Protein AF-A0A9N7NX49-F1 (afdb_monomer_lite)

InterPro domains:
  IPR007010 Poly(A) polymerase, RNA-binding domain [PF04926] (507-565)
  IPR007012 Poly(A) polymerase, central domain [PF04928] (115-245)
  IPR007012 Poly(A) polymerase, central domain [PF04928] (359-503)
  IPR011068 Nucleotidyltransferase, class I-like, C-terminal [SSF55003] (506-632)
  IPR043519 Nucleotidyltransferase superfamily [SSF81301] (2-109)
  IPR043519 Nucleotidyltransferase superfamily [SSF81301] (246-353)
  IPR048840 Poly(A) polymerase, nucleotidyltransferase domain [PF20750] (2-110)

Secondary structure (DSSP, 8-state):
----TT--EEEEEEEETT--IIIIIIIIIHHHHHT-TTEEEEEEETTSSS-EEEEEETTEEEEEEEEEES-SS--TT--TTSGGGGTT--HHHHHHHHHHHHHHHHHHH-S-HHHHHHHHHHHHHHHHHTT-B-TTTTSB-HHHHHHHHHHHHHHSTT--HHHHHHHHHHHHHS--TTSPB-SSPPP--TT------TTT-SGGGG-SS-BB-SSSSP-BTTTT--HHHHHHHHHHHHHHHHHHTTS-TT--EEEEEEE-TTS-IIIIIIIIIHHHHHT-TTEEEEEEETTSSS-EEEEEETTEEEEEEEEE-S-SS--TT--TTSGGGGTT--HHHHHHHHHHHHHHHHHHH-S-HHHHHHHHHHHHHHHHHTT-B-TTTTSB-HHHHHHHHHHHHHHSTT--HHHHHHHHHHHHHS--TTSPB-SSPPP--TT------TTT-HHHHT-SS-BB-SSSSP-BTTTT--HHHHHHHHHHHHHHHHHHHHHHTTSS-HHHHTPPP-HHHH-SEEEEEEEE-SSHHHHHHHHHHHHHHHHHHHHHHHHHTTT-EEEEE-SS-EE-TTSTTEEEEEEEEEEPTTS---TT-----HHHHHHHHHHHH--TT--TT-EEEEEEEEGGG--GGGSGGGPPPPPPP------S--SS--SS----------------------------------------------------------------------------------------------------------------------------PPP----PPPP------PPP--------------PPPPPPP-----TT---------

Radius of gyration: 39.64 Å; chains: 1; bounding box: 126×81×117 Å

Organism: Striga hermonthica (NCBI:txid68872)

Sequence (837 aa):
MVHGPGADIDTLCVGPKHASRNEDFFGELYRMLSEMPEVQELHPVPEAHVPVMKFKFNGVSIDLLYANVSLWVIPEDLDISQESILQNVDDQTVRSLNGCRVTDQILRLVPNIETFKTTLRCMRLWAKRRGVYSNVTGFLGGINWALLVARICQLYPNALPGMLVSRFFRVYNLWRWPNPVMLCPIQEGSLGLSFWDPRRNYKDRLHLMPIITPAYPCMNSSYNVSTSTLRVMMEEFQRGNEMCEVHGPGADIDTLCVGPKHASRNEDFFGELYRMLSEMPEVQELHPVPEAHVPVMKFKFNGVSIDLLYANVSLWVIPEDLDISQESILQNVDDQTVRSLNGCRVTDQILRLVPNIETFKTTLRCMRLWAKRRGVYSNVTGFLGGINWALLVARICQLYPNALPGMLVSRFFRVYNLWRWPNPVMLCPIQEGSLGLSFWDPRRNYKDRLHLMPIITPAYPCMNSSYNVSTSTLRVMMEEFQRGNEMCEAIEANKSSWSALFEPFAFFEAYKNYLQIDIATENDEDMMNWKGWVESRIRLLTLKIERDTSGVLQCHPHPGEFSDKAKPFHHSYFMGLRRKQGANPQEGEQFDIRMTVEDFKRDVYAYSFWKPSMWIHVCHVKRKDIPGFVFPGGVRPSPPARTSAEGRSVLTRKKRKQQEDNMSRGISPSESLSGAFVNSDATSVDVTREKSRRMEPEFSGTMENLSGSLALDKSVTQQQYSAQTVVNQQGSSEVVDGVMDDDLQSKTEIPKNDETGGSGLSPPLTSEQAGGGVAGAAGDWPMCSRVEPKNDDLEELEPLELSVTSATASVPANVPAQKPRIRFSFTSLPKATGNSA

Foldseek 3Di:
DDDDPADEAEEEDEAEQPDDCVPVVVNVVLVVLVPDPQWAPWDWDCVDPQTWTWIGGNNHIYTYGYAHFHHRDDDPPDDLLDPNRVAPGDPNNVVRSQVVNLVVVLCVLALDNVQLVLLLVVVQVLCVVLVQADLVQLHDHSSLSSLLLSLLRNVPVPDHSLVSLLSSLVDVLPPDPPPERESDDQDDDPRPDDAQDVVPDVVSVVAGHFYWRHGPSIYRPSNSHDPVSVVSVSVSSNVSNVVSVLADVQREAEAEDEAEQPQDCVCRVVNVVLVVLVPDPQWAPFDWDCVDPQTWTWIGGSNHIYTYGYAHFHHRDDDPPDDLLDPNRVPPGDPNNVVSSLVVNLVVVLCVLALDNVQLSLLLVLVVLLCVQAQQEDLLQLHDHSSLSSLLLSLLCNVVVPDGSLVSLLSSLVDVLPPDPPPERDSDDQDDDPRNDDAQDVVPDVLSVPAGHFYWRHGPSIYGRRSLHDPQSVVSVSVLSVVSNVQSVCVVVVNHDPVVSSHGHPQLVPAQKKKKKKKFFDDDVCLVVLVVLVSSLNSVLQVLCCVLVVNQKHKDWRNDKFDDPVDPRMIMTMIGIDGDPPDDDPPPDDDDCVVSVVVSQVVSCPDPPDDPRIDMDMDMDGSVRPFQRVDVVSDDDDPDPPPPPPDDDDPDDPDDDDDDDDDDDDDDDDDDDDDDDDDDDDDDDDDDDDDDDDDDDDDDDDDDDDDDDDDDDDDDDDDDDDDDDDDDDDDDDDDDDDDDDDDDDDDDDDDDDDDDDDDDDDDDDDDDDDDDDDDDDDDDDDDDDDDDDDDDDDDDDDDDDDDDDDDDDDDDDDDDDDDDDDDDDPVDDPPPPDDDD

Structure (mmCIF, N/CA/C/O backbone):
data_AF-A0A9N7NX49-F1
#
_entry.id   AF-A0A9N7NX49-F1
#
loop_
_atom_site.group_PDB
_atom_site.id
_atom_site.type_symbol
_atom_site.label_atom_id
_atom_site.label_alt_id
_atom_site.label_comp_id
_atom_site.label_asym_id
_atom_site.label_entity_id
_atom_site.label_seq_id
_atom_site.pdbx_PDB_ins_code
_atom_site.Cartn_x
_atom_site.Cartn_y
_atom_site.Cartn_z
_atom_site.occupancy
_atom_site.B_iso_or_equiv
_atom_site.auth_seq_id
_atom_site.auth_comp_id
_atom_site.auth_asym_id
_atom_site.auth_atom_id
_atom_site.pdbx_PDB_model_num
ATOM 1 N N . MET A 1 1 ? 22.239 19.501 -22.491 1.00 23.84 1 MET A N 1
ATOM 2 C CA . MET A 1 1 ? 22.533 18.049 -22.421 1.00 23.84 1 MET A CA 1
ATOM 3 C C . MET A 1 1 ? 22.392 17.611 -20.967 1.00 23.84 1 MET A C 1
ATOM 5 O O . MET A 1 1 ? 22.790 18.382 -20.107 1.00 23.84 1 MET A O 1
ATOM 9 N N . VAL A 1 2 ? 21.796 16.448 -20.669 1.00 27.36 2 VAL A N 1
ATOM 10 C CA . VAL A 1 2 ? 21.651 15.942 -19.283 1.00 27.36 2 VAL A CA 1
ATOM 11 C C . VAL A 1 2 ? 22.046 14.468 -19.256 1.00 27.36 2 VAL A C 1
ATOM 13 O O . VAL A 1 2 ? 21.209 13.585 -19.436 1.00 27.36 2 VAL A O 1
ATOM 16 N N . HIS A 1 3 ? 23.337 14.225 -19.054 1.00 33.12 3 HIS A N 1
ATOM 17 C CA . HIS A 1 3 ? 23.932 12.897 -18.953 1.00 33.12 3 HIS A CA 1
ATOM 18 C C . HIS A 1 3 ? 24.550 12.754 -17.561 1.00 33.12 3 HIS A C 1
ATOM 20 O O . HIS A 1 3 ? 25.227 13.663 -17.086 1.00 33.12 3 HIS A O 1
ATOM 26 N N . GLY A 1 4 ? 24.250 11.645 -16.882 1.00 30.62 4 GLY A N 1
ATOM 27 C CA . GLY A 1 4 ? 24.910 11.304 -15.621 1.00 30.62 4 GLY A CA 1
ATOM 28 C C . GLY A 1 4 ? 26.340 10.809 -15.866 1.00 30.62 4 GLY A C 1
ATOM 29 O O . GLY A 1 4 ? 26.678 10.489 -17.010 1.00 30.62 4 GLY A O 1
ATOM 30 N N . PRO A 1 5 ? 27.175 10.711 -14.818 1.00 27.30 5 PRO A N 1
ATOM 31 C CA . PRO A 1 5 ? 28.530 10.187 -14.950 1.00 27.30 5 PRO A CA 1
ATOM 32 C C . PRO A 1 5 ? 28.505 8.763 -15.530 1.00 27.30 5 PRO A C 1
ATOM 34 O O . PRO A 1 5 ? 27.826 7.884 -14.997 1.00 27.30 5 PRO A O 1
ATOM 37 N N . GLY A 1 6 ? 29.231 8.550 -16.633 1.00 41.00 6 GLY A N 1
ATOM 38 C CA . GLY A 1 6 ? 29.327 7.256 -17.322 1.00 41.00 6 GLY A CA 1
ATOM 39 C C . GLY A 1 6 ? 28.234 6.955 -18.358 1.00 41.00 6 GLY A C 1
ATOM 40 O O . GLY A 1 6 ? 27.974 5.784 -18.622 1.00 41.00 6 GLY A O 1
ATOM 41 N N . ALA A 1 7 ? 27.565 7.964 -18.926 1.00 50.12 7 ALA A N 1
ATOM 42 C CA . ALA A 1 7 ? 26.661 7.771 -20.063 1.00 50.12 7 ALA A CA 1
ATOM 43 C C . ALA A 1 7 ? 27.357 8.065 -21.402 1.00 50.12 7 ALA A C 1
ATOM 45 O O . ALA A 1 7 ? 27.929 9.141 -21.569 1.00 50.12 7 ALA A O 1
ATOM 46 N N . ASP A 1 8 ? 27.230 7.140 -22.354 1.00 64.06 8 ASP A N 1
ATOM 47 C CA . ASP A 1 8 ? 27.670 7.328 -23.738 1.00 64.06 8 ASP A CA 1
ATOM 48 C C . ASP A 1 8 ? 26.871 8.469 -24.411 1.00 64.06 8 ASP A C 1
ATOM 50 O O . ASP A 1 8 ? 25.675 8.650 -24.135 1.00 64.06 8 ASP A O 1
ATOM 54 N N . ILE A 1 9 ? 27.526 9.253 -25.273 1.00 76.25 9 ILE A N 1
ATOM 55 C CA . ILE A 1 9 ? 26.914 10.357 -26.028 1.00 76.25 9 ILE A CA 1
ATOM 56 C C . ILE A 1 9 ? 26.753 9.958 -27.500 1.00 76.25 9 ILE A C 1
ATOM 58 O O . ILE A 1 9 ? 27.708 10.000 -28.276 1.00 76.25 9 ILE A O 1
ATOM 62 N N . ASP A 1 10 ? 25.519 9.654 -27.901 1.00 77.31 10 ASP A N 1
ATOM 63 C CA . ASP A 1 10 ? 25.133 9.547 -29.311 1.00 77.31 10 ASP A CA 1
ATOM 64 C C . ASP A 1 10 ? 25.160 10.949 -29.957 1.00 77.31 10 ASP A C 1
ATOM 66 O O . ASP A 1 10 ? 24.381 11.830 -29.580 1.00 77.31 10 ASP A O 1
ATOM 70 N N . THR A 1 11 ? 26.049 11.174 -30.927 1.00 84.75 11 THR A N 1
ATOM 71 C CA . THR A 1 11 ? 26.241 12.471 -31.605 1.00 84.75 11 THR A CA 1
ATOM 72 C C . THR A 1 11 ? 26.074 12.320 -33.115 1.00 84.75 11 THR A C 1
ATOM 74 O O . THR A 1 11 ? 26.495 11.322 -33.689 1.00 84.75 11 THR A O 1
ATOM 77 N N . LEU A 1 12 ? 25.500 13.321 -33.787 1.00 87.81 12 LEU A N 1
ATOM 78 C CA . LEU A 1 12 ? 25.374 13.350 -35.247 1.00 87.81 12 LEU A CA 1
ATOM 79 C C . LEU A 1 12 ? 26.179 14.512 -35.838 1.00 87.81 12 LEU A C 1
ATOM 81 O O . LEU A 1 12 ? 25.902 15.673 -35.551 1.00 87.81 12 LEU A O 1
ATOM 85 N N . CYS A 1 13 ? 27.131 14.191 -36.710 1.00 89.69 13 CYS A N 1
ATOM 86 C CA . CYS A 1 13 ? 27.774 15.139 -37.609 1.00 89.69 13 CYS A CA 1
ATOM 87 C C . CYS A 1 13 ? 26.963 15.238 -38.913 1.00 89.69 13 CYS A C 1
ATOM 89 O O . CYS A 1 13 ? 26.639 14.219 -39.532 1.00 89.69 13 CYS A O 1
ATOM 91 N N . VAL A 1 14 ? 26.631 16.462 -39.330 1.00 89.88 14 VAL A N 1
ATOM 92 C CA . VAL A 1 14 ? 25.922 16.742 -40.587 1.00 89.88 14 VAL A CA 1
ATOM 93 C C . VAL A 1 14 ? 26.878 17.453 -41.540 1.00 89.88 14 VAL A C 1
ATOM 95 O O . VAL A 1 14 ? 27.318 18.566 -41.262 1.00 89.88 14 VAL A O 1
ATOM 98 N N . GLY A 1 15 ? 27.213 16.798 -42.650 1.00 89.81 15 GLY A N 1
ATOM 99 C CA . GLY A 1 15 ? 28.079 17.334 -43.696 1.00 89.81 15 GLY A CA 1
ATOM 100 C C . GLY A 1 15 ? 27.290 17.897 -44.885 1.00 89.81 15 GLY A C 1
ATOM 101 O O . GLY A 1 15 ? 26.203 17.393 -45.184 1.00 89.81 15 GLY A O 1
ATOM 102 N N . PRO A 1 16 ? 27.817 18.923 -45.577 1.00 91.69 16 PRO A N 1
ATOM 103 C CA . PRO A 1 16 ? 27.239 19.426 -46.819 1.00 91.69 16 PRO A CA 1
ATOM 104 C C . PRO A 1 16 ? 27.461 18.446 -47.977 1.00 91.69 16 PRO A C 1
ATOM 106 O O . PRO A 1 16 ? 28.383 17.636 -47.950 1.00 91.69 16 PRO A O 1
ATOM 109 N N . LYS A 1 17 ? 26.689 18.619 -49.052 1.00 88.88 17 LYS A N 1
ATOM 110 C CA . LYS A 1 17 ? 26.642 17.767 -50.253 1.00 88.88 17 LYS A CA 1
ATOM 111 C C . LYS A 1 17 ? 28.005 17.369 -50.834 1.00 88.88 17 LYS A C 1
ATOM 113 O O . LYS A 1 17 ? 28.128 16.301 -51.430 1.00 88.88 17 LYS A O 1
ATOM 118 N N . HIS A 1 18 ? 28.996 18.252 -50.727 1.00 89.12 18 HIS A N 1
ATOM 119 C CA . HIS A 1 18 ? 30.336 18.064 -51.284 1.00 89.12 18 HIS A CA 1
ATOM 120 C C . HIS A 1 18 ? 31.302 17.306 -50.358 1.00 89.12 18 HIS A C 1
ATOM 122 O O . HIS A 1 18 ? 32.378 16.947 -50.819 1.00 89.12 18 HIS A O 1
ATOM 128 N N . ALA A 1 19 ? 30.933 17.054 -49.098 1.00 90.25 19 ALA A N 1
ATOM 129 C CA . ALA A 1 19 ? 31.738 16.298 -48.144 1.00 90.25 19 ALA A CA 1
ATOM 130 C C . ALA A 1 19 ? 31.418 14.792 -48.220 1.00 90.25 19 ALA A C 1
ATOM 132 O O . ALA A 1 19 ? 30.271 14.354 -48.121 1.00 90.25 19 ALA A O 1
ATOM 133 N N . SER A 1 20 ? 32.444 13.975 -48.406 1.00 89.25 20 SER A N 1
ATOM 134 C CA . SER A 1 20 ? 32.384 12.525 -48.534 1.00 89.25 20 SER A CA 1
ATOM 135 C C . SER A 1 20 ? 32.416 11.829 -47.172 1.00 89.25 20 SER A C 1
ATOM 137 O O . SER A 1 20 ? 33.244 12.123 -46.309 1.00 89.25 20 SER A O 1
ATOM 139 N N . ARG A 1 21 ? 31.571 10.804 -46.995 1.00 88.88 21 ARG A N 1
ATOM 140 C CA . ARG A 1 21 ? 31.623 9.926 -45.811 1.00 88.88 21 ARG A CA 1
ATOM 141 C C . ARG A 1 21 ? 32.974 9.208 -45.688 1.00 88.88 21 ARG A C 1
ATOM 143 O O . ARG A 1 21 ? 33.438 8.984 -44.575 1.00 88.88 21 ARG A O 1
ATOM 150 N N . ASN A 1 22 ? 33.599 8.853 -46.809 1.00 88.94 22 ASN A N 1
ATOM 151 C CA . ASN A 1 22 ? 34.828 8.058 -46.806 1.00 88.94 22 ASN A CA 1
ATOM 152 C C . ASN A 1 22 ? 36.084 8.929 -46.707 1.00 88.94 22 ASN A C 1
ATOM 154 O O . ASN A 1 22 ? 37.004 8.568 -45.983 1.00 88.94 22 ASN A O 1
ATOM 158 N N . GLU A 1 23 ? 36.120 10.059 -47.418 1.00 90.25 23 GLU A N 1
ATOM 159 C CA . GLU A 1 23 ? 37.316 10.910 -47.503 1.00 90.25 23 GLU A CA 1
ATOM 160 C C . GLU A 1 23 ? 37.338 11.963 -46.386 1.00 90.25 23 GLU A C 1
ATOM 162 O O . GLU A 1 23 ? 38.334 12.071 -45.676 1.00 90.25 23 GLU A O 1
ATOM 167 N N . ASP A 1 24 ? 36.231 12.673 -46.146 1.00 92.69 24 ASP A N 1
ATOM 168 C CA . ASP A 1 24 ? 36.186 13.735 -45.134 1.00 92.69 24 ASP A CA 1
ATOM 169 C C . ASP A 1 24 ? 35.863 13.197 -43.735 1.00 92.69 24 ASP A C 1
ATOM 171 O O . ASP A 1 24 ? 36.545 13.541 -42.774 1.00 92.69 24 ASP A O 1
ATOM 175 N N . PHE A 1 25 ? 34.847 12.334 -43.589 1.00 92.88 25 PHE A N 1
ATOM 176 C CA . PHE A 1 25 ? 34.451 11.835 -42.262 1.00 92.88 25 PHE A CA 1
ATOM 177 C C . PHE A 1 25 ? 35.369 10.710 -41.751 1.00 92.88 25 PHE A C 1
ATOM 179 O O . PHE A 1 25 ? 35.989 10.858 -40.701 1.00 92.88 25 PHE A O 1
ATOM 186 N N . PHE A 1 26 ? 35.498 9.596 -42.482 1.00 93.81 26 PHE A N 1
ATOM 187 C CA . PHE A 1 26 ? 36.381 8.488 -42.076 1.00 93.81 26 PHE A CA 1
ATOM 188 C C . PHE A 1 26 ? 37.863 8.676 -42.446 1.00 93.81 26 PHE A C 1
ATOM 190 O O . PHE A 1 26 ? 38.691 7.892 -41.985 1.00 93.81 26 PHE A O 1
ATOM 197 N N . GLY A 1 27 ? 38.207 9.694 -43.241 1.00 92.69 27 GLY A N 1
ATOM 198 C CA . GLY A 1 27 ? 39.587 10.055 -43.567 1.00 92.69 27 GLY A CA 1
ATOM 199 C C . GLY A 1 27 ? 40.077 11.241 -42.740 1.00 92.69 27 GLY A C 1
ATOM 200 O O . GLY A 1 27 ? 40.745 11.058 -41.723 1.00 92.69 27 GLY A O 1
ATOM 201 N N . GLU A 1 28 ? 39.752 12.460 -43.166 1.00 92.69 28 GLU A N 1
ATOM 202 C CA . GLU A 1 28 ? 40.350 13.680 -42.609 1.00 92.69 28 GLU A CA 1
ATOM 203 C C . GLU A 1 28 ? 39.898 13.986 -41.171 1.00 92.69 28 GLU A C 1
ATOM 205 O O . GLU A 1 28 ? 40.737 14.257 -40.312 1.00 92.69 28 GLU A O 1
ATOM 210 N N . LEU A 1 29 ? 38.606 13.861 -40.847 1.00 92.50 29 LEU A N 1
ATOM 211 C CA . LEU A 1 29 ? 38.126 14.039 -39.471 1.00 92.50 29 LEU A CA 1
ATOM 212 C C . LEU A 1 29 ? 38.652 12.934 -38.542 1.00 92.50 29 LEU A C 1
ATOM 214 O O . LEU A 1 29 ? 39.010 13.225 -37.402 1.00 92.50 29 LEU A O 1
ATOM 218 N N . TYR A 1 30 ? 38.753 11.688 -39.017 1.00 93.81 30 TYR A N 1
ATOM 219 C CA . TYR A 1 30 ? 39.425 10.617 -38.273 1.00 93.81 30 TYR A CA 1
ATOM 220 C C . TYR A 1 30 ? 40.890 10.979 -37.982 1.00 93.81 30 TYR A C 1
ATOM 222 O O . TYR A 1 30 ? 41.328 10.854 -36.838 1.00 93.81 30 TYR A O 1
ATOM 230 N N . ARG A 1 31 ? 41.632 11.483 -38.981 1.00 94.06 31 ARG A N 1
ATOM 231 C CA . ARG A 1 31 ? 43.022 11.935 -38.820 1.00 94.06 31 ARG A CA 1
ATOM 232 C C . ARG A 1 31 ? 43.117 13.036 -37.762 1.00 94.06 31 ARG A C 1
ATOM 234 O O . ARG A 1 31 ? 43.884 12.884 -36.814 1.00 94.06 31 ARG A O 1
ATOM 241 N N . MET A 1 32 ? 42.285 14.075 -37.864 1.00 94.31 32 MET A N 1
ATOM 242 C CA . MET A 1 32 ? 42.214 15.154 -36.873 1.00 94.31 32 MET A CA 1
ATOM 243 C C . MET A 1 32 ? 41.935 14.624 -35.460 1.00 94.31 32 MET A C 1
ATOM 245 O O . MET A 1 32 ? 42.669 14.954 -34.536 1.00 94.31 32 MET A O 1
ATOM 249 N N . LEU A 1 33 ? 40.921 13.768 -35.287 1.00 93.00 33 LEU A N 1
ATOM 250 C CA . LEU A 1 33 ? 40.586 13.175 -33.986 1.00 93.00 33 LEU A CA 1
ATOM 251 C C . LEU A 1 33 ? 41.714 12.283 -33.444 1.00 93.00 33 LEU A C 1
ATOM 253 O O . LEU A 1 33 ? 41.924 12.252 -32.237 1.00 93.00 33 LEU A O 1
ATOM 257 N N . SER A 1 34 ? 42.460 11.588 -34.307 1.00 92.06 34 SER A N 1
ATOM 258 C CA . SER A 1 34 ? 43.597 10.748 -33.900 1.00 92.06 34 SER A CA 1
ATOM 259 C C . SER A 1 34 ? 44.827 11.542 -33.436 1.00 92.06 34 SER A C 1
ATOM 261 O O . SER A 1 34 ? 45.675 10.999 -32.730 1.00 92.06 34 SER A O 1
ATOM 263 N N . GLU A 1 35 ? 44.916 12.823 -33.805 1.00 94.38 35 GLU A N 1
ATOM 264 C CA . GLU A 1 35 ? 45.982 13.750 -33.401 1.00 94.38 35 GLU A CA 1
ATOM 265 C C . GLU A 1 35 ? 45.647 14.508 -32.096 1.00 94.38 35 GLU A C 1
ATOM 267 O O . GLU A 1 35 ? 46.518 15.170 -31.529 1.00 94.38 35 GLU A O 1
ATOM 272 N N . MET A 1 36 ? 44.410 14.404 -31.589 1.00 94.12 36 MET A N 1
ATOM 273 C CA . MET A 1 36 ? 43.959 15.081 -30.365 1.00 94.12 36 MET A CA 1
ATOM 274 C C . MET A 1 36 ? 44.271 14.258 -29.098 1.00 94.12 36 MET A C 1
ATOM 276 O O . MET A 1 36 ? 43.760 13.146 -28.959 1.00 94.12 36 MET A O 1
ATOM 280 N N . PRO A 1 37 ? 45.037 14.785 -28.120 1.00 89.19 37 PRO A N 1
ATOM 281 C CA . PRO A 1 37 ? 45.409 14.042 -26.909 1.00 89.19 37 PRO A CA 1
ATOM 282 C C . PRO A 1 37 ? 44.230 13.746 -25.962 1.00 89.19 37 PRO A C 1
ATOM 284 O O . PRO A 1 37 ? 44.328 12.860 -25.111 1.00 89.19 37 PRO A O 1
ATOM 287 N N . GLU A 1 38 ? 43.115 14.469 -26.086 1.00 92.62 38 GLU A N 1
ATOM 288 C CA . GLU A 1 38 ? 41.881 14.238 -25.328 1.00 92.62 38 GLU A CA 1
ATOM 289 C C . GLU A 1 38 ? 41.063 13.043 -25.849 1.00 92.62 38 GLU A C 1
ATOM 291 O O . GLU A 1 38 ? 40.156 12.576 -25.149 1.00 92.62 38 GLU A O 1
ATOM 296 N N . VAL A 1 39 ? 41.358 12.569 -27.067 1.00 91.62 39 VAL A N 1
ATOM 297 C CA . VAL A 1 39 ? 40.678 11.455 -27.739 1.00 91.62 39 VAL A CA 1
ATOM 298 C C . VAL A 1 39 ? 41.413 10.145 -27.455 1.00 91.62 39 VAL A C 1
ATOM 300 O O . VAL A 1 39 ? 42.616 10.009 -27.656 1.00 91.62 39 VAL A O 1
ATOM 303 N N . GLN A 1 40 ? 40.671 9.146 -26.989 1.00 91.06 40 GLN A N 1
ATOM 304 C CA . GLN A 1 40 ? 41.162 7.811 -26.645 1.00 91.06 40 GLN A CA 1
ATOM 305 C C . GLN A 1 40 ? 40.244 6.754 -27.271 1.00 91.06 40 GLN A C 1
ATOM 307 O O . GLN A 1 40 ? 39.074 7.027 -27.522 1.00 91.06 40 GLN A O 1
ATOM 312 N N . GLU A 1 41 ? 40.747 5.537 -27.508 1.00 92.44 41 GLU A N 1
ATOM 313 C CA . GLU A 1 41 ? 39.941 4.408 -28.024 1.00 92.44 41 GLU A CA 1
ATOM 314 C C . GLU A 1 41 ? 39.171 4.734 -29.329 1.00 92.44 41 GLU A C 1
ATOM 316 O O . GLU A 1 41 ? 38.016 4.342 -29.496 1.00 92.44 41 GLU A O 1
ATOM 321 N N . LEU A 1 42 ? 39.792 5.482 -30.254 1.00 93.94 42 LEU A N 1
ATOM 322 C CA . LEU A 1 42 ? 39.175 5.859 -31.531 1.00 93.94 42 LEU A CA 1
ATOM 323 C C . LEU A 1 42 ? 39.075 4.657 -32.486 1.00 93.94 42 LEU A C 1
ATOM 325 O O . LEU A 1 42 ? 40.075 4.117 -32.963 1.00 93.94 42 LEU A O 1
ATOM 329 N N . HIS A 1 43 ? 37.841 4.263 -32.785 1.00 93.50 43 HIS A N 1
ATOM 330 C CA . HIS A 1 43 ? 37.484 3.083 -33.563 1.00 93.50 43 HIS A CA 1
ATOM 331 C C . HIS A 1 43 ? 36.425 3.429 -34.630 1.00 93.50 43 HIS A C 1
ATOM 333 O O . HIS A 1 43 ? 35.235 3.550 -34.311 1.00 93.50 43 HIS A O 1
ATOM 339 N N . PRO A 1 44 ? 36.822 3.592 -35.908 1.00 92.56 44 PRO A N 1
ATOM 340 C CA . PRO A 1 44 ? 35.894 3.796 -37.013 1.00 92.56 44 PRO A CA 1
ATOM 341 C C . PRO A 1 44 ? 35.249 2.469 -37.432 1.00 92.56 44 PRO A C 1
ATOM 343 O O . PRO A 1 44 ? 35.924 1.451 -37.582 1.00 92.56 44 PRO A O 1
ATOM 346 N N . VAL A 1 45 ? 33.934 2.481 -37.655 1.00 90.56 45 VAL A N 1
ATOM 347 C CA . VAL A 1 45 ? 33.152 1.315 -38.090 1.00 90.56 45 VAL A CA 1
ATOM 348 C C . VAL A 1 45 ? 32.331 1.684 -39.340 1.00 90.56 45 VAL A C 1
ATOM 350 O O . VAL A 1 45 ? 31.117 1.895 -39.246 1.00 90.56 45 VAL A O 1
ATOM 353 N N . PRO A 1 46 ? 32.973 1.802 -40.522 1.00 87.06 46 PRO A N 1
ATOM 354 C CA . PRO A 1 46 ? 32.306 2.227 -41.757 1.00 87.06 46 PRO A CA 1
ATOM 355 C C . PRO A 1 46 ? 31.281 1.206 -42.270 1.00 87.06 46 PRO A C 1
ATOM 357 O O . PRO A 1 46 ? 30.219 1.594 -42.746 1.00 87.06 46 PRO A O 1
ATOM 360 N N . GLU A 1 47 ? 31.547 -0.092 -42.090 1.00 85.38 47 GLU A N 1
ATOM 361 C CA . GLU A 1 47 ? 30.686 -1.197 -42.551 1.00 85.38 47 GLU A CA 1
ATOM 362 C C . GLU A 1 47 ? 29.493 -1.497 -41.617 1.00 85.38 47 GLU A C 1
ATOM 364 O O . GLU A 1 47 ? 28.773 -2.483 -41.795 1.00 85.38 47 GLU A O 1
ATOM 369 N N . ALA A 1 48 ? 29.266 -0.676 -40.586 1.00 82.56 48 ALA A N 1
ATOM 370 C CA . ALA A 1 48 ? 28.101 -0.821 -39.720 1.00 82.56 48 ALA A CA 1
ATOM 371 C C . ALA A 1 48 ? 26.796 -0.472 -40.463 1.00 82.56 48 ALA A C 1
ATOM 373 O O . ALA A 1 48 ? 26.762 0.371 -41.358 1.00 82.56 48 ALA A O 1
ATOM 374 N N . HIS A 1 49 ? 25.674 -1.066 -40.035 1.00 81.00 49 HIS A N 1
ATOM 375 C CA . HIS A 1 49 ? 24.349 -0.773 -40.609 1.00 81.00 49 HIS A CA 1
ATOM 376 C C . HIS A 1 49 ? 23.994 0.728 -40.573 1.00 81.00 49 HIS A C 1
ATOM 378 O O . HIS A 1 49 ? 23.297 1.217 -41.470 1.00 81.00 49 HIS A O 1
ATOM 384 N N . VAL A 1 50 ? 24.498 1.425 -39.548 1.00 84.25 50 VAL A N 1
ATOM 385 C CA . VAL A 1 50 ? 24.640 2.882 -39.476 1.00 84.25 50 VAL A CA 1
ATOM 386 C C . VAL A 1 50 ? 26.131 3.165 -39.229 1.00 84.25 50 VAL A C 1
ATOM 388 O O . VAL A 1 50 ? 26.617 2.784 -38.162 1.00 84.25 50 VAL A O 1
ATOM 391 N N . PRO A 1 51 ? 26.871 3.755 -40.186 1.00 87.25 51 PRO A N 1
ATOM 392 C CA . PRO A 1 51 ? 28.302 4.019 -40.029 1.00 87.25 51 PRO A CA 1
ATOM 393 C C . PRO A 1 51 ? 28.592 4.978 -38.865 1.00 87.25 51 PRO A C 1
ATOM 395 O O . PRO A 1 51 ? 27.925 6.005 -38.724 1.00 87.25 51 PRO A O 1
ATOM 398 N N . VAL A 1 52 ? 29.591 4.646 -38.040 1.00 90.88 52 VAL A N 1
ATOM 399 C CA . VAL A 1 52 ? 29.890 5.349 -36.777 1.00 90.88 52 VAL A CA 1
ATOM 400 C C . VAL A 1 52 ? 31.396 5.410 -36.502 1.00 90.88 52 VAL A C 1
ATOM 402 O O . VAL A 1 52 ? 32.122 4.466 -36.811 1.00 90.88 52 VAL A O 1
ATOM 405 N N . MET A 1 53 ? 31.870 6.495 -35.888 1.00 93.62 53 MET A N 1
ATOM 406 C CA . MET A 1 53 ? 33.160 6.549 -35.193 1.00 93.62 53 MET A CA 1
ATOM 407 C C . MET A 1 53 ? 32.924 6.521 -33.685 1.00 93.62 53 MET A C 1
ATOM 409 O O . MET A 1 53 ? 32.211 7.369 -33.156 1.00 93.62 53 MET A O 1
ATOM 413 N N . LYS A 1 54 ? 33.515 5.545 -32.997 1.00 92.75 54 LYS A N 1
ATOM 414 C CA . LYS A 1 54 ? 33.423 5.389 -31.540 1.00 92.75 54 LYS A CA 1
ATOM 415 C C . LYS A 1 54 ? 34.719 5.866 -30.904 1.00 92.75 54 LYS A C 1
ATOM 417 O O . LYS A 1 54 ? 35.776 5.502 -31.403 1.00 92.75 54 LYS A O 1
ATOM 422 N N . PHE A 1 55 ? 34.660 6.665 -29.846 1.00 93.12 55 PHE A N 1
ATOM 423 C CA . PHE A 1 55 ? 35.845 7.101 -29.096 1.00 93.12 55 PHE A CA 1
ATOM 424 C C . PHE A 1 55 ? 35.485 7.547 -27.681 1.00 93.12 55 PHE A C 1
ATOM 426 O O . PHE A 1 55 ? 34.316 7.724 -27.358 1.00 93.12 55 PHE A O 1
ATOM 433 N N . LYS A 1 56 ? 36.485 7.759 -26.829 1.00 90.25 56 LYS A N 1
ATOM 434 C CA . LYS A 1 56 ? 36.349 8.474 -25.559 1.00 90.25 56 LYS A CA 1
ATOM 435 C C . LYS A 1 56 ? 36.967 9.856 -25.689 1.00 90.25 56 LYS A C 1
ATOM 437 O O . LYS A 1 56 ? 38.115 9.968 -26.099 1.00 90.25 56 LYS A O 1
ATOM 442 N N . PHE A 1 57 ? 36.237 10.893 -25.298 1.00 88.88 57 PHE A N 1
ATOM 443 C CA . PHE A 1 57 ? 36.745 12.259 -25.191 1.00 88.88 57 PHE A CA 1
ATOM 444 C C . PHE A 1 57 ? 36.751 12.670 -23.721 1.00 88.88 57 PHE A C 1
ATOM 446 O O . PHE A 1 57 ? 35.697 12.680 -23.083 1.00 88.88 57 PHE A O 1
ATOM 453 N N . ASN A 1 58 ? 37.928 12.956 -23.154 1.00 87.94 58 ASN A N 1
ATOM 454 C CA . ASN A 1 58 ? 38.085 13.270 -21.724 1.00 87.94 58 ASN A CA 1
ATOM 455 C C . ASN A 1 58 ? 37.380 12.256 -20.785 1.00 87.94 58 ASN A C 1
ATOM 457 O O . ASN A 1 58 ? 36.766 12.620 -19.782 1.00 87.94 58 ASN A O 1
ATOM 461 N N . GLY A 1 59 ? 37.441 10.964 -21.132 1.00 81.50 59 GLY A N 1
ATOM 462 C CA . GLY A 1 59 ? 36.830 9.865 -20.371 1.00 81.50 59 GLY A CA 1
ATOM 463 C C . GLY A 1 59 ? 35.336 9.611 -20.629 1.00 81.50 59 GLY A C 1
ATOM 464 O O . GLY A 1 59 ? 34.790 8.664 -20.067 1.00 81.50 59 GLY A O 1
ATOM 465 N N . VAL A 1 60 ? 34.675 10.399 -21.483 1.00 82.88 60 VAL A N 1
ATOM 466 C CA . VAL A 1 60 ? 33.269 10.202 -21.881 1.00 82.88 60 VAL A CA 1
ATOM 467 C C . VAL A 1 60 ? 33.204 9.476 -23.223 1.00 82.88 60 VAL A C 1
ATOM 469 O O . VAL A 1 60 ? 33.779 9.963 -24.193 1.00 82.88 60 VAL A O 1
ATOM 472 N N . SER A 1 61 ? 32.506 8.338 -23.308 1.00 87.56 61 SER A N 1
ATOM 473 C CA . SER A 1 61 ? 32.287 7.642 -24.585 1.00 87.56 61 SER A CA 1
ATOM 474 C C . SER A 1 61 ? 31.397 8.466 -25.522 1.00 87.56 61 SER A C 1
ATOM 476 O O . SER A 1 61 ? 30.371 9.002 -25.100 1.00 87.56 61 SER A O 1
ATOM 478 N N . ILE A 1 62 ? 31.748 8.511 -26.802 1.00 88.25 62 ILE A N 1
ATOM 479 C CA . ILE A 1 62 ? 31.023 9.190 -27.875 1.00 88.25 62 ILE A CA 1
ATOM 480 C C . ILE A 1 62 ? 30.851 8.216 -29.045 1.00 88.25 62 ILE A C 1
ATOM 482 O O . ILE A 1 62 ? 31.827 7.658 -29.550 1.00 88.25 62 ILE A O 1
ATOM 486 N N . ASP A 1 63 ? 29.606 8.064 -29.492 1.00 89.44 63 ASP A N 1
ATOM 487 C CA . ASP A 1 63 ? 29.229 7.402 -30.741 1.00 89.44 63 ASP A CA 1
ATOM 488 C C . ASP A 1 63 ? 28.894 8.498 -31.766 1.00 89.44 63 ASP A C 1
ATOM 490 O O . ASP A 1 63 ? 27.813 9.087 -31.731 1.00 89.44 63 ASP A O 1
ATOM 494 N N . LEU A 1 64 ? 29.830 8.811 -32.666 1.00 91.62 64 LEU A N 1
ATOM 495 C CA . LEU A 1 64 ? 29.685 9.870 -33.667 1.00 91.62 64 LEU A CA 1
ATOM 496 C C . LEU A 1 64 ? 29.201 9.302 -35.010 1.00 91.62 64 LEU A C 1
ATOM 498 O O . LEU A 1 64 ? 29.927 8.586 -35.700 1.00 91.62 64 LEU A O 1
ATOM 502 N N . LEU A 1 65 ? 27.971 9.639 -35.387 1.00 90.56 65 LEU A N 1
ATOM 503 C CA . LEU A 1 65 ? 27.325 9.293 -36.657 1.00 90.56 65 LEU A CA 1
ATOM 504 C C . LEU A 1 65 ? 27.569 10.371 -37.723 1.00 90.56 65 LEU A C 1
ATOM 506 O O . LEU A 1 65 ? 27.811 11.530 -37.386 1.00 90.56 65 LEU A O 1
ATOM 510 N N . TYR A 1 66 ? 27.419 10.017 -39.005 1.00 91.25 66 TYR A N 1
ATOM 511 C CA . TYR A 1 66 ? 27.555 10.966 -40.121 1.00 91.25 66 TYR A CA 1
ATOM 512 C C . TYR A 1 66 ? 26.419 10.909 -41.149 1.00 91.25 66 TYR A C 1
ATOM 514 O O . TYR A 1 66 ? 26.089 9.845 -41.694 1.00 91.25 66 TYR A O 1
ATOM 522 N N . ALA A 1 67 ? 25.876 12.083 -41.468 1.00 90.56 67 ALA A N 1
ATOM 523 C CA . ALA A 1 67 ? 24.862 12.316 -42.490 1.00 90.56 67 ALA A CA 1
ATOM 524 C C . ALA A 1 67 ? 25.353 13.359 -43.510 1.00 90.56 67 ALA A C 1
ATOM 526 O O . ALA A 1 67 ? 25.613 14.497 -43.129 1.00 90.56 67 ALA A O 1
ATOM 527 N N . ASN A 1 68 ? 25.442 12.997 -44.795 1.00 91.44 68 ASN A N 1
ATOM 528 C CA . ASN A 1 68 ? 25.724 13.948 -45.876 1.00 91.44 68 ASN A CA 1
ATOM 529 C C . ASN A 1 68 ? 24.394 14.412 -46.488 1.00 91.44 68 ASN A C 1
ATOM 531 O O . ASN A 1 68 ? 23.720 13.645 -47.176 1.00 91.44 68 ASN A O 1
ATOM 535 N N . VAL A 1 69 ? 24.005 15.659 -46.226 1.00 91.00 69 VAL A N 1
ATOM 536 C CA . VAL A 1 69 ? 22.733 16.217 -46.703 1.00 91.00 69 VAL A CA 1
ATOM 537 C C . VAL A 1 69 ? 22.907 16.982 -48.012 1.00 91.00 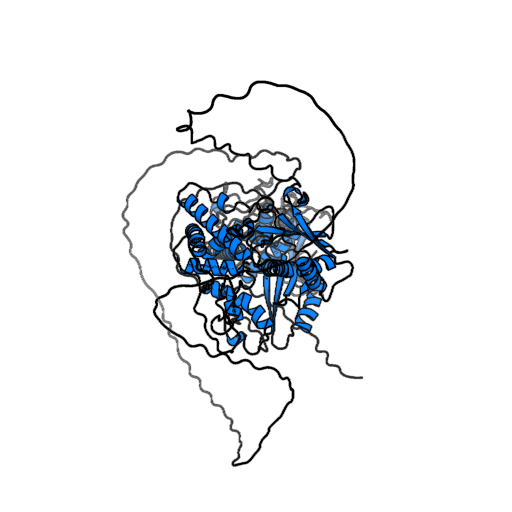69 VAL A C 1
ATOM 539 O O . VAL A 1 69 ? 23.926 17.619 -48.257 1.00 91.00 69 VAL A O 1
ATOM 542 N N . SER A 1 70 ? 21.858 17.015 -48.836 1.00 89.94 70 SER A N 1
ATOM 543 C CA . SER A 1 70 ? 21.846 17.652 -50.168 1.00 89.94 70 SER A CA 1
ATOM 544 C C . SER A 1 70 ? 22.067 19.180 -50.198 1.00 89.94 70 SER A C 1
ATOM 546 O O . SER A 1 70 ? 21.941 19.793 -51.261 1.00 89.94 70 SER A O 1
ATOM 548 N N . LEU A 1 71 ? 22.389 19.806 -49.063 1.00 89.12 71 LEU A N 1
ATOM 549 C CA . LEU A 1 71 ? 22.650 21.237 -48.916 1.00 89.12 71 LEU A CA 1
ATOM 550 C C . LEU A 1 71 ? 24.117 21.563 -49.229 1.00 89.12 71 LEU A C 1
ATOM 552 O O . LEU A 1 71 ? 25.024 20.864 -48.792 1.00 89.12 71 LEU A O 1
ATOM 556 N N . TRP A 1 72 ? 24.372 22.656 -49.951 1.00 89.12 72 TRP A N 1
ATOM 557 C CA . TRP A 1 72 ? 25.743 23.105 -50.243 1.00 89.12 72 TRP A CA 1
ATOM 558 C C . TRP A 1 72 ? 26.452 23.744 -49.044 1.00 89.12 72 TRP A C 1
ATOM 560 O O . TRP A 1 72 ? 27.676 23.690 -48.967 1.00 89.12 72 TRP A O 1
ATOM 570 N N . VAL A 1 73 ? 25.685 24.332 -48.125 1.00 89.25 73 VAL A N 1
ATOM 571 C CA . VAL A 1 73 ? 26.135 24.948 -46.871 1.00 89.25 73 VAL A CA 1
ATOM 572 C C . VAL A 1 73 ? 25.159 24.503 -45.784 1.00 89.25 73 VAL A C 1
ATOM 574 O O . VAL A 1 73 ? 23.957 24.437 -46.044 1.00 89.25 73 VAL A O 1
ATOM 577 N N . ILE A 1 74 ? 25.667 24.180 -44.595 1.00 89.62 74 ILE A N 1
ATOM 578 C CA . ILE A 1 74 ? 24.860 23.773 -43.438 1.00 89.62 74 ILE A CA 1
ATOM 579 C C . ILE A 1 74 ? 24.502 25.023 -42.615 1.00 89.62 74 ILE A C 1
ATOM 581 O O . ILE A 1 74 ? 25.423 25.687 -42.139 1.00 89.62 74 ILE A O 1
ATOM 585 N N . PRO A 1 75 ? 23.211 25.375 -42.454 1.00 87.81 75 PRO A N 1
ATOM 586 C CA . PRO A 1 75 ? 22.790 26.447 -41.550 1.00 87.81 75 PRO A CA 1
ATOM 587 C C . PRO A 1 75 ? 23.028 26.077 -40.079 1.00 87.81 75 PRO A C 1
ATOM 589 O O . PRO A 1 75 ? 22.888 24.912 -39.707 1.00 87.81 75 PRO A O 1
ATOM 592 N N . GLU A 1 76 ? 23.320 27.066 -39.230 1.00 83.00 76 GLU A N 1
ATOM 593 C CA . GLU A 1 76 ? 23.457 26.861 -37.775 1.00 83.00 76 GLU A CA 1
ATOM 594 C C . GLU A 1 76 ? 22.130 26.444 -37.110 1.00 83.00 76 GLU A C 1
ATOM 5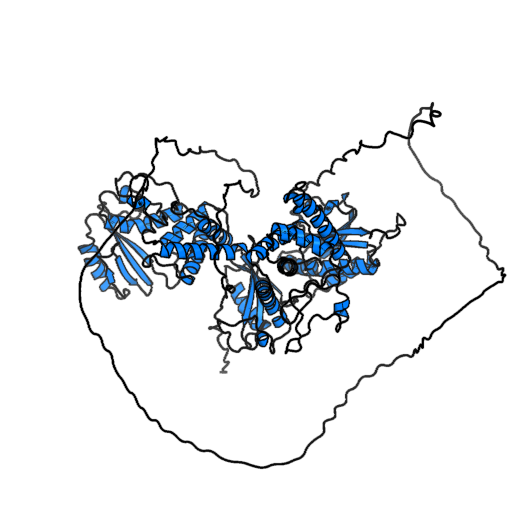96 O O . GLU A 1 76 ? 22.129 25.756 -36.091 1.00 83.00 76 GLU A O 1
ATOM 601 N N . ASP A 1 77 ? 20.997 26.823 -37.707 1.00 85.00 77 ASP A N 1
ATOM 602 C CA . ASP A 1 77 ? 19.627 26.574 -37.249 1.00 85.00 77 ASP A CA 1
ATOM 603 C C . ASP A 1 77 ? 18.934 25.402 -37.976 1.00 85.00 77 ASP A C 1
ATOM 605 O O . ASP A 1 77 ? 17.706 25.305 -37.983 1.00 85.00 77 ASP A O 1
ATOM 609 N N . LEU A 1 78 ? 19.704 24.494 -38.594 1.00 85.69 78 LEU A N 1
ATOM 610 C CA . LEU A 1 78 ? 19.176 23.387 -39.398 1.00 85.69 78 LEU A CA 1
ATOM 611 C C . LEU A 1 78 ? 18.247 22.448 -38.599 1.00 85.69 78 LEU A C 1
ATOM 613 O O . LEU A 1 78 ? 18.693 21.557 -37.873 1.00 85.69 78 LEU A O 1
ATOM 617 N N . ASP A 1 79 ? 16.935 22.579 -38.816 1.00 85.12 79 ASP A N 1
ATOM 618 C CA . ASP A 1 79 ? 15.930 21.666 -38.265 1.00 85.12 79 ASP A CA 1
ATOM 619 C C . ASP A 1 79 ? 15.952 20.307 -38.983 1.00 85.12 79 ASP A C 1
ATOM 621 O O . ASP A 1 79 ? 15.270 20.076 -39.987 1.00 85.12 79 ASP A O 1
ATOM 625 N N . ILE A 1 80 ? 16.709 19.368 -38.415 1.00 85.94 80 ILE A N 1
ATOM 626 C CA . ILE A 1 80 ? 16.802 17.989 -38.907 1.00 85.94 80 ILE A CA 1
ATOM 627 C C . ILE A 1 80 ? 15.472 17.216 -38.855 1.00 85.94 80 ILE A C 1
ATOM 629 O O . ILE A 1 80 ? 15.385 16.149 -39.460 1.00 85.94 80 ILE A O 1
ATOM 633 N N . SER A 1 81 ? 14.433 17.699 -38.158 1.00 82.06 81 SER A N 1
ATOM 634 C CA . SER A 1 81 ? 13.140 16.998 -38.085 1.00 82.06 81 SER A CA 1
ATOM 635 C C . SER A 1 81 ? 12.371 17.022 -39.415 1.00 82.06 81 SER A C 1
ATOM 637 O O . SER A 1 81 ? 11.658 16.061 -39.725 1.00 82.06 81 SER A O 1
ATOM 639 N N . GLN A 1 82 ? 12.580 18.055 -40.239 1.00 84.06 82 GLN A N 1
ATOM 640 C CA . GLN A 1 82 ? 11.898 18.257 -41.522 1.00 84.06 82 GLN A CA 1
ATOM 641 C C . GLN A 1 82 ? 12.103 17.083 -42.494 1.00 84.06 82 GLN A C 1
ATOM 643 O O . GLN A 1 82 ? 13.164 16.467 -42.527 1.00 84.06 82 GLN A O 1
ATOM 648 N N . GLU A 1 83 ? 11.103 16.761 -43.323 1.00 84.56 83 GLU A N 1
ATOM 649 C CA . GLU A 1 83 ? 11.247 15.698 -44.338 1.00 84.56 83 GLU A CA 1
ATOM 650 C C . GLU A 1 83 ? 12.198 16.088 -45.477 1.00 84.56 83 GLU A C 1
ATOM 652 O O . GLU A 1 83 ? 12.877 15.225 -46.028 1.00 84.56 83 GLU A O 1
ATOM 657 N N . SER A 1 84 ? 12.292 17.381 -45.806 1.00 85.44 84 SER A N 1
ATOM 658 C CA . SER A 1 84 ? 13.119 17.904 -46.904 1.00 85.44 84 SER A CA 1
ATOM 659 C C . SER A 1 84 ? 14.605 17.552 -46.781 1.00 85.44 84 SER A C 1
ATOM 661 O O . SER A 1 84 ? 15.284 17.420 -47.798 1.00 85.44 84 SER A O 1
ATOM 663 N N . ILE A 1 85 ? 15.109 17.326 -45.563 1.00 87.50 85 ILE A N 1
ATOM 664 C CA . ILE A 1 85 ? 16.499 16.914 -45.320 1.00 87.50 85 ILE A CA 1
ATOM 665 C C . ILE A 1 85 ? 16.816 15.507 -45.862 1.00 87.50 85 ILE A C 1
ATOM 667 O O . ILE A 1 85 ? 17.977 15.190 -46.104 1.00 87.50 85 ILE A O 1
ATOM 671 N N . LEU A 1 86 ? 15.791 14.674 -46.093 1.00 89.12 86 LEU A N 1
ATOM 672 C CA . LEU A 1 86 ? 15.921 13.356 -46.722 1.00 89.12 86 LEU A CA 1
ATOM 673 C C . LEU A 1 86 ? 15.886 13.413 -48.260 1.00 89.12 86 LEU A C 1
ATOM 675 O O . LEU A 1 86 ? 15.956 12.374 -48.917 1.00 89.12 86 LEU A O 1
ATOM 679 N N . GLN A 1 87 ? 15.731 14.591 -48.871 1.00 87.75 87 GLN A N 1
ATOM 680 C CA . GLN A 1 87 ? 15.608 14.689 -50.321 1.00 87.75 87 GLN A CA 1
ATOM 681 C C . GLN A 1 87 ? 16.968 14.475 -51.005 1.00 87.75 87 GLN A C 1
ATOM 683 O O . GLN A 1 87 ? 17.928 15.201 -50.748 1.00 87.75 87 GLN A O 1
ATOM 688 N N . ASN A 1 88 ? 17.031 13.519 -51.938 1.00 87.19 88 ASN A N 1
ATOM 689 C CA . ASN A 1 88 ? 18.218 13.172 -52.737 1.00 87.19 88 ASN A CA 1
ATOM 690 C C . ASN A 1 88 ? 19.457 12.704 -51.935 1.00 87.19 88 ASN A C 1
ATOM 692 O O . ASN A 1 88 ? 20.569 12.793 -52.454 1.00 87.19 88 ASN A O 1
ATOM 696 N N . VAL A 1 89 ? 19.282 12.210 -50.703 1.00 88.62 89 VAL A N 1
ATOM 697 C CA . VAL A 1 89 ? 20.372 11.636 -49.886 1.00 88.62 89 VAL A CA 1
ATOM 698 C C . VAL A 1 89 ? 20.424 10.107 -49.996 1.00 88.62 89 VAL A C 1
ATOM 700 O O . VAL A 1 89 ? 19.446 9.472 -50.387 1.00 88.62 89 VAL A O 1
ATOM 703 N N . ASP A 1 90 ? 21.561 9.507 -49.643 1.00 87.88 90 ASP A N 1
ATOM 704 C CA . ASP A 1 90 ? 21.760 8.054 -49.666 1.00 87.88 90 ASP A CA 1
ATOM 705 C C . ASP A 1 90 ? 21.124 7.316 -48.469 1.00 87.88 90 ASP A C 1
ATOM 707 O O . ASP A 1 90 ? 20.914 7.878 -47.392 1.00 87.88 90 ASP A O 1
ATOM 711 N N . ASP A 1 91 ? 20.889 6.011 -48.632 1.00 86.12 91 ASP A N 1
ATOM 712 C CA . ASP A 1 91 ? 20.306 5.122 -47.615 1.00 86.12 91 ASP A CA 1
ATOM 713 C C . ASP A 1 91 ? 21.031 5.146 -46.257 1.00 86.12 91 ASP A C 1
ATOM 715 O O . ASP A 1 91 ? 20.381 5.036 -45.215 1.00 86.12 91 ASP A O 1
ATOM 719 N N . GLN A 1 92 ? 22.366 5.256 -46.232 1.00 87.38 92 GLN A N 1
ATOM 720 C CA . GLN A 1 92 ? 23.108 5.315 -44.967 1.00 87.38 92 GLN A CA 1
ATOM 721 C C . GLN A 1 92 ? 22.876 6.671 -44.286 1.00 87.38 92 GLN A C 1
ATOM 723 O O . GLN A 1 92 ? 22.655 6.709 -43.078 1.00 87.38 92 GLN A O 1
ATOM 728 N N . THR A 1 93 ? 22.836 7.769 -45.049 1.00 89.06 93 THR A N 1
ATOM 729 C CA . THR A 1 93 ? 22.460 9.098 -44.544 1.00 89.06 93 THR A CA 1
ATOM 730 C C . THR A 1 93 ? 21.047 9.105 -43.954 1.00 89.06 93 THR A C 1
ATOM 732 O O . THR A 1 93 ? 20.866 9.611 -42.844 1.00 89.06 93 THR A O 1
ATOM 735 N N . VAL A 1 94 ? 20.057 8.492 -44.623 1.00 88.25 94 VAL A N 1
ATOM 736 C CA . VAL A 1 94 ? 18.692 8.350 -44.072 1.00 88.25 94 VAL A CA 1
ATOM 737 C C . VAL A 1 94 ? 18.726 7.635 -42.714 1.00 88.25 94 VAL A C 1
ATOM 739 O O . VAL A 1 94 ? 18.090 8.084 -41.758 1.00 88.25 94 VAL A O 1
ATOM 742 N N . ARG A 1 95 ? 19.502 6.548 -42.588 1.00 86.56 95 ARG A N 1
ATOM 743 C CA . ARG A 1 95 ? 19.640 5.803 -41.324 1.00 86.56 95 ARG A CA 1
ATOM 744 C C . ARG A 1 95 ? 20.311 6.629 -40.222 1.00 86.56 95 ARG A C 1
ATOM 746 O O . ARG A 1 95 ? 19.799 6.626 -39.104 1.00 86.56 95 ARG A O 1
ATOM 753 N N . SER A 1 96 ? 21.388 7.358 -40.531 1.00 87.94 96 SER A N 1
ATOM 754 C CA . SER A 1 96 ? 22.074 8.251 -39.582 1.00 87.94 96 SER A CA 1
ATOM 755 C C . SER A 1 96 ? 21.147 9.347 -39.046 1.00 87.94 96 SER A C 1
ATOM 757 O O . SER A 1 96 ? 21.108 9.591 -37.842 1.00 87.94 96 SER A O 1
ATOM 759 N N . LEU A 1 97 ? 20.351 9.977 -39.918 1.00 88.31 97 LEU A N 1
ATOM 760 C CA . LEU A 1 97 ? 19.403 11.032 -39.536 1.00 88.31 97 LEU A CA 1
ATOM 761 C C . LEU A 1 97 ? 18.242 10.500 -38.682 1.00 88.31 97 LEU A C 1
ATOM 763 O O . LEU A 1 97 ? 17.791 11.166 -37.746 1.00 88.31 97 LEU A O 1
ATOM 767 N N . ASN A 1 98 ? 17.741 9.299 -38.987 1.00 86.44 98 ASN A N 1
ATOM 768 C CA . ASN A 1 98 ? 16.523 8.778 -38.369 1.00 86.44 98 ASN A CA 1
ATOM 769 C C . ASN A 1 98 ? 16.629 8.573 -36.848 1.00 86.44 98 ASN A C 1
ATOM 771 O O . ASN A 1 98 ? 15.632 8.780 -36.159 1.00 86.44 98 ASN A O 1
ATOM 775 N N . GLY A 1 99 ? 17.801 8.238 -36.295 1.00 82.38 99 GLY A N 1
ATOM 776 C CA . GLY A 1 99 ? 17.971 8.085 -34.841 1.00 82.38 99 GLY A CA 1
ATOM 777 C C . GLY A 1 99 ? 17.628 9.363 -34.060 1.00 82.38 99 GLY A C 1
ATOM 778 O O . GLY A 1 99 ? 16.834 9.339 -33.112 1.00 82.38 99 GLY A O 1
ATOM 779 N N . CYS A 1 100 ? 18.158 10.501 -34.513 1.00 83.69 100 CYS A N 1
ATOM 780 C CA . CYS A 1 100 ? 17.887 11.812 -33.925 1.00 83.69 100 CYS A CA 1
ATOM 781 C C . CYS A 1 100 ? 16.437 12.256 -34.175 1.00 83.69 100 CYS A C 1
ATOM 783 O O . CYS A 1 100 ? 15.750 12.657 -33.236 1.00 83.69 100 CYS A O 1
ATOM 785 N N . ARG A 1 101 ? 15.943 12.108 -35.414 1.00 89.31 101 ARG A N 1
ATOM 786 C CA . ARG A 1 101 ? 14.586 12.526 -35.823 1.00 89.31 101 ARG A CA 1
ATOM 787 C C . ARG A 1 101 ? 13.488 11.788 -35.058 1.00 89.31 101 ARG A C 1
ATOM 789 O O . ARG A 1 101 ? 12.538 12.405 -34.584 1.00 89.31 101 ARG A O 1
ATOM 796 N N . VAL A 1 102 ? 13.650 10.479 -34.857 1.00 89.62 102 VAL A N 1
ATOM 797 C CA . VAL A 1 102 ? 12.740 9.677 -34.026 1.00 89.62 102 VAL A CA 1
ATOM 798 C C . VAL A 1 102 ? 12.771 10.134 -32.567 1.00 89.62 102 VAL A C 1
ATOM 800 O O . VAL A 1 102 ? 11.718 10.223 -31.939 1.00 89.62 102 VAL A O 1
ATOM 803 N N . THR A 1 103 ? 13.952 10.432 -32.022 1.00 88.75 103 THR A N 1
ATOM 804 C CA . THR A 1 103 ? 14.102 10.851 -30.620 1.00 88.75 103 THR A CA 1
ATOM 805 C C . THR A 1 103 ? 13.422 12.194 -30.356 1.00 88.75 103 THR A C 1
ATOM 807 O O . THR A 1 103 ? 12.654 12.309 -29.401 1.00 88.75 103 THR A O 1
ATOM 810 N N . ASP A 1 104 ? 13.642 13.181 -31.223 1.00 87.94 104 ASP A N 1
ATOM 811 C CA . ASP A 1 104 ? 12.980 14.486 -31.157 1.00 87.94 104 ASP A CA 1
ATOM 812 C C . ASP A 1 104 ? 11.452 14.353 -31.281 1.00 87.94 104 ASP A C 1
ATOM 814 O O . ASP A 1 104 ? 10.707 14.848 -30.435 1.00 87.94 104 ASP A O 1
ATOM 818 N N . GLN A 1 105 ? 10.956 13.576 -32.246 1.00 90.31 105 GLN A N 1
ATOM 819 C CA . GLN A 1 105 ? 9.514 13.398 -32.406 1.00 90.31 105 GLN A CA 1
ATOM 820 C C . GLN A 1 105 ? 8.857 12.626 -31.249 1.00 90.31 105 GLN A C 1
ATOM 822 O O . GLN A 1 105 ? 7.715 12.923 -30.906 1.00 90.31 105 GLN A O 1
ATOM 827 N N . ILE A 1 106 ? 9.556 11.691 -30.589 1.00 93.06 106 ILE A N 1
ATOM 828 C CA . ILE A 1 106 ? 9.073 11.102 -29.325 1.00 93.06 106 ILE A CA 1
ATOM 829 C C . ILE A 1 106 ? 8.897 12.200 -28.268 1.00 93.06 106 ILE A C 1
ATOM 831 O O . ILE A 1 106 ? 7.856 12.241 -27.616 1.00 93.06 106 ILE A O 1
ATOM 835 N N . LEU A 1 107 ? 9.871 13.105 -28.119 1.00 92.00 107 LEU A N 1
ATOM 836 C CA . LEU A 1 107 ? 9.806 14.203 -27.147 1.00 92.00 107 LEU A CA 1
ATOM 837 C C . LEU A 1 107 ? 8.693 15.215 -27.466 1.00 92.00 107 LEU A C 1
ATOM 839 O O . LEU A 1 107 ? 8.053 15.700 -26.537 1.00 92.00 107 LEU A O 1
ATOM 843 N N . ARG A 1 108 ? 8.405 15.474 -28.750 1.00 91.50 108 ARG A N 1
ATOM 844 C CA . ARG A 1 108 ? 7.258 16.296 -29.192 1.00 91.50 108 ARG A CA 1
ATOM 845 C C . ARG A 1 108 ? 5.894 15.619 -28.965 1.00 91.50 108 ARG A C 1
ATOM 847 O O . ARG A 1 108 ? 4.888 16.314 -28.866 1.00 91.50 108 ARG A O 1
ATOM 854 N N . LEU A 1 109 ? 5.839 14.283 -28.909 1.00 94.25 109 LEU A N 1
ATOM 855 C CA . LEU A 1 109 ? 4.597 13.495 -28.803 1.00 94.25 109 LEU A CA 1
ATOM 856 C C . LEU A 1 109 ? 4.239 13.038 -27.375 1.00 94.25 109 LEU A C 1
ATOM 858 O O . LEU A 1 109 ? 3.165 12.453 -27.192 1.00 94.25 109 LEU A O 1
ATOM 862 N N . VAL A 1 110 ? 5.103 13.261 -26.375 1.00 95.31 110 VAL A N 1
ATOM 863 C CA . VAL A 1 110 ? 4.816 12.931 -24.966 1.00 95.31 110 VAL A CA 1
ATOM 864 C C . VAL A 1 110 ? 4.210 14.126 -24.213 1.00 95.31 110 VAL A C 1
ATOM 866 O O . VAL A 1 110 ? 4.771 15.216 -24.275 1.00 95.31 110 VAL A O 1
ATOM 869 N N . PRO A 1 111 ? 3.116 13.948 -23.441 1.00 92.94 111 PRO A N 1
ATOM 870 C CA . PRO A 1 111 ? 2.468 15.054 -22.721 1.00 92.94 111 PRO A CA 1
ATOM 871 C C . PRO A 1 111 ? 3.340 15.722 -21.648 1.00 92.94 111 PRO A C 1
ATOM 873 O O . PRO A 1 111 ? 3.243 16.926 -21.433 1.00 92.94 111 PRO A O 1
ATOM 876 N N . ASN A 1 112 ? 4.199 14.950 -20.973 1.00 91.94 112 ASN A N 1
ATOM 877 C CA . ASN A 1 112 ? 5.141 15.456 -19.978 1.00 91.94 112 ASN A CA 1
ATOM 878 C C . ASN A 1 112 ? 6.506 14.765 -20.141 1.00 91.94 112 ASN A C 1
ATOM 880 O O . ASN A 1 112 ? 6.636 13.547 -19.978 1.00 91.94 112 ASN A O 1
ATOM 884 N N . ILE A 1 113 ? 7.530 15.561 -20.459 1.00 91.12 113 ILE A N 1
ATOM 885 C CA . ILE A 1 113 ? 8.890 15.091 -20.754 1.00 91.12 113 ILE A CA 1
ATOM 886 C C . ILE A 1 113 ? 9.597 14.541 -19.503 1.00 91.12 113 ILE A C 1
ATOM 888 O O . ILE A 1 113 ? 10.359 13.578 -19.610 1.00 91.12 113 ILE A O 1
ATOM 892 N N . GLU A 1 114 ? 9.371 15.118 -18.323 1.00 86.19 114 GLU A N 1
ATOM 893 C CA . GLU A 1 114 ? 10.004 14.672 -17.074 1.00 86.19 114 GLU A CA 1
ATOM 894 C C . GLU A 1 114 ? 9.412 13.345 -16.611 1.00 86.19 114 GLU A C 1
ATOM 896 O O . GLU A 1 114 ? 10.140 12.376 -16.385 1.00 86.19 114 GLU A O 1
ATOM 901 N N . THR A 1 115 ? 8.082 13.260 -16.581 1.00 85.31 115 THR A N 1
ATOM 902 C CA . THR A 1 115 ? 7.345 12.034 -16.276 1.00 85.31 115 THR A CA 1
ATOM 903 C C . THR A 1 115 ? 7.736 10.899 -17.231 1.00 85.31 115 THR A C 1
ATOM 905 O O . THR A 1 115 ? 7.999 9.777 -16.784 1.00 85.31 115 THR A O 1
ATOM 908 N N . PHE A 1 116 ? 7.855 11.190 -18.533 1.00 93.94 116 PHE A N 1
ATOM 909 C CA . PHE A 1 116 ? 8.361 10.252 -19.536 1.00 93.94 116 PHE A CA 1
ATOM 910 C C . PHE A 1 116 ? 9.795 9.790 -19.231 1.00 93.94 116 PHE A C 1
ATOM 912 O O . PHE A 1 116 ? 10.047 8.585 -19.170 1.00 93.94 116 PHE A O 1
ATOM 919 N N . LYS A 1 117 ? 10.733 10.720 -18.988 1.00 88.75 117 LYS A N 1
ATOM 920 C CA . LYS A 1 117 ? 12.141 10.405 -18.677 1.00 88.75 117 LYS A CA 1
ATOM 921 C C . LYS A 1 117 ? 12.272 9.533 -17.427 1.00 88.75 117 LYS A C 1
ATOM 923 O O . LYS A 1 117 ? 13.006 8.544 -17.460 1.00 88.75 117 LYS A O 1
ATOM 928 N N . THR A 1 118 ? 11.556 9.857 -16.353 1.00 83.44 118 THR A N 1
ATOM 929 C CA . THR A 1 118 ? 11.568 9.085 -15.100 1.00 83.44 118 THR A CA 1
ATOM 930 C C . THR A 1 118 ? 11.005 7.682 -15.313 1.00 83.44 118 THR A C 1
ATOM 932 O O . THR A 1 118 ? 11.672 6.699 -14.991 1.00 83.44 118 THR A O 1
ATOM 935 N N . THR A 1 119 ? 9.845 7.562 -15.967 1.00 88.00 119 THR A N 1
ATOM 936 C CA . THR A 1 119 ? 9.235 6.257 -16.282 1.00 88.00 119 THR A CA 1
ATOM 937 C C . THR A 1 119 ? 10.152 5.409 -17.171 1.00 88.00 119 THR A C 1
ATOM 939 O O . THR A 1 119 ? 10.364 4.226 -16.903 1.00 88.00 119 THR A O 1
ATOM 942 N N . LEU A 1 120 ? 10.775 6.009 -18.192 1.00 93.38 120 LEU A N 1
ATOM 943 C CA . LEU A 1 120 ? 11.702 5.317 -19.088 1.00 93.38 120 LEU A CA 1
ATOM 944 C C . LEU A 1 120 ? 12.967 4.834 -18.362 1.00 93.38 120 LEU A C 1
ATOM 946 O O . LEU A 1 120 ? 13.429 3.726 -18.633 1.00 93.38 120 LEU A O 1
ATOM 950 N N . ARG A 1 121 ? 13.514 5.612 -17.416 1.00 85.50 121 ARG A N 1
ATOM 951 C CA . ARG A 1 121 ? 14.632 5.171 -16.558 1.00 85.50 121 ARG A CA 1
ATOM 952 C C . ARG A 1 121 ? 14.245 3.938 -15.736 1.00 85.50 121 ARG A C 1
ATOM 954 O O . ARG A 1 121 ? 14.983 2.952 -15.761 1.00 85.50 121 ARG A O 1
ATOM 961 N N . CYS A 1 122 ? 13.077 3.952 -15.087 1.00 85.19 122 CYS A N 1
ATOM 962 C CA . CYS A 1 122 ? 12.559 2.807 -14.332 1.00 85.19 122 CYS A CA 1
ATOM 963 C C . CYS A 1 122 ? 12.401 1.559 -15.217 1.00 85.19 122 CYS A C 1
ATOM 965 O O . CYS A 1 122 ? 12.924 0.496 -14.879 1.00 85.19 122 CYS A O 1
ATOM 967 N N . MET A 1 123 ? 11.755 1.693 -16.381 1.00 93.12 123 MET A N 1
ATOM 968 C CA . MET A 1 123 ? 11.532 0.569 -17.298 1.00 93.12 123 MET A CA 1
ATOM 969 C C . MET A 1 123 ? 12.834 0.020 -17.895 1.00 93.12 123 MET A C 1
ATOM 971 O O . MET A 1 123 ? 12.986 -1.195 -17.998 1.00 93.12 123 MET A O 1
ATOM 975 N N . ARG A 1 124 ? 13.813 0.878 -18.223 1.00 89.81 124 ARG A N 1
ATOM 976 C CA . ARG A 1 124 ? 15.146 0.444 -18.682 1.00 89.81 124 ARG A CA 1
ATOM 977 C C . ARG A 1 124 ? 15.910 -0.315 -17.595 1.00 89.81 124 ARG A C 1
ATOM 979 O O . ARG A 1 124 ? 16.520 -1.339 -17.896 1.00 89.81 124 ARG A O 1
ATOM 986 N N . LEU A 1 125 ? 15.874 0.149 -16.343 1.00 82.75 125 LEU A N 1
ATOM 987 C CA . LEU A 1 125 ? 16.514 -0.543 -15.217 1.00 82.75 125 LEU A CA 1
ATOM 988 C C . LEU A 1 125 ? 15.870 -1.914 -14.960 1.00 82.75 125 LEU A C 1
ATOM 990 O O . LEU A 1 125 ? 16.584 -2.902 -14.788 1.00 82.75 125 LEU A O 1
ATOM 994 N N . TRP A 1 126 ? 14.536 -1.980 -14.980 1.00 90.25 126 TRP A N 1
ATOM 995 C CA . TRP A 1 126 ? 13.788 -3.232 -14.869 1.00 90.25 126 TRP A CA 1
ATOM 996 C C . TRP A 1 126 ? 14.145 -4.206 -16.004 1.00 90.25 126 TRP A C 1
ATOM 998 O O . TRP A 1 126 ? 14.544 -5.337 -15.731 1.00 90.25 126 TRP A O 1
ATOM 1008 N N . ALA A 1 127 ? 14.107 -3.750 -17.261 1.00 90.19 127 ALA A N 1
ATOM 1009 C CA . ALA A 1 127 ? 14.403 -4.577 -18.431 1.00 90.19 127 ALA A CA 1
ATOM 1010 C C . ALA A 1 127 ? 15.835 -5.139 -18.403 1.00 90.19 127 ALA A C 1
ATOM 1012 O O . ALA A 1 127 ? 16.040 -6.318 -18.693 1.00 90.19 127 ALA A O 1
ATOM 1013 N N . LYS A 1 128 ? 16.822 -4.328 -17.987 1.00 87.94 128 LYS A N 1
ATOM 1014 C CA . LYS A 1 128 ? 18.208 -4.780 -17.779 1.00 87.94 128 LYS A CA 1
ATOM 1015 C C . LYS A 1 128 ? 18.297 -5.861 -16.695 1.00 87.94 128 LYS A C 1
ATOM 1017 O O . LYS A 1 128 ? 18.893 -6.903 -16.940 1.00 87.94 128 LYS A O 1
ATOM 1022 N N . ARG A 1 129 ? 17.661 -5.661 -15.532 1.00 84.56 129 ARG A N 1
ATOM 1023 C CA . ARG A 1 129 ? 17.641 -6.649 -14.429 1.00 84.56 129 ARG A CA 1
ATOM 1024 C C . ARG A 1 129 ? 16.910 -7.953 -14.771 1.00 84.56 129 ARG A C 1
ATOM 1026 O O . ARG A 1 129 ? 17.153 -8.961 -14.119 1.00 84.56 129 ARG A O 1
ATOM 1033 N N . ARG A 1 130 ? 16.023 -7.939 -15.769 1.00 86.69 130 ARG A N 1
ATOM 1034 C CA . ARG A 1 130 ? 15.326 -9.123 -16.297 1.00 86.69 130 ARG A CA 1
ATOM 1035 C C . ARG A 1 130 ? 16.011 -9.779 -17.500 1.00 86.69 130 ARG A C 1
ATOM 1037 O O . ARG A 1 130 ? 15.516 -10.785 -17.987 1.00 86.69 130 ARG A O 1
ATOM 1044 N N . GLY A 1 131 ? 17.119 -9.226 -18.000 1.00 88.12 131 GLY A N 1
ATOM 1045 C CA . GLY A 1 131 ? 17.805 -9.751 -19.188 1.00 88.12 131 GLY A CA 1
ATOM 1046 C C . GLY A 1 131 ? 17.081 -9.497 -20.519 1.00 88.12 131 GLY A C 1
ATOM 1047 O O . GLY A 1 131 ? 17.504 -10.018 -21.545 1.00 88.12 131 GLY A O 1
ATOM 1048 N N . VAL A 1 132 ? 16.030 -8.667 -20.536 1.00 93.19 132 VAL A N 1
ATOM 1049 C CA . VAL A 1 132 ? 15.202 -8.376 -21.729 1.00 93.19 132 VAL A CA 1
ATOM 1050 C C . VAL A 1 132 ? 15.559 -7.045 -22.417 1.00 93.19 132 VAL A C 1
ATOM 1052 O O . VAL A 1 132 ? 14.784 -6.506 -23.208 1.00 93.19 132 VAL A O 1
ATOM 1055 N N . TYR A 1 133 ? 16.741 -6.494 -22.124 1.00 92.62 133 TYR A N 1
ATOM 1056 C CA . TYR A 1 133 ? 17.266 -5.257 -22.717 1.00 92.62 133 TYR A CA 1
ATOM 1057 C C . TYR A 1 133 ? 18.429 -5.555 -23.679 1.00 92.62 133 TYR A C 1
ATOM 1059 O O . TYR A 1 133 ? 19.592 -5.451 -23.297 1.00 92.62 133 TYR A O 1
ATOM 1067 N N . SER A 1 134 ? 18.131 -5.960 -24.919 1.00 88.00 134 SER A N 1
ATOM 1068 C CA . SER A 1 134 ? 19.144 -6.197 -25.967 1.00 88.00 134 SER A CA 1
ATOM 1069 C C . SER A 1 134 ? 18.505 -6.435 -27.341 1.00 88.00 134 SER A C 1
ATOM 1071 O O . SER A 1 134 ? 17.894 -7.475 -27.571 1.00 88.00 134 SER A O 1
ATOM 1073 N N . ASN A 1 135 ? 18.694 -5.510 -28.291 1.00 84.25 135 ASN A N 1
ATOM 1074 C CA . ASN A 1 135 ? 18.194 -5.686 -29.665 1.00 84.25 135 ASN A CA 1
ATOM 1075 C C . ASN A 1 135 ? 18.975 -6.745 -30.469 1.00 84.25 135 ASN A C 1
ATOM 1077 O O . ASN A 1 135 ? 18.443 -7.328 -31.411 1.00 84.25 135 ASN A O 1
ATOM 1081 N N . VAL A 1 136 ? 20.238 -6.999 -30.105 1.00 81.88 136 VAL A N 1
ATOM 1082 C CA . VAL A 1 136 ? 21.117 -7.955 -30.806 1.00 81.88 136 VAL A CA 1
ATOM 1083 C C . VAL A 1 136 ? 20.703 -9.400 -30.519 1.00 81.88 136 VAL A C 1
ATOM 1085 O O . VAL A 1 136 ? 20.773 -10.248 -31.399 1.00 81.88 136 VAL A O 1
ATOM 1088 N N . THR A 1 137 ? 20.201 -9.680 -29.313 1.00 86.50 137 THR A N 1
ATOM 1089 C CA . THR A 1 137 ? 19.717 -11.015 -28.916 1.00 86.50 137 THR A CA 1
ATOM 1090 C C . THR A 1 137 ? 18.212 -11.204 -29.150 1.00 86.50 137 THR A C 1
ATOM 1092 O O . THR A 1 137 ? 17.609 -12.111 -28.583 1.00 86.50 137 THR A O 1
ATOM 1095 N N . GLY A 1 138 ? 17.586 -10.352 -29.973 1.00 88.44 138 GLY A N 1
ATOM 1096 C CA . GLY A 1 138 ? 16.164 -10.444 -30.329 1.00 88.44 138 GLY A CA 1
ATOM 1097 C C . GLY A 1 138 ? 15.181 -9.969 -29.252 1.00 88.44 138 GLY A C 1
ATOM 1098 O O . GLY A 1 138 ? 13.980 -10.217 -29.375 1.00 88.44 138 GLY A O 1
ATOM 1099 N N . PHE A 1 139 ? 15.665 -9.303 -28.202 1.00 94.00 139 PHE A N 1
ATOM 1100 C CA . PHE A 1 139 ? 14.848 -8.593 -27.215 1.00 94.00 139 PHE A CA 1
ATOM 1101 C C . PHE A 1 139 ? 14.726 -7.103 -27.577 1.00 94.00 139 PHE A C 1
ATOM 1103 O O . PHE A 1 139 ? 15.110 -6.671 -28.661 1.00 94.00 139 PHE A O 1
ATOM 1110 N N . LEU A 1 140 ? 14.154 -6.290 -26.688 1.00 93.88 140 LEU A N 1
ATOM 1111 C CA . LEU A 1 140 ? 13.908 -4.876 -26.961 1.00 93.88 140 LEU A CA 1
ATOM 1112 C C . LEU A 1 140 ? 15.120 -4.000 -26.608 1.00 93.88 140 LEU A C 1
ATOM 1114 O O . LEU A 1 140 ? 15.648 -4.051 -25.496 1.00 93.88 140 LEU A O 1
ATOM 1118 N N . GLY A 1 141 ? 15.537 -3.159 -27.554 1.00 89.38 141 GLY A N 1
ATOM 1119 C CA . GLY A 1 141 ? 16.569 -2.138 -27.387 1.00 89.38 141 GLY A CA 1
ATOM 1120 C C . GLY A 1 141 ? 16.040 -0.799 -26.863 1.00 89.38 141 GLY A C 1
ATOM 1121 O O . GLY A 1 141 ? 14.841 -0.590 -26.666 1.00 89.38 141 GLY A O 1
ATOM 1122 N N . GLY A 1 142 ? 16.958 0.146 -26.639 1.00 88.25 142 GLY A N 1
ATOM 1123 C CA . GLY A 1 142 ? 16.676 1.417 -25.959 1.00 88.25 142 GLY A CA 1
ATOM 1124 C C . GLY A 1 142 ? 15.585 2.282 -26.597 1.00 88.25 142 GLY A C 1
ATOM 1125 O O . GLY A 1 142 ? 14.880 2.983 -25.863 1.00 88.25 142 GLY A O 1
ATOM 1126 N N . ILE A 1 143 ? 15.422 2.206 -27.924 1.00 89.81 143 ILE A N 1
ATOM 1127 C CA . ILE A 1 143 ? 14.386 2.932 -28.670 1.00 89.81 143 ILE A CA 1
ATOM 1128 C C . ILE A 1 143 ? 13.011 2.264 -28.564 1.00 89.81 143 ILE A C 1
ATOM 1130 O O . ILE A 1 143 ? 12.006 2.953 -28.416 1.00 89.81 143 ILE A O 1
ATOM 1134 N N . ASN A 1 144 ? 12.956 0.929 -28.531 1.00 95.00 144 ASN A N 1
ATOM 1135 C CA . ASN A 1 144 ? 11.703 0.191 -28.379 1.00 95.00 144 ASN A CA 1
ATOM 1136 C C . ASN A 1 144 ? 11.068 0.505 -27.018 1.00 95.00 144 ASN A C 1
ATOM 1138 O O . ASN A 1 144 ? 9.891 0.845 -26.950 1.00 95.00 144 ASN A O 1
ATOM 1142 N N . TRP A 1 145 ? 11.862 0.486 -25.939 1.00 95.75 145 TRP A N 1
ATOM 1143 C CA . TRP A 1 145 ? 11.397 0.883 -24.603 1.00 95.75 145 TRP A CA 1
ATOM 1144 C C . TRP A 1 145 ? 10.931 2.344 -24.554 1.00 95.75 145 TRP A C 1
ATOM 1146 O O . TRP A 1 145 ? 9.944 2.636 -23.883 1.00 95.75 145 TRP A O 1
ATOM 1156 N N . ALA A 1 146 ? 11.592 3.252 -25.282 1.00 95.75 146 ALA A N 1
ATOM 1157 C CA . ALA A 1 146 ? 11.165 4.648 -25.378 1.00 95.75 146 ALA A CA 1
ATOM 1158 C C . ALA A 1 146 ? 9.795 4.777 -26.065 1.00 95.75 146 ALA A C 1
ATOM 1160 O O . ALA A 1 146 ? 8.912 5.432 -25.520 1.00 95.75 146 ALA A O 1
ATOM 1161 N N . LEU A 1 147 ? 9.583 4.094 -27.194 1.00 97.06 147 LEU A N 1
ATOM 1162 C CA . LEU A 1 147 ? 8.301 4.072 -27.910 1.00 97.06 147 LEU A CA 1
ATOM 1163 C C . LEU A 1 147 ? 7.180 3.439 -27.068 1.00 97.06 147 LEU A C 1
ATOM 1165 O O . LEU A 1 147 ? 6.093 4.010 -26.964 1.00 97.06 147 LEU A O 1
ATOM 1169 N N . LEU A 1 148 ? 7.452 2.307 -26.407 1.00 97.94 148 LEU A N 1
ATOM 1170 C CA . LEU A 1 148 ? 6.478 1.649 -25.533 1.00 97.94 148 LEU A CA 1
ATOM 1171 C C . LEU A 1 148 ? 6.067 2.553 -24.359 1.00 97.94 148 LEU A C 1
ATOM 1173 O O . LEU A 1 148 ? 4.875 2.679 -24.087 1.00 97.94 148 LEU A O 1
ATOM 1177 N N . VAL A 1 149 ? 7.020 3.205 -23.679 1.00 97.56 149 VAL A N 1
ATOM 1178 C CA . VAL A 1 149 ? 6.728 4.115 -22.554 1.00 97.56 149 VAL A CA 1
ATOM 1179 C C . VAL A 1 149 ? 6.025 5.386 -23.030 1.00 97.56 149 VAL A C 1
ATOM 1181 O O . VAL A 1 149 ? 5.030 5.780 -22.426 1.00 97.56 149 VAL A O 1
ATOM 1184 N N . ALA A 1 150 ? 6.466 5.990 -24.139 1.00 97.69 150 ALA A N 1
ATOM 1185 C CA . ALA A 1 150 ? 5.832 7.178 -24.710 1.00 97.69 150 ALA A CA 1
ATOM 1186 C C . ALA A 1 150 ? 4.351 6.932 -25.037 1.00 97.69 150 ALA A C 1
ATOM 1188 O O . ALA A 1 150 ? 3.509 7.787 -24.764 1.00 97.69 150 ALA A O 1
ATOM 1189 N N . ARG A 1 151 ? 4.004 5.734 -25.530 1.00 97.69 151 ARG A N 1
ATOM 1190 C CA . ARG A 1 151 ? 2.607 5.366 -25.786 1.00 97.69 151 ARG A CA 1
ATOM 1191 C C . ARG A 1 151 ? 1.778 5.281 -24.503 1.00 97.69 151 ARG A C 1
ATOM 1193 O O . ARG A 1 151 ? 0.621 5.689 -24.510 1.00 97.69 151 ARG A O 1
ATOM 1200 N N . ILE A 1 152 ? 2.350 4.798 -23.401 1.00 97.50 152 ILE A N 1
ATOM 1201 C CA . ILE A 1 152 ? 1.665 4.782 -22.098 1.00 97.50 152 ILE A CA 1
ATOM 1202 C C . ILE A 1 152 ? 1.479 6.212 -21.571 1.00 97.50 152 ILE A C 1
ATOM 1204 O O . ILE A 1 152 ? 0.398 6.528 -21.086 1.00 97.50 152 ILE A O 1
ATOM 1208 N N . CYS A 1 153 ? 2.461 7.102 -21.753 1.00 96.25 153 CYS A N 1
ATOM 1209 C CA . CYS A 1 153 ? 2.304 8.527 -21.442 1.00 96.25 153 CYS A CA 1
ATOM 1210 C C . CYS A 1 153 ? 1.191 9.193 -22.275 1.00 96.25 153 CYS A C 1
ATOM 1212 O O . CYS A 1 153 ? 0.442 9.994 -21.732 1.00 96.25 153 CYS A O 1
ATOM 1214 N N . GLN A 1 154 ? 1.026 8.842 -23.557 1.00 96.44 154 GLN A N 1
ATOM 1215 C CA . GLN A 1 154 ? -0.102 9.328 -24.372 1.00 96.44 154 GLN A CA 1
ATOM 1216 C C . GLN A 1 154 ? -1.467 8.819 -23.884 1.00 96.44 154 GLN A C 1
ATOM 1218 O O . GLN A 1 154 ? -2.446 9.555 -23.940 1.00 96.44 154 GLN A O 1
ATOM 1223 N N . LEU A 1 155 ? -1.547 7.562 -23.431 1.00 94.19 155 LEU A N 1
ATOM 1224 C CA . LEU A 1 155 ? -2.789 6.969 -22.918 1.00 94.19 155 LEU A CA 1
ATOM 1225 C C . LEU A 1 155 ? -3.176 7.502 -21.528 1.00 94.19 155 LEU A C 1
ATOM 1227 O O . LEU A 1 155 ? -4.349 7.464 -21.171 1.00 94.19 155 LEU A O 1
ATOM 1231 N N . TYR A 1 156 ? -2.204 7.988 -20.751 1.00 93.00 156 TYR A N 1
ATOM 1232 C CA . TYR A 1 156 ? -2.394 8.471 -19.381 1.00 93.00 156 TYR A CA 1
ATOM 1233 C C . TYR A 1 156 ? -1.612 9.784 -19.149 1.00 93.00 156 TYR A C 1
ATOM 1235 O O . TYR A 1 156 ? -0.643 9.788 -18.385 1.00 93.00 156 TYR A O 1
ATOM 1243 N N . PRO A 1 157 ? -2.011 10.905 -19.789 1.00 90.75 157 PRO A N 1
ATOM 1244 C CA . PRO A 1 157 ? -1.223 12.146 -19.849 1.00 90.75 157 PRO A CA 1
ATOM 1245 C C . PRO A 1 157 ? -0.912 12.766 -18.482 1.00 90.75 157 PRO A C 1
ATOM 1247 O O . PRO A 1 157 ? 0.150 13.359 -18.308 1.00 90.75 157 PRO A O 1
ATOM 1250 N N . ASN A 1 158 ? -1.813 12.589 -17.512 1.00 85.12 158 ASN A N 1
ATOM 1251 C CA . ASN A 1 158 ? -1.733 13.200 -16.182 1.00 85.12 158 ASN A CA 1
ATOM 1252 C C . ASN A 1 158 ? -1.238 12.224 -15.093 1.00 85.12 158 ASN A C 1
ATOM 1254 O O . ASN A 1 158 ? -1.286 12.548 -13.909 1.00 85.12 158 ASN A O 1
ATOM 1258 N N . ALA A 1 159 ? -0.818 11.006 -15.454 1.00 78.06 159 ALA A N 1
ATOM 1259 C CA . ALA A 1 159 ? -0.452 9.981 -14.477 1.00 78.06 159 ALA A CA 1
ATOM 1260 C C . ALA A 1 159 ? 1.004 10.110 -13.999 1.00 78.06 159 ALA A C 1
ATOM 1262 O O . ALA A 1 159 ? 1.929 10.281 -14.791 1.00 78.06 159 ALA A O 1
ATOM 1263 N N . LEU A 1 160 ? 1.217 9.947 -12.690 1.00 80.69 160 LEU A N 1
ATOM 1264 C CA . LEU A 1 160 ? 2.549 9.959 -12.074 1.00 80.69 160 LEU A CA 1
ATOM 1265 C C . LEU A 1 160 ? 3.404 8.751 -12.522 1.00 80.69 160 LEU A C 1
ATOM 1267 O O . LEU A 1 160 ? 2.843 7.700 -12.850 1.00 80.69 160 LEU A O 1
ATOM 1271 N N . PRO A 1 161 ? 4.753 8.821 -12.467 1.00 79.25 161 PRO A N 1
ATOM 1272 C CA . PRO A 1 161 ? 5.631 7.750 -12.957 1.00 79.25 161 PRO A CA 1
ATOM 1273 C C . PRO A 1 161 ? 5.328 6.358 -12.380 1.00 79.25 161 PRO A C 1
ATOM 1275 O O . PRO A 1 161 ? 5.289 5.378 -13.121 1.00 79.25 161 PRO A O 1
ATOM 1278 N N . GLY A 1 162 ? 5.032 6.259 -11.077 1.00 72.38 162 GLY A N 1
ATOM 1279 C CA . GLY A 1 162 ? 4.653 4.988 -10.442 1.00 72.38 162 GLY A CA 1
ATOM 1280 C C . GLY A 1 162 ? 3.344 4.396 -10.987 1.00 72.38 162 GLY A C 1
ATOM 1281 O O . GLY A 1 162 ? 3.238 3.183 -11.177 1.00 72.38 162 GLY A O 1
ATOM 1282 N N . MET A 1 163 ? 2.367 5.247 -11.325 1.00 78.69 163 MET A N 1
ATOM 1283 C CA . MET A 1 163 ? 1.137 4.812 -11.994 1.00 78.69 163 MET A CA 1
ATOM 1284 C C . MET A 1 163 ? 1.423 4.363 -13.428 1.00 78.69 163 MET A C 1
ATOM 1286 O O . MET A 1 163 ? 0.903 3.333 -13.847 1.00 78.69 163 MET A O 1
ATOM 1290 N N . LEU A 1 164 ? 2.272 5.085 -14.167 1.00 86.50 164 LEU A N 1
ATOM 1291 C CA . LEU A 1 164 ? 2.636 4.733 -15.542 1.00 86.50 164 LEU A CA 1
ATOM 1292 C C . LEU A 1 164 ? 3.373 3.392 -15.633 1.00 86.50 164 LEU A C 1
ATOM 1294 O O . LEU A 1 164 ? 3.107 2.645 -16.567 1.00 86.50 164 LEU A O 1
ATOM 1298 N N . VAL A 1 165 ? 4.223 3.036 -14.663 1.00 86.75 165 VAL A N 1
ATOM 1299 C CA . VAL A 1 165 ? 4.839 1.693 -14.592 1.00 86.75 165 VAL A CA 1
ATOM 1300 C C . VAL A 1 165 ? 3.771 0.602 -14.423 1.00 86.75 165 VAL A C 1
ATOM 1302 O O . VAL A 1 165 ? 3.782 -0.389 -15.149 1.00 86.75 165 VAL A O 1
ATOM 1305 N N . SER A 1 166 ? 2.794 0.802 -13.532 1.00 82.06 166 SER A N 1
ATOM 1306 C CA . SER A 1 166 ? 1.673 -0.137 -13.357 1.00 82.06 166 SER A CA 1
ATOM 1307 C C . SER A 1 166 ? 0.803 -0.245 -14.622 1.00 82.06 166 SER A C 1
ATOM 1309 O O . SER A 1 166 ? 0.511 -1.343 -15.103 1.00 82.06 166 SER A O 1
ATOM 1311 N N . ARG A 1 167 ? 0.456 0.896 -15.238 1.00 88.94 167 ARG A N 1
ATOM 1312 C CA . ARG A 1 167 ? -0.298 0.938 -16.501 1.00 88.94 167 ARG A CA 1
ATOM 1313 C C . ARG A 1 167 ? 0.488 0.329 -17.668 1.00 88.94 167 ARG A C 1
ATOM 1315 O O . ARG A 1 167 ? -0.136 -0.316 -18.503 1.00 88.94 167 ARG A O 1
ATOM 1322 N N . PHE A 1 168 ? 1.816 0.469 -17.717 1.00 95.62 168 PHE A N 1
ATOM 1323 C CA . PHE A 1 168 ? 2.676 -0.151 -18.734 1.00 95.62 168 PHE A CA 1
ATOM 1324 C C . PHE A 1 168 ? 2.492 -1.665 -18.748 1.00 95.62 168 PHE A C 1
ATOM 1326 O O . PHE A 1 168 ? 2.167 -2.233 -19.791 1.00 95.62 168 PHE A O 1
ATOM 1333 N N . PHE A 1 169 ? 2.646 -2.314 -17.590 1.00 94.12 169 PHE A N 1
ATOM 1334 C CA . PHE A 1 169 ? 2.498 -3.763 -17.509 1.00 94.12 169 PHE A CA 1
ATOM 1335 C C . PHE A 1 169 ? 1.065 -4.202 -17.803 1.00 94.12 169 PHE A C 1
ATOM 1337 O O . PHE A 1 169 ? 0.878 -5.102 -18.616 1.00 94.12 169 PHE A O 1
ATOM 1344 N N . ARG A 1 170 ? 0.051 -3.523 -17.246 1.00 88.69 170 ARG A N 1
ATOM 1345 C CA . ARG A 1 170 ? -1.360 -3.844 -17.521 1.00 88.69 170 ARG A CA 1
ATOM 1346 C C . ARG A 1 170 ? -1.709 -3.737 -19.008 1.00 88.69 170 ARG A C 1
ATOM 1348 O O . ARG A 1 170 ? -2.391 -4.612 -19.532 1.00 88.69 170 ARG A O 1
ATOM 1355 N N . VAL A 1 171 ? -1.241 -2.691 -19.693 1.00 94.81 171 VAL A N 1
ATOM 1356 C CA . VAL A 1 171 ? -1.502 -2.485 -21.127 1.00 94.81 171 VAL A CA 1
ATOM 1357 C C . VAL A 1 171 ? -0.768 -3.519 -21.976 1.00 94.81 171 VAL A C 1
ATOM 1359 O O . VAL A 1 171 ? -1.408 -4.147 -22.813 1.00 94.81 171 VAL A O 1
ATOM 1362 N N . TYR A 1 172 ? 0.537 -3.733 -21.770 1.00 96.25 172 TYR A N 1
ATOM 1363 C CA . TYR A 1 172 ? 1.312 -4.622 -22.645 1.00 96.25 172 TYR A CA 1
ATOM 1364 C C . TYR A 1 172 ? 1.160 -6.117 -22.348 1.00 96.25 172 TYR A C 1
ATOM 1366 O O . TYR A 1 172 ? 1.353 -6.917 -23.260 1.00 96.25 172 TYR A O 1
ATOM 1374 N N . ASN A 1 173 ? 0.721 -6.493 -21.143 1.00 93.38 173 ASN A N 1
ATOM 1375 C CA . ASN A 1 173 ? 0.239 -7.844 -20.833 1.00 93.38 173 ASN A CA 1
ATOM 1376 C C . ASN A 1 173 ? -1.067 -8.179 -21.581 1.00 93.38 173 ASN A C 1
ATOM 1378 O O . ASN A 1 173 ? -1.269 -9.307 -22.015 1.00 93.38 173 ASN A O 1
ATOM 1382 N N . LEU A 1 174 ? -1.956 -7.194 -21.756 1.00 92.31 174 LEU A N 1
ATOM 1383 C CA . LEU A 1 174 ? -3.242 -7.358 -22.450 1.00 92.31 174 LEU A CA 1
ATOM 1384 C C . LEU A 1 174 ? -3.186 -6.967 -23.939 1.00 92.31 174 LEU A C 1
ATOM 1386 O O . LEU A 1 174 ? -4.212 -6.974 -24.627 1.00 92.31 174 LEU A O 1
ATOM 1390 N N . TRP A 1 175 ? -2.008 -6.603 -24.454 1.00 95.19 175 TRP A N 1
ATOM 1391 C CA . TRP A 1 175 ? -1.860 -6.112 -25.819 1.00 95.19 175 TRP A CA 1
ATOM 1392 C C . TRP A 1 175 ? -1.965 -7.253 -26.831 1.00 95.19 175 TRP A C 1
ATOM 1394 O O . TRP A 1 175 ? -1.218 -8.230 -26.791 1.00 95.19 175 TRP A O 1
ATOM 1404 N N . ARG A 1 176 ? -2.894 -7.116 -27.781 1.00 92.94 176 ARG A N 1
ATOM 1405 C CA . ARG A 1 176 ? -3.165 -8.126 -28.813 1.00 92.94 176 ARG A CA 1
ATOM 1406 C C . ARG A 1 176 ? -2.125 -8.057 -29.934 1.00 92.94 176 ARG A C 1
ATOM 1408 O O . ARG A 1 176 ? -2.398 -7.525 -31.007 1.00 92.94 176 ARG A O 1
ATOM 1415 N N . TRP A 1 177 ? -0.925 -8.571 -29.686 1.00 93.06 177 TRP A N 1
ATOM 1416 C CA . TRP A 1 177 ? 0.090 -8.770 -30.726 1.00 93.06 177 TRP A CA 1
ATOM 1417 C C . TRP A 1 177 ? -0.463 -9.659 -31.863 1.00 93.06 177 TRP A C 1
ATOM 1419 O O . TRP A 1 177 ? -1.206 -10.599 -31.572 1.00 93.06 177 TRP A O 1
ATOM 1429 N N . PRO A 1 178 ? -0.153 -9.380 -33.145 1.00 93.50 178 PRO A N 1
ATOM 1430 C CA . PRO A 1 178 ? 0.842 -8.430 -33.648 1.00 93.50 178 PRO A CA 1
ATOM 1431 C C . PRO A 1 178 ? 0.291 -7.019 -33.959 1.00 93.50 178 PRO A C 1
ATOM 1433 O O . PRO A 1 178 ? 0.809 -6.351 -34.851 1.00 93.50 178 PRO A O 1
ATOM 1436 N N . ASN A 1 179 ? -0.745 -6.520 -33.270 1.00 93.94 179 ASN A N 1
ATOM 1437 C CA . ASN A 1 179 ? -1.192 -5.135 -33.486 1.00 93.94 179 ASN A CA 1
ATOM 1438 C C . ASN A 1 179 ? -0.055 -4.133 -33.181 1.00 93.94 179 ASN A C 1
ATOM 1440 O O . ASN A 1 179 ? 0.578 -4.247 -32.127 1.00 93.94 179 ASN A O 1
ATOM 1444 N N . PRO A 1 180 ? 0.210 -3.146 -34.058 1.00 94.88 180 PRO A N 1
ATOM 1445 C CA . PRO A 1 180 ? 1.372 -2.275 -33.931 1.00 94.88 180 PRO A CA 1
ATOM 1446 C C . PRO A 1 180 ? 1.228 -1.234 -32.824 1.00 94.88 180 PRO A C 1
ATOM 1448 O O . PRO A 1 180 ? 0.195 -0.573 -32.694 1.00 94.88 180 PRO A O 1
ATOM 1451 N N . VAL A 1 181 ? 2.310 -1.022 -32.074 1.00 96.50 181 VAL A N 1
ATOM 1452 C CA . VAL A 1 181 ? 2.437 0.134 -31.180 1.00 96.50 181 VAL A CA 1
ATOM 1453 C C . VAL A 1 181 ? 2.908 1.333 -31.997 1.00 96.50 181 VAL A C 1
ATOM 1455 O O . VAL A 1 181 ? 3.969 1.289 -32.617 1.00 96.50 181 VAL A O 1
ATOM 1458 N N . MET A 1 182 ? 2.110 2.402 -31.993 1.00 94.31 182 MET A N 1
ATOM 1459 C CA . MET A 1 182 ? 2.334 3.623 -32.772 1.00 94.31 182 MET A CA 1
ATOM 1460 C C . MET A 1 182 ? 2.028 4.855 -31.908 1.00 94.31 182 MET A C 1
ATOM 1462 O O . MET A 1 182 ? 1.036 4.857 -31.175 1.00 94.31 182 MET A O 1
ATOM 1466 N N . LEU A 1 183 ? 2.855 5.903 -32.003 1.00 94.31 183 LEU A N 1
ATOM 1467 C CA . LEU A 1 183 ? 2.623 7.191 -31.320 1.00 94.31 183 LEU A CA 1
ATOM 1468 C C . LEU A 1 183 ? 1.799 8.179 -32.159 1.00 94.31 183 LEU A C 1
ATOM 1470 O O . LEU A 1 183 ? 1.178 9.090 -31.617 1.00 94.31 183 LEU A O 1
ATOM 1474 N N . CYS A 1 184 ? 1.789 7.993 -33.476 1.00 90.06 184 CYS A N 1
ATOM 1475 C CA . CYS A 1 184 ? 1.026 8.760 -34.454 1.00 90.06 184 CYS A CA 1
ATOM 1476 C C . CYS A 1 184 ? 0.576 7.824 -35.595 1.00 90.06 184 CYS A C 1
ATOM 1478 O O . CYS A 1 184 ? 1.149 6.742 -35.747 1.00 90.06 184 CYS A O 1
ATOM 1480 N N . PRO A 1 185 ? -0.445 8.192 -36.391 1.00 87.00 185 PRO A N 1
ATOM 1481 C CA . PRO A 1 185 ? -0.816 7.437 -37.587 1.00 87.00 185 PRO A CA 1
ATOM 1482 C C . PRO A 1 185 ? 0.338 7.359 -38.596 1.00 87.00 185 PRO A C 1
ATOM 1484 O O . PRO A 1 185 ? 1.149 8.281 -38.680 1.00 87.00 185 PRO A O 1
ATOM 1487 N N . ILE A 1 186 ? 0.381 6.288 -39.394 1.00 81.69 186 ILE A N 1
ATOM 1488 C CA . ILE A 1 186 ? 1.313 6.176 -40.526 1.00 81.69 186 ILE A CA 1
ATOM 1489 C C . ILE A 1 186 ? 0.932 7.239 -41.561 1.00 81.69 186 ILE A C 1
ATOM 1491 O O . ILE A 1 186 ? -0.181 7.210 -42.091 1.00 81.69 186 ILE A O 1
ATOM 1495 N N . GLN A 1 187 ? 1.849 8.162 -41.838 1.00 72.31 187 GLN A N 1
ATOM 1496 C CA . GLN A 1 187 ? 1.704 9.175 -42.879 1.00 72.31 187 GLN A CA 1
ATOM 1497 C C . GLN A 1 187 ? 2.403 8.701 -44.157 1.00 72.31 187 GLN A C 1
ATOM 1499 O O . GLN A 1 187 ? 3.509 8.161 -44.108 1.00 72.31 187 GLN A O 1
ATOM 1504 N N . GLU A 1 188 ? 1.752 8.888 -45.304 1.00 70.06 188 GLU A N 1
ATOM 1505 C CA . GLU A 1 188 ? 2.374 8.647 -46.606 1.00 70.06 188 GLU A CA 1
ATOM 1506 C C . GLU A 1 188 ? 3.248 9.853 -46.959 1.00 70.06 188 GLU A C 1
ATOM 1508 O O . GLU A 1 188 ? 2.737 10.901 -47.351 1.00 70.06 188 GLU A O 1
ATOM 1513 N N . GLY A 1 189 ? 4.561 9.721 -46.762 1.00 68.19 189 GLY A N 1
ATOM 1514 C CA . GLY A 1 189 ? 5.504 10.802 -47.035 1.00 68.19 189 GLY A CA 1
ATOM 1515 C C . GLY A 1 189 ? 5.719 11.048 -48.529 1.00 68.19 189 GLY A C 1
ATOM 1516 O O . GLY A 1 189 ? 5.602 10.156 -49.372 1.00 68.19 189 GLY A O 1
ATOM 1517 N N . SER A 1 190 ? 6.077 12.288 -48.850 1.00 71.56 190 SER A N 1
ATOM 1518 C CA . SER A 1 190 ? 6.148 12.806 -50.226 1.00 71.56 190 SER A CA 1
ATOM 1519 C C . SER A 1 190 ? 7.326 12.281 -51.065 1.00 71.56 190 SER A C 1
ATOM 1521 O O . SER A 1 190 ? 7.342 12.451 -52.282 1.00 71.56 190 SER A O 1
ATOM 1523 N N . LEU A 1 191 ? 8.310 11.638 -50.427 1.00 80.62 191 LEU A N 1
ATOM 1524 C CA . LEU A 1 191 ? 9.606 11.292 -51.030 1.00 80.62 191 LEU A CA 1
ATOM 1525 C C . LEU A 1 191 ? 9.704 9.858 -51.585 1.00 80.62 191 LEU A C 1
ATOM 1527 O O . LEU A 1 191 ? 10.765 9.471 -52.062 1.00 80.62 191 LEU A O 1
ATOM 1531 N N . GLY A 1 192 ? 8.640 9.051 -51.504 1.00 79.38 192 GLY A N 1
ATOM 1532 C CA . GLY A 1 192 ? 8.613 7.698 -52.085 1.00 79.38 192 GLY A CA 1
ATOM 1533 C C . GLY A 1 192 ? 9.594 6.687 -51.467 1.00 79.38 192 GLY A C 1
ATOM 1534 O O . GLY A 1 192 ? 9.886 5.666 -52.088 1.00 79.38 192 GLY A O 1
ATOM 1535 N N . LEU A 1 193 ? 10.105 6.953 -50.260 1.00 84.12 193 LEU A N 1
ATOM 1536 C CA . LEU A 1 193 ? 10.993 6.043 -49.533 1.00 84.12 193 LEU A CA 1
ATOM 1537 C C . LEU A 1 193 ? 10.214 4.816 -49.043 1.00 84.12 193 LEU A C 1
ATOM 1539 O O . LEU A 1 193 ? 9.017 4.893 -48.765 1.00 84.12 193 LEU A O 1
ATOM 1543 N N . SER A 1 194 ? 10.899 3.684 -48.877 1.00 83.44 194 SER A N 1
ATOM 1544 C CA . SER A 1 194 ? 10.295 2.501 -48.258 1.00 83.44 194 SER A CA 1
ATOM 1545 C C . SER A 1 194 ? 9.972 2.774 -46.786 1.00 83.44 194 SER A C 1
ATOM 1547 O O . SER A 1 194 ? 10.861 3.122 -46.013 1.00 83.44 194 SER A O 1
ATOM 1549 N N . PHE A 1 195 ? 8.719 2.551 -46.390 1.00 87.50 195 PHE A N 1
ATOM 1550 C CA . PHE A 1 195 ? 8.247 2.620 -45.005 1.00 87.50 195 PHE A CA 1
ATOM 1551 C C . PHE A 1 195 ? 7.434 1.367 -44.651 1.00 87.50 195 PHE A C 1
ATOM 1553 O O . PHE A 1 195 ? 6.958 0.650 -45.532 1.00 87.50 195 PHE A O 1
ATOM 1560 N N . TRP A 1 196 ? 7.289 1.101 -43.355 1.00 90.31 196 TRP A N 1
ATOM 1561 C CA . TRP A 1 196 ? 6.509 -0.010 -42.822 1.00 90.31 196 TRP A CA 1
ATOM 1562 C C . TRP A 1 196 ? 5.014 0.219 -43.059 1.00 90.31 196 TRP A C 1
ATOM 1564 O O . TRP A 1 196 ? 4.421 1.132 -42.481 1.00 90.31 196 TRP A O 1
ATOM 1574 N N . ASP A 1 197 ? 4.392 -0.635 -43.871 1.00 88.62 197 ASP A N 1
ATOM 1575 C CA . ASP A 1 197 ? 2.938 -0.664 -44.031 1.00 88.62 197 ASP A CA 1
ATOM 1576 C C . ASP A 1 197 ? 2.451 -2.097 -44.317 1.00 88.62 197 ASP A C 1
ATOM 1578 O O . ASP A 1 197 ? 2.551 -2.576 -45.455 1.00 88.62 197 ASP A O 1
ATOM 1582 N N . PRO A 1 198 ? 1.841 -2.785 -43.332 1.00 88.19 198 PRO A N 1
ATOM 1583 C CA . PRO A 1 198 ? 1.355 -4.152 -43.500 1.00 88.19 198 PRO A CA 1
ATOM 1584 C C . PRO A 1 198 ? 0.195 -4.247 -44.499 1.00 88.19 198 PRO A C 1
ATOM 1586 O O . PRO A 1 198 ? -0.135 -5.343 -44.949 1.00 88.19 198 PRO A O 1
ATOM 1589 N N . ARG A 1 199 ? -0.437 -3.134 -44.893 1.00 87.56 199 ARG A N 1
ATOM 1590 C CA . ARG A 1 199 ? -1.452 -3.128 -45.957 1.00 87.56 199 ARG A CA 1
ATOM 1591 C C . ARG A 1 199 ? -0.786 -3.331 -47.319 1.00 87.56 199 ARG A C 1
ATOM 1593 O O . ARG A 1 199 ? -1.288 -4.130 -48.109 1.00 87.56 199 ARG A O 1
ATOM 1600 N N . ARG A 1 200 ? 0.361 -2.677 -47.548 1.00 85.81 200 ARG A N 1
ATOM 1601 C CA . ARG A 1 200 ? 1.099 -2.637 -48.826 1.00 85.81 200 ARG A CA 1
ATOM 1602 C C . ARG A 1 200 ? 2.130 -3.761 -48.973 1.00 85.81 200 ARG A C 1
ATOM 1604 O O . ARG A 1 200 ? 2.259 -4.325 -50.054 1.00 85.81 200 ARG A O 1
ATOM 1611 N N . ASN A 1 201 ? 2.842 -4.109 -47.903 1.00 86.12 201 ASN A N 1
ATOM 1612 C CA . ASN A 1 201 ? 3.955 -5.059 -47.927 1.00 86.12 201 ASN A CA 1
ATOM 1613 C C . ASN A 1 201 ? 3.613 -6.342 -47.151 1.00 86.12 201 ASN A C 1
ATOM 1615 O O . ASN A 1 201 ? 3.210 -6.299 -45.990 1.00 86.12 201 ASN A O 1
ATOM 1619 N N . TYR A 1 202 ? 3.798 -7.510 -47.775 1.00 86.81 202 TYR A N 1
ATOM 1620 C CA . TYR A 1 202 ? 3.501 -8.792 -47.126 1.00 86.81 202 TYR A CA 1
ATOM 1621 C C . TYR A 1 202 ? 4.489 -9.129 -45.997 1.00 86.81 202 TYR A C 1
ATOM 1623 O O . TYR A 1 202 ? 4.088 -9.762 -45.023 1.00 86.81 202 TYR A O 1
ATOM 1631 N N . LYS A 1 203 ? 5.759 -8.701 -46.100 1.00 88.06 203 LYS A N 1
ATOM 1632 C CA . LYS A 1 203 ? 6.788 -8.980 -45.081 1.00 88.06 203 LYS A CA 1
ATOM 1633 C C . LYS A 1 203 ? 6.443 -8.313 -43.753 1.00 88.06 203 LYS A C 1
ATOM 1635 O O . LYS A 1 203 ? 6.599 -8.917 -42.698 1.00 88.06 203 LYS A O 1
ATOM 1640 N N . ASP A 1 204 ? 5.867 -7.118 -43.824 1.00 88.81 204 ASP A N 1
ATOM 1641 C CA . ASP A 1 204 ? 5.455 -6.328 -42.665 1.00 88.81 204 ASP A CA 1
ATOM 1642 C C . ASP A 1 204 ? 4.335 -6.986 -41.846 1.00 88.81 204 ASP A C 1
ATOM 1644 O O . ASP A 1 204 ? 4.217 -6.705 -40.653 1.00 88.81 204 ASP A O 1
ATOM 1648 N N . ARG A 1 205 ? 3.564 -7.903 -42.453 1.00 88.56 205 ARG A N 1
ATOM 1649 C CA . ARG A 1 205 ? 2.535 -8.725 -41.785 1.00 88.56 205 ARG A CA 1
ATOM 1650 C C . ARG A 1 205 ? 3.115 -9.875 -40.955 1.00 88.56 205 ARG A C 1
ATOM 1652 O O . ARG A 1 205 ? 2.382 -10.470 -40.173 1.00 88.56 205 ARG A O 1
ATOM 1659 N N . LEU A 1 206 ? 4.393 -10.216 -41.145 1.00 89.81 206 LEU A N 1
ATOM 1660 C CA . LEU A 1 206 ? 5.069 -11.318 -40.448 1.00 89.81 206 LEU A CA 1
ATOM 1661 C C . LEU A 1 206 ? 5.759 -10.869 -39.148 1.00 89.81 206 LEU A C 1
ATOM 1663 O O . LEU A 1 206 ? 6.244 -11.708 -38.392 1.00 89.81 206 LEU A O 1
ATOM 1667 N N . HIS A 1 207 ? 5.817 -9.562 -38.870 1.00 92.25 207 HIS A N 1
ATOM 1668 C CA . HIS A 1 207 ? 6.402 -9.045 -37.634 1.00 92.25 207 HIS A CA 1
ATOM 1669 C C . HIS A 1 207 ? 5.552 -9.422 -36.415 1.00 92.25 207 HIS A C 1
ATOM 1671 O O . HIS A 1 207 ? 4.363 -9.124 -36.353 1.00 92.25 207 HIS A O 1
ATOM 1677 N N . LEU A 1 208 ? 6.186 -10.039 -35.416 1.00 94.00 208 LEU A N 1
ATOM 1678 C CA . LEU A 1 208 ? 5.500 -10.595 -34.246 1.00 94.00 208 LEU A CA 1
ATOM 1679 C C . LEU A 1 208 ? 5.132 -9.538 -33.193 1.00 94.00 208 LEU A C 1
ATOM 1681 O O . LEU A 1 208 ? 4.087 -9.631 -32.555 1.00 94.00 208 LEU A O 1
ATOM 1685 N N . MET A 1 209 ? 5.991 -8.532 -33.015 1.00 95.12 209 MET A N 1
ATOM 1686 C CA . MET A 1 209 ? 5.836 -7.473 -32.012 1.00 95.12 209 MET A CA 1
ATOM 1687 C C . MET A 1 209 ? 6.138 -6.097 -32.630 1.00 95.12 209 MET A C 1
ATOM 1689 O O . MET A 1 209 ? 7.154 -5.499 -32.280 1.00 95.12 209 MET A O 1
ATOM 1693 N N . PRO A 1 210 ? 5.351 -5.601 -33.606 1.00 95.75 210 PRO A N 1
ATOM 1694 C CA . PRO A 1 210 ? 5.692 -4.377 -34.329 1.00 95.75 210 PRO A CA 1
ATOM 1695 C C . PRO A 1 210 ? 5.598 -3.121 -33.447 1.00 95.75 210 PRO A C 1
ATOM 1697 O O . PRO A 1 210 ? 4.536 -2.781 -32.922 1.00 95.75 210 PRO A O 1
ATOM 1700 N N . ILE A 1 211 ? 6.721 -2.414 -33.301 1.00 96.25 211 ILE A N 1
ATOM 1701 C CA . ILE A 1 211 ? 6.840 -1.157 -32.547 1.00 96.25 211 ILE A CA 1
ATOM 1702 C C . ILE A 1 211 ? 7.377 -0.108 -33.520 1.00 96.25 211 ILE A C 1
ATOM 1704 O O . ILE A 1 211 ? 8.545 -0.153 -33.913 1.00 96.25 211 ILE A O 1
ATOM 1708 N N . ILE A 1 212 ? 6.516 0.808 -33.954 1.00 95.12 212 ILE A N 1
ATOM 1709 C CA . ILE A 1 212 ? 6.759 1.636 -35.138 1.00 95.12 212 ILE A CA 1
ATOM 1710 C C . ILE A 1 212 ? 7.331 2.999 -34.747 1.00 95.12 212 ILE A C 1
ATOM 1712 O O . ILE A 1 212 ? 6.837 3.655 -33.826 1.00 95.12 212 ILE A O 1
ATOM 1716 N N . THR A 1 213 ? 8.373 3.436 -35.453 1.00 93.19 213 THR A N 1
ATOM 1717 C CA . THR A 1 213 ? 8.949 4.771 -35.269 1.00 93.19 213 THR A CA 1
ATOM 1718 C C . THR A 1 213 ? 8.004 5.857 -35.809 1.00 93.19 213 THR A C 1
ATOM 1720 O O . THR A 1 213 ? 7.466 5.688 -36.901 1.00 93.19 213 THR A O 1
ATOM 1723 N N . PRO A 1 214 ? 7.802 6.981 -35.094 1.00 91.88 214 PRO A N 1
ATOM 1724 C CA . PRO A 1 214 ? 6.894 8.050 -35.516 1.00 91.88 214 PRO A CA 1
ATOM 1725 C C . PRO A 1 214 ? 7.410 8.900 -36.692 1.00 91.88 214 PRO A C 1
ATOM 1727 O O . PRO A 1 214 ? 6.605 9.560 -37.345 1.00 91.88 214 PRO A O 1
ATOM 1730 N N . ALA A 1 215 ? 8.722 8.900 -36.954 1.00 88.88 215 ALA A N 1
ATOM 1731 C CA . ALA A 1 215 ? 9.333 9.709 -38.010 1.00 88.88 215 ALA A CA 1
ATOM 1732 C C . ALA A 1 215 ? 9.291 9.008 -39.362 1.00 88.88 215 ALA A C 1
ATOM 1734 O O . ALA A 1 215 ? 9.599 7.819 -39.440 1.00 88.88 215 ALA A O 1
ATOM 1735 N N . TYR A 1 216 ? 8.975 9.764 -40.417 1.00 85.94 216 TYR A N 1
ATOM 1736 C CA . TYR A 1 216 ? 9.030 9.288 -41.796 1.00 85.94 216 TYR A CA 1
ATOM 1737 C C . TYR A 1 216 ? 10.491 9.114 -42.274 1.00 85.94 216 TYR A C 1
ATOM 1739 O O . TYR A 1 216 ? 11.287 10.041 -42.085 1.00 85.94 216 TYR A O 1
ATOM 1747 N N . PRO A 1 217 ? 10.853 7.993 -42.933 1.00 87.31 217 PRO A N 1
ATOM 1748 C CA . PRO A 1 217 ? 10.020 6.812 -43.169 1.00 87.31 217 PRO A CA 1
ATOM 1749 C C . PRO A 1 217 ? 9.775 6.021 -41.877 1.00 87.31 217 PRO A C 1
ATOM 1751 O O . PRO A 1 217 ? 10.717 5.647 -41.179 1.00 87.31 217 PRO A O 1
ATOM 1754 N N . CYS A 1 218 ? 8.504 5.744 -41.568 1.00 88.81 218 CYS A N 1
ATOM 1755 C CA . CYS A 1 218 ? 8.130 4.989 -40.373 1.00 88.81 218 CYS A CA 1
ATOM 1756 C C . CYS A 1 218 ? 8.619 3.544 -40.508 1.00 88.81 218 CYS A C 1
ATOM 1758 O O . CYS A 1 218 ? 8.291 2.881 -41.487 1.00 88.81 218 CYS A O 1
ATOM 1760 N N . MET A 1 219 ? 9.367 3.028 -39.534 1.00 89.62 219 MET A N 1
ATOM 1761 C CA . MET A 1 219 ? 9.972 1.694 -39.583 1.00 89.62 219 MET A CA 1
ATOM 1762 C C . MET A 1 219 ? 9.586 0.868 -38.358 1.00 89.62 219 MET A C 1
ATOM 1764 O O . MET A 1 219 ? 9.429 1.400 -37.257 1.00 89.62 219 MET A O 1
ATOM 1768 N N . ASN A 1 220 ? 9.484 -0.454 -38.519 1.00 91.88 220 ASN A N 1
ATOM 1769 C CA . ASN A 1 220 ? 9.403 -1.349 -37.368 1.00 91.88 220 ASN A CA 1
ATOM 1770 C C . ASN A 1 220 ? 10.765 -1.400 -36.658 1.00 91.88 220 ASN A C 1
ATOM 1772 O O . ASN A 1 220 ? 11.736 -1.905 -37.213 1.00 91.88 220 ASN A O 1
ATOM 1776 N N . SER A 1 221 ? 10.827 -0.909 -35.422 1.00 91.62 221 SER A N 1
ATOM 1777 C CA . SER A 1 221 ? 12.049 -0.873 -34.609 1.00 91.62 221 SER A CA 1
ATOM 1778 C C . SER A 1 221 ? 12.392 -2.208 -33.933 1.00 91.62 221 SER A C 1
ATOM 1780 O O . SER A 1 221 ? 13.500 -2.367 -33.427 1.00 91.62 221 SER A O 1
ATOM 1782 N N . SER A 1 222 ? 11.458 -3.162 -33.889 1.00 92.50 222 SER A N 1
ATOM 1783 C CA . SER A 1 222 ? 11.557 -4.464 -33.200 1.00 92.50 222 SER A CA 1
ATOM 1784 C C . SER A 1 222 ? 11.567 -5.639 -34.189 1.00 92.50 222 SER A C 1
ATOM 1786 O O . SER A 1 222 ? 11.016 -6.709 -33.931 1.00 92.50 222 SER A O 1
ATOM 1788 N N . TYR A 1 223 ? 12.201 -5.446 -35.348 1.00 88.44 223 TYR A N 1
ATOM 1789 C CA . TYR A 1 223 ? 12.295 -6.439 -36.424 1.00 88.44 223 TYR A CA 1
ATOM 1790 C C . TYR A 1 223 ? 13.035 -7.735 -36.031 1.00 88.44 223 TYR A C 1
ATOM 1792 O O . TYR A 1 223 ? 12.774 -8.776 -36.624 1.00 88.44 223 TYR A O 1
ATOM 1800 N N . ASN A 1 224 ? 13.899 -7.698 -35.008 1.00 90.56 224 ASN A N 1
ATOM 1801 C CA . ASN A 1 224 ? 14.625 -8.870 -34.497 1.00 90.56 224 ASN A CA 1
ATOM 1802 C C . ASN A 1 224 ? 13.815 -9.748 -33.518 1.00 90.56 224 ASN A C 1
ATOM 1804 O O . ASN A 1 224 ? 14.333 -10.762 -33.046 1.00 90.56 224 ASN A O 1
ATOM 1808 N N . VAL A 1 225 ? 12.578 -9.378 -33.157 1.00 94.06 225 VAL A N 1
ATOM 1809 C CA . VAL A 1 225 ? 11.789 -10.156 -32.187 1.00 94.06 225 VAL A CA 1
ATOM 1810 C C . VAL A 1 225 ? 11.355 -11.492 -32.794 1.00 94.06 225 VAL A C 1
ATOM 1812 O O . VAL A 1 225 ? 10.612 -11.543 -33.772 1.00 94.06 225 VAL A O 1
ATOM 1815 N N . SER A 1 226 ? 11.800 -12.577 -32.163 1.00 94.81 226 SER A N 1
ATOM 1816 C CA . SER A 1 226 ? 11.480 -13.964 -32.509 1.00 94.81 226 SER A CA 1
ATOM 1817 C C . SER A 1 226 ? 10.303 -14.494 -31.684 1.00 94.81 226 SER A C 1
ATOM 1819 O O . SER A 1 226 ? 9.955 -13.929 -30.647 1.00 94.81 226 SER A O 1
ATOM 1821 N N . THR A 1 227 ? 9.730 -15.638 -32.069 1.00 94.75 227 THR A N 1
ATOM 1822 C CA . THR A 1 227 ? 8.677 -16.309 -31.282 1.00 94.75 227 THR A CA 1
ATOM 1823 C C . THR A 1 227 ? 9.143 -16.648 -29.860 1.00 94.75 227 THR A C 1
ATOM 1825 O O . THR A 1 227 ? 8.369 -16.543 -28.910 1.00 94.75 227 THR A O 1
ATOM 1828 N N . SER A 1 228 ? 10.416 -17.021 -29.700 1.00 94.69 228 SER A N 1
ATOM 1829 C CA . SER A 1 228 ? 11.011 -17.359 -28.403 1.00 94.69 228 SER A CA 1
ATOM 1830 C C . SER A 1 228 ? 11.191 -16.127 -27.517 1.00 94.69 228 SER A C 1
ATOM 1832 O O . SER A 1 228 ? 10.805 -16.151 -26.350 1.00 94.69 228 SER A O 1
ATOM 1834 N N . THR A 1 229 ? 11.728 -15.032 -28.065 1.00 95.38 229 THR A N 1
ATOM 1835 C CA . THR A 1 229 ? 11.931 -13.794 -27.297 1.00 95.38 229 THR A CA 1
ATOM 1836 C C . THR A 1 229 ? 10.611 -13.080 -27.010 1.00 95.38 229 THR A C 1
ATOM 1838 O O . THR A 1 229 ? 10.445 -12.561 -25.909 1.00 95.38 229 THR A O 1
ATOM 1841 N N . LEU A 1 230 ? 9.623 -13.150 -27.914 1.00 94.81 230 LEU A N 1
ATOM 1842 C CA . LEU A 1 230 ? 8.254 -12.700 -27.643 1.00 94.81 230 LEU A CA 1
ATOM 1843 C C . LEU A 1 230 ? 7.633 -13.446 -26.453 1.00 94.81 230 LEU A C 1
ATOM 1845 O O . LEU A 1 230 ? 7.048 -12.803 -25.587 1.00 94.81 230 LEU A O 1
ATOM 1849 N N . ARG A 1 231 ? 7.775 -14.778 -26.370 1.00 94.56 231 ARG A N 1
ATOM 1850 C CA . ARG A 1 231 ? 7.237 -15.555 -25.239 1.00 94.56 231 ARG A CA 1
ATOM 1851 C C . ARG A 1 231 ? 7.791 -15.054 -23.901 1.00 94.56 231 ARG A C 1
ATOM 1853 O O . ARG A 1 231 ? 7.012 -14.715 -23.018 1.00 94.56 231 ARG A O 1
ATOM 1860 N N . VAL A 1 232 ? 9.115 -14.928 -23.793 1.00 94.69 232 VAL A N 1
ATOM 1861 C CA . VAL A 1 232 ? 9.787 -14.425 -22.579 1.00 94.69 232 VAL A CA 1
ATOM 1862 C C . VAL A 1 232 ? 9.353 -12.989 -22.249 1.00 94.69 232 VAL A C 1
ATOM 1864 O O . VAL A 1 232 ? 9.104 -12.668 -21.089 1.00 94.69 232 VAL A O 1
ATOM 1867 N N . MET A 1 233 ? 9.193 -12.127 -23.260 1.00 94.62 233 MET A N 1
ATOM 1868 C CA . MET A 1 233 ? 8.667 -10.769 -23.079 1.00 94.62 233 MET A CA 1
ATOM 1869 C C . MET A 1 233 ? 7.240 -10.758 -22.506 1.00 94.62 233 MET A C 1
ATOM 1871 O O . MET A 1 233 ? 6.948 -9.941 -21.635 1.00 94.62 233 MET A O 1
ATOM 1875 N N . MET A 1 234 ? 6.359 -11.656 -22.962 1.00 95.38 234 MET A N 1
ATOM 1876 C CA . MET A 1 234 ? 4.991 -11.768 -22.437 1.00 95.38 234 MET A CA 1
ATOM 1877 C C . MET A 1 234 ? 4.976 -12.305 -21.000 1.00 95.38 234 MET A C 1
ATOM 1879 O O . MET A 1 234 ? 4.283 -11.742 -20.159 1.00 95.38 234 MET A O 1
ATOM 1883 N N . GLU A 1 235 ? 5.789 -13.318 -20.688 1.00 91.69 235 GLU A N 1
ATOM 1884 C CA . GLU A 1 235 ? 5.944 -13.842 -19.321 1.00 91.69 235 GLU A CA 1
ATOM 1885 C C . GLU A 1 235 ? 6.443 -12.762 -18.342 1.00 91.69 235 GLU A C 1
ATOM 1887 O O . GLU A 1 235 ? 5.945 -12.651 -17.219 1.00 91.69 235 GLU A O 1
ATOM 1892 N N . GLU A 1 236 ? 7.390 -11.916 -18.762 1.00 92.25 236 GLU A N 1
ATOM 1893 C CA . GLU A 1 236 ? 7.868 -10.797 -17.944 1.00 92.25 236 GLU A CA 1
ATOM 1894 C C . GLU A 1 236 ? 6.852 -9.652 -17.817 1.00 92.25 236 GLU A C 1
ATOM 1896 O O . GLU A 1 236 ? 6.752 -9.043 -16.748 1.00 92.25 236 GLU A O 1
ATOM 1901 N N . PHE A 1 237 ? 6.056 -9.371 -18.854 1.00 93.62 237 PHE A N 1
ATOM 1902 C CA . PHE A 1 237 ? 4.956 -8.405 -18.756 1.00 93.62 237 PHE A CA 1
ATOM 1903 C C . PHE A 1 237 ? 3.837 -8.893 -17.833 1.00 93.62 237 PHE A C 1
ATOM 1905 O O . PHE A 1 237 ? 3.354 -8.109 -17.012 1.00 93.62 237 PHE A O 1
ATOM 1912 N N . GLN A 1 238 ? 3.480 -10.178 -17.897 1.00 87.94 238 GLN A N 1
ATOM 1913 C CA . GLN A 1 238 ? 2.533 -10.802 -16.976 1.00 87.94 238 GLN A CA 1
ATOM 1914 C C . GLN A 1 238 ? 3.038 -10.705 -15.531 1.00 87.94 238 GLN A C 1
ATOM 1916 O O . GLN A 1 238 ? 2.341 -10.174 -14.665 1.00 87.94 238 GLN A O 1
ATOM 1921 N N . ARG A 1 239 ? 4.281 -11.131 -15.273 1.00 78.88 239 ARG A N 1
ATOM 1922 C CA . ARG A 1 239 ? 4.899 -11.080 -13.938 1.00 78.88 239 ARG A CA 1
ATOM 1923 C C . ARG A 1 239 ? 5.014 -9.649 -13.400 1.00 78.88 239 ARG A C 1
ATOM 1925 O O . ARG A 1 239 ? 4.828 -9.423 -12.205 1.00 78.88 239 ARG A O 1
ATOM 1932 N N . GLY A 1 240 ? 5.305 -8.677 -14.267 1.00 79.81 240 GLY A N 1
ATOM 1933 C CA . GLY A 1 240 ? 5.281 -7.253 -13.927 1.00 79.81 240 GLY A CA 1
ATOM 1934 C C . GLY A 1 240 ? 3.881 -6.770 -13.535 1.00 79.81 240 GLY A C 1
ATOM 1935 O O . GLY A 1 240 ? 3.727 -6.107 -12.510 1.00 79.81 240 GLY A O 1
ATOM 1936 N N . ASN A 1 241 ? 2.848 -7.170 -14.284 1.00 84.31 241 ASN A N 1
ATOM 1937 C CA . ASN A 1 241 ? 1.457 -6.826 -13.986 1.00 84.31 241 ASN A CA 1
ATOM 1938 C C . ASN A 1 241 ? 1.009 -7.426 -12.642 1.00 84.31 241 ASN A C 1
ATOM 1940 O O . ASN A 1 241 ? 0.541 -6.701 -11.766 1.00 84.31 241 ASN A O 1
ATOM 1944 N N . GLU A 1 242 ? 1.232 -8.725 -12.432 1.00 72.69 242 GLU A N 1
ATOM 1945 C CA . GLU A 1 242 ? 0.904 -9.431 -11.185 1.00 72.69 242 GLU A CA 1
ATOM 1946 C C . GLU A 1 242 ? 1.557 -8.818 -9.941 1.00 72.69 242 GLU A C 1
ATOM 1948 O O . GLU A 1 242 ? 0.979 -8.885 -8.851 1.00 72.69 242 GLU A O 1
ATOM 1953 N N . MET A 1 243 ? 2.759 -8.251 -10.090 1.00 64.06 243 MET A N 1
ATOM 1954 C CA . MET A 1 243 ? 3.469 -7.536 -9.033 1.00 64.06 243 MET A CA 1
ATOM 1955 C C . MET A 1 243 ? 2.845 -6.157 -8.778 1.00 64.06 243 MET A C 1
ATOM 1957 O O . MET A 1 243 ? 2.572 -5.815 -7.626 1.00 64.06 243 MET A O 1
ATOM 1961 N N . CYS A 1 244 ? 2.569 -5.386 -9.835 1.00 63.56 244 CYS A N 1
ATOM 1962 C CA . CYS A 1 244 ? 1.954 -4.065 -9.724 1.00 63.56 244 CYS A CA 1
ATOM 1963 C C . CYS A 1 244 ? 0.533 -4.111 -9.144 1.00 63.56 244 CYS A C 1
ATOM 1965 O O . CYS A 1 244 ? 0.196 -3.272 -8.316 1.00 63.56 244 CYS A O 1
ATOM 1967 N N . GLU A 1 245 ? -0.293 -5.097 -9.501 1.00 59.69 245 GLU A N 1
ATOM 1968 C CA . GLU A 1 245 ? -1.679 -5.159 -9.020 1.00 59.69 245 GLU A CA 1
ATOM 1969 C C . GLU A 1 245 ? -1.831 -5.523 -7.522 1.00 59.69 245 GLU A C 1
ATOM 1971 O O . GLU A 1 245 ? -2.946 -5.512 -6.990 1.00 59.69 245 GLU A O 1
ATOM 1976 N N . VAL A 1 246 ? -0.776 -5.938 -6.808 1.00 48.72 246 VAL A N 1
ATOM 1977 C CA . VAL A 1 246 ? -0.888 -6.211 -5.353 1.00 48.72 246 VAL A CA 1
ATOM 1978 C C . VAL A 1 246 ? -1.109 -4.912 -4.565 1.00 48.72 246 VAL A C 1
ATOM 1980 O O . VAL A 1 246 ? -1.741 -4.930 -3.505 1.00 48.72 246 VAL A O 1
ATOM 1983 N N . HIS A 1 247 ? -0.659 -3.785 -5.119 1.00 54.22 247 HIS A N 1
ATOM 1984 C CA . HIS A 1 247 ? -0.740 -2.458 -4.525 1.00 54.22 247 HIS A CA 1
ATOM 1985 C C . HIS A 1 247 ? -1.717 -1.593 -5.336 1.00 54.22 247 HIS A C 1
ATOM 1987 O O . HIS A 1 247 ? -1.680 -1.566 -6.564 1.00 54.22 247 HIS A O 1
ATOM 1993 N N . GLY A 1 248 ? -2.638 -0.907 -4.654 1.00 52.38 248 GLY A N 1
ATOM 1994 C CA . GLY A 1 248 ? -3.532 0.044 -5.322 1.00 52.38 248 GLY A CA 1
ATOM 1995 C C . GLY A 1 248 ? -2.775 1.305 -5.762 1.00 52.38 248 GLY A C 1
ATOM 1996 O O . GLY A 1 248 ? -1.729 1.605 -5.181 1.00 52.38 248 GLY A O 1
ATOM 1997 N N . PRO A 1 249 ? -3.286 2.079 -6.737 1.00 52.16 249 PRO A N 1
ATOM 1998 C CA . PRO A 1 249 ? -2.754 3.410 -7.025 1.00 52.16 249 PRO A CA 1
ATOM 1999 C C . PRO A 1 249 ? -2.719 4.259 -5.746 1.00 52.16 249 PRO A C 1
ATOM 2001 O O . PRO A 1 249 ? -3.707 4.303 -5.014 1.00 52.16 249 PRO A O 1
ATOM 2004 N N . GLY A 1 250 ? -1.575 4.883 -5.457 1.00 60.72 250 GLY A N 1
ATOM 2005 C CA . GLY A 1 250 ? -1.380 5.679 -4.238 1.00 60.72 250 GLY A CA 1
ATOM 2006 C C . GLY A 1 250 ? -1.316 4.879 -2.928 1.00 60.72 250 GLY A C 1
ATOM 2007 O O . GLY A 1 250 ? -1.482 5.469 -1.868 1.00 60.72 250 GLY A O 1
ATOM 2008 N N . ALA A 1 251 ? -1.116 3.556 -2.966 1.00 63.78 251 ALA A N 1
ATOM 2009 C CA . ALA A 1 251 ? -0.838 2.778 -1.760 1.00 63.78 251 ALA A CA 1
ATOM 2010 C C . ALA A 1 251 ? 0.626 2.933 -1.320 1.00 63.78 251 ALA A C 1
ATOM 2012 O O . ALA A 1 251 ? 1.531 2.834 -2.150 1.00 63.78 251 ALA A O 1
ATOM 2013 N N . ASP A 1 252 ? 0.835 3.105 -0.015 1.00 73.00 252 ASP A N 1
ATOM 2014 C CA . ASP A 1 252 ? 2.161 3.200 0.598 1.00 73.00 252 ASP A CA 1
ATOM 2015 C C . ASP A 1 252 ? 2.986 1.915 0.381 1.00 73.00 252 ASP A C 1
ATOM 2017 O O . ASP A 1 252 ? 2.442 0.803 0.304 1.00 73.00 252 ASP A O 1
ATOM 2021 N N . ILE A 1 253 ? 4.311 2.061 0.284 1.00 80.38 253 ILE A N 1
ATOM 2022 C CA . ILE A 1 253 ? 5.251 0.941 0.166 1.00 80.38 253 ILE A CA 1
ATOM 2023 C C . ILE A 1 253 ? 5.860 0.628 1.538 1.00 80.38 253 ILE A C 1
ATOM 2025 O O . ILE A 1 253 ? 6.851 1.238 1.945 1.00 80.38 253 ILE A O 1
ATOM 2029 N N . ASP A 1 254 ? 5.304 -0.379 2.216 1.00 81.75 254 ASP A N 1
ATOM 2030 C CA . ASP A 1 254 ? 5.903 -0.991 3.408 1.00 81.75 254 ASP A CA 1
ATOM 2031 C C . ASP A 1 254 ? 7.276 -1.604 3.061 1.00 81.75 254 ASP A C 1
ATOM 2033 O O . ASP A 1 254 ? 7.364 -2.626 2.368 1.00 81.75 254 ASP A O 1
ATOM 2037 N N . THR A 1 255 ? 8.360 -1.004 3.553 1.00 88.38 255 THR A N 1
ATOM 2038 C CA . THR A 1 255 ? 9.743 -1.412 3.265 1.00 88.38 255 THR A CA 1
ATOM 2039 C C . THR A 1 255 ? 10.475 -1.773 4.553 1.00 88.38 255 THR A C 1
ATOM 2041 O O . THR A 1 255 ? 10.404 -1.045 5.536 1.00 88.38 255 THR A O 1
ATOM 2044 N N . LEU A 1 256 ? 11.226 -2.878 4.561 1.00 90.81 256 LEU A N 1
ATOM 2045 C CA . LEU A 1 256 ? 12.078 -3.260 5.691 1.00 90.81 256 LEU A CA 1
ATOM 2046 C C . LEU A 1 256 ? 13.556 -3.123 5.315 1.00 90.81 256 LEU A C 1
ATOM 2048 O O . LEU A 1 256 ? 14.060 -3.869 4.474 1.00 90.81 256 LEU A O 1
ATOM 2052 N N . CYS A 1 257 ? 14.258 -2.208 5.978 1.00 93.50 257 CYS A N 1
ATOM 2053 C CA . CYS A 1 257 ? 15.712 -2.152 5.976 1.00 93.50 257 CYS A CA 1
ATOM 2054 C C . CYS A 1 257 ? 16.259 -3.166 6.998 1.00 93.50 257 CYS A C 1
ATOM 2056 O O . CYS A 1 257 ? 15.868 -3.159 8.167 1.00 93.50 257 CYS A O 1
ATOM 2058 N N . VAL A 1 258 ? 17.148 -4.055 6.546 1.00 93.06 258 VAL A N 1
ATOM 2059 C CA . VAL A 1 258 ? 17.834 -5.045 7.390 1.00 93.06 258 VAL A CA 1
ATOM 2060 C C . VAL A 1 258 ? 19.308 -4.670 7.453 1.00 93.06 258 VAL A C 1
ATOM 2062 O O . VAL A 1 258 ? 19.998 -4.729 6.435 1.00 93.06 258 VAL A O 1
ATOM 2065 N N . GLY A 1 259 ? 19.776 -4.269 8.633 1.00 92.50 259 GLY A N 1
ATOM 2066 C CA . GLY A 1 259 ? 21.158 -3.864 8.873 1.00 92.50 259 GLY A CA 1
ATOM 2067 C C . GLY A 1 259 ? 21.936 -4.875 9.723 1.00 92.50 259 GLY A C 1
ATOM 2068 O O . GLY A 1 259 ? 21.331 -5.648 10.473 1.00 92.50 259 GLY A O 1
ATOM 2069 N N . PRO A 1 260 ? 23.275 -4.903 9.599 1.00 94.25 260 PRO A N 1
ATOM 2070 C CA . PRO A 1 260 ? 24.136 -5.771 10.395 1.00 94.25 260 PRO A CA 1
ATOM 2071 C C . PRO A 1 260 ? 24.190 -5.323 11.860 1.00 94.25 260 PRO A C 1
ATOM 2073 O O . PRO A 1 260 ? 23.867 -4.183 12.191 1.00 94.25 260 PRO A O 1
ATOM 2076 N N . LYS A 1 261 ? 24.704 -6.199 12.728 1.00 93.62 261 LYS A N 1
ATOM 2077 C CA . LYS A 1 261 ? 24.774 -6.012 14.186 1.00 93.62 261 LYS A CA 1
ATOM 2078 C C . LYS A 1 261 ? 25.363 -4.663 14.621 1.00 93.62 261 LYS A C 1
ATOM 2080 O O . LYS A 1 261 ? 24.941 -4.111 15.632 1.00 93.62 261 LYS A O 1
ATOM 2085 N N . HIS A 1 262 ? 26.336 -4.145 13.873 1.00 92.25 262 HIS A N 1
ATOM 2086 C CA . HIS A 1 262 ? 27.039 -2.898 14.182 1.00 92.25 262 HIS A CA 1
ATOM 2087 C C . HIS A 1 262 ? 26.334 -1.621 13.689 1.00 92.25 262 HIS A C 1
ATOM 2089 O O . HIS A 1 262 ? 26.792 -0.543 14.038 1.00 92.25 262 HIS A O 1
ATOM 2095 N N . ALA A 1 263 ? 25.253 -1.721 12.906 1.00 94.56 263 ALA A N 1
ATOM 2096 C CA . ALA A 1 263 ? 24.473 -0.573 12.443 1.00 94.56 263 ALA A CA 1
ATOM 2097 C C . ALA A 1 263 ? 23.275 -0.351 13.383 1.00 94.56 263 ALA A C 1
ATOM 2099 O O . ALA A 1 263 ? 22.267 -1.065 13.336 1.00 94.56 263 ALA A O 1
ATOM 2100 N N . SER A 1 264 ? 23.395 0.602 14.296 1.00 93.88 264 SER A N 1
ATOM 2101 C CA . SER A 1 264 ? 22.404 0.907 15.325 1.00 93.88 264 SER A CA 1
ATOM 2102 C C . SER A 1 264 ? 21.101 1.492 14.753 1.00 93.88 264 SER A C 1
ATOM 2104 O O . SER A 1 264 ? 21.041 2.034 13.650 1.00 93.88 264 SER A O 1
ATOM 2106 N N . ARG A 1 265 ? 20.012 1.410 15.528 1.00 94.06 265 ARG A N 1
ATOM 2107 C CA . ARG A 1 265 ? 18.741 2.055 15.158 1.00 94.06 265 ARG A CA 1
ATOM 2108 C C . ARG A 1 265 ? 18.794 3.580 15.311 1.00 94.06 265 ARG A C 1
ATOM 2110 O O . ARG A 1 265 ? 18.166 4.284 14.529 1.00 94.06 265 ARG A O 1
ATOM 2117 N N . ASN A 1 266 ? 19.520 4.080 16.308 1.00 92.56 266 ASN A N 1
ATOM 2118 C CA . ASN A 1 266 ? 19.473 5.494 16.679 1.00 92.56 266 ASN A CA 1
ATOM 2119 C C . ASN A 1 266 ? 20.503 6.328 15.911 1.00 92.56 266 ASN A C 1
ATOM 2121 O O . ASN A 1 266 ? 20.144 7.371 15.382 1.00 92.56 266 ASN A O 1
ATOM 2125 N N . GLU A 1 267 ? 21.754 5.867 15.826 1.00 93.25 267 GLU A N 1
ATOM 2126 C CA . GLU A 1 267 ? 22.844 6.626 15.199 1.00 93.25 267 GLU A CA 1
ATOM 2127 C C . GLU A 1 267 ? 22.835 6.425 13.676 1.00 93.25 267 GLU A C 1
ATOM 2129 O O . GLU A 1 267 ? 22.884 7.395 12.923 1.00 93.25 267 GLU A O 1
ATOM 2134 N N . ASP A 1 268 ? 22.678 5.185 13.202 1.00 94.88 268 ASP A N 1
ATOM 2135 C CA . ASP A 1 268 ? 22.786 4.869 11.773 1.00 94.88 268 ASP A CA 1
ATOM 2136 C C . ASP A 1 268 ? 21.446 4.997 11.035 1.00 94.88 268 ASP A C 1
ATOM 2138 O O . ASP A 1 268 ? 21.383 5.627 9.981 1.00 94.88 268 ASP A O 1
ATOM 2142 N N . PHE A 1 269 ? 20.357 4.421 11.564 1.00 95.69 269 PHE A N 1
ATOM 2143 C CA . PHE A 1 269 ? 19.056 4.453 10.879 1.00 95.69 269 PHE A CA 1
ATOM 2144 C C . PHE A 1 269 ? 18.315 5.790 11.055 1.00 95.69 269 PHE A C 1
ATOM 2146 O O . PHE A 1 269 ? 17.959 6.415 10.059 1.00 95.69 269 PHE A O 1
ATOM 2153 N N . PHE A 1 270 ? 18.098 6.257 12.289 1.00 95.62 270 PHE A N 1
ATOM 2154 C CA . PHE A 1 270 ? 17.434 7.548 12.543 1.00 95.62 270 PHE A CA 1
ATOM 2155 C C . PHE A 1 270 ? 18.371 8.768 12.520 1.00 95.62 270 PHE A C 1
ATOM 2157 O O . PHE A 1 270 ? 17.874 9.891 12.499 1.00 95.62 270 PHE A O 1
ATOM 2164 N N . GLY A 1 271 ? 19.693 8.572 12.505 1.00 93.94 271 GLY A N 1
ATOM 2165 C CA . GLY A 1 271 ? 20.679 9.644 12.355 1.00 93.94 271 GLY A CA 1
ATOM 2166 C C . GLY A 1 271 ? 21.190 9.752 10.920 1.00 93.94 271 GLY A C 1
ATOM 2167 O O . GLY A 1 271 ? 20.722 10.580 10.143 1.00 93.94 271 GLY A O 1
ATOM 2168 N N . GLU A 1 272 ? 22.153 8.911 10.553 1.00 93.88 272 GLU A N 1
ATOM 2169 C CA . GLU A 1 272 ? 22.902 9.057 9.298 1.00 93.88 272 GLU A CA 1
ATOM 2170 C C . GLU A 1 272 ? 22.071 8.750 8.037 1.00 93.88 272 GLU A C 1
ATOM 2172 O O . GLU A 1 272 ? 22.125 9.501 7.062 1.00 93.88 272 GLU A O 1
ATOM 2177 N N . LEU A 1 273 ? 21.236 7.703 8.041 1.00 94.06 273 LEU A N 1
ATOM 2178 C CA . LEU A 1 273 ? 20.323 7.432 6.923 1.00 94.06 273 LEU A CA 1
ATOM 2179 C C . LEU A 1 273 ? 19.226 8.500 6.811 1.00 94.06 273 LEU A C 1
ATOM 2181 O O . LEU A 1 273 ? 18.875 8.877 5.695 1.00 94.06 273 LEU A O 1
ATOM 2185 N N . TYR A 1 274 ? 18.723 9.026 7.932 1.00 94.38 274 TYR A N 1
ATOM 2186 C CA . TYR A 1 274 ? 17.825 10.185 7.925 1.00 94.38 274 TYR A CA 1
ATOM 2187 C C . TYR A 1 274 ? 18.501 11.405 7.279 1.00 94.38 274 TYR A C 1
ATOM 2189 O O . TYR A 1 274 ? 17.917 12.011 6.382 1.00 94.38 274 TYR A O 1
ATOM 2197 N N . ARG A 1 275 ? 19.751 11.717 7.660 1.00 95.19 275 ARG A N 1
ATOM 2198 C CA . ARG A 1 275 ? 20.540 12.809 7.067 1.00 95.19 275 ARG A CA 1
ATOM 2199 C C . ARG A 1 275 ? 20.670 12.631 5.554 1.00 95.19 275 ARG A C 1
ATOM 2201 O O . ARG A 1 275 ? 20.291 13.531 4.809 1.00 95.19 275 ARG A O 1
ATOM 2208 N N . MET A 1 276 ? 21.103 11.454 5.098 1.00 94.00 276 MET A N 1
ATOM 2209 C CA . MET A 1 276 ? 21.206 11.150 3.666 1.00 94.00 276 MET A CA 1
ATOM 2210 C C . MET A 1 276 ? 19.866 11.295 2.935 1.00 94.00 276 MET A C 1
ATOM 2212 O O . MET A 1 276 ? 19.832 11.903 1.872 1.00 94.00 276 MET A O 1
ATOM 2216 N N . LEU A 1 277 ? 18.760 10.791 3.496 1.00 93.19 277 LEU A N 1
ATOM 2217 C CA . LEU A 1 277 ? 17.428 10.953 2.900 1.00 93.19 277 LEU A CA 1
ATOM 2218 C C . LEU A 1 277 ? 16.997 12.427 2.849 1.00 93.19 277 LEU A C 1
ATOM 2220 O O . LEU A 1 277 ? 16.394 12.833 1.863 1.00 93.19 277 LEU A O 1
ATOM 2224 N N . SER A 1 278 ? 17.328 13.235 3.860 1.00 91.94 278 SER A N 1
ATOM 2225 C CA . SER A 1 278 ? 16.998 14.669 3.890 1.00 91.94 278 SER A CA 1
ATOM 2226 C C . SER A 1 278 ? 17.773 15.509 2.864 1.00 91.94 278 SER A C 1
ATOM 2228 O O . SER A 1 278 ? 17.316 16.581 2.476 1.00 91.94 278 SER A O 1
ATOM 2230 N N . GLU A 1 279 ? 18.921 15.014 2.393 1.00 93.50 279 GLU A N 1
ATOM 2231 C CA . GLU A 1 279 ? 19.756 15.654 1.366 1.00 93.50 279 GLU A CA 1
ATOM 2232 C C . GLU A 1 279 ? 19.341 15.270 -0.071 1.00 93.50 279 GLU A C 1
ATOM 2234 O O . GLU A 1 279 ? 19.829 15.866 -1.033 1.00 93.50 279 GLU A O 1
ATOM 2239 N N . MET A 1 280 ? 18.435 14.296 -0.245 1.00 88.25 280 MET A N 1
ATOM 2240 C CA . MET A 1 280 ? 17.965 13.850 -1.561 1.00 88.25 280 MET A CA 1
ATOM 2241 C C . MET A 1 280 ? 16.781 14.699 -2.061 1.00 88.25 280 MET A C 1
ATOM 2243 O O . MET A 1 280 ? 15.721 14.678 -1.435 1.00 88.25 280 MET A O 1
ATOM 2247 N N . PRO A 1 281 ? 16.874 15.372 -3.227 1.00 84.38 281 PRO A N 1
ATOM 2248 C CA . PRO A 1 281 ? 15.778 16.188 -3.764 1.00 84.38 281 PRO A CA 1
ATOM 2249 C C . PRO A 1 281 ? 14.539 15.368 -4.168 1.00 84.38 281 PRO A C 1
ATOM 2251 O O . PRO A 1 281 ? 13.450 15.920 -4.319 1.00 84.38 281 PRO A O 1
ATOM 2254 N N . GLU A 1 282 ? 14.679 14.052 -4.351 1.00 86.25 282 GLU A N 1
ATOM 2255 C CA . GLU A 1 282 ? 13.566 13.133 -4.592 1.00 86.25 282 GLU A CA 1
ATOM 2256 C C . GLU A 1 282 ? 12.727 12.828 -3.338 1.00 86.25 282 GLU A C 1
ATOM 2258 O O . GLU A 1 282 ? 11.627 12.282 -3.473 1.00 86.25 282 GLU A O 1
ATOM 2263 N N . VAL A 1 283 ? 13.234 13.132 -2.137 1.00 87.88 283 VAL A N 1
ATOM 2264 C CA . VAL A 1 283 ? 12.578 12.865 -0.851 1.00 87.88 283 VAL A CA 1
ATOM 2265 C C . VAL A 1 283 ? 11.789 14.093 -0.395 1.00 87.88 283 VAL A C 1
ATOM 2267 O O . VAL A 1 283 ? 12.289 15.211 -0.349 1.00 87.88 283 VAL A O 1
ATOM 2270 N N . GLN A 1 284 ? 10.531 13.871 -0.030 1.00 87.12 284 GLN A N 1
ATOM 2271 C CA . GLN A 1 284 ? 9.600 14.871 0.489 1.00 87.12 284 GLN A CA 1
ATOM 2272 C C . GLN A 1 284 ? 8.903 14.308 1.734 1.00 87.12 284 GLN A C 1
ATOM 2274 O O . GLN A 1 284 ? 8.797 13.091 1.881 1.00 87.12 284 GLN A O 1
ATOM 2279 N N . GLU A 1 285 ? 8.402 15.175 2.619 1.00 87.81 285 GLU A N 1
ATOM 2280 C CA . GLU A 1 285 ? 7.629 14.773 3.813 1.00 87.81 285 GLU A CA 1
ATOM 2281 C C . GLU A 1 285 ? 8.353 13.737 4.709 1.00 87.81 285 GLU A C 1
ATOM 2283 O O . GLU A 1 285 ? 7.726 12.825 5.247 1.00 87.81 285 GLU A O 1
ATOM 2288 N N . LEU A 1 286 ? 9.682 13.850 4.850 1.00 90.69 286 LEU A N 1
ATOM 2289 C CA . LEU A 1 286 ? 10.483 12.935 5.668 1.00 90.69 286 LEU A CA 1
ATOM 2290 C C . LEU A 1 286 ? 10.181 13.115 7.162 1.00 90.69 286 LEU A C 1
ATOM 2292 O O . LEU A 1 286 ? 10.451 14.161 7.748 1.00 90.69 286 LEU A O 1
ATOM 2296 N N . HIS A 1 287 ? 9.635 12.068 7.776 1.00 88.44 287 HIS A N 1
ATOM 2297 C CA . HIS A 1 287 ? 9.089 12.074 9.128 1.00 88.44 287 HIS A CA 1
ATOM 2298 C C . HIS A 1 287 ? 9.529 10.820 9.912 1.00 88.44 287 HIS A C 1
ATOM 2300 O O . HIS A 1 287 ? 9.035 9.715 9.655 1.00 88.44 287 HIS A O 1
ATOM 2306 N N . PRO A 1 288 ? 10.488 10.943 10.850 1.00 90.62 288 PRO A N 1
ATOM 2307 C CA . PRO A 1 288 ? 10.944 9.836 11.682 1.00 90.62 288 PRO A CA 1
ATOM 2308 C C . PRO A 1 288 ? 10.053 9.663 12.920 1.00 90.62 288 PRO A C 1
ATOM 2310 O O . PRO A 1 288 ? 9.777 10.615 13.647 1.00 90.62 288 PRO A O 1
ATOM 2313 N N . VAL A 1 289 ? 9.647 8.424 13.210 1.00 87.62 289 VAL A N 1
ATOM 2314 C CA . VAL A 1 289 ? 8.817 8.072 14.375 1.00 87.62 289 VAL A CA 1
ATOM 2315 C C . VAL A 1 289 ? 9.504 6.974 15.206 1.00 87.62 289 VAL A C 1
ATOM 2317 O O . VAL A 1 289 ? 9.113 5.803 15.135 1.00 87.62 289 VAL A O 1
ATOM 2320 N N . PRO A 1 290 ? 10.545 7.315 15.995 1.00 88.00 290 PRO A N 1
ATOM 2321 C CA . PRO A 1 290 ? 11.288 6.342 16.803 1.00 88.00 290 PRO A CA 1
ATOM 2322 C C . PRO A 1 290 ? 10.454 5.753 17.952 1.00 88.00 290 PRO A C 1
ATOM 2324 O O . PRO A 1 290 ? 10.555 4.562 18.232 1.00 88.00 290 PRO A O 1
ATOM 2327 N N . GLU A 1 291 ? 9.562 6.550 18.550 1.00 83.75 291 GLU A N 1
ATOM 2328 C CA . GLU A 1 291 ? 8.712 6.160 19.690 1.00 83.75 291 GLU A CA 1
ATOM 2329 C C . GLU A 1 291 ? 7.473 5.327 19.299 1.00 83.75 291 GLU A C 1
ATOM 2331 O O . GLU A 1 291 ? 6.607 5.031 20.128 1.00 83.75 291 GLU A O 1
ATOM 2336 N N . ALA A 1 292 ? 7.341 4.947 18.024 1.00 83.88 292 ALA A N 1
ATOM 2337 C CA . ALA A 1 292 ? 6.270 4.065 17.581 1.00 83.88 292 ALA A CA 1
ATOM 2338 C C . ALA A 1 292 ? 6.461 2.631 18.112 1.00 83.88 292 ALA A C 1
ATOM 2340 O O . ALA A 1 292 ? 7.574 2.140 18.287 1.00 83.88 292 ALA A O 1
ATOM 2341 N N . HIS A 1 293 ? 5.351 1.900 18.283 1.00 82.88 293 HIS A N 1
ATOM 2342 C CA . HIS A 1 293 ? 5.382 0.480 18.672 1.00 82.88 293 HIS A CA 1
ATOM 2343 C C . HIS A 1 293 ? 6.233 -0.387 17.721 1.00 82.88 293 HIS A C 1
ATOM 2345 O O . HIS A 1 293 ? 6.810 -1.391 18.141 1.00 82.88 293 HIS A O 1
ATOM 2351 N N . VAL A 1 294 ? 6.304 0.011 16.448 1.00 88.56 294 VAL A N 1
ATOM 2352 C CA . VAL A 1 294 ? 7.315 -0.434 15.487 1.00 88.56 294 VAL A CA 1
ATOM 2353 C C . VAL A 1 294 ? 7.961 0.839 14.927 1.00 88.56 294 VAL A C 1
ATOM 2355 O O . VAL A 1 294 ? 7.253 1.587 14.250 1.00 88.56 294 VAL A O 1
ATOM 2358 N N . PRO A 1 295 ? 9.237 1.134 15.236 1.00 91.06 295 PRO A N 1
ATOM 2359 C CA . PRO A 1 295 ? 9.897 2.354 14.774 1.00 91.06 295 PRO A CA 1
ATOM 2360 C C . PRO A 1 295 ? 9.962 2.430 13.244 1.00 91.06 295 PRO A C 1
ATOM 2362 O O . PRO A 1 295 ? 10.319 1.449 12.586 1.00 91.06 295 PRO A O 1
ATOM 2365 N N . VAL A 1 296 ? 9.626 3.596 12.686 1.00 93.19 296 VAL A N 1
ATOM 2366 C CA . VAL A 1 296 ? 9.458 3.811 11.237 1.00 93.19 296 VAL A CA 1
ATOM 2367 C C . VAL A 1 296 ? 9.974 5.189 10.813 1.00 93.19 296 VAL A C 1
ATOM 2369 O O . VAL A 1 296 ? 9.837 6.154 11.560 1.00 93.19 296 VAL A O 1
ATOM 2372 N N . MET A 1 297 ? 10.533 5.296 9.607 1.00 93.94 297 MET A N 1
ATOM 2373 C CA . MET A 1 297 ? 10.667 6.563 8.878 1.00 93.94 297 MET A CA 1
ATOM 2374 C C . MET A 1 297 ? 9.653 6.592 7.737 1.00 93.94 297 MET A C 1
ATOM 2376 O O . MET A 1 297 ? 9.639 5.690 6.902 1.00 93.94 297 MET A O 1
ATOM 2380 N N . LYS A 1 298 ? 8.808 7.619 7.704 1.00 92.44 298 LYS A N 1
ATOM 2381 C CA . LYS A 1 298 ? 7.805 7.841 6.658 1.00 92.44 298 LYS A CA 1
ATOM 2382 C C . LYS A 1 298 ? 8.294 8.937 5.724 1.00 92.44 298 LYS A C 1
ATOM 2384 O O . LYS A 1 298 ? 8.837 9.922 6.205 1.00 92.44 298 LYS A O 1
ATOM 2389 N N . PHE A 1 299 ? 8.143 8.775 4.415 1.00 91.25 299 PHE A N 1
ATOM 2390 C CA . PHE A 1 299 ? 8.479 9.818 3.438 1.00 91.25 299 PHE A CA 1
ATOM 2391 C C . PHE A 1 299 ? 7.810 9.562 2.091 1.00 91.25 299 PHE A C 1
ATOM 2393 O O . PHE A 1 299 ? 7.397 8.443 1.796 1.00 91.25 299 PHE A O 1
ATOM 2400 N N . LYS A 1 300 ? 7.744 10.581 1.235 1.00 86.25 300 LYS A N 1
ATOM 2401 C CA . LYS A 1 300 ? 7.418 10.435 -0.185 1.00 86.25 300 LYS A CA 1
ATOM 2402 C C . LYS A 1 300 ? 8.697 10.457 -1.008 1.00 86.25 300 LYS A C 1
ATOM 2404 O O . LYS A 1 300 ? 9.433 11.434 -0.975 1.00 86.25 300 LYS A O 1
ATOM 2409 N N . PHE A 1 301 ? 8.941 9.409 -1.787 1.00 83.50 301 PHE A N 1
ATOM 2410 C CA . PHE A 1 301 ? 10.025 9.356 -2.767 1.00 83.50 301 PHE A CA 1
ATOM 2411 C C . PHE A 1 301 ? 9.445 9.528 -4.173 1.00 83.50 301 PHE A C 1
ATOM 2413 O O . PHE A 1 301 ? 8.679 8.678 -4.632 1.00 83.50 301 PHE A O 1
ATOM 2420 N N . ASN A 1 302 ? 9.764 10.629 -4.859 1.00 81.00 302 ASN A N 1
ATOM 2421 C CA . ASN A 1 302 ? 9.172 10.996 -6.156 1.00 81.00 302 ASN A CA 1
ATOM 2422 C C . ASN A 1 302 ? 7.625 10.908 -6.169 1.00 81.00 302 ASN A C 1
ATOM 2424 O O . ASN A 1 302 ? 7.017 10.392 -7.111 1.00 81.00 302 ASN A O 1
ATOM 2428 N N . GLY A 1 303 ? 6.985 11.374 -5.090 1.00 76.00 303 GLY A N 1
ATOM 2429 C CA . GLY A 1 303 ? 5.527 11.357 -4.916 1.00 76.00 303 GLY A CA 1
ATOM 2430 C C . GLY A 1 303 ? 4.917 10.012 -4.491 1.00 76.00 303 GLY A C 1
ATOM 2431 O O . GLY A 1 303 ? 3.697 9.923 -4.377 1.00 76.00 303 GLY A O 1
ATOM 2432 N N . VAL A 1 304 ? 5.722 8.973 -4.241 1.00 75.62 304 VAL A N 1
ATOM 2433 C CA . VAL A 1 304 ? 5.259 7.673 -3.721 1.00 75.62 304 VAL A CA 1
ATOM 2434 C C . VAL A 1 304 ? 5.569 7.568 -2.231 1.00 75.62 304 VAL A C 1
ATOM 2436 O O . VAL A 1 304 ? 6.735 7.634 -1.850 1.00 75.62 304 VAL A O 1
ATOM 2439 N N . SER A 1 305 ? 4.548 7.379 -1.395 1.00 84.19 305 SER A N 1
ATOM 2440 C CA . SER A 1 305 ? 4.708 7.155 0.047 1.00 84.19 305 SER A CA 1
ATOM 2441 C C . SER A 1 305 ? 5.465 5.855 0.351 1.00 84.19 305 SER A C 1
ATOM 2443 O O . SER A 1 305 ? 5.158 4.798 -0.207 1.00 84.19 305 SER A O 1
ATOM 2445 N N . ILE A 1 306 ? 6.418 5.918 1.276 1.00 88.19 306 ILE A N 1
ATOM 2446 C CA . ILE A 1 306 ? 7.230 4.804 1.766 1.00 88.19 306 ILE A CA 1
ATOM 2447 C C . ILE A 1 306 ? 7.198 4.814 3.297 1.00 88.19 306 ILE A C 1
ATOM 2449 O O . ILE A 1 306 ? 7.539 5.817 3.923 1.00 88.19 306 ILE A O 1
ATOM 2453 N N . ASP A 1 307 ? 6.846 3.668 3.880 1.00 90.50 307 ASP A N 1
ATOM 2454 C CA . ASP A 1 307 ? 6.971 3.385 5.311 1.00 90.50 307 ASP A CA 1
ATOM 2455 C C . ASP A 1 307 ? 8.202 2.484 5.499 1.00 90.50 307 ASP A C 1
ATOM 2457 O O . ASP A 1 307 ? 8.157 1.283 5.222 1.00 90.50 307 ASP A O 1
ATOM 2461 N N . LEU A 1 308 ? 9.328 3.061 5.925 1.00 94.44 308 LEU A N 1
ATOM 2462 C CA . LEU A 1 308 ? 10.605 2.365 6.075 1.00 94.44 308 LEU A CA 1
ATOM 2463 C C . LEU A 1 308 ? 10.828 1.924 7.530 1.00 94.44 308 LEU A C 1
ATOM 2465 O O . LEU A 1 308 ? 11.033 2.745 8.421 1.00 94.44 308 LEU A O 1
ATOM 2469 N N . LEU A 1 309 ? 10.814 0.614 7.764 1.00 94.50 309 LEU A N 1
ATOM 2470 C CA . LEU A 1 309 ? 11.105 -0.035 9.047 1.00 94.50 309 LEU A CA 1
ATOM 2471 C C . LEU A 1 309 ? 12.580 -0.444 9.147 1.00 94.50 309 LEU A C 1
ATOM 2473 O O . LEU A 1 309 ? 13.232 -0.665 8.124 1.00 94.50 309 LEU A O 1
ATOM 2477 N N . TYR A 1 310 ? 13.076 -0.652 10.374 1.00 95.75 310 TYR A N 1
ATOM 2478 C CA . TYR A 1 310 ? 14.448 -1.118 10.616 1.00 95.75 310 TYR A CA 1
ATOM 2479 C C . TYR A 1 310 ? 14.563 -2.349 11.522 1.00 95.75 310 TYR A C 1
ATOM 2481 O O . TYR A 1 310 ? 14.013 -2.388 12.632 1.00 95.75 310 TYR A O 1
ATOM 2489 N N . ALA A 1 311 ? 15.359 -3.318 11.069 1.00 95.31 311 ALA A N 1
ATOM 2490 C CA . ALA A 1 311 ? 15.770 -4.509 11.803 1.00 95.31 311 ALA A CA 1
ATOM 2491 C C . ALA A 1 311 ? 17.307 -4.611 11.844 1.00 95.31 311 ALA A C 1
ATOM 2493 O O . ALA A 1 311 ? 17.934 -4.855 10.813 1.00 95.31 311 ALA A O 1
ATOM 2494 N N . ASN A 1 312 ? 17.901 -4.466 13.033 1.00 95.19 312 ASN A N 1
ATOM 2495 C CA . ASN A 1 312 ? 19.312 -4.785 13.277 1.00 95.19 312 ASN A CA 1
ATOM 2496 C C . ASN A 1 312 ? 19.393 -6.280 13.605 1.00 95.19 312 ASN A C 1
ATOM 2498 O O . ASN A 1 312 ? 18.898 -6.711 14.644 1.00 95.19 312 ASN A O 1
ATOM 2502 N N . VAL A 1 313 ? 19.959 -7.082 12.706 1.00 94.56 313 VAL A N 1
ATOM 2503 C CA . VAL A 1 313 ? 20.088 -8.530 12.917 1.00 94.56 313 VAL A CA 1
ATOM 2504 C C . VAL A 1 313 ? 21.476 -8.884 13.440 1.00 94.56 313 VAL A C 1
ATOM 2506 O O . VAL A 1 313 ? 22.464 -8.237 13.100 1.00 94.56 313 VAL A O 1
ATOM 2509 N N . SER A 1 314 ? 21.572 -9.973 14.207 1.00 93.38 314 SER A N 1
ATOM 2510 C CA . SER A 1 314 ? 22.801 -10.477 14.852 1.00 93.38 314 SER A CA 1
ATOM 2511 C C . SER A 1 314 ? 23.888 -11.010 13.896 1.00 93.38 314 SER A C 1
ATOM 2513 O O . SER A 1 314 ? 24.674 -11.879 14.268 1.00 93.38 314 SER A O 1
ATOM 2515 N N . LEU A 1 315 ? 23.952 -10.500 12.666 1.00 91.81 315 LEU A N 1
ATOM 2516 C CA . LEU A 1 315 ? 24.906 -10.863 11.623 1.00 91.81 315 LEU A CA 1
ATOM 2517 C C . LEU A 1 315 ? 25.919 -9.729 11.420 1.00 91.81 315 LEU A C 1
ATOM 2519 O O . LEU A 1 315 ? 25.551 -8.557 11.391 1.00 91.81 315 LEU A O 1
ATOM 2523 N N . TRP A 1 316 ? 27.198 -10.060 11.236 1.00 92.06 316 TRP A N 1
ATOM 2524 C CA . TRP A 1 316 ? 28.236 -9.062 10.928 1.00 92.06 316 TRP A CA 1
ATOM 2525 C C . TRP A 1 316 ? 28.154 -8.523 9.496 1.00 92.06 316 TRP A C 1
ATOM 2527 O O . TRP A 1 316 ? 28.511 -7.374 9.252 1.00 92.06 316 TRP A O 1
ATOM 2537 N N . VAL A 1 317 ? 27.667 -9.345 8.568 1.00 91.12 317 VAL A N 1
ATOM 2538 C CA . VAL A 1 317 ? 27.449 -9.032 7.151 1.00 91.12 317 VAL A CA 1
ATOM 2539 C C . VAL A 1 317 ? 26.075 -9.583 6.777 1.00 91.12 317 VAL A C 1
ATOM 2541 O O . VAL A 1 317 ? 25.698 -10.643 7.270 1.00 91.12 317 VAL A O 1
ATOM 2544 N N . ILE A 1 318 ? 25.327 -8.875 5.929 1.00 90.25 318 ILE A N 1
ATOM 2545 C CA . ILE A 1 318 ? 24.006 -9.304 5.446 1.00 90.25 318 ILE A CA 1
ATOM 2546 C C . ILE A 1 318 ? 24.170 -10.047 4.107 1.00 90.25 318 ILE A C 1
ATOM 2548 O O . ILE A 1 318 ? 24.558 -9.404 3.128 1.00 90.25 318 ILE A O 1
ATOM 2552 N N . PRO A 1 319 ? 23.889 -11.365 4.031 1.00 84.94 319 PRO A N 1
ATOM 2553 C CA . PRO A 1 319 ? 23.905 -12.111 2.771 1.00 84.94 319 PRO A CA 1
ATOM 2554 C C . PRO A 1 319 ? 22.791 -11.657 1.817 1.00 84.94 319 PRO A C 1
ATOM 2556 O O . PRO A 1 319 ? 21.698 -11.288 2.255 1.00 84.94 319 PRO A O 1
ATOM 2559 N N . GLU A 1 320 ? 23.031 -11.715 0.504 1.00 78.88 320 GLU A N 1
ATOM 2560 C CA . GLU A 1 320 ? 22.028 -11.318 -0.503 1.00 78.88 320 GLU A CA 1
ATOM 2561 C C . GLU A 1 320 ? 20.837 -12.291 -0.578 1.00 78.88 320 GLU A C 1
ATOM 2563 O O . GLU A 1 320 ? 19.716 -11.894 -0.911 1.00 78.88 320 GLU A O 1
ATOM 2568 N N . ASP A 1 321 ? 21.064 -13.546 -0.199 1.00 81.38 321 ASP A N 1
ATOM 2569 C CA . ASP A 1 321 ? 20.127 -14.671 -0.161 1.00 81.38 321 ASP A CA 1
ATOM 2570 C C . ASP A 1 321 ? 19.467 -14.885 1.217 1.00 81.38 321 ASP A C 1
ATOM 2572 O O . ASP A 1 321 ? 18.625 -15.766 1.363 1.00 81.38 321 ASP A O 1
ATOM 2576 N N . LEU A 1 322 ? 19.773 -14.042 2.216 1.00 84.88 322 LEU A N 1
ATOM 2577 C CA . LEU A 1 322 ? 19.287 -14.153 3.599 1.00 84.88 322 LEU A CA 1
ATOM 2578 C C . LEU A 1 322 ? 17.770 -14.407 3.698 1.00 84.88 322 LEU A C 1
ATOM 2580 O O . LEU A 1 322 ? 16.977 -13.508 3.402 1.00 84.88 322 LEU A O 1
ATOM 2584 N N . ASP A 1 323 ? 17.354 -15.577 4.182 1.00 81.69 323 ASP A N 1
ATOM 2585 C CA . ASP A 1 323 ? 15.940 -15.904 4.394 1.00 81.69 323 ASP A CA 1
ATOM 2586 C C . ASP A 1 323 ? 15.439 -15.392 5.757 1.00 81.69 323 ASP A C 1
ATOM 2588 O O . ASP A 1 323 ? 15.677 -15.987 6.809 1.00 81.69 323 ASP A O 1
ATOM 2592 N N . ILE A 1 324 ? 14.683 -14.292 5.732 1.00 87.75 324 ILE A N 1
ATOM 2593 C CA . ILE A 1 324 ? 14.079 -13.681 6.929 1.00 87.75 324 ILE A CA 1
ATOM 2594 C C . ILE A 1 324 ? 12.950 -14.521 7.554 1.00 87.75 324 ILE A C 1
ATOM 2596 O O . ILE A 1 324 ? 12.496 -14.203 8.657 1.00 87.75 324 ILE A O 1
ATOM 2600 N N . SER A 1 325 ? 12.472 -15.576 6.881 1.00 83.38 325 SER A N 1
ATOM 2601 C CA . SER A 1 325 ? 11.415 -16.454 7.400 1.00 83.38 325 SER A CA 1
ATOM 2602 C C . SER A 1 325 ? 11.912 -17.456 8.452 1.00 83.38 325 SER A C 1
ATOM 2604 O O . SER A 1 325 ? 11.099 -17.970 9.221 1.00 83.38 325 SER A O 1
ATOM 2606 N N . GLN A 1 326 ? 13.228 -17.679 8.543 1.00 84.06 326 GLN A N 1
ATOM 2607 C CA . GLN A 1 326 ? 13.854 -18.601 9.498 1.00 84.06 326 GLN A CA 1
ATOM 2608 C C . GLN A 1 326 ? 13.787 -18.087 10.939 1.00 84.06 326 GLN A C 1
ATOM 2610 O O . GLN A 1 326 ? 13.905 -16.890 11.185 1.00 84.06 326 GLN A O 1
ATOM 2615 N N . GLU A 1 327 ? 13.612 -18.965 11.929 1.00 86.69 327 GLU A N 1
ATOM 2616 C CA . GLU A 1 327 ? 13.564 -18.557 13.345 1.00 86.69 327 GLU A CA 1
ATOM 2617 C C . GLU A 1 327 ? 14.898 -17.979 13.848 1.00 86.69 327 GLU A C 1
ATOM 2619 O O . GLU A 1 327 ? 14.899 -17.040 14.642 1.00 86.69 327 GLU A O 1
ATOM 2624 N N . SER A 1 328 ? 16.024 -18.463 13.318 1.00 89.00 328 SER A N 1
ATOM 2625 C CA . SER A 1 328 ? 17.379 -18.034 13.690 1.00 89.00 328 SER A CA 1
ATOM 2626 C C . SER A 1 328 ? 17.633 -16.530 13.533 1.00 89.00 328 SER A C 1
ATOM 2628 O O . SER A 1 328 ? 18.433 -15.977 14.281 1.00 89.00 328 SER A O 1
ATOM 2630 N N . ILE A 1 329 ? 16.923 -15.836 12.634 1.00 91.12 329 ILE A N 1
ATOM 2631 C CA . ILE A 1 329 ? 17.076 -14.381 12.448 1.00 91.12 329 ILE A CA 1
ATOM 2632 C C . ILE A 1 329 ? 16.606 -13.557 13.659 1.00 91.12 329 ILE A C 1
ATOM 2634 O O . ILE A 1 329 ? 16.942 -12.381 13.771 1.00 91.12 329 ILE A O 1
ATOM 2638 N N . LEU A 1 330 ? 15.836 -14.170 14.567 1.00 92.75 330 LEU A N 1
ATOM 2639 C CA . LEU A 1 330 ? 15.376 -13.567 15.819 1.00 92.75 330 LEU A CA 1
ATOM 2640 C C . LEU A 1 330 ? 16.331 -13.833 17.002 1.00 92.75 330 LEU A C 1
ATOM 2642 O O . LEU A 1 330 ? 16.030 -13.450 18.130 1.00 92.75 330 LEU A O 1
ATOM 2646 N N . GLN A 1 331 ? 17.470 -14.500 16.787 1.00 90.75 331 GLN A N 1
ATOM 2647 C CA . GLN A 1 331 ? 18.432 -14.778 17.856 1.00 90.75 331 GLN A CA 1
ATOM 2648 C C . GLN A 1 331 ? 19.175 -13.511 18.283 1.00 90.75 331 GLN A C 1
ATOM 2650 O O . GLN A 1 331 ? 19.816 -12.854 17.463 1.00 90.75 331 GLN A O 1
ATOM 2655 N N . ASN A 1 332 ? 19.160 -13.217 19.586 1.00 90.19 332 ASN A N 1
ATOM 2656 C CA . ASN A 1 332 ? 19.893 -12.111 20.219 1.00 90.19 332 ASN A CA 1
ATOM 2657 C C . ASN A 1 332 ? 19.551 -10.699 19.689 1.00 90.19 332 ASN A C 1
ATOM 2659 O O . ASN A 1 332 ? 20.374 -9.794 19.813 1.00 90.19 332 ASN A O 1
ATOM 2663 N N . VAL A 1 333 ? 18.358 -10.509 19.113 1.00 91.44 333 VAL A N 1
ATOM 2664 C CA . VAL A 1 333 ? 17.855 -9.195 18.667 1.00 91.44 333 VAL A CA 1
ATOM 2665 C C . VAL A 1 333 ? 16.857 -8.602 19.668 1.00 91.44 333 VAL A C 1
ATOM 2667 O O . VAL A 1 333 ? 16.259 -9.322 20.465 1.00 91.44 333 VAL A O 1
ATOM 2670 N N . ASP A 1 334 ? 16.662 -7.286 19.620 1.00 91.44 334 ASP A N 1
ATOM 2671 C CA . ASP A 1 334 ? 15.740 -6.555 20.495 1.00 91.44 334 ASP A CA 1
ATOM 2672 C C . ASP A 1 334 ? 14.257 -6.671 20.077 1.00 91.44 334 ASP A C 1
ATOM 2674 O O . ASP A 1 334 ? 13.928 -6.914 18.913 1.00 91.44 334 ASP A O 1
ATOM 2678 N N . ASP A 1 335 ? 13.338 -6.403 21.012 1.00 90.50 335 ASP A N 1
ATOM 2679 C CA . ASP A 1 335 ? 11.888 -6.481 20.778 1.00 90.50 335 ASP A CA 1
ATOM 2680 C C . ASP A 1 335 ? 11.382 -5.578 19.638 1.00 90.50 335 ASP A C 1
ATOM 2682 O O . ASP A 1 335 ? 10.352 -5.880 19.028 1.00 90.50 335 ASP A O 1
ATOM 2686 N N . GLN A 1 336 ? 12.020 -4.432 19.357 1.00 92.06 336 GLN A N 1
ATOM 2687 C CA . GLN A 1 336 ? 11.612 -3.594 18.221 1.00 92.06 336 GLN A CA 1
ATOM 2688 C C . GLN A 1 336 ? 12.044 -4.259 16.906 1.00 92.06 336 GLN A C 1
ATOM 2690 O O . GLN A 1 336 ? 11.243 -4.325 15.978 1.00 92.06 336 GLN A O 1
ATOM 2695 N N . THR A 1 337 ? 13.246 -4.844 16.845 1.00 93.38 337 THR A N 1
ATOM 2696 C CA . THR A 1 337 ? 13.697 -5.656 15.703 1.00 93.38 337 THR A CA 1
ATOM 2697 C C . THR A 1 337 ? 12.780 -6.856 15.449 1.00 93.38 337 THR A C 1
ATOM 2699 O O . THR A 1 337 ? 12.374 -7.065 14.302 1.00 93.38 337 THR A O 1
ATOM 2702 N N . VAL A 1 338 ? 12.386 -7.609 16.488 1.00 92.12 338 VAL A N 1
ATOM 2703 C CA . VAL A 1 338 ? 11.415 -8.718 16.351 1.00 92.12 338 VAL A CA 1
ATOM 2704 C C . VAL A 1 338 ? 10.112 -8.217 15.717 1.00 92.12 338 VAL A C 1
ATOM 2706 O O . VAL A 1 338 ? 9.588 -8.830 14.783 1.00 92.12 338 VAL A O 1
ATOM 2709 N N . ARG A 1 339 ? 9.605 -7.065 16.174 1.00 90.56 339 ARG A N 1
ATOM 2710 C CA . ARG A 1 339 ? 8.386 -6.443 15.638 1.00 90.56 339 ARG A CA 1
ATOM 2711 C C . ARG A 1 339 ? 8.540 -5.980 14.183 1.00 90.56 339 ARG A C 1
ATOM 2713 O O . ARG A 1 339 ? 7.646 -6.268 13.387 1.00 90.56 339 ARG A O 1
ATOM 2720 N N . SER A 1 340 ? 9.664 -5.363 13.810 1.00 91.88 340 SER A N 1
ATOM 2721 C CA . SER A 1 340 ? 9.971 -4.966 12.424 1.00 91.88 340 SER A CA 1
ATOM 2722 C C . SER A 1 340 ? 10.039 -6.166 11.469 1.00 91.88 340 SER A C 1
ATOM 2724 O O . SER A 1 340 ? 9.459 -6.136 10.383 1.00 91.88 340 SER A O 1
ATOM 2726 N N . LEU A 1 341 ? 10.701 -7.256 11.877 1.00 91.94 341 LEU A N 1
ATOM 2727 C CA . LEU A 1 341 ? 10.819 -8.483 11.076 1.00 91.94 341 LEU A CA 1
ATOM 2728 C C . LEU A 1 341 ? 9.469 -9.192 10.893 1.00 91.94 341 LEU A C 1
ATOM 2730 O O . LEU A 1 341 ? 9.191 -9.748 9.823 1.00 91.94 341 LEU A O 1
ATOM 2734 N N . ASN A 1 342 ? 8.613 -9.170 11.919 1.00 88.94 342 ASN A N 1
ATOM 2735 C CA . ASN A 1 342 ? 7.356 -9.914 11.924 1.00 88.94 342 ASN A CA 1
ATOM 2736 C C . ASN A 1 342 ? 6.383 -9.502 10.809 1.00 88.94 342 ASN A C 1
ATOM 2738 O O . ASN A 1 342 ? 5.713 -10.377 10.266 1.00 88.94 342 ASN A O 1
ATOM 2742 N N . GLY A 1 343 ? 6.337 -8.232 10.388 1.00 85.75 343 GLY A N 1
ATOM 2743 C CA . GLY A 1 343 ? 5.466 -7.806 9.279 1.00 85.75 343 GLY A CA 1
ATOM 2744 C C . GLY A 1 343 ? 5.744 -8.564 7.970 1.00 85.75 343 GLY A C 1
ATOM 2745 O O . GLY A 1 343 ? 4.826 -9.063 7.308 1.00 85.75 343 GLY A O 1
ATOM 2746 N N . CYS A 1 344 ? 7.025 -8.733 7.632 1.00 86.88 344 CYS A N 1
ATOM 2747 C CA . CYS A 1 344 ? 7.438 -9.485 6.448 1.00 86.88 344 CYS A CA 1
ATOM 2748 C C . CYS A 1 344 ? 7.274 -11.001 6.648 1.00 86.88 344 CYS A C 1
ATOM 2750 O O . CYS A 1 344 ? 6.633 -11.646 5.820 1.00 86.88 344 CYS A O 1
ATOM 2752 N N . ARG A 1 345 ? 7.737 -11.548 7.785 1.00 90.38 345 ARG A N 1
ATOM 2753 C CA . ARG A 1 345 ? 7.601 -12.979 8.137 1.00 90.38 345 ARG A CA 1
ATOM 2754 C C . ARG A 1 345 ? 6.153 -13.465 8.065 1.00 90.38 345 ARG A C 1
ATOM 2756 O O . ARG A 1 345 ? 5.880 -14.525 7.510 1.00 90.38 345 ARG A O 1
ATOM 2763 N N . VAL A 1 346 ? 5.216 -12.685 8.605 1.00 90.62 346 VAL A N 1
ATOM 2764 C CA . VAL A 1 346 ? 3.783 -13.005 8.582 1.00 90.62 346 VAL A CA 1
ATOM 2765 C C . VAL A 1 346 ? 3.226 -12.973 7.160 1.00 90.62 346 VAL A C 1
ATOM 2767 O O . VAL A 1 346 ? 2.453 -13.859 6.804 1.00 90.62 346 VAL A O 1
ATOM 2770 N N . THR A 1 347 ? 3.624 -11.995 6.340 1.00 89.12 347 THR A N 1
ATOM 2771 C CA . THR A 1 347 ? 3.185 -11.912 4.936 1.00 89.12 347 THR A CA 1
ATOM 2772 C C . THR A 1 347 ? 3.593 -13.164 4.159 1.00 89.12 347 THR A C 1
ATOM 2774 O O . THR A 1 347 ? 2.758 -13.775 3.493 1.00 89.12 347 THR A O 1
ATOM 2777 N N . ASP A 1 348 ? 4.850 -13.585 4.293 1.00 86.38 348 ASP A N 1
ATOM 2778 C CA . ASP A 1 348 ? 5.377 -14.748 3.577 1.00 86.38 348 ASP A CA 1
ATOM 2779 C C . ASP A 1 348 ? 4.735 -16.054 4.076 1.00 86.38 348 ASP A C 1
ATOM 2781 O O . ASP A 1 348 ? 4.384 -16.917 3.272 1.00 86.38 348 ASP A O 1
ATOM 2785 N N . GLN A 1 349 ? 4.487 -16.179 5.386 1.00 90.62 349 GLN A N 1
ATOM 2786 C CA . GLN A 1 349 ? 3.744 -17.312 5.952 1.00 90.62 349 GLN A CA 1
ATOM 2787 C C . GLN A 1 349 ? 2.294 -17.373 5.450 1.00 90.62 349 GLN A C 1
ATOM 2789 O O . GLN A 1 349 ? 1.822 -18.454 5.111 1.00 90.62 349 GLN A O 1
ATOM 2794 N N . ILE A 1 350 ? 1.588 -16.241 5.322 1.00 92.50 350 ILE A N 1
ATOM 2795 C CA . ILE A 1 350 ? 0.241 -16.219 4.720 1.00 92.50 350 ILE A CA 1
ATOM 2796 C C . ILE A 1 350 ? 0.288 -16.760 3.286 1.00 92.50 350 ILE A C 1
ATOM 2798 O O . ILE A 1 350 ? -0.524 -17.613 2.938 1.00 92.50 350 ILE A O 1
ATOM 2802 N N . LEU A 1 351 ? 1.252 -16.315 2.471 1.00 89.50 351 LEU A N 1
ATOM 2803 C CA . LEU A 1 351 ? 1.389 -16.762 1.080 1.00 89.50 351 LEU A CA 1
ATOM 2804 C C . LEU A 1 351 ? 1.755 -18.251 0.956 1.00 89.50 351 LEU A C 1
ATOM 2806 O O . LEU A 1 351 ? 1.310 -18.894 0.010 1.00 89.50 351 LEU A O 1
ATOM 2810 N N . ARG A 1 352 ? 2.504 -18.813 1.917 1.00 89.62 352 ARG A N 1
ATOM 2811 C CA . ARG A 1 352 ? 2.793 -20.259 2.008 1.00 89.62 352 ARG A CA 1
ATOM 2812 C C . ARG A 1 352 ? 1.594 -21.092 2.493 1.00 89.62 352 ARG A C 1
ATOM 2814 O O . ARG A 1 352 ? 1.520 -22.275 2.179 1.00 89.62 352 ARG A O 1
ATOM 2821 N N . LEU A 1 353 ? 0.676 -20.503 3.267 1.00 95.25 353 LEU A N 1
ATOM 2822 C CA . LEU A 1 353 ? -0.445 -21.196 3.924 1.00 95.25 353 LEU A CA 1
ATOM 2823 C C . LEU A 1 353 ? -1.783 -21.128 3.163 1.00 95.25 353 LEU A C 1
ATOM 2825 O O . LEU A 1 353 ? -2.758 -21.739 3.616 1.00 95.25 353 LEU A O 1
ATOM 2829 N N . VAL A 1 354 ? -1.860 -20.395 2.045 1.00 96.06 354 VAL A N 1
ATOM 2830 C CA . VAL A 1 354 ? -3.052 -20.343 1.178 1.00 96.06 354 VAL A CA 1
ATOM 2831 C C . VAL A 1 354 ? -2.946 -21.335 0.011 1.00 96.06 354 VAL A C 1
ATOM 2833 O O . VAL A 1 354 ? -1.896 -21.422 -0.618 1.00 96.06 354 VAL A O 1
ATOM 2836 N N . PRO A 1 355 ? -4.030 -22.055 -0.339 1.00 93.94 355 PRO A N 1
ATOM 2837 C CA . PRO A 1 355 ? -3.998 -23.073 -1.395 1.00 93.94 355 PRO A CA 1
ATOM 2838 C C . PRO A 1 355 ? -3.916 -22.490 -2.815 1.00 93.94 355 PRO A C 1
ATOM 2840 O O . PRO A 1 355 ? -3.409 -23.145 -3.719 1.00 93.94 355 PRO A O 1
ATOM 2843 N N . ASN A 1 356 ? -4.402 -21.262 -3.028 1.00 89.50 356 ASN A N 1
ATOM 2844 C CA . ASN A 1 356 ? -4.313 -20.562 -4.308 1.00 89.50 356 ASN A CA 1
ATOM 2845 C C . ASN A 1 356 ? -4.094 -19.056 -4.071 1.00 89.50 356 ASN A C 1
ATOM 2847 O O . ASN A 1 356 ? -4.951 -18.369 -3.508 1.00 89.50 356 ASN A O 1
ATOM 2851 N N . ILE A 1 357 ? -2.933 -18.546 -4.495 1.00 86.00 357 ILE A N 1
ATOM 2852 C CA . ILE A 1 357 ? -2.487 -17.171 -4.216 1.00 86.00 357 ILE A CA 1
ATOM 2853 C C . ILE A 1 357 ? -3.314 -16.127 -4.985 1.00 86.00 357 ILE A C 1
ATOM 2855 O O . ILE A 1 357 ? -3.636 -15.080 -4.427 1.00 86.00 357 ILE A O 1
ATOM 2859 N N . GLU A 1 358 ? -3.688 -16.383 -6.239 1.00 85.69 358 GLU A N 1
ATOM 2860 C CA . GLU A 1 358 ? -4.463 -15.446 -7.074 1.00 85.69 358 GLU A CA 1
ATOM 2861 C C . GLU A 1 358 ? -5.893 -15.268 -6.557 1.00 85.69 358 GLU A C 1
ATOM 2863 O O . GLU A 1 358 ? -6.405 -14.151 -6.427 1.00 85.69 358 GLU A O 1
ATOM 2868 N N . THR A 1 359 ? -6.514 -16.386 -6.189 1.00 86.75 359 THR A N 1
ATOM 2869 C CA . THR A 1 359 ? -7.850 -16.457 -5.601 1.00 86.75 359 THR A CA 1
ATOM 2870 C C . THR A 1 359 ? -7.872 -15.760 -4.240 1.00 86.75 359 THR A C 1
ATOM 2872 O O . THR A 1 359 ? -8.764 -14.947 -3.973 1.00 86.75 359 THR A O 1
ATOM 2875 N N . PHE A 1 360 ? -6.843 -15.984 -3.414 1.00 94.56 360 PHE A N 1
ATOM 2876 C CA . PHE A 1 360 ? -6.619 -15.245 -2.171 1.00 94.56 360 PHE A CA 1
ATOM 2877 C C . PHE A 1 360 ? -6.463 -13.733 -2.416 1.00 94.56 360 PHE A C 1
ATOM 2879 O O . PHE A 1 360 ? -7.195 -12.948 -1.812 1.00 94.56 360 PHE A O 1
ATOM 2886 N N . LYS A 1 361 ? -5.571 -13.312 -3.330 1.00 88.00 361 LYS A N 1
ATOM 2887 C CA . LYS A 1 361 ? -5.346 -11.895 -3.684 1.00 88.00 361 LYS A CA 1
ATOM 2888 C C . LYS A 1 361 ? -6.644 -11.218 -4.130 1.00 88.00 361 LYS A C 1
ATOM 2890 O O . LYS A 1 361 ? -6.979 -10.150 -3.623 1.00 88.00 361 LYS A O 1
ATOM 2895 N N . THR A 1 362 ? -7.396 -11.846 -5.033 1.00 85.25 362 THR A N 1
ATOM 2896 C CA . THR A 1 362 ? -8.657 -11.312 -5.576 1.00 85.25 362 THR A CA 1
ATOM 2897 C C . THR A 1 362 ? -9.719 -11.162 -4.489 1.00 85.25 362 THR A C 1
ATOM 2899 O O . THR A 1 362 ? -10.316 -10.093 -4.342 1.00 85.25 362 THR A O 1
ATOM 2902 N N . THR A 1 363 ? -9.893 -12.192 -3.658 1.00 93.50 363 THR A N 1
ATOM 2903 C CA . THR A 1 363 ? -10.821 -12.153 -2.519 1.00 93.50 363 THR A CA 1
ATOM 2904 C C . THR A 1 363 ? -10.409 -11.071 -1.517 1.00 93.50 363 THR A C 1
ATOM 2906 O O . THR A 1 363 ? -11.247 -10.295 -1.062 1.00 93.50 363 THR A O 1
ATOM 2909 N N . LEU A 1 364 ? -9.113 -10.938 -1.216 1.00 94.94 364 LEU A N 1
ATOM 2910 C CA . LEU A 1 364 ? -8.606 -9.919 -0.299 1.00 94.94 364 LEU A CA 1
ATOM 2911 C C . LEU A 1 364 ? -8.794 -8.494 -0.843 1.00 94.94 364 LEU A C 1
ATOM 2913 O O . LEU A 1 364 ? -9.175 -7.613 -0.074 1.00 94.94 364 LEU A O 1
ATOM 2917 N N . ARG A 1 365 ? -8.591 -8.249 -2.147 1.00 87.25 365 ARG A N 1
ATOM 2918 C CA . ARG A 1 365 ? -8.903 -6.952 -2.784 1.00 87.25 365 ARG A CA 1
ATOM 2919 C C . ARG A 1 365 ? -10.378 -6.588 -2.581 1.00 87.25 365 ARG A C 1
ATOM 2921 O O . ARG A 1 365 ? -10.670 -5.497 -2.094 1.00 87.25 365 ARG A O 1
ATOM 2928 N N . CYS A 1 366 ? -11.284 -7.527 -2.867 1.00 91.94 366 CYS A N 1
ATOM 2929 C CA . CYS A 1 366 ? -12.725 -7.374 -2.649 1.00 91.94 366 CYS A CA 1
ATOM 2930 C C . CYS A 1 366 ? -13.058 -7.048 -1.181 1.00 91.94 366 CYS A C 1
ATOM 2932 O O . CYS A 1 366 ? -13.728 -6.053 -0.899 1.00 91.94 366 CYS A O 1
ATOM 2934 N N . MET A 1 367 ? -12.536 -7.830 -0.231 1.00 96.75 367 MET A N 1
ATOM 2935 C CA . MET A 1 367 ? -12.810 -7.625 1.195 1.00 96.75 367 MET A CA 1
ATOM 2936 C C . MET A 1 367 ? -12.211 -6.322 1.745 1.00 96.75 367 MET A C 1
ATOM 2938 O O . MET A 1 367 ? -12.838 -5.684 2.587 1.00 96.75 367 MET A O 1
ATOM 2942 N N . ARG A 1 368 ? -11.048 -5.869 1.249 1.00 93.25 368 ARG A N 1
ATOM 2943 C CA . ARG A 1 368 ? -10.474 -4.557 1.613 1.00 93.25 368 ARG A CA 1
ATOM 2944 C C . ARG A 1 368 ? -11.319 -3.396 1.083 1.00 93.25 368 ARG A C 1
ATOM 2946 O O . ARG A 1 368 ? -11.511 -2.425 1.812 1.00 93.25 368 ARG A O 1
ATOM 2953 N N . LEU A 1 369 ? -11.839 -3.489 -0.147 1.00 89.44 369 LEU A N 1
ATOM 2954 C CA . LEU A 1 369 ? -12.761 -2.491 -0.704 1.00 89.44 369 LEU A CA 1
ATOM 2955 C C . LEU A 1 369 ? -14.048 -2.413 0.125 1.00 89.44 369 LEU A C 1
ATOM 2957 O O . LEU A 1 369 ? -14.438 -1.324 0.546 1.00 89.44 369 LEU A O 1
ATOM 2961 N N . TRP A 1 370 ? -14.662 -3.565 0.408 1.00 96.31 370 TRP A N 1
ATOM 2962 C CA . TRP A 1 370 ? -15.838 -3.663 1.271 1.00 96.31 370 TRP A CA 1
ATOM 2963 C C . TRP A 1 370 ? -15.577 -3.053 2.655 1.00 96.31 370 TRP A C 1
ATOM 2965 O O . TRP A 1 370 ? -16.287 -2.135 3.055 1.00 96.31 370 TRP A O 1
ATOM 2975 N N . ALA A 1 371 ? -14.515 -3.472 3.348 1.00 96.56 371 ALA A N 1
ATOM 2976 C CA . ALA A 1 371 ? -14.210 -3.002 4.699 1.00 96.56 371 ALA A CA 1
ATOM 2977 C C . ALA A 1 371 ? -13.982 -1.481 4.764 1.00 96.56 371 ALA A C 1
ATOM 2979 O O . ALA A 1 371 ? -14.429 -0.833 5.710 1.00 96.56 371 ALA A O 1
ATOM 2980 N N . LYS A 1 372 ? -13.332 -0.896 3.743 1.00 93.06 372 LYS A N 1
ATOM 2981 C CA . LYS A 1 372 ? -13.193 0.562 3.607 1.00 93.06 372 LYS A CA 1
ATOM 2982 C C . LYS A 1 372 ? -14.550 1.241 3.393 1.00 93.06 372 LYS A C 1
ATOM 2984 O O . LYS A 1 372 ? -14.884 2.157 4.136 1.00 93.06 372 LYS A O 1
ATOM 2989 N N . ARG A 1 373 ? -15.355 0.774 2.428 1.00 92.38 373 ARG A N 1
ATOM 2990 C CA . ARG A 1 373 ? -16.693 1.331 2.135 1.00 92.38 373 ARG A CA 1
ATOM 2991 C C . ARG A 1 373 ? -17.643 1.244 3.332 1.00 92.38 373 ARG A C 1
ATOM 2993 O O . ARG A 1 373 ? -18.422 2.166 3.554 1.00 92.38 373 ARG A O 1
ATOM 3000 N N . ARG A 1 374 ? -17.561 0.173 4.124 1.00 95.69 374 ARG A N 1
ATOM 3001 C CA . ARG A 1 374 ? -18.402 -0.047 5.311 1.00 95.69 374 ARG A CA 1
ATOM 3002 C C . ARG A 1 374 ? -17.858 0.570 6.606 1.00 95.69 374 ARG A C 1
ATOM 3004 O O . ARG A 1 374 ? -18.481 0.408 7.647 1.00 95.69 374 ARG A O 1
ATOM 3011 N N . GLY A 1 375 ? -16.733 1.289 6.562 1.00 94.19 375 GLY A N 1
ATOM 3012 C CA . GLY A 1 375 ? -16.190 1.988 7.733 1.00 94.19 375 GLY A CA 1
ATOM 3013 C C . GLY A 1 375 ? -15.579 1.075 8.804 1.00 94.19 375 GLY A C 1
ATOM 3014 O O . GLY A 1 375 ? -15.475 1.479 9.954 1.00 94.19 375 GLY A O 1
ATOM 3015 N N . VAL A 1 376 ? -15.150 -0.141 8.445 1.00 97.06 376 VAL A N 1
ATOM 3016 C CA . VAL A 1 376 ? -14.567 -1.135 9.375 1.00 97.06 376 VAL A CA 1
ATOM 3017 C C . VAL A 1 376 ? -13.083 -1.431 9.090 1.00 97.06 376 VAL A C 1
ATOM 3019 O O . VAL A 1 376 ? -12.554 -2.468 9.489 1.00 97.06 376 VAL A O 1
ATOM 3022 N N . TYR A 1 377 ? -12.386 -0.520 8.401 1.00 95.50 377 TYR A N 1
ATOM 3023 C CA . TYR A 1 377 ? -10.960 -0.633 8.062 1.00 95.50 377 TYR A CA 1
ATOM 3024 C C . TYR A 1 377 ? -10.122 0.439 8.787 1.00 95.50 377 TYR A C 1
ATOM 3026 O O . TYR A 1 377 ? -9.912 1.521 8.249 1.00 95.50 377 TYR A O 1
ATOM 3034 N N . SER A 1 378 ? -9.649 0.154 10.008 1.00 94.06 378 SER A N 1
ATOM 3035 C CA . SER A 1 378 ? -8.613 0.936 10.723 1.00 94.06 378 SER A CA 1
ATOM 3036 C C . SER A 1 378 ? -8.224 0.250 12.041 1.00 94.06 378 SER A C 1
ATOM 3038 O O . SER A 1 378 ? -9.011 0.207 12.984 1.00 94.06 378 SER A O 1
ATOM 3040 N N . ASN A 1 379 ? -6.992 -0.263 12.147 1.00 92.12 379 ASN A N 1
ATOM 3041 C CA . ASN A 1 379 ? -6.505 -0.861 13.403 1.00 92.12 379 ASN A CA 1
ATOM 3042 C C . ASN A 1 379 ? -6.343 0.177 14.530 1.00 92.12 379 ASN A C 1
ATOM 3044 O O . ASN A 1 379 ? -6.471 -0.158 15.707 1.00 92.12 379 ASN A O 1
ATOM 3048 N N . VAL A 1 380 ? -6.066 1.436 14.177 1.00 90.06 380 VAL A N 1
ATOM 3049 C CA . VAL A 1 380 ? -5.819 2.526 15.133 1.00 90.06 380 VAL A CA 1
ATOM 3050 C C . VAL A 1 380 ? -7.090 2.862 15.917 1.00 90.06 380 VAL A C 1
ATOM 3052 O O . VAL A 1 380 ? -7.056 2.956 17.142 1.00 90.06 380 VAL A O 1
ATOM 3055 N N . THR A 1 381 ? -8.236 2.926 15.234 1.00 91.44 381 THR A N 1
ATOM 3056 C CA . THR A 1 381 ? -9.549 3.216 15.842 1.00 91.44 381 THR A CA 1
ATOM 3057 C C . THR A 1 381 ? -10.225 2.002 16.500 1.00 91.44 381 THR A C 1
ATOM 3059 O O . THR A 1 381 ? -11.303 2.141 17.074 1.00 91.44 381 THR A O 1
ATOM 3062 N N . GLY A 1 382 ? -9.595 0.820 16.482 1.00 93.88 382 GLY A N 1
ATOM 3063 C CA . GLY A 1 382 ? -10.138 -0.408 17.080 1.00 93.88 382 GLY A CA 1
ATOM 3064 C C . GLY A 1 382 ? -10.923 -1.313 16.126 1.00 93.88 382 GLY A C 1
ATOM 3065 O O . GLY A 1 382 ? -11.591 -2.239 16.585 1.00 93.88 382 GLY A O 1
ATOM 3066 N N . PHE A 1 383 ? -10.848 -1.071 14.819 1.00 97.19 383 PHE A N 1
ATOM 3067 C CA . PHE A 1 383 ? -11.314 -1.985 13.777 1.00 97.19 383 PHE A CA 1
ATOM 3068 C C . PHE A 1 383 ? -10.167 -2.866 13.254 1.00 97.19 383 PHE A C 1
ATOM 3070 O O . PHE A 1 383 ? -9.122 -2.995 13.887 1.00 97.19 383 PHE A O 1
ATOM 3077 N N . LEU A 1 384 ? -10.358 -3.510 12.101 1.00 97.06 384 LEU A N 1
ATOM 3078 C CA . LEU A 1 384 ? -9.365 -4.387 11.489 1.00 97.06 384 LEU A CA 1
ATOM 3079 C C . LEU A 1 384 ? -8.512 -3.636 10.459 1.00 97.06 384 LEU A C 1
ATOM 3081 O O . LEU A 1 384 ? -9.030 -2.985 9.551 1.00 97.06 384 LEU A O 1
ATOM 3085 N N . GLY A 1 385 ? -7.191 -3.755 10.580 1.00 92.69 385 GLY A N 1
ATOM 3086 C CA . GLY A 1 385 ? -6.216 -3.308 9.588 1.00 92.69 385 GLY A CA 1
ATOM 3087 C C . GLY A 1 385 ? -5.962 -4.345 8.489 1.00 92.69 385 GLY A C 1
ATOM 3088 O O . GLY A 1 385 ? -6.493 -5.457 8.502 1.00 92.69 385 GLY A O 1
ATOM 3089 N N . GLY A 1 386 ? -5.114 -3.988 7.518 1.00 90.25 386 GLY A N 1
ATOM 3090 C CA . GLY A 1 386 ? -4.867 -4.799 6.318 1.00 90.25 386 GLY A CA 1
ATOM 3091 C C . GLY A 1 386 ? -4.430 -6.240 6.605 1.00 90.25 386 GLY A C 1
ATOM 3092 O O . GLY A 1 386 ? -4.920 -7.163 5.954 1.00 90.25 386 GLY A O 1
ATOM 3093 N N . ILE A 1 387 ? -3.580 -6.445 7.618 1.00 91.81 387 ILE A N 1
ATOM 3094 C CA . ILE A 1 387 ? -3.099 -7.780 7.993 1.00 91.81 387 ILE A CA 1
ATOM 3095 C C . ILE A 1 387 ? -4.194 -8.654 8.614 1.00 91.81 387 ILE A C 1
ATOM 3097 O O . ILE A 1 387 ? -4.246 -9.851 8.347 1.00 91.81 387 ILE A O 1
ATOM 3101 N N . ASN A 1 388 ? -5.121 -8.066 9.374 1.00 96.81 388 ASN A N 1
ATOM 3102 C CA . ASN A 1 388 ? -6.234 -8.807 9.961 1.00 96.81 388 ASN A CA 1
ATOM 3103 C C . ASN A 1 388 ? -7.161 -9.335 8.856 1.00 96.81 388 ASN A C 1
ATOM 3105 O O . ASN A 1 388 ? -7.507 -10.513 8.857 1.00 96.81 388 ASN A O 1
ATOM 3109 N N . TRP A 1 389 ? -7.500 -8.494 7.868 1.00 97.50 389 TRP A N 1
ATOM 3110 C CA . TRP A 1 389 ? -8.279 -8.915 6.697 1.00 97.50 389 TRP A CA 1
ATOM 3111 C C . TRP A 1 389 ? -7.563 -10.007 5.895 1.00 97.50 389 TRP A C 1
ATOM 3113 O O . TRP A 1 389 ? -8.209 -10.966 5.476 1.00 97.50 389 TRP A O 1
ATOM 3123 N N . ALA A 1 390 ? -6.239 -9.913 5.731 1.00 96.62 390 ALA A N 1
ATOM 3124 C CA . ALA A 1 390 ? -5.442 -10.953 5.082 1.00 96.62 390 ALA A CA 1
ATOM 3125 C C . ALA A 1 390 ? -5.521 -12.295 5.831 1.00 96.62 390 ALA A C 1
ATOM 3127 O O . ALA A 1 390 ? -5.800 -13.315 5.208 1.00 96.62 390 ALA A O 1
ATOM 3128 N N . LEU A 1 391 ? -5.361 -12.299 7.159 1.00 98.19 391 LEU A N 1
ATOM 3129 C CA . LEU A 1 391 ? -5.478 -13.505 7.991 1.00 98.19 391 LEU A CA 1
ATOM 3130 C C . LEU A 1 391 ? -6.893 -14.108 7.937 1.00 98.19 391 LEU A C 1
ATOM 3132 O O . LEU A 1 391 ? -7.040 -15.318 7.754 1.00 98.19 391 LEU A O 1
ATOM 3136 N N . LEU A 1 392 ? -7.939 -13.279 8.027 1.00 98.62 392 LEU A N 1
ATOM 3137 C CA . LEU A 1 392 ? -9.325 -13.744 7.939 1.00 98.62 392 LEU A CA 1
ATOM 3138 C C . LEU A 1 392 ? -9.633 -14.364 6.566 1.00 98.62 392 LEU A C 1
ATOM 3140 O O . LEU A 1 392 ? -10.199 -15.456 6.512 1.00 98.62 392 LEU A O 1
ATOM 3144 N N . VAL A 1 393 ? -9.245 -13.711 5.463 1.00 98.50 393 VAL A N 1
ATOM 3145 C CA . VAL A 1 393 ? -9.464 -14.220 4.095 1.00 98.50 393 VAL A CA 1
ATOM 3146 C C . VAL A 1 393 ? -8.632 -15.476 3.828 1.00 98.50 393 VAL A C 1
ATOM 3148 O O . VAL A 1 393 ? -9.158 -16.437 3.265 1.00 98.50 393 VAL A O 1
ATOM 3151 N N . ALA A 1 394 ? -7.376 -15.523 4.282 1.00 98.25 394 ALA A N 1
ATOM 3152 C CA . ALA A 1 394 ? -6.527 -16.707 4.164 1.00 98.25 394 ALA A CA 1
ATOM 3153 C C . ALA A 1 394 ? -7.157 -17.923 4.857 1.00 98.25 394 ALA A C 1
ATOM 3155 O O . ALA A 1 394 ? -7.170 -19.014 4.287 1.00 98.25 394 ALA A O 1
ATOM 3156 N N . ARG A 1 395 ? -7.777 -17.736 6.032 1.00 98.56 395 ARG A N 1
ATOM 3157 C CA . ARG A 1 395 ? -8.480 -18.824 6.724 1.00 98.56 395 ARG A CA 1
ATOM 3158 C C . ARG A 1 395 ? -9.683 -19.339 5.934 1.00 98.56 395 ARG A C 1
ATOM 3160 O O . ARG A 1 395 ? -9.906 -20.545 5.899 1.00 98.56 395 ARG A O 1
ATOM 3167 N N . ILE A 1 396 ? -10.440 -18.462 5.274 1.00 98.56 396 ILE A N 1
ATOM 3168 C CA . ILE A 1 396 ? -11.548 -18.889 4.403 1.00 98.56 396 ILE A CA 1
ATOM 3169 C C . ILE A 1 396 ? -11.016 -19.648 3.180 1.00 98.56 396 ILE A C 1
ATOM 3171 O O . ILE A 1 396 ? -11.584 -20.676 2.824 1.00 98.56 396 ILE A O 1
ATOM 3175 N N . CYS A 1 397 ? -9.884 -19.229 2.605 1.00 98.31 397 CYS A N 1
ATOM 3176 C CA . CYS A 1 397 ? -9.227 -19.971 1.524 1.00 98.31 397 CYS A CA 1
ATOM 3177 C C . CYS A 1 397 ? -8.799 -21.381 1.977 1.00 98.31 397 CYS A C 1
ATOM 3179 O O . CYS A 1 397 ? -9.017 -22.338 1.247 1.00 98.31 397 CYS A O 1
ATOM 3181 N N . GLN A 1 398 ? -8.265 -21.540 3.196 1.00 98.25 398 GLN A N 1
ATOM 3182 C CA . GLN A 1 398 ? -7.944 -22.862 3.762 1.00 98.25 398 GLN A CA 1
ATOM 3183 C C . GLN A 1 398 ? -9.177 -23.762 3.946 1.00 98.25 398 GLN A C 1
ATOM 3185 O O . GLN A 1 398 ? -9.087 -24.971 3.758 1.00 98.25 398 GLN A O 1
ATOM 3190 N N . LEU A 1 399 ? -10.322 -23.189 4.334 1.00 97.88 399 LEU A N 1
ATOM 3191 C CA . LEU A 1 399 ? -11.572 -23.935 4.534 1.00 97.88 399 LEU A CA 1
ATOM 3192 C C . LEU A 1 399 ? -12.259 -24.322 3.212 1.00 97.88 399 LEU A C 1
ATOM 3194 O O . LEU A 1 399 ? -13.020 -25.286 3.184 1.00 97.88 399 LEU A O 1
ATOM 3198 N N . TYR A 1 400 ? -11.998 -23.585 2.128 1.00 97.94 400 TYR A N 1
ATOM 3199 C CA . TYR A 1 400 ? -12.624 -23.776 0.817 1.00 97.94 400 TYR A CA 1
ATOM 3200 C C . TYR A 1 400 ? -11.573 -23.691 -0.313 1.00 97.94 400 TYR A C 1
ATOM 3202 O O . TYR A 1 400 ? -11.624 -22.769 -1.129 1.00 97.94 400 TYR A O 1
ATOM 3210 N N . PRO A 1 401 ? -10.621 -24.644 -0.394 1.00 96.38 401 PRO A N 1
ATOM 3211 C CA . PRO A 1 401 ? -9.408 -24.510 -1.213 1.00 96.38 401 PRO A CA 1
ATOM 3212 C C . PRO A 1 401 ? -9.650 -24.381 -2.721 1.00 96.38 401 PRO A C 1
ATOM 3214 O O . PRO A 1 401 ? -8.845 -23.766 -3.414 1.00 96.38 401 PRO A O 1
ATOM 3217 N N . ASN A 1 402 ? -10.768 -24.921 -3.212 1.00 93.88 402 ASN A N 1
ATOM 3218 C CA . ASN A 1 402 ? -11.128 -24.946 -4.633 1.00 93.88 402 ASN A CA 1
ATOM 3219 C C . ASN A 1 402 ? -12.254 -23.949 -4.985 1.00 93.88 402 ASN A C 1
ATOM 3221 O O . ASN A 1 402 ? -12.834 -24.036 -6.065 1.00 93.88 402 ASN A O 1
ATOM 3225 N N . ALA A 1 403 ? -12.636 -23.054 -4.067 1.00 94.56 403 ALA A N 1
ATOM 3226 C CA . ALA A 1 403 ? -13.740 -22.122 -4.288 1.00 94.56 403 ALA A CA 1
ATOM 3227 C C . ALA A 1 403 ? -13.287 -20.854 -5.027 1.00 94.56 403 ALA A C 1
ATOM 3229 O O . ALA A 1 403 ? -12.245 -20.276 -4.727 1.00 94.56 403 ALA A O 1
ATOM 3230 N N . LEU A 1 404 ? -14.115 -20.386 -5.964 1.00 91.56 404 LEU A N 1
ATOM 3231 C CA . LEU A 1 404 ? -13.880 -19.145 -6.707 1.00 91.56 404 LEU A CA 1
ATOM 3232 C C . LEU A 1 404 ? -14.037 -17.904 -5.799 1.00 91.56 404 LEU A C 1
ATOM 3234 O O . LEU A 1 404 ? -14.801 -17.962 -4.830 1.00 91.56 404 LEU A O 1
ATOM 3238 N N . PRO A 1 405 ? -13.416 -16.749 -6.126 1.00 91.31 405 PRO A N 1
ATOM 3239 C CA . PRO A 1 405 ? -13.444 -15.553 -5.274 1.00 91.31 405 PRO A CA 1
ATOM 3240 C C . PRO A 1 405 ? -14.844 -15.110 -4.821 1.00 91.31 405 PRO A C 1
ATOM 3242 O O . PRO A 1 405 ? -15.041 -14.825 -3.644 1.00 91.31 405 PRO A O 1
ATOM 3245 N N . GLY A 1 406 ? -15.846 -15.125 -5.710 1.00 89.44 406 GLY A N 1
ATOM 3246 C CA . GLY A 1 406 ? -17.228 -14.772 -5.347 1.00 89.44 406 GLY A CA 1
ATOM 3247 C C . GLY A 1 406 ? -17.838 -15.703 -4.288 1.00 89.44 406 GLY A C 1
ATOM 3248 O O . GLY A 1 406 ? -18.496 -15.240 -3.357 1.00 89.44 406 GLY A O 1
ATOM 3249 N N . MET A 1 407 ? -17.547 -17.008 -4.363 1.00 94.00 407 MET A N 1
ATOM 3250 C CA . MET A 1 407 ? -17.961 -17.975 -3.340 1.00 94.00 407 MET A CA 1
ATOM 3251 C C . MET A 1 407 ? -17.209 -17.756 -2.025 1.00 94.00 407 MET A C 1
ATOM 3253 O O . MET A 1 407 ? -17.805 -17.877 -0.958 1.00 94.00 407 MET A O 1
ATOM 3257 N N . LEU A 1 408 ? -15.917 -17.417 -2.078 1.00 97.38 408 LEU A N 1
ATOM 3258 C CA . LEU A 1 408 ? -15.125 -17.127 -0.880 1.00 97.38 408 LEU A CA 1
ATOM 3259 C C . LEU A 1 408 ? -15.628 -15.883 -0.142 1.00 97.38 408 LEU A C 1
ATOM 3261 O O . LEU A 1 408 ? -15.629 -15.892 1.084 1.00 97.38 408 LEU A O 1
ATOM 3265 N N . VAL A 1 409 ? -16.117 -14.856 -0.847 1.00 97.25 409 VAL A N 1
ATOM 3266 C CA . VAL A 1 409 ? -16.758 -13.682 -0.222 1.00 97.25 409 VAL A CA 1
ATOM 3267 C C . VAL A 1 409 ? -18.050 -14.077 0.506 1.00 97.25 409 VAL A C 1
ATOM 3269 O O . VAL A 1 409 ? -18.210 -13.753 1.681 1.00 97.25 409 VAL A O 1
ATOM 3272 N N . SER A 1 410 ? -18.928 -14.862 -0.128 1.00 96.25 410 SER A N 1
ATOM 3273 C CA . SER A 1 410 ? -20.125 -15.422 0.529 1.00 96.25 410 SER A CA 1
ATOM 3274 C C . SER A 1 410 ? -19.764 -16.255 1.769 1.00 96.25 410 SER A C 1
ATOM 3276 O O . SER A 1 410 ? -20.287 -16.042 2.868 1.00 96.25 410 SER A O 1
ATOM 3278 N N . ARG A 1 411 ? -18.795 -17.171 1.636 1.00 97.88 411 ARG A N 1
ATOM 3279 C CA . ARG A 1 411 ? -18.326 -18.010 2.747 1.00 97.88 411 ARG A CA 1
ATOM 3280 C C . ARG A 1 411 ? -17.631 -17.214 3.847 1.00 97.88 411 ARG A C 1
ATOM 3282 O O . ARG A 1 411 ? -17.765 -17.602 5.003 1.00 97.88 411 ARG A O 1
ATOM 3289 N N . PHE A 1 412 ? -16.960 -16.108 3.530 1.00 98.62 412 PHE A N 1
ATOM 3290 C CA . PHE A 1 412 ? -16.370 -15.204 4.517 1.00 98.62 412 PHE A CA 1
ATOM 3291 C C . PHE A 1 412 ? -17.438 -14.674 5.471 1.00 98.62 412 PHE A C 1
ATOM 3293 O O . PHE A 1 412 ? -17.323 -14.868 6.682 1.00 98.62 412 PHE A O 1
ATOM 3300 N N . PHE A 1 413 ? -18.496 -14.060 4.935 1.00 98.44 413 PHE A N 1
ATOM 3301 C CA . PHE A 1 413 ? -19.555 -13.498 5.770 1.00 98.44 413 PHE A CA 1
ATOM 3302 C C . PHE A 1 413 ? -20.281 -14.580 6.557 1.00 98.44 413 PHE A C 1
ATOM 3304 O O . PHE A 1 413 ? -20.412 -14.458 7.771 1.00 98.44 413 PHE A O 1
ATOM 3311 N N . ARG A 1 414 ? -20.653 -15.686 5.906 1.00 97.50 414 ARG A N 1
ATOM 3312 C CA . ARG A 1 414 ? -21.334 -16.802 6.569 1.00 97.50 414 ARG A CA 1
ATOM 3313 C C . ARG A 1 414 ? -20.531 -17.399 7.724 1.00 97.50 414 ARG A C 1
ATOM 3315 O O . ARG A 1 414 ? -21.101 -17.701 8.770 1.00 97.50 414 ARG A O 1
ATOM 3322 N N . VAL A 1 415 ? -19.219 -17.577 7.553 1.00 98.44 415 VAL A N 1
ATOM 3323 C CA . VAL A 1 415 ? -18.347 -18.128 8.602 1.00 98.44 415 VAL A CA 1
ATOM 3324 C C . VAL A 1 415 ? -18.158 -17.128 9.740 1.00 98.44 415 VAL A C 1
ATOM 3326 O O . VAL A 1 415 ? -18.335 -17.516 10.891 1.00 98.44 415 VAL A O 1
ATOM 3329 N N . TYR A 1 416 ? -17.835 -15.860 9.456 1.00 98.44 416 TYR A N 1
ATOM 3330 C CA . TYR A 1 416 ? -17.522 -14.889 10.515 1.00 98.44 416 TYR A CA 1
ATOM 3331 C C . TYR A 1 416 ? -18.742 -14.306 11.227 1.00 98.44 416 TYR A C 1
ATOM 3333 O O . TYR A 1 416 ? -18.634 -13.962 12.402 1.00 98.44 416 TYR A O 1
ATOM 3341 N N . ASN A 1 417 ? -19.910 -14.302 10.585 1.00 97.38 417 ASN A N 1
ATOM 3342 C CA . ASN A 1 417 ? -21.185 -14.017 11.238 1.00 97.38 417 ASN A CA 1
ATOM 3343 C C . ASN A 1 417 ? -21.562 -15.094 12.278 1.00 97.38 417 ASN A C 1
ATOM 3345 O O . ASN A 1 417 ? -22.079 -14.788 13.347 1.00 97.38 417 ASN A O 1
ATOM 3349 N N . LEU A 1 418 ? -21.256 -16.365 11.990 1.00 97.06 418 LEU A N 1
ATOM 3350 C CA . LEU A 1 418 ? -21.517 -17.499 12.888 1.00 97.06 418 LEU A CA 1
ATOM 3351 C C . LEU A 1 418 ? -20.333 -17.834 13.816 1.00 97.06 418 LEU A C 1
ATOM 3353 O O . LEU A 1 418 ? -20.405 -18.791 14.595 1.00 97.06 418 LEU A O 1
ATOM 3357 N N . TRP A 1 419 ? -19.232 -17.082 13.739 1.00 97.94 419 TRP A N 1
ATOM 3358 C CA . TRP A 1 419 ? -18.020 -17.377 14.495 1.00 97.94 419 TRP A CA 1
ATOM 3359 C C . TRP A 1 419 ? -18.205 -17.057 15.979 1.00 97.94 419 TRP A C 1
ATOM 3361 O O . TRP A 1 419 ? -18.563 -15.947 16.371 1.00 97.94 419 TRP A O 1
ATOM 3371 N N . ARG A 1 420 ? -17.931 -18.048 16.833 1.00 97.00 420 ARG A N 1
ATOM 3372 C CA . ARG A 1 420 ? -18.086 -17.933 18.289 1.00 97.00 420 ARG A CA 1
ATOM 3373 C C . ARG A 1 420 ? -16.884 -17.223 18.912 1.00 97.00 420 ARG A C 1
ATOM 3375 O O . ARG A 1 420 ? -16.023 -17.861 19.513 1.00 97.00 420 ARG A O 1
ATOM 3382 N N . TRP A 1 421 ? -16.815 -15.907 18.749 1.00 96.81 421 TRP A N 1
ATOM 3383 C CA . TRP A 1 421 ? -15.864 -15.057 19.472 1.00 96.81 421 TRP A CA 1
ATOM 3384 C C . TRP A 1 421 ? -16.004 -15.262 20.997 1.00 96.81 421 TRP A C 1
ATOM 3386 O O . TRP A 1 421 ? -17.132 -15.413 21.473 1.00 96.81 421 TRP A O 1
ATOM 3396 N N . PRO A 1 422 ? -14.904 -15.305 21.776 1.00 96.38 422 PRO A N 1
ATOM 3397 C CA . PRO A 1 422 ? -13.526 -14.968 21.411 1.00 96.38 422 PRO A CA 1
ATOM 3398 C C . PRO A 1 422 ? -12.664 -16.166 20.949 1.00 96.38 422 PRO A C 1
ATOM 3400 O O . PRO A 1 422 ? -11.451 -16.151 21.145 1.00 96.38 422 PRO A O 1
ATOM 3403 N N . ASN A 1 423 ? -13.227 -17.219 20.338 1.00 96.81 423 ASN A N 1
ATOM 3404 C CA . ASN A 1 423 ? -12.393 -18.294 19.778 1.00 96.81 423 ASN A CA 1
ATOM 3405 C C . ASN A 1 423 ? -11.412 -17.735 18.721 1.00 96.81 423 ASN A C 1
ATOM 3407 O O . ASN A 1 423 ? -11.847 -16.982 17.845 1.00 96.81 423 ASN A O 1
ATOM 3411 N N . PRO A 1 424 ? -10.114 -18.092 18.762 1.00 97.25 424 PRO A N 1
ATOM 3412 C CA . PRO A 1 424 ? -9.107 -17.479 17.903 1.00 97.25 424 PRO A CA 1
ATOM 3413 C C . PRO A 1 424 ? -9.160 -17.975 16.461 1.00 97.25 424 PRO A C 1
ATOM 3415 O O . PRO A 1 424 ? -9.265 -19.175 16.197 1.00 97.25 424 PRO A O 1
ATOM 3418 N N . VAL A 1 425 ? -8.989 -17.048 15.520 1.00 98.31 425 VAL A N 1
ATOM 3419 C CA . VAL A 1 425 ? -8.695 -17.384 14.124 1.00 98.31 425 VAL A CA 1
ATOM 3420 C C . VAL A 1 425 ? -7.199 -17.653 13.992 1.00 98.31 425 VAL A C 1
ATOM 3422 O O . VAL A 1 425 ? -6.382 -16.786 14.294 1.00 98.31 425 VAL A O 1
ATOM 3425 N N . MET A 1 426 ? -6.845 -18.854 13.532 1.00 96.94 426 MET A N 1
ATOM 3426 C CA . MET A 1 426 ? -5.464 -19.317 13.361 1.00 96.94 426 MET A CA 1
ATOM 3427 C C . MET A 1 426 ? -5.309 -19.979 11.984 1.00 96.94 426 MET A C 1
ATOM 3429 O O . MET A 1 426 ? -6.183 -20.745 11.572 1.00 96.94 426 MET A O 1
ATOM 3433 N N . LEU A 1 427 ? -4.205 -19.699 11.282 1.00 97.00 427 LEU A N 1
ATOM 3434 C CA . LEU A 1 427 ? -3.873 -20.337 9.994 1.00 97.00 427 LEU A CA 1
ATOM 3435 C C . LEU A 1 427 ? -3.073 -21.637 10.152 1.00 97.00 427 LEU A C 1
ATOM 3437 O O . LEU A 1 427 ? -3.121 -22.502 9.281 1.00 97.00 427 LEU A O 1
ATOM 3441 N N . CYS A 1 428 ? -2.353 -21.775 11.259 1.00 93.75 428 CYS A N 1
ATOM 3442 C CA . CYS A 1 428 ? -1.574 -22.946 11.641 1.00 93.75 428 CYS A CA 1
ATOM 3443 C C . CYS A 1 428 ? -1.654 -23.122 13.170 1.00 93.75 428 CYS A C 1
ATOM 3445 O O . CYS A 1 428 ? -2.055 -22.183 13.866 1.00 93.75 428 CYS A O 1
ATOM 3447 N N . PRO A 1 429 ? -1.297 -24.296 13.720 1.00 92.81 429 PRO A N 1
ATOM 3448 C CA . PRO A 1 429 ? -1.102 -24.448 15.159 1.00 92.81 429 PRO A CA 1
ATOM 3449 C C . PRO A 1 429 ? -0.044 -23.464 15.677 1.00 92.81 429 PRO A C 1
ATOM 3451 O O . PRO A 1 429 ? 0.946 -23.206 14.993 1.00 92.81 429 PRO A O 1
ATOM 3454 N N . ILE A 1 430 ? -0.242 -22.942 16.889 1.00 89.50 430 ILE A N 1
ATOM 3455 C CA . ILE A 1 430 ? 0.774 -22.138 17.578 1.00 89.50 430 ILE A CA 1
ATOM 3456 C C . ILE A 1 430 ? 1.913 -23.077 17.983 1.00 89.50 430 ILE A C 1
ATOM 3458 O O . ILE A 1 430 ? 1.681 -24.062 18.684 1.00 89.50 430 ILE A O 1
ATOM 3462 N N . GLN A 1 431 ? 3.125 -22.776 17.522 1.00 81.12 431 GLN A N 1
ATOM 3463 C CA . GLN A 1 431 ? 4.343 -23.499 17.878 1.00 81.12 431 GLN A CA 1
ATOM 3464 C C . GLN A 1 431 ? 5.099 -22.716 18.956 1.00 81.12 431 GLN A C 1
ATOM 3466 O O . GLN A 1 431 ? 5.289 -21.504 18.830 1.00 81.12 431 GLN A O 1
ATOM 3471 N N . GLU A 1 432 ? 5.518 -23.405 20.017 1.00 79.69 432 GLU A N 1
ATOM 3472 C CA . GLU A 1 432 ? 6.422 -22.851 21.026 1.00 79.69 432 GLU A CA 1
ATOM 3473 C C . GLU A 1 432 ? 7.849 -22.897 20.460 1.00 79.69 432 GLU A C 1
ATOM 3475 O O . GLU A 1 432 ? 8.423 -23.972 20.292 1.00 79.69 432 GLU A O 1
ATOM 3480 N N . GLY A 1 433 ? 8.373 -21.732 20.072 1.00 75.75 433 GLY A N 1
ATOM 3481 C CA . GLY A 1 433 ? 9.694 -21.608 19.458 1.00 75.75 433 GLY A CA 1
ATOM 3482 C C . GLY A 1 433 ? 10.830 -21.738 20.473 1.00 75.75 433 GLY A C 1
ATOM 3483 O O . GLY A 1 433 ? 10.661 -21.554 21.679 1.00 75.75 433 GLY A O 1
ATOM 3484 N N . SER A 1 434 ? 12.022 -22.015 19.955 1.00 80.81 434 SER A N 1
ATOM 3485 C CA . SER A 1 434 ? 13.246 -22.310 20.714 1.00 80.81 434 SER A CA 1
ATOM 3486 C C . SER A 1 434 ? 13.796 -21.131 21.522 1.00 80.81 434 SER A C 1
ATOM 3488 O O . SER A 1 434 ? 14.555 -21.323 22.469 1.00 80.81 434 SER A O 1
ATOM 3490 N N . LEU A 1 435 ? 13.413 -19.907 21.149 1.00 84.81 435 LEU A N 1
ATOM 3491 C CA . LEU A 1 435 ? 14.007 -18.668 21.667 1.00 84.81 435 LEU A CA 1
ATOM 3492 C C . LEU A 1 435 ? 13.329 -18.103 22.926 1.00 84.81 435 LEU A C 1
ATOM 3494 O O . LEU A 1 435 ? 13.724 -17.039 23.392 1.00 84.81 435 LEU A O 1
ATOM 3498 N N . GLY A 1 436 ? 12.286 -18.756 23.452 1.00 83.88 436 GLY A N 1
ATOM 3499 C CA . GLY A 1 436 ? 11.593 -18.316 24.672 1.00 83.88 436 GLY A CA 1
ATOM 3500 C C . GLY A 1 436 ? 10.883 -16.956 24.575 1.00 83.88 436 GLY A C 1
ATOM 3501 O O . GLY A 1 436 ? 10.532 -16.377 25.604 1.00 83.88 436 GLY A O 1
ATOM 3502 N N . LEU A 1 437 ? 10.667 -16.431 23.363 1.00 86.94 437 LEU A N 1
ATOM 3503 C CA . LEU A 1 437 ? 9.971 -15.164 23.139 1.00 86.94 437 LEU A CA 1
ATOM 3504 C C . LEU A 1 437 ? 8.500 -15.292 23.544 1.00 86.94 437 LEU A C 1
ATOM 3506 O O . LEU A 1 437 ? 7.856 -16.310 23.289 1.00 86.94 437 LEU A O 1
ATOM 3510 N N . SER A 1 438 ? 7.950 -14.227 24.127 1.00 86.69 438 SER A N 1
ATOM 3511 C CA . SER A 1 438 ? 6.534 -14.174 24.495 1.00 86.69 438 SER A CA 1
ATOM 3512 C C . SER A 1 438 ? 5.640 -14.336 23.262 1.00 86.69 438 SER A C 1
ATOM 3514 O O . SER A 1 438 ? 5.775 -13.597 22.286 1.00 86.69 438 SER A O 1
ATOM 3516 N N . PHE A 1 439 ? 4.709 -15.286 23.324 1.00 89.62 439 PHE A N 1
ATOM 3517 C CA . PHE A 1 439 ? 3.702 -15.538 22.298 1.00 89.62 439 PHE A CA 1
ATOM 3518 C C . PHE A 1 439 ? 2.301 -15.542 22.917 1.00 89.62 439 PHE A C 1
ATOM 3520 O O . PHE A 1 439 ? 2.132 -15.728 24.122 1.00 89.62 439 PHE A O 1
ATOM 3527 N N . TRP A 1 440 ? 1.288 -15.323 22.082 1.00 93.38 440 TRP A N 1
ATOM 3528 C CA . TRP A 1 440 ? -0.109 -15.281 22.496 1.00 93.38 440 TRP A CA 1
ATOM 3529 C C . TRP A 1 440 ? -0.572 -16.650 22.997 1.00 93.38 440 TRP A C 1
ATOM 3531 O O . TRP A 1 440 ? -0.660 -17.604 22.221 1.00 93.38 440 TRP A O 1
ATOM 3541 N N . ASP A 1 441 ? -0.915 -16.731 24.281 1.00 91.56 441 ASP A N 1
ATOM 3542 C CA . ASP A 1 441 ? -1.558 -17.906 24.866 1.00 91.56 441 ASP A CA 1
ATOM 3543 C C . ASP A 1 441 ? -2.511 -17.492 26.003 1.00 91.56 441 ASP A C 1
ATOM 3545 O O . ASP A 1 441 ? -2.063 -17.205 27.122 1.00 91.56 441 ASP A O 1
ATOM 3549 N N . PRO A 1 442 ? -3.841 -17.524 25.785 1.00 92.25 442 PRO A N 1
ATOM 3550 C CA . PRO A 1 442 ? -4.818 -17.198 26.820 1.00 92.25 442 PRO A CA 1
ATOM 3551 C C . PRO A 1 442 ? -4.797 -18.193 27.988 1.00 92.25 442 PRO A C 1
ATOM 3553 O O . PRO A 1 442 ? -5.350 -17.903 29.046 1.00 92.25 442 PRO A O 1
ATOM 3556 N N . ARG A 1 443 ? -4.162 -19.364 27.871 1.00 90.88 443 ARG A N 1
ATOM 3557 C CA . ARG A 1 443 ? -4.015 -20.294 29.000 1.00 90.88 443 ARG A CA 1
ATOM 3558 C C . ARG A 1 443 ? -2.983 -19.767 29.993 1.00 90.88 443 ARG A C 1
ATOM 3560 O O . ARG A 1 443 ? -3.261 -19.777 31.192 1.00 90.88 443 ARG A O 1
ATOM 3567 N N . ARG A 1 444 ? -1.854 -19.243 29.503 1.00 88.12 444 ARG A N 1
ATOM 3568 C CA . ARG A 1 444 ? -0.727 -18.742 30.313 1.00 88.12 444 ARG A CA 1
ATOM 3569 C C . ARG A 1 444 ? -0.873 -17.274 30.715 1.00 88.12 444 ARG A C 1
ATOM 3571 O O . ARG A 1 444 ? -0.572 -16.927 31.852 1.00 88.12 444 ARG A O 1
ATOM 3578 N N . ASN A 1 445 ? -1.358 -16.415 29.822 1.00 89.50 445 ASN A N 1
ATOM 3579 C CA . ASN A 1 445 ? -1.388 -14.967 30.022 1.00 89.50 445 ASN A CA 1
ATOM 3580 C C . ASN A 1 445 ? -2.815 -14.452 30.282 1.00 89.50 445 ASN A C 1
ATOM 3582 O O . ASN A 1 445 ? -3.697 -14.550 29.429 1.00 89.50 445 ASN A O 1
ATOM 3586 N N . TYR A 1 446 ? -3.043 -13.836 31.448 1.00 90.69 446 TYR A N 1
ATOM 3587 C CA . TYR A 1 446 ? -4.345 -13.248 31.792 1.00 90.69 446 TYR A CA 1
ATOM 3588 C C . TYR A 1 446 ? -4.775 -12.138 30.822 1.00 90.69 446 TYR A C 1
ATOM 3590 O O . TYR A 1 446 ? -5.955 -12.053 30.490 1.00 90.69 446 TYR A O 1
ATOM 3598 N N . LYS A 1 447 ? -3.838 -11.322 30.314 1.00 91.06 447 LYS A N 1
ATOM 3599 C CA . LYS A 1 447 ? -4.162 -10.269 29.336 1.00 91.06 447 LYS A CA 1
ATOM 3600 C C . LYS A 1 447 ? -4.708 -10.870 28.042 1.00 91.06 447 LYS A C 1
ATOM 3602 O O . LYS A 1 447 ? -5.643 -10.322 27.468 1.00 91.06 447 LYS A O 1
ATOM 3607 N N . ASP A 1 448 ? -4.193 -12.032 27.635 1.00 92.81 448 ASP A N 1
ATOM 3608 C CA . ASP A 1 448 ? -4.627 -12.688 26.403 1.00 92.81 448 ASP A CA 1
ATOM 3609 C C . ASP A 1 448 ? -6.066 -13.216 26.482 1.00 92.81 448 ASP A C 1
ATOM 3611 O O . ASP A 1 448 ? -6.754 -13.226 25.460 1.00 92.81 448 ASP A O 1
ATOM 3615 N N . ARG A 1 449 ? -6.548 -13.555 27.689 1.00 92.69 449 ARG A N 1
ATOM 3616 C CA . ARG A 1 449 ? -7.941 -13.964 27.966 1.00 92.69 449 ARG A CA 1
ATOM 3617 C C . ARG A 1 449 ? -8.964 -12.844 27.767 1.00 92.69 449 ARG A C 1
ATOM 3619 O O . ARG A 1 449 ? -10.141 -13.140 27.595 1.00 92.69 449 ARG A O 1
ATOM 3626 N N . LEU A 1 450 ? -8.537 -11.581 27.819 1.00 93.56 450 LEU A N 1
ATOM 3627 C CA . LEU A 1 450 ? -9.417 -10.414 27.686 1.00 93.56 450 LEU A CA 1
ATOM 3628 C C . LEU A 1 450 ? -9.655 -10.004 26.221 1.00 93.56 450 LEU A C 1
ATOM 3630 O O . LEU A 1 450 ? -10.442 -9.097 25.958 1.00 93.56 450 LEU A O 1
ATOM 3634 N N . HIS A 1 451 ? -8.986 -10.645 25.258 1.00 95.56 451 HIS A N 1
ATOM 3635 C CA . HIS A 1 451 ? -9.153 -10.331 23.842 1.00 95.56 451 HIS A CA 1
ATOM 3636 C C . HIS A 1 451 ? -10.519 -10.769 23.309 1.00 95.56 451 HIS A C 1
ATOM 3638 O O . HIS A 1 451 ? -10.879 -11.940 23.366 1.00 95.56 451 HIS A O 1
ATOM 3644 N N . LEU A 1 452 ? -11.248 -9.824 22.714 1.00 96.94 452 LEU A N 1
ATOM 3645 C CA . LEU A 1 452 ? -12.623 -10.037 22.254 1.00 96.94 452 LEU A CA 1
ATOM 3646 C C . LEU A 1 452 ? -12.711 -10.717 20.879 1.00 96.94 452 LEU A C 1
ATOM 3648 O O . LEU A 1 452 ? -13.620 -11.505 20.638 1.00 96.94 452 LEU A O 1
ATOM 3652 N N . MET A 1 453 ? -11.767 -10.425 19.980 1.00 97.88 453 MET A N 1
ATOM 3653 C CA . MET A 1 453 ? -11.746 -10.934 18.603 1.00 97.88 453 MET A CA 1
ATOM 3654 C C . MET A 1 453 ? -10.322 -11.355 18.192 1.00 97.88 453 MET A C 1
ATOM 3656 O O . MET A 1 453 ? -9.704 -10.672 17.375 1.00 97.88 453 MET A O 1
ATOM 3660 N N . PRO A 1 454 ? -9.734 -12.410 18.789 1.00 97.81 454 PRO A N 1
ATOM 3661 C CA . PRO A 1 454 ? -8.339 -12.762 18.533 1.00 97.81 454 PRO A CA 1
ATOM 3662 C C . PRO A 1 454 ? -8.112 -13.329 17.121 1.00 97.81 454 PRO A C 1
ATOM 3664 O O . PRO A 1 454 ? -8.702 -14.339 16.730 1.00 97.81 454 PRO A O 1
ATOM 3667 N N . ILE A 1 455 ? -7.219 -12.689 16.362 1.00 98.25 455 ILE A N 1
ATOM 3668 C CA . ILE A 1 455 ? -6.796 -13.099 15.014 1.00 98.25 455 ILE A CA 1
ATOM 3669 C C . ILE A 1 455 ? -5.275 -13.253 15.050 1.00 98.25 455 ILE A C 1
ATOM 3671 O O . ILE A 1 455 ? -4.547 -12.263 15.146 1.00 98.25 455 ILE A O 1
ATOM 3675 N N . ILE A 1 456 ? -4.788 -14.491 15.029 1.00 97.06 456 ILE A N 1
ATOM 3676 C CA . ILE A 1 456 ? -3.410 -14.816 15.416 1.00 97.06 456 ILE A CA 1
ATOM 3677 C C . ILE A 1 456 ? -2.481 -14.848 14.201 1.00 97.06 456 ILE A C 1
ATOM 3679 O O . ILE A 1 456 ? -2.806 -15.431 13.164 1.00 97.06 456 ILE A O 1
ATOM 3683 N N . THR A 1 457 ? -1.308 -14.227 14.329 1.00 95.19 457 THR A N 1
ATOM 3684 C CA . THR A 1 457 ? -0.271 -14.256 13.295 1.00 95.19 457 THR A CA 1
ATOM 3685 C C . THR A 1 457 ? 0.417 -15.631 13.237 1.00 95.19 457 THR A C 1
ATOM 3687 O O . THR A 1 457 ? 0.819 -16.129 14.284 1.00 95.19 457 THR A O 1
ATOM 3690 N N . PRO A 1 458 ? 0.620 -16.235 12.048 1.00 93.75 458 PRO A N 1
ATOM 3691 C CA . PRO A 1 458 ? 1.218 -17.569 11.898 1.00 93.75 458 PRO A CA 1
ATOM 3692 C C . PRO A 1 458 ? 2.736 -17.641 12.122 1.00 93.75 458 PRO A C 1
ATOM 3694 O O . PRO A 1 458 ? 3.266 -18.727 12.325 1.00 93.75 458 PRO A O 1
ATOM 3697 N N . ALA A 1 459 ? 3.462 -16.522 12.033 1.00 91.88 459 ALA A N 1
ATOM 3698 C CA . ALA A 1 459 ? 4.908 -16.515 12.252 1.00 91.88 459 ALA A CA 1
ATOM 3699 C C . ALA A 1 459 ? 5.234 -16.453 13.752 1.00 91.88 459 ALA A C 1
ATOM 3701 O O . ALA A 1 459 ? 4.601 -15.692 14.483 1.00 91.88 459 ALA A O 1
ATOM 3702 N N . TYR A 1 460 ? 6.253 -17.199 14.190 1.00 89.81 460 TYR A N 1
ATOM 3703 C CA . TYR A 1 460 ? 6.794 -17.093 15.546 1.00 89.81 460 TYR A CA 1
ATOM 3704 C C . TYR A 1 460 ? 7.574 -15.770 15.742 1.00 89.81 460 TYR A C 1
ATOM 3706 O O . TYR A 1 460 ? 8.370 -15.423 14.856 1.00 89.81 460 TYR A O 1
ATOM 3714 N N . PRO A 1 461 ? 7.407 -15.072 16.888 1.00 90.88 461 PRO A N 1
ATOM 3715 C CA . PRO A 1 461 ? 6.426 -15.345 17.947 1.00 90.88 461 PRO A CA 1
ATOM 3716 C C . PRO A 1 461 ? 4.993 -14.993 17.517 1.00 90.88 461 PRO A C 1
ATOM 3718 O O . PRO A 1 461 ? 4.729 -13.901 17.014 1.00 90.88 461 PRO A O 1
ATOM 3721 N N . CYS A 1 462 ? 4.060 -15.926 17.733 1.00 91.44 462 CYS A N 1
ATOM 3722 C CA . CYS A 1 462 ? 2.654 -15.744 17.368 1.00 91.44 462 CYS A CA 1
ATOM 3723 C C . CYS A 1 462 ? 2.018 -14.658 18.248 1.00 91.44 462 CYS A C 1
ATOM 3725 O O . CYS A 1 462 ? 2.110 -14.727 19.470 1.00 91.44 462 CYS A O 1
ATOM 3727 N N . MET A 1 463 ? 1.333 -13.679 17.656 1.00 91.88 463 MET A N 1
ATOM 3728 C CA . MET A 1 463 ? 0.695 -12.569 18.371 1.00 91.88 463 MET A CA 1
ATOM 3729 C C . MET A 1 463 ? -0.762 -12.403 17.937 1.00 91.88 463 MET A C 1
ATOM 3731 O O . MET A 1 463 ? -1.122 -12.697 16.796 1.00 91.88 463 MET A O 1
ATOM 3735 N N . ASN A 1 464 ? -1.604 -11.864 18.821 1.00 94.75 464 ASN A N 1
ATOM 3736 C CA . ASN A 1 464 ? -2.915 -11.370 18.412 1.00 94.75 464 ASN A CA 1
ATOM 3737 C C . ASN A 1 464 ? -2.750 -10.074 17.607 1.00 94.75 464 ASN A C 1
ATOM 3739 O O . ASN A 1 464 ? -2.295 -9.067 18.138 1.00 94.75 464 ASN A O 1
ATOM 3743 N N . SER A 1 465 ? -3.157 -10.085 16.340 1.00 94.44 465 SER A N 1
ATOM 3744 C CA . SER A 1 465 ? -3.089 -8.922 15.447 1.00 94.44 465 SER A CA 1
ATOM 3745 C C . SER A 1 465 ? -4.222 -7.907 15.659 1.00 94.44 465 SER A C 1
ATOM 3747 O O . SER A 1 465 ? -4.133 -6.789 15.161 1.00 94.44 465 SER A O 1
ATOM 3749 N N . SER A 1 466 ? -5.292 -8.277 16.370 1.00 95.56 466 SER A N 1
ATOM 3750 C CA . SER A 1 466 ? -6.530 -7.497 16.562 1.00 95.56 466 SER A CA 1
ATOM 3751 C C . SER A 1 466 ? -6.780 -7.152 18.039 1.00 95.56 466 SER A C 1
ATOM 3753 O O . SER A 1 466 ? -7.916 -7.048 18.501 1.00 95.56 466 SER A O 1
ATOM 3755 N N . TYR A 1 467 ? -5.704 -6.945 18.803 1.00 91.81 467 TYR A N 1
ATOM 3756 C CA . TYR A 1 467 ? -5.737 -6.583 20.229 1.00 91.81 467 TYR A CA 1
ATOM 3757 C C . TYR A 1 467 ? -6.432 -5.239 20.526 1.00 91.81 467 TYR A C 1
ATOM 3759 O O . TYR A 1 467 ? -6.819 -4.978 21.663 1.00 91.81 467 TYR A O 1
ATOM 3767 N N . ASN A 1 468 ? -6.610 -4.388 19.512 1.00 94.94 468 ASN A N 1
ATOM 3768 C CA . ASN A 1 468 ? -7.271 -3.090 19.632 1.00 94.94 468 ASN A CA 1
ATOM 3769 C C . ASN A 1 468 ? -8.814 -3.158 19.622 1.00 94.94 468 ASN A C 1
ATOM 3771 O O . ASN A 1 468 ? -9.447 -2.147 19.932 1.00 94.94 468 ASN A O 1
ATOM 3775 N N . VAL A 1 469 ? -9.424 -4.300 19.283 1.00 97.25 469 VAL A N 1
ATOM 3776 C CA . VAL A 1 469 ? -10.888 -4.439 19.167 1.00 97.25 469 VAL A CA 1
ATOM 3777 C C . VAL A 1 469 ? -11.582 -4.260 20.525 1.00 97.25 469 VAL A C 1
ATOM 3779 O O . VAL A 1 469 ? -11.253 -4.953 21.487 1.00 97.25 469 VAL A O 1
ATOM 3782 N N . SER A 1 470 ? -12.563 -3.350 20.592 1.00 96.06 470 SER A N 1
ATOM 3783 C CA . SER A 1 470 ? -13.392 -3.085 21.778 1.00 96.06 470 SER A CA 1
ATOM 3784 C C . SER A 1 470 ? -14.763 -3.763 21.680 1.00 96.06 470 SER A C 1
ATOM 3786 O O . SER A 1 470 ? -15.123 -4.336 20.647 1.00 96.06 470 SER A O 1
ATOM 3788 N N . THR A 1 471 ? -15.571 -3.673 22.742 1.00 95.62 471 THR A N 1
ATOM 3789 C CA . THR A 1 471 ? -16.936 -4.224 22.743 1.00 95.62 471 THR A CA 1
ATOM 3790 C C . THR A 1 471 ? -17.796 -3.549 21.675 1.00 95.62 471 THR A C 1
ATOM 3792 O O . THR A 1 471 ? -18.589 -4.201 20.990 1.00 95.62 471 THR A O 1
ATOM 3795 N N . SER A 1 472 ? -17.638 -2.234 21.510 1.00 95.88 472 SER A N 1
ATOM 3796 C CA . SER A 1 472 ? -18.409 -1.460 20.542 1.00 95.88 472 SER A CA 1
ATOM 3797 C C . SER A 1 472 ? -17.947 -1.674 19.102 1.00 95.88 472 SER A C 1
ATOM 3799 O O . SER A 1 472 ? -18.808 -1.760 18.226 1.00 95.88 472 SER A O 1
ATOM 3801 N N . THR A 1 473 ? -16.639 -1.801 18.833 1.00 96.75 473 THR A N 1
ATOM 3802 C CA . THR A 1 473 ? -16.161 -2.062 17.462 1.00 96.75 473 THR A CA 1
ATOM 3803 C C . THR A 1 473 ? -16.437 -3.501 17.030 1.00 96.75 473 THR A C 1
ATOM 3805 O O . THR A 1 473 ? -16.894 -3.701 15.905 1.00 96.75 473 THR A O 1
ATOM 3808 N N . LEU A 1 474 ? -16.303 -4.493 17.926 1.00 97.12 474 LEU A N 1
ATOM 3809 C CA . LEU A 1 474 ? -16.738 -5.872 17.661 1.00 97.12 474 LEU A CA 1
ATOM 3810 C C . LEU A 1 474 ? -18.217 -5.920 17.265 1.00 97.12 474 LEU A C 1
ATOM 3812 O O . LEU A 1 474 ? -18.568 -6.537 16.263 1.00 97.12 474 LEU A O 1
ATOM 3816 N N . ARG A 1 475 ? -19.083 -5.215 18.001 1.00 96.00 475 ARG A N 1
ATOM 3817 C CA . ARG A 1 475 ? -20.506 -5.109 17.663 1.00 96.00 475 ARG A CA 1
ATOM 3818 C C . ARG A 1 475 ? -20.730 -4.551 16.252 1.00 96.00 475 ARG A C 1
ATOM 3820 O O . ARG A 1 475 ? -21.525 -5.126 15.516 1.00 96.00 475 ARG A O 1
ATOM 3827 N N . VAL A 1 476 ? -20.070 -3.450 15.873 1.00 97.19 476 VAL A N 1
ATOM 3828 C CA . VAL A 1 476 ? -20.203 -2.880 14.514 1.00 97.19 476 VAL A CA 1
ATOM 3829 C C . VAL A 1 476 ? -19.778 -3.900 13.457 1.00 97.19 476 VAL A C 1
ATOM 3831 O O . VAL A 1 476 ? -20.490 -4.086 12.476 1.00 97.19 476 VAL A O 1
ATOM 3834 N N . MET A 1 477 ? -18.663 -4.602 13.673 1.00 98.19 477 MET A N 1
ATOM 3835 C CA . MET A 1 477 ? -18.190 -5.620 12.731 1.00 98.19 477 MET A CA 1
ATOM 3836 C C . MET A 1 477 ? -19.164 -6.795 12.606 1.00 98.19 477 MET A C 1
ATOM 3838 O O . MET A 1 477 ? -19.406 -7.242 11.492 1.00 98.19 477 MET A O 1
ATOM 3842 N N . MET A 1 478 ? -19.779 -7.252 13.702 1.00 98.06 478 MET A N 1
ATOM 3843 C CA . MET A 1 478 ? -20.809 -8.298 13.647 1.00 98.06 478 MET A CA 1
ATOM 3844 C C . MET A 1 478 ? -22.095 -7.824 12.947 1.00 98.06 478 MET A C 1
ATOM 3846 O O . MET A 1 478 ? -22.651 -8.575 12.151 1.00 98.06 478 MET A O 1
ATOM 3850 N N . GLU A 1 479 ? -22.543 -6.581 13.178 1.00 97.31 479 GLU A N 1
ATOM 3851 C CA . GLU A 1 479 ? -23.672 -5.973 12.444 1.00 97.31 479 GLU A CA 1
ATOM 3852 C C . GLU A 1 479 ? -23.391 -5.932 10.924 1.00 97.31 479 GLU A C 1
ATOM 3854 O O . GLU A 1 479 ? -24.247 -6.298 10.117 1.00 97.31 479 GLU A O 1
ATOM 3859 N N . GLU A 1 480 ? -22.170 -5.571 10.520 1.00 98.06 480 GLU A N 1
ATOM 3860 C CA . GLU A 1 480 ? -21.760 -5.537 9.110 1.00 98.06 480 GLU A CA 1
ATOM 3861 C C . GLU A 1 480 ? -21.471 -6.930 8.513 1.00 98.06 480 GLU A C 1
ATOM 3863 O O . GLU A 1 480 ? -21.716 -7.137 7.324 1.00 98.06 480 GLU A O 1
ATOM 3868 N N . PHE A 1 481 ? -21.033 -7.920 9.302 1.00 98.38 481 PHE A N 1
ATOM 3869 C CA . PHE A 1 481 ? -20.924 -9.314 8.845 1.00 98.38 481 PHE A CA 1
ATOM 3870 C C . PHE A 1 481 ? -22.297 -9.957 8.619 1.00 98.38 481 PHE A C 1
ATOM 3872 O O . PHE A 1 481 ? -22.468 -10.661 7.622 1.00 98.38 481 PHE A O 1
ATOM 3879 N N . GLN A 1 482 ? -23.282 -9.674 9.478 1.00 98.38 482 GLN A N 1
ATOM 3880 C CA . GLN A 1 482 ? -24.677 -10.078 9.275 1.00 98.38 482 GLN A CA 1
ATOM 3881 C C . GLN A 1 482 ? -25.239 -9.448 7.988 1.00 98.38 482 GLN A C 1
ATOM 3883 O O . GLN A 1 482 ? -25.710 -10.183 7.119 1.00 98.38 482 GLN A O 1
ATOM 3888 N N . ARG A 1 483 ? -25.095 -8.121 7.798 1.00 97.88 483 ARG A N 1
ATOM 3889 C CA . ARG A 1 483 ? -25.486 -7.439 6.542 1.00 97.88 483 ARG A CA 1
ATOM 3890 C C . ARG A 1 483 ? -24.790 -8.058 5.327 1.00 97.88 483 ARG A C 1
ATOM 3892 O O . ARG A 1 483 ? -25.426 -8.293 4.305 1.00 97.88 483 ARG A O 1
ATOM 3899 N N . GLY A 1 484 ? -23.485 -8.317 5.417 1.00 97.25 484 GLY A N 1
ATOM 3900 C CA . GLY A 1 484 ? -22.713 -8.932 4.338 1.00 97.25 484 GLY A CA 1
ATOM 3901 C C . GLY A 1 484 ? -23.218 -10.329 3.966 1.00 97.25 484 GLY A C 1
ATOM 3902 O O . GLY A 1 484 ? -23.309 -10.641 2.779 1.00 97.25 484 GLY A O 1
ATOM 3903 N N . ASN A 1 485 ? -23.618 -11.136 4.955 1.00 97.69 485 ASN A N 1
ATOM 3904 C CA . ASN A 1 485 ? -24.210 -12.455 4.731 1.00 97.69 485 ASN A CA 1
ATOM 3905 C C . ASN A 1 485 ? -25.568 -12.344 4.022 1.00 97.69 485 ASN A C 1
ATOM 3907 O O . ASN A 1 485 ? -25.760 -12.975 2.988 1.00 97.69 485 ASN A O 1
ATOM 3911 N N . GLU A 1 486 ? -26.471 -11.494 4.519 1.00 97.56 486 GLU A N 1
ATOM 3912 C CA . GLU A 1 486 ? -27.788 -11.246 3.908 1.00 97.56 486 GLU A CA 1
ATOM 3913 C C . GLU A 1 486 ? -27.674 -10.744 2.459 1.00 97.56 486 GLU A C 1
ATOM 3915 O O . GLU A 1 486 ? -28.411 -11.188 1.578 1.00 97.56 486 GLU A O 1
ATOM 3920 N N . MET A 1 487 ? -26.719 -9.848 2.183 1.00 95.50 487 MET A N 1
ATOM 3921 C CA . MET A 1 487 ? -26.453 -9.369 0.824 1.00 95.50 487 MET A CA 1
ATOM 3922 C C . MET A 1 487 ? -25.894 -10.475 -0.075 1.00 95.50 487 MET A C 1
ATOM 3924 O O . MET A 1 487 ? -26.311 -10.571 -1.227 1.00 95.50 487 MET A O 1
ATOM 3928 N N . CYS A 1 488 ? -25.003 -11.336 0.425 1.00 94.44 488 CYS A N 1
ATOM 3929 C CA . CYS A 1 488 ? -24.498 -12.469 -0.353 1.00 94.44 488 CYS A CA 1
ATOM 3930 C C . CYS A 1 488 ? -25.593 -13.504 -0.642 1.00 94.44 488 CYS A C 1
ATOM 3932 O O . CYS A 1 488 ? -25.699 -13.953 -1.778 1.00 94.44 488 CYS A O 1
ATOM 3934 N N . GLU A 1 489 ? -26.458 -13.821 0.324 1.00 94.81 489 GLU A N 1
ATOM 3935 C CA . GLU A 1 489 ? -27.626 -14.689 0.114 1.00 94.81 489 GLU A CA 1
ATOM 3936 C C . GLU A 1 489 ? -28.607 -14.087 -0.910 1.00 94.81 489 GLU A C 1
ATOM 3938 O O . GLU A 1 489 ? -29.152 -14.801 -1.754 1.00 94.81 489 GLU A O 1
ATOM 3943 N N . ALA A 1 490 ? -28.797 -12.762 -0.903 1.00 94.25 490 ALA A N 1
ATOM 3944 C CA . ALA A 1 490 ? -29.603 -12.069 -1.906 1.00 94.25 490 ALA A CA 1
ATOM 3945 C C . ALA A 1 490 ? -28.956 -12.069 -3.306 1.00 94.25 490 ALA A C 1
ATOM 3947 O O . ALA A 1 490 ? -29.676 -12.207 -4.295 1.00 94.25 490 ALA A O 1
ATOM 3948 N N . ILE A 1 491 ? -27.627 -11.945 -3.405 1.00 91.38 491 ILE A N 1
ATOM 3949 C CA . ILE A 1 491 ? -26.874 -12.041 -4.670 1.00 91.38 491 ILE A CA 1
ATOM 3950 C C . ILE A 1 491 ? -26.924 -13.477 -5.217 1.00 91.38 491 ILE A C 1
ATOM 3952 O O . ILE A 1 491 ? -27.260 -13.663 -6.382 1.00 91.38 491 ILE A O 1
ATOM 3956 N N . GLU A 1 492 ? -26.684 -14.498 -4.384 1.00 90.31 492 GLU A N 1
ATOM 3957 C CA . GLU A 1 492 ? -26.806 -15.919 -4.763 1.00 90.31 492 GLU A CA 1
ATOM 3958 C C . GLU A 1 492 ? -28.229 -16.269 -5.243 1.00 90.31 492 GLU A C 1
ATOM 3960 O O . GLU A 1 492 ? -28.402 -17.082 -6.149 1.00 90.31 492 GLU A O 1
ATOM 3965 N N . ALA A 1 493 ? -29.253 -15.612 -4.689 1.00 92.06 493 ALA A N 1
ATOM 3966 C CA . ALA A 1 493 ? -30.645 -15.743 -5.117 1.00 92.06 493 ALA A CA 1
ATOM 3967 C C . ALA A 1 493 ? -31.038 -14.862 -6.328 1.00 92.06 493 ALA A C 1
ATOM 3969 O O . ALA A 1 493 ? -32.223 -14.821 -6.666 1.00 92.06 493 ALA A O 1
ATOM 3970 N N . ASN A 1 494 ? -30.096 -14.147 -6.959 1.00 90.81 494 ASN A N 1
ATOM 3971 C CA . ASN A 1 494 ? -30.320 -13.174 -8.044 1.00 90.81 494 ASN A CA 1
ATOM 3972 C C . ASN A 1 494 ? -31.333 -12.053 -7.705 1.00 90.81 494 ASN A C 1
ATOM 3974 O O . ASN A 1 494 ? -32.051 -11.559 -8.573 1.00 90.81 494 ASN A O 1
ATOM 3978 N N . LYS A 1 495 ? -31.406 -11.644 -6.431 1.00 89.88 495 LYS A N 1
ATOM 3979 C CA . LYS A 1 495 ? -32.286 -10.570 -5.919 1.00 89.88 495 LYS A CA 1
ATOM 3980 C C . LYS A 1 495 ? -31.558 -9.252 -5.646 1.00 89.88 495 LYS A C 1
ATOM 3982 O O . LYS A 1 495 ? -32.205 -8.258 -5.334 1.00 89.88 495 LYS A O 1
ATOM 3987 N N . SER A 1 496 ? -30.229 -9.256 -5.698 1.00 91.31 496 SER A N 1
ATOM 3988 C CA . SER A 1 496 ? -29.374 -8.096 -5.440 1.00 91.31 496 SER A CA 1
ATOM 3989 C C . SER A 1 496 ? -28.093 -8.190 -6.272 1.00 91.31 496 SER A C 1
ATOM 3991 O O . SER A 1 496 ? -27.784 -9.239 -6.835 1.00 91.31 496 SER A O 1
ATOM 3993 N N . SER A 1 497 ? -27.346 -7.093 -6.347 1.00 88.06 497 SER A N 1
ATOM 3994 C CA . SER A 1 497 ? -26.106 -6.957 -7.112 1.00 88.06 497 SER A CA 1
ATOM 3995 C C . SER A 1 497 ? -24.908 -6.683 -6.203 1.00 88.06 497 SER A C 1
ATOM 3997 O O . SER A 1 497 ? -25.039 -6.139 -5.106 1.00 88.06 497 SER A O 1
ATOM 3999 N N . TRP A 1 498 ? -23.702 -6.977 -6.695 1.00 85.50 498 TRP A N 1
ATOM 4000 C CA . TRP A 1 498 ? -22.446 -6.682 -5.992 1.00 85.50 498 TRP A CA 1
ATOM 4001 C C . TRP A 1 498 ? -22.308 -5.209 -5.570 1.00 85.50 498 TRP A C 1
ATOM 4003 O O . TRP A 1 498 ? -21.732 -4.926 -4.523 1.00 85.50 498 TRP A O 1
ATOM 4013 N N . SER A 1 499 ? -22.886 -4.265 -6.320 1.00 88.56 499 SER A N 1
ATOM 4014 C CA . SER A 1 499 ? -22.904 -2.842 -5.953 1.00 88.56 499 SER A CA 1
ATOM 4015 C C . SER A 1 499 ? -23.555 -2.567 -4.589 1.00 88.56 499 SER A C 1
ATOM 4017 O O . SER A 1 499 ? -23.044 -1.729 -3.849 1.00 88.56 499 SER A O 1
ATOM 4019 N N . ALA A 1 500 ? -24.602 -3.307 -4.202 1.00 89.38 500 ALA A N 1
ATOM 4020 C CA . ALA A 1 500 ? -25.249 -3.164 -2.893 1.00 89.38 500 ALA A CA 1
ATOM 4021 C C . ALA A 1 500 ? -24.343 -3.623 -1.732 1.00 89.38 500 ALA A C 1
ATOM 4023 O O . ALA A 1 500 ? -24.395 -3.073 -0.628 1.00 89.38 500 ALA A O 1
ATOM 4024 N N . LEU A 1 501 ? -23.451 -4.592 -1.975 1.00 91.25 501 LEU A N 1
ATOM 4025 C CA . LEU A 1 501 ? -22.461 -5.022 -0.987 1.00 91.25 501 LEU A CA 1
ATOM 4026 C C . LEU A 1 501 ? -21.453 -3.895 -0.683 1.00 91.25 501 LEU A C 1
ATOM 4028 O O . LEU A 1 501 ? -21.132 -3.675 0.485 1.00 91.25 501 LEU A O 1
ATOM 4032 N N . PHE A 1 502 ? -21.010 -3.158 -1.712 1.00 92.06 502 PHE A N 1
ATOM 4033 C CA . PHE A 1 502 ? -20.005 -2.078 -1.634 1.00 92.06 502 PHE A CA 1
ATOM 4034 C C . PHE A 1 502 ? -20.572 -0.660 -1.432 1.00 92.06 502 PHE A C 1
ATOM 4036 O O . PHE A 1 502 ? -19.827 0.328 -1.509 1.00 92.06 502 PHE A O 1
ATOM 4043 N N . GLU A 1 503 ? -21.875 -0.545 -1.185 1.00 91.69 503 GLU A N 1
ATOM 4044 C CA . GLU A 1 503 ? -22.529 0.701 -0.786 1.00 91.69 503 GLU A CA 1
ATOM 4045 C C . GLU A 1 503 ? -21.825 1.300 0.454 1.00 91.69 503 GLU A C 1
ATOM 4047 O O . GLU A 1 503 ? -21.565 0.559 1.411 1.00 91.69 503 GLU A O 1
ATOM 4052 N N . PRO A 1 504 ? -21.494 2.605 0.480 1.00 92.31 504 PRO A N 1
ATOM 4053 C CA . PRO A 1 504 ? -20.896 3.242 1.652 1.00 92.31 504 PRO A CA 1
ATOM 4054 C C . PRO A 1 504 ? -21.762 3.117 2.918 1.00 92.31 504 PRO A C 1
ATOM 4056 O O . PRO A 1 504 ? -22.991 3.118 2.851 1.00 92.31 504 PRO A O 1
ATOM 4059 N N . PHE A 1 505 ? -21.143 3.030 4.098 1.00 94.06 505 PHE A N 1
ATOM 4060 C CA . PHE A 1 505 ? -21.883 3.141 5.360 1.00 94.06 505 PHE A CA 1
ATOM 4061 C C . PHE A 1 505 ? -22.310 4.600 5.586 1.00 94.06 505 PHE A C 1
ATOM 4063 O O . PHE A 1 505 ? -21.464 5.488 5.675 1.00 94.06 505 PHE A O 1
ATOM 4070 N N . ALA A 1 506 ? -23.618 4.851 5.711 1.00 93.25 506 ALA A N 1
ATOM 4071 C CA . ALA A 1 506 ? -24.198 6.180 5.931 1.00 93.25 506 ALA A CA 1
ATOM 4072 C C . ALA A 1 506 ? -23.965 6.682 7.376 1.00 93.25 506 ALA A C 1
ATOM 4074 O O . ALA A 1 506 ? -24.895 6.842 8.171 1.00 93.25 506 ALA A O 1
ATOM 4075 N N . PHE A 1 507 ? -22.695 6.895 7.736 1.00 95.00 507 PHE A N 1
ATOM 4076 C CA . PHE A 1 507 ? -22.243 7.110 9.113 1.00 95.00 507 PHE A CA 1
ATOM 4077 C C . PHE A 1 507 ? -22.980 8.244 9.825 1.00 95.00 507 PHE A C 1
ATOM 4079 O O . PHE A 1 507 ? -23.493 8.041 10.924 1.00 95.00 507 PHE A O 1
ATOM 4086 N N . PHE A 1 508 ? -23.080 9.403 9.172 1.00 94.50 508 PHE A N 1
ATOM 4087 C CA . PHE A 1 508 ? -23.721 10.604 9.711 1.00 94.50 508 PHE A CA 1
ATOM 4088 C C . PHE A 1 508 ? -25.257 10.538 9.746 1.00 94.50 508 PHE A C 1
ATOM 4090 O O . PHE A 1 508 ? -25.904 11.408 10.331 1.00 94.50 508 PHE A O 1
ATOM 4097 N N . GLU A 1 509 ? -25.864 9.491 9.189 1.00 92.00 509 GLU A N 1
ATOM 4098 C CA . GLU A 1 509 ? -27.307 9.254 9.253 1.00 92.00 509 GLU A CA 1
ATOM 4099 C C . GLU A 1 509 ? -27.684 8.202 10.303 1.00 92.00 509 GLU A C 1
ATOM 4101 O O . GLU A 1 509 ? -28.740 8.324 10.940 1.00 92.00 509 GLU A O 1
ATOM 4106 N N . ALA A 1 510 ? -26.798 7.221 10.519 1.00 93.44 510 ALA A N 1
ATOM 4107 C CA . ALA A 1 510 ? -27.002 6.038 11.353 1.00 93.44 510 ALA A CA 1
ATOM 4108 C C . ALA A 1 510 ? -27.193 6.329 12.855 1.00 93.44 510 ALA A C 1
ATOM 4110 O O . ALA A 1 510 ? -27.896 5.580 13.541 1.00 93.44 510 ALA A O 1
ATOM 4111 N N . TYR A 1 511 ? -26.611 7.412 13.384 1.00 94.94 511 TYR A N 1
ATOM 4112 C CA . TYR A 1 511 ? -26.705 7.774 14.805 1.00 94.94 511 TYR A CA 1
ATOM 4113 C C . TYR A 1 511 ? -27.494 9.065 15.033 1.00 94.94 511 TYR A C 1
ATOM 4115 O O . TYR A 1 511 ? -27.505 9.981 14.215 1.00 94.94 511 TYR A O 1
ATOM 4123 N N . LYS A 1 512 ? -28.167 9.159 16.188 1.00 93.56 512 LYS A N 1
ATOM 4124 C CA . LYS A 1 512 ? -28.859 10.388 16.626 1.00 93.56 512 LYS A CA 1
ATOM 4125 C C . LYS A 1 512 ? -27.899 11.400 17.267 1.00 93.56 512 LYS A C 1
ATOM 4127 O O . LYS A 1 512 ? -28.169 12.600 17.231 1.00 93.56 512 LYS A O 1
ATOM 4132 N N . ASN A 1 513 ? -26.810 10.904 17.853 1.00 95.31 513 ASN A N 1
ATOM 4133 C CA . ASN A 1 513 ? -25.835 11.636 18.655 1.00 95.31 513 ASN A CA 1
ATOM 4134 C C . ASN A 1 513 ? -24.422 11.239 18.226 1.00 95.31 513 ASN A C 1
ATOM 4136 O O . ASN A 1 513 ? -24.188 10.067 17.929 1.00 95.31 513 ASN A O 1
ATOM 4140 N N . TYR A 1 514 ? -23.504 12.197 18.258 1.00 97.00 514 TYR A N 1
ATOM 4141 C CA . TYR A 1 514 ? -22.097 12.026 17.921 1.00 97.00 514 TYR A CA 1
ATOM 4142 C C . TYR A 1 514 ? -21.231 12.759 18.946 1.00 97.00 514 TYR A C 1
ATOM 4144 O O . TYR A 1 514 ? -21.686 13.721 19.569 1.00 97.00 514 TYR A O 1
ATOM 4152 N N . LEU A 1 515 ? -19.982 12.330 19.086 1.00 97.12 515 LEU A N 1
ATOM 4153 C CA . LEU A 1 515 ? -18.902 13.204 19.532 1.00 97.12 515 LEU A CA 1
ATOM 4154 C C . LEU A 1 515 ? -18.160 13.722 18.306 1.00 97.12 515 LEU A C 1
ATOM 4156 O O . LEU A 1 515 ? -17.886 12.945 17.390 1.00 97.12 515 LEU A O 1
ATOM 4160 N N . GLN A 1 516 ? -17.841 15.009 18.320 1.00 97.00 516 GLN A N 1
ATOM 4161 C CA . GLN A 1 516 ? -16.881 15.641 17.425 1.00 97.00 516 GLN A CA 1
ATOM 4162 C C . GLN A 1 516 ? -15.608 15.911 18.234 1.00 97.00 516 GLN A C 1
ATOM 4164 O O . GLN A 1 516 ? -15.684 16.363 19.377 1.00 97.00 516 GLN A O 1
ATOM 4169 N N . ILE A 1 517 ? -14.459 15.558 17.665 1.00 97.31 517 ILE A N 1
ATOM 4170 C CA . ILE A 1 517 ? -13.126 15.703 18.251 1.00 97.31 517 ILE A CA 1
ATOM 4171 C C . ILE A 1 517 ? -12.341 16.592 17.291 1.00 97.31 517 ILE A C 1
ATOM 4173 O O . ILE A 1 517 ? -11.901 16.122 16.244 1.00 97.31 517 ILE A O 1
ATOM 4177 N N . ASP A 1 518 ? -12.213 17.865 17.632 1.00 95.69 518 ASP A N 1
ATOM 4178 C CA . ASP A 1 518 ? -11.500 18.861 16.839 1.00 95.69 518 ASP A CA 1
ATOM 4179 C C . ASP A 1 518 ? -10.069 19.015 17.352 1.00 95.69 518 ASP A C 1
ATOM 4181 O O . ASP A 1 518 ? -9.841 19.068 18.564 1.00 95.69 518 ASP A O 1
ATOM 4185 N N . ILE A 1 519 ? -9.114 19.110 16.431 1.00 96.19 519 ILE A N 1
ATOM 4186 C CA . ILE A 1 519 ? -7.715 19.437 16.702 1.00 96.19 519 ILE A CA 1
ATOM 4187 C C . ILE A 1 519 ? -7.242 20.544 15.767 1.00 96.19 519 ILE A C 1
ATOM 4189 O O . ILE A 1 519 ? -7.634 20.592 14.598 1.00 96.19 519 ILE A O 1
ATOM 4193 N N . ALA A 1 520 ? -6.359 21.403 16.264 1.00 94.75 520 ALA A N 1
ATOM 4194 C CA . ALA A 1 520 ? -5.668 22.380 15.435 1.00 94.75 520 ALA A CA 1
ATOM 4195 C C . ALA A 1 520 ? -4.293 22.757 15.995 1.00 94.75 520 ALA A C 1
ATOM 4197 O O . ALA A 1 520 ? -3.981 22.495 17.162 1.00 94.75 520 ALA A O 1
ATOM 4198 N N . THR A 1 521 ? -3.485 23.338 15.111 1.00 94.44 521 THR A N 1
ATOM 4199 C CA . THR A 1 521 ? -2.116 23.825 15.330 1.00 94.44 521 THR A CA 1
ATOM 4200 C C . THR A 1 521 ? -1.911 25.137 14.560 1.00 94.44 521 THR A C 1
ATOM 4202 O O . THR A 1 521 ? -2.830 25.633 13.911 1.00 94.44 521 THR A O 1
ATOM 4205 N N . GLU A 1 522 ? -0.712 25.721 14.626 1.00 90.50 522 GLU A N 1
ATOM 4206 C CA . GLU A 1 522 ? -0.356 26.946 13.883 1.00 90.50 522 GLU A CA 1
ATOM 4207 C C . GLU A 1 522 ? 0.367 26.679 12.549 1.00 90.50 522 GLU A C 1
ATOM 4209 O O . GLU A 1 522 ? 0.557 27.603 11.762 1.00 90.50 522 GLU A O 1
ATOM 4214 N N . ASN A 1 523 ? 0.807 25.441 12.302 1.00 88.25 523 ASN A N 1
ATOM 4215 C CA . ASN A 1 523 ? 1.586 25.045 11.125 1.00 88.25 523 ASN A CA 1
ATOM 4216 C C . ASN A 1 523 ? 1.422 23.541 10.808 1.00 88.25 523 ASN A C 1
ATOM 4218 O O . ASN A 1 523 ? 0.982 22.761 11.664 1.00 88.25 523 ASN A O 1
ATOM 4222 N N . ASP A 1 524 ? 1.804 23.141 9.588 1.00 83.38 524 ASP A N 1
ATOM 4223 C CA . ASP A 1 524 ? 1.670 21.766 9.079 1.00 83.38 524 ASP A CA 1
ATOM 4224 C C . ASP A 1 524 ? 2.573 20.742 9.783 1.00 83.38 524 ASP A C 1
ATOM 4226 O O . ASP A 1 524 ? 2.151 19.606 9.987 1.00 83.38 524 ASP A O 1
ATOM 4230 N N . GLU A 1 525 ? 3.792 21.114 10.187 1.00 82.94 525 GLU A N 1
ATOM 4231 C CA . GLU A 1 525 ? 4.726 20.198 10.863 1.00 82.94 525 GLU A CA 1
ATOM 4232 C C . GLU A 1 525 ? 4.170 19.764 12.229 1.00 82.94 525 GLU A C 1
ATOM 4234 O O . GLU A 1 525 ? 4.112 18.575 12.561 1.00 82.94 525 GLU A O 1
ATOM 4239 N N . ASP A 1 526 ? 3.671 20.731 12.999 1.00 89.38 526 ASP A N 1
ATOM 4240 C CA . ASP A 1 526 ? 2.972 20.476 14.251 1.00 89.38 526 ASP A CA 1
ATOM 4241 C C . ASP A 1 526 ? 1.653 19.738 14.019 1.00 89.38 526 ASP A C 1
ATOM 4243 O O . ASP A 1 526 ? 1.327 18.846 14.804 1.00 89.38 526 ASP A O 1
ATOM 4247 N N . MET A 1 527 ? 0.913 20.044 12.942 1.00 89.75 527 MET A N 1
ATOM 4248 C CA . MET A 1 527 ? -0.315 19.312 12.607 1.00 89.75 527 MET A CA 1
ATOM 4249 C C . MET A 1 527 ? -0.019 17.834 12.352 1.00 89.75 527 MET A C 1
ATOM 4251 O O . MET A 1 527 ? -0.667 16.979 12.948 1.00 89.75 527 MET A O 1
ATOM 4255 N N . MET A 1 528 ? 0.972 17.519 11.517 1.00 84.19 528 MET A N 1
ATOM 4256 C CA . MET A 1 528 ? 1.353 16.150 11.153 1.00 84.19 528 MET A CA 1
ATOM 4257 C C . MET A 1 528 ? 1.626 15.294 12.401 1.00 84.19 528 MET A C 1
ATOM 4259 O O . MET A 1 528 ? 1.074 14.199 12.556 1.00 84.19 528 MET A O 1
ATOM 4263 N N . ASN A 1 529 ? 2.411 15.837 13.337 1.00 85.44 529 ASN A N 1
ATOM 4264 C CA . ASN A 1 529 ? 2.730 15.201 14.615 1.00 85.44 529 ASN A CA 1
ATOM 4265 C C . ASN A 1 529 ? 1.507 15.084 15.542 1.00 85.44 529 ASN A C 1
ATOM 4267 O O . ASN A 1 529 ? 1.202 13.999 16.051 1.00 85.44 529 ASN A O 1
ATOM 4271 N N . TRP A 1 530 ? 0.783 16.188 15.750 1.00 92.25 530 TRP A N 1
ATOM 4272 C CA . TRP A 1 530 ? -0.357 16.254 16.667 1.00 92.25 530 TRP A CA 1
ATOM 4273 C C . TRP A 1 530 ? -1.509 15.351 16.219 1.00 92.25 530 TRP A C 1
ATOM 4275 O O . TRP A 1 530 ? -2.070 14.603 17.022 1.00 92.25 530 TRP A O 1
ATOM 4285 N N . LYS A 1 531 ? -1.794 15.340 14.915 1.00 90.25 531 LYS A N 1
ATOM 4286 C CA . LYS A 1 531 ? -2.751 14.452 14.255 1.00 90.25 531 LYS A CA 1
ATOM 4287 C C . LYS A 1 531 ? -2.461 12.987 14.565 1.00 90.25 531 LYS A C 1
ATOM 4289 O O . LYS A 1 531 ? -3.329 12.314 15.119 1.00 90.25 531 LYS A O 1
ATOM 4294 N N . GLY A 1 532 ? -1.251 12.505 14.266 1.00 87.31 532 GLY A N 1
ATOM 4295 C CA . GLY A 1 532 ? -0.873 11.107 14.505 1.00 87.31 532 GLY A CA 1
ATOM 4296 C C . GLY A 1 532 ? -0.930 10.721 15.988 1.00 87.31 532 GLY A C 1
ATOM 4297 O O . GLY A 1 532 ? -1.416 9.643 16.348 1.00 87.31 532 GLY A O 1
ATOM 4298 N N . TRP A 1 533 ? -0.510 11.629 16.876 1.00 90.44 533 TRP A N 1
ATOM 4299 C CA . TRP A 1 533 ? -0.601 11.429 18.322 1.00 90.44 533 TRP A CA 1
ATOM 4300 C C . TRP A 1 533 ? -2.048 11.297 18.817 1.00 90.44 533 TRP A C 1
ATOM 4302 O O . TRP A 1 533 ? -2.344 10.380 19.595 1.00 90.44 533 TRP A O 1
ATOM 4312 N N . VAL A 1 534 ? -2.951 12.171 18.363 1.00 93.75 534 VAL A N 1
ATOM 4313 C CA . VAL A 1 534 ? -4.367 12.160 18.757 1.00 93.75 534 VAL A CA 1
ATOM 4314 C C . VAL A 1 534 ? -5.102 10.967 18.154 1.00 93.75 534 VAL A C 1
ATOM 4316 O O . VAL A 1 534 ? -5.810 10.274 18.888 1.00 93.75 534 VAL A O 1
ATOM 4319 N N . GLU A 1 535 ? -4.896 10.662 16.868 1.00 91.62 535 GLU A N 1
ATOM 4320 C CA . GLU A 1 535 ? -5.525 9.519 16.191 1.00 91.62 535 GLU A CA 1
ATOM 4321 C C . GLU A 1 535 ? -5.237 8.210 16.945 1.00 91.62 535 GLU A C 1
ATOM 4323 O O . GLU A 1 535 ? -6.161 7.459 17.274 1.00 91.62 535 GLU A O 1
ATOM 4328 N N . SER A 1 536 ? -3.976 8.003 17.356 1.00 89.00 536 SER A N 1
ATOM 4329 C CA . SER A 1 536 ? -3.550 6.839 18.151 1.00 89.00 536 SER A CA 1
ATOM 4330 C C . SER A 1 536 ? -4.275 6.677 19.500 1.00 89.00 536 SER A C 1
ATOM 4332 O O . SER A 1 536 ? -4.261 5.592 20.091 1.00 89.00 536 SER A O 1
ATOM 4334 N N . ARG A 1 537 ? -4.947 7.733 19.983 1.00 93.12 537 ARG A N 1
ATOM 4335 C CA . ARG A 1 537 ? -5.638 7.796 21.279 1.00 93.12 537 ARG A CA 1
ATOM 4336 C C . ARG A 1 537 ? -7.159 7.782 21.184 1.00 93.12 537 ARG A C 1
ATOM 4338 O O . ARG A 1 537 ? -7.789 7.479 22.194 1.00 93.12 537 ARG A O 1
ATOM 4345 N N . ILE A 1 538 ? -7.779 7.999 20.020 1.00 94.50 538 ILE A N 1
ATOM 4346 C CA . ILE A 1 538 ? -9.257 7.989 19.863 1.00 94.50 538 ILE A CA 1
ATOM 4347 C C . ILE A 1 538 ? -9.881 6.674 20.377 1.00 94.50 538 ILE A C 1
ATOM 4349 O O . ILE A 1 538 ? -10.957 6.654 20.984 1.00 94.50 538 ILE A O 1
ATOM 4353 N N . ARG A 1 539 ? -9.167 5.555 20.221 1.00 94.75 539 ARG A N 1
ATOM 4354 C CA . ARG A 1 539 ? -9.548 4.252 20.782 1.00 94.75 539 ARG A CA 1
ATOM 4355 C C . ARG A 1 539 ? -9.594 4.237 22.317 1.00 94.75 539 ARG A C 1
ATOM 4357 O O . ARG A 1 539 ? -10.444 3.563 22.891 1.00 94.75 539 ARG A O 1
ATOM 4364 N N . LEU A 1 540 ? -8.730 4.994 22.997 1.00 95.00 540 LEU A N 1
ATOM 4365 C CA . LEU A 1 540 ? -8.755 5.126 24.457 1.00 95.00 540 LEU A CA 1
ATOM 4366 C C . LEU A 1 540 ? -10.026 5.841 24.925 1.00 95.00 540 LEU A C 1
ATOM 4368 O O . LEU A 1 540 ? -10.622 5.397 25.899 1.00 95.00 540 LEU A O 1
ATOM 4372 N N . LEU A 1 541 ? -10.499 6.868 24.206 1.00 96.50 541 LEU A N 1
ATOM 4373 C CA . LEU A 1 541 ? -11.793 7.503 24.496 1.00 96.50 541 LEU A CA 1
ATOM 4374 C C . LEU A 1 541 ? -12.946 6.490 24.400 1.00 96.50 541 LEU A C 1
ATOM 4376 O O . LEU A 1 541 ? -13.792 6.448 25.289 1.00 96.50 541 LEU A O 1
ATOM 4380 N N . THR A 1 542 ? -12.936 5.621 23.381 1.00 96.12 542 THR A N 1
ATOM 4381 C CA . THR A 1 542 ? -13.911 4.517 23.260 1.00 96.12 542 THR A CA 1
ATOM 4382 C C . THR A 1 542 ? -13.886 3.610 24.495 1.00 96.12 542 THR A C 1
ATOM 4384 O O . THR A 1 542 ? -14.934 3.328 25.071 1.00 96.12 542 THR A O 1
ATOM 4387 N N . LEU A 1 543 ? -12.698 3.195 24.949 1.00 95.44 543 LEU A N 1
ATOM 4388 C CA . LEU A 1 543 ? -12.552 2.345 26.137 1.00 95.44 543 LEU A CA 1
ATOM 4389 C C . LEU A 1 543 ? -12.961 3.051 27.438 1.00 95.44 543 LEU A C 1
ATOM 4391 O O . LEU A 1 543 ? -13.585 2.418 28.289 1.00 95.44 543 LEU A O 1
ATOM 4395 N N . LYS A 1 544 ? -12.650 4.345 27.603 1.00 96.50 544 LYS A N 1
ATOM 4396 C CA . LYS A 1 544 ? -13.081 5.120 28.778 1.00 96.50 544 LYS A CA 1
ATOM 4397 C C . LYS A 1 544 ? -14.609 5.263 28.811 1.00 96.50 544 LYS A C 1
ATOM 4399 O O . LYS A 1 544 ? -15.197 5.031 29.859 1.00 96.50 544 LYS A O 1
ATOM 4404 N N . ILE A 1 545 ? -15.266 5.530 27.675 1.00 95.69 545 ILE A N 1
ATOM 4405 C CA . ILE A 1 545 ? -16.740 5.579 27.590 1.00 95.69 545 ILE A CA 1
ATOM 4406 C C . ILE A 1 545 ? -17.365 4.203 27.873 1.00 95.69 545 ILE A C 1
ATOM 4408 O O . ILE A 1 545 ? -18.319 4.121 28.648 1.00 95.69 545 ILE A O 1
ATOM 4412 N N . GLU A 1 546 ? -16.831 3.116 27.299 1.00 93.94 546 GLU A N 1
ATOM 4413 C CA . GLU A 1 546 ? -17.305 1.752 27.589 1.00 93.94 546 GLU A CA 1
ATOM 4414 C C . GLU A 1 546 ? -17.190 1.423 29.087 1.00 93.94 546 GLU A C 1
ATOM 4416 O O . GLU A 1 546 ? -18.135 0.892 29.667 1.00 93.94 546 GLU A O 1
ATOM 4421 N N . ARG A 1 547 ? -16.073 1.784 29.730 1.00 94.31 547 ARG A N 1
ATOM 4422 C CA . ARG A 1 547 ? -15.843 1.592 31.170 1.00 94.31 547 ARG A CA 1
ATOM 4423 C C . ARG A 1 547 ? -16.811 2.422 32.018 1.00 94.31 547 ARG A C 1
ATOM 4425 O O . ARG A 1 547 ? -17.539 1.864 32.834 1.00 94.31 547 ARG A O 1
ATOM 4432 N N . ASP A 1 548 ? -16.839 3.736 31.809 1.00 94.25 548 ASP A N 1
ATOM 4433 C CA . ASP A 1 548 ? -17.540 4.689 32.681 1.00 94.25 548 ASP A CA 1
ATOM 4434 C C . ASP A 1 548 ? -19.069 4.587 32.550 1.00 94.25 548 ASP A C 1
ATOM 4436 O O . ASP A 1 548 ? -19.800 4.920 33.478 1.00 94.25 548 ASP A O 1
ATOM 4440 N N . THR A 1 549 ? -19.567 4.058 31.426 1.00 92.06 549 THR A N 1
ATOM 4441 C CA . THR A 1 549 ? -21.001 3.792 31.204 1.00 92.06 549 THR A CA 1
ATOM 4442 C C . THR A 1 549 ? -21.391 2.320 31.378 1.00 92.06 549 THR A C 1
ATOM 4444 O O . THR A 1 549 ? -22.486 1.927 30.972 1.00 92.06 549 THR A O 1
ATOM 4447 N N . SER A 1 550 ? -20.517 1.479 31.952 1.00 89.00 550 SER A N 1
ATOM 4448 C CA . SER A 1 550 ? -20.748 0.032 32.141 1.00 89.00 550 SER A CA 1
ATOM 4449 C C . SER A 1 550 ? -21.168 -0.710 30.854 1.00 89.00 550 SER A C 1
ATOM 4451 O O . SER A 1 550 ? -21.980 -1.636 30.872 1.00 89.00 550 SER A O 1
ATOM 4453 N N . GLY A 1 551 ? -20.653 -0.274 29.701 1.00 87.62 551 GLY A N 1
ATOM 4454 C CA . GLY A 1 551 ? -20.961 -0.808 28.371 1.00 87.62 551 GLY A CA 1
ATOM 4455 C C . GLY A 1 551 ? -22.383 -0.521 27.865 1.00 87.62 551 GLY A C 1
ATOM 4456 O O . GLY A 1 551 ? -22.801 -1.117 26.864 1.00 87.62 551 GLY A O 1
ATOM 4457 N N . VAL A 1 552 ? -23.145 0.352 28.538 1.00 90.69 552 VAL A N 1
ATOM 4458 C CA . VAL A 1 552 ? -24.510 0.730 28.132 1.00 90.69 552 VAL A CA 1
ATOM 4459 C C . VAL A 1 552 ? -24.480 1.755 26.996 1.00 90.69 552 VAL A C 1
ATOM 4461 O O . VAL A 1 552 ? -25.296 1.655 26.073 1.00 90.69 552 VAL A O 1
ATOM 4464 N N . LEU A 1 553 ? -23.537 2.704 27.014 1.00 92.69 553 LEU A N 1
ATOM 4465 C CA . LEU A 1 553 ? -23.268 3.587 25.880 1.00 92.69 553 LEU A CA 1
ATOM 4466 C C . LEU A 1 553 ? -22.209 2.942 24.980 1.00 92.69 553 LEU A C 1
ATOM 4468 O O . LEU A 1 553 ? -21.134 2.561 25.430 1.00 92.69 553 LEU A O 1
ATOM 4472 N N . GLN A 1 554 ? -22.537 2.800 23.699 1.00 92.75 554 GLN A N 1
ATOM 4473 C CA . GLN A 1 554 ? -21.695 2.158 22.696 1.00 92.75 554 GLN A CA 1
ATOM 4474 C C . GLN A 1 554 ? -21.262 3.169 21.640 1.00 92.75 554 GLN A C 1
ATOM 4476 O O . GLN A 1 554 ? -22.066 3.971 21.150 1.00 92.75 554 GLN A O 1
ATOM 4481 N N . CYS A 1 555 ? -19.995 3.073 21.258 1.00 95.19 555 CYS A N 1
ATOM 4482 C CA . CYS A 1 555 ? -19.337 3.986 20.334 1.00 95.19 555 CYS A CA 1
ATOM 4483 C C . CYS A 1 555 ? -19.213 3.385 18.924 1.00 95.19 555 CYS A C 1
ATOM 4485 O O . CYS A 1 555 ? -19.163 2.170 18.735 1.00 95.19 555 CYS A O 1
ATOM 4487 N N . HIS A 1 556 ? -19.124 4.239 17.914 1.00 96.56 556 HIS A N 1
ATOM 4488 C CA . HIS A 1 556 ? -18.637 3.886 16.584 1.00 96.56 556 HIS A CA 1
ATOM 4489 C C . HIS A 1 556 ? -17.673 4.997 16.145 1.00 96.56 556 HIS A C 1
ATOM 4491 O O . HIS A 1 556 ? -18.145 6.017 15.644 1.00 96.56 556 HIS A O 1
ATOM 4497 N N . PRO A 1 557 ? -16.354 4.870 16.384 1.00 96.25 557 PRO A N 1
ATOM 4498 C CA . PRO A 1 557 ? -15.383 5.831 15.864 1.00 96.25 557 PRO A CA 1
ATOM 4499 C C . PRO A 1 557 ? -15.360 5.763 14.334 1.00 96.25 557 PRO A C 1
ATOM 4501 O O . PRO A 1 557 ? -15.300 4.674 13.772 1.00 96.25 557 PRO A O 1
ATOM 4504 N N . HIS A 1 558 ? -15.413 6.904 13.653 1.00 95.56 558 HIS A N 1
ATOM 4505 C CA . HIS A 1 558 ? -15.228 6.947 12.207 1.00 95.56 558 HIS A CA 1
ATOM 4506 C C . HIS A 1 558 ? -13.740 6.719 11.871 1.00 95.56 558 HIS A C 1
ATOM 4508 O O . HIS A 1 558 ? -12.897 7.389 12.470 1.00 95.56 558 HIS A O 1
ATOM 4514 N N . PRO A 1 559 ? -13.382 5.822 10.929 1.00 88.69 559 PRO A N 1
ATOM 4515 C CA . PRO A 1 559 ? -11.979 5.580 10.573 1.00 88.69 559 PRO A CA 1
ATOM 4516 C C . PRO A 1 559 ? -11.265 6.738 9.870 1.00 88.69 559 PRO A C 1
ATOM 4518 O O . PRO A 1 559 ? -10.041 6.771 9.874 1.00 88.69 559 PRO A O 1
ATOM 4521 N N . GLY A 1 560 ? -12.013 7.617 9.197 1.00 86.94 560 GLY A N 1
ATOM 4522 C CA . GLY A 1 560 ? -11.472 8.739 8.427 1.00 86.94 560 GLY A CA 1
ATOM 4523 C C . GLY A 1 560 ? -11.548 10.074 9.167 1.00 86.94 560 GLY A C 1
ATOM 4524 O O . GLY A 1 560 ? -12.471 10.305 9.953 1.00 86.94 560 GLY A O 1
ATOM 4525 N N . GLU A 1 561 ? -10.598 10.950 8.860 1.00 89.00 561 GLU A N 1
ATOM 4526 C CA . GLU A 1 561 ? -10.579 12.360 9.258 1.00 89.00 561 GLU A CA 1
ATOM 4527 C C . GLU A 1 561 ? -11.445 13.237 8.340 1.00 89.00 561 GLU A C 1
ATOM 4529 O O . GLU A 1 561 ? -11.783 12.850 7.219 1.00 89.00 561 GLU A O 1
ATOM 4534 N N . PHE A 1 562 ? -11.747 14.451 8.798 1.00 91.50 562 PHE A N 1
ATOM 4535 C CA . PHE A 1 562 ? -12.402 15.495 8.015 1.00 91.50 562 PHE A CA 1
ATOM 4536 C C . PHE A 1 562 ? -11.699 16.829 8.268 1.00 91.50 562 PHE A C 1
ATOM 4538 O O . PHE A 1 562 ? -11.383 17.142 9.412 1.00 91.50 562 PHE A O 1
ATOM 4545 N N . SER A 1 563 ? -11.488 17.636 7.233 1.00 88.00 563 SER A N 1
ATOM 4546 C CA . SER A 1 563 ? -10.950 18.993 7.361 1.00 88.00 563 SER A CA 1
ATOM 4547 C C . SER A 1 563 ? -11.897 20.007 6.723 1.00 88.00 563 SER A C 1
ATOM 4549 O O . SER A 1 563 ? -12.550 19.739 5.712 1.00 88.00 563 SER A O 1
ATOM 4551 N N . ASP A 1 564 ? -11.991 21.181 7.340 1.00 85.75 564 ASP A N 1
ATOM 4552 C CA . ASP A 1 564 ? -12.727 22.316 6.792 1.00 85.75 564 ASP A CA 1
ATOM 4553 C C . ASP A 1 564 ? -11.765 23.131 5.921 1.00 85.75 564 ASP A C 1
ATOM 4555 O O . ASP A 1 564 ? -10.801 23.701 6.428 1.00 85.75 564 ASP A O 1
ATOM 4559 N N . LYS A 1 565 ? -12.020 23.216 4.609 1.00 82.00 565 LYS A N 1
ATOM 4560 C CA . LYS A 1 565 ? -11.165 23.978 3.680 1.00 82.00 565 LYS A CA 1
ATOM 4561 C C . LYS A 1 565 ? -11.082 25.474 4.023 1.00 82.00 565 LYS A C 1
ATOM 4563 O O . LYS A 1 565 ? -10.153 26.133 3.569 1.00 82.00 565 LYS A O 1
ATOM 4568 N N . ALA A 1 566 ? -12.016 26.010 4.815 1.00 82.50 566 ALA A N 1
ATOM 4569 C CA . ALA A 1 566 ? -11.956 27.382 5.317 1.00 82.50 566 ALA A CA 1
ATOM 4570 C C . ALA A 1 566 ? -11.001 27.562 6.517 1.00 82.50 566 ALA A C 1
ATOM 4572 O O . ALA A 1 566 ? -10.723 28.696 6.908 1.00 82.50 566 ALA A O 1
ATOM 4573 N N . LYS A 1 567 ? -10.508 26.469 7.115 1.00 83.69 567 LYS A N 1
ATOM 4574 C CA . LYS A 1 567 ? -9.634 26.460 8.294 1.00 83.69 567 LYS A CA 1
ATOM 4575 C C . LYS A 1 567 ? -8.381 25.612 8.027 1.00 83.69 567 LYS A C 1
ATOM 4577 O O . LYS A 1 567 ? -8.368 24.427 8.371 1.00 83.69 567 LYS A O 1
ATOM 4582 N N . PRO A 1 568 ? -7.319 26.188 7.430 1.00 74.81 568 PRO A N 1
ATOM 4583 C CA . PRO A 1 568 ? -6.025 25.513 7.382 1.00 74.81 568 PRO A CA 1
ATOM 4584 C C . PRO A 1 568 ? -5.574 25.143 8.803 1.00 74.81 568 PRO A C 1
ATOM 4586 O O . PRO A 1 568 ? -5.899 25.839 9.766 1.00 74.81 568 PRO A O 1
ATOM 4589 N N . PHE A 1 569 ? -4.861 24.022 8.924 1.00 85.75 569 PHE A N 1
ATOM 4590 C CA . PHE A 1 569 ? -4.414 23.448 10.200 1.00 85.75 569 PHE A CA 1
ATOM 4591 C C . PHE A 1 569 ? -5.545 23.082 11.186 1.00 85.75 569 PHE A C 1
ATOM 4593 O O . PHE A 1 569 ? -5.324 23.095 12.395 1.00 85.75 569 PHE A O 1
ATOM 4600 N N . HIS A 1 570 ? -6.740 22.703 10.706 1.00 91.12 570 HIS A N 1
ATOM 4601 C CA . HIS A 1 570 ? -7.830 22.182 11.547 1.00 91.12 570 HIS A CA 1
ATOM 4602 C C . HIS A 1 570 ? -8.398 20.853 11.026 1.00 91.12 570 HIS A C 1
ATOM 4604 O O . HIS A 1 570 ? -8.881 20.766 9.895 1.00 91.12 570 HIS A O 1
ATOM 4610 N N . HIS A 1 571 ? -8.404 19.827 11.881 1.00 92.88 571 HIS A N 1
ATOM 4611 C CA . HIS A 1 571 ? -8.912 18.487 11.572 1.00 92.88 571 HIS A CA 1
ATOM 4612 C C . HIS A 1 571 ? -9.954 18.047 12.608 1.00 92.88 571 HIS A C 1
ATOM 4614 O O . HIS A 1 571 ? -9.829 18.323 13.798 1.00 92.88 571 HIS A O 1
ATOM 4620 N N . SER A 1 572 ? -10.975 17.331 12.147 1.00 95.06 572 SER A N 1
ATOM 4621 C CA . SER A 1 572 ? -12.109 16.854 12.937 1.00 95.06 572 SER A CA 1
ATOM 4622 C C . SER A 1 572 ? -12.279 15.343 12.777 1.00 95.06 572 SER A C 1
ATOM 4624 O O . SER A 1 572 ? -12.301 14.816 11.663 1.00 95.06 572 SER A O 1
ATOM 4626 N N . TYR A 1 573 ? -12.482 14.645 13.892 1.00 96.31 573 TYR A N 1
ATOM 4627 C CA . TYR A 1 573 ? -12.870 13.234 13.938 1.00 96.31 573 TYR A CA 1
ATOM 4628 C C . TYR A 1 573 ? -14.255 13.087 14.562 1.00 96.31 573 TYR A C 1
ATOM 4630 O O . TYR A 1 573 ? -14.667 13.902 15.388 1.00 96.31 573 TYR A O 1
ATOM 4638 N N . PHE A 1 574 ? -14.971 12.019 14.207 1.00 97.00 574 PHE A N 1
ATOM 4639 C CA . PHE A 1 574 ? -16.336 11.793 14.681 1.00 97.00 574 PHE A CA 1
ATOM 4640 C C . PHE A 1 574 ? -16.525 10.402 15.276 1.00 97.00 574 PHE A C 1
ATOM 4642 O O . PHE A 1 574 ? -15.943 9.420 14.821 1.00 97.00 574 PHE A O 1
ATOM 4649 N N . MET A 1 575 ? -17.391 10.307 16.283 1.00 97.25 575 MET A N 1
ATOM 4650 C CA . MET A 1 575 ? -17.760 9.050 16.928 1.00 97.25 575 MET A CA 1
ATOM 4651 C C . MET A 1 575 ? -19.275 8.983 17.118 1.00 97.25 575 MET A C 1
ATOM 4653 O O . MET A 1 575 ? -19.842 9.766 17.874 1.00 97.25 575 MET A O 1
ATOM 4657 N N . GLY A 1 576 ? -19.941 8.043 16.449 1.00 96.94 576 GLY A N 1
ATOM 4658 C CA . GLY A 1 576 ? -21.373 7.799 16.612 1.00 96.94 576 GLY A CA 1
ATOM 4659 C C . GLY A 1 576 ? -21.682 7.199 17.983 1.00 96.94 576 GLY A C 1
ATOM 4660 O O . GLY A 1 576 ? -20.975 6.301 18.441 1.00 96.94 576 GLY A O 1
ATOM 4661 N N . LEU A 1 577 ? -22.740 7.678 18.639 1.00 95.38 577 LEU A N 1
ATOM 4662 C CA . LEU A 1 577 ? -23.167 7.219 19.963 1.00 95.38 577 LEU A CA 1
ATOM 4663 C C . LEU A 1 577 ? -24.537 6.530 19.902 1.00 95.38 577 LEU A C 1
ATOM 4665 O O . LEU A 1 577 ? -25.515 7.083 19.384 1.00 95.38 577 LEU A O 1
ATOM 4669 N N . ARG A 1 578 ? -24.635 5.333 20.491 1.00 91.88 578 ARG A N 1
ATOM 4670 C CA . ARG A 1 578 ? -25.877 4.543 20.578 1.00 91.88 578 ARG A CA 1
ATOM 4671 C C . ARG A 1 578 ? -25.974 3.842 21.932 1.00 91.88 578 ARG A C 1
ATOM 4673 O O . ARG A 1 578 ? -24.971 3.354 22.435 1.00 91.88 578 ARG A O 1
ATOM 4680 N N . ARG A 1 579 ? -27.174 3.723 22.510 1.00 90.31 579 ARG A N 1
ATOM 4681 C CA . ARG A 1 579 ? -27.381 2.796 23.638 1.00 90.31 579 ARG A CA 1
ATOM 4682 C C . ARG A 1 579 ? -27.325 1.347 23.152 1.00 90.31 579 ARG A C 1
ATOM 4684 O O . ARG A 1 579 ? -27.759 1.051 22.034 1.00 90.31 579 ARG A O 1
ATOM 4691 N N . LYS A 1 580 ? -26.846 0.451 24.011 1.00 86.56 580 LYS A N 1
ATOM 4692 C CA . LYS A 1 580 ? -26.956 -0.999 23.834 1.00 86.56 580 LYS A CA 1
ATOM 4693 C C . LYS A 1 580 ? -28.434 -1.410 23.785 1.00 86.56 580 LYS A C 1
ATOM 4695 O O . LYS A 1 580 ? -29.235 -0.969 24.607 1.00 86.56 580 LYS A O 1
ATOM 4700 N N . GLN A 1 581 ? -28.799 -2.246 22.814 1.00 75.31 581 GLN A N 1
ATOM 4701 C CA . GLN A 1 581 ? -30.160 -2.783 22.707 1.00 75.31 581 GLN A CA 1
ATOM 4702 C C . GLN A 1 581 ? -30.463 -3.701 23.905 1.00 75.31 581 GLN A C 1
ATOM 4704 O O . GLN A 1 581 ? -29.584 -4.432 24.359 1.00 75.31 581 GLN A O 1
ATOM 4709 N N . GLY A 1 582 ? -31.693 -3.651 24.423 1.00 69.69 582 GLY A N 1
ATOM 4710 C CA . GLY A 1 582 ? -32.126 -4.463 25.568 1.00 69.69 582 GLY A CA 1
ATOM 4711 C C . GLY A 1 582 ? -31.731 -3.933 26.954 1.00 69.69 582 GLY A C 1
ATOM 4712 O O . GLY A 1 582 ? -32.138 -4.519 27.950 1.00 69.69 582 GLY A O 1
ATOM 4713 N N . ALA A 1 583 ? -30.992 -2.822 27.055 1.00 64.38 583 ALA A N 1
ATOM 4714 C CA . ALA A 1 583 ? -30.883 -2.091 28.317 1.00 64.38 583 ALA A CA 1
ATOM 4715 C C . ALA A 1 583 ? -32.206 -1.355 28.587 1.00 64.38 583 ALA A C 1
ATOM 4717 O O . ALA A 1 583 ? -32.637 -0.580 27.731 1.00 64.38 583 ALA A O 1
ATOM 4718 N N . ASN A 1 584 ? -32.840 -1.593 29.744 1.00 55.66 584 ASN A N 1
ATOM 4719 C CA . ASN A 1 584 ? -34.106 -0.955 30.129 1.00 55.66 584 ASN A CA 1
ATOM 4720 C C . ASN A 1 584 ? -33.981 0.577 30.051 1.00 55.66 584 ASN A C 1
ATOM 4722 O O . ASN A 1 584 ? -33.247 1.158 30.852 1.00 55.66 584 ASN A O 1
ATOM 4726 N N . PRO A 1 585 ? -34.685 1.254 29.128 1.00 54.22 585 PRO A N 1
ATOM 4727 C CA . PRO A 1 585 ? -34.647 2.699 29.068 1.00 54.22 585 PRO A CA 1
ATOM 4728 C C . PRO A 1 585 ? -35.646 3.264 30.077 1.00 54.22 585 PRO A C 1
ATOM 4730 O O . PRO A 1 585 ? -36.855 3.179 29.873 1.00 54.22 585 PRO A O 1
ATOM 4733 N N . GLN A 1 586 ? -35.151 3.945 31.111 1.00 54.16 586 GLN A N 1
ATOM 4734 C CA . GLN A 1 586 ? -35.862 5.148 31.529 1.00 54.16 586 GLN A CA 1
ATOM 4735 C C . GLN A 1 586 ? -35.626 6.190 30.429 1.00 54.16 586 GLN A C 1
ATOM 4737 O O . GLN A 1 586 ? -34.512 6.697 30.259 1.00 54.16 586 GLN A O 1
ATOM 4742 N N . GLU A 1 587 ? -36.648 6.436 29.605 1.00 43.47 587 GLU A N 1
ATOM 4743 C CA . GLU A 1 587 ? -36.589 7.416 28.517 1.00 43.47 587 GLU A CA 1
ATOM 4744 C C . GLU A 1 587 ? -36.344 8.824 29.084 1.00 43.47 587 GLU A C 1
ATOM 4746 O O . GLU A 1 587 ? -37.268 9.521 29.486 1.00 43.47 587 GLU A O 1
ATOM 4751 N N . GLY A 1 588 ? -35.074 9.238 29.128 1.00 56.28 588 GLY A N 1
ATOM 4752 C CA . GLY A 1 588 ? -34.663 10.555 29.628 1.00 56.28 588 GLY A CA 1
ATOM 4753 C C . GLY A 1 588 ? -33.302 10.586 30.328 1.00 56.28 588 GLY A C 1
ATOM 4754 O O . GLY A 1 588 ? -32.671 11.638 30.357 1.00 56.28 588 GLY A O 1
ATOM 4755 N N . GLU A 1 589 ? -32.813 9.451 30.833 1.00 66.75 589 GLU A N 1
ATOM 4756 C CA . GLU A 1 589 ? -31.568 9.361 31.615 1.00 66.75 589 GLU A CA 1
ATOM 4757 C C . GLU A 1 589 ? -30.333 9.796 30.798 1.00 66.75 589 GLU A C 1
ATOM 4759 O O . GLU A 1 589 ? -29.913 9.094 29.880 1.00 66.75 589 GLU A O 1
ATOM 4764 N N . GLN A 1 590 ? -29.747 10.961 31.072 1.00 80.12 590 GLN A N 1
ATOM 4765 C CA . GLN A 1 590 ? -28.597 11.454 30.303 1.00 80.12 590 GLN A CA 1
ATOM 4766 C C . GLN A 1 590 ? -27.292 10.808 30.790 1.00 80.12 590 GLN A C 1
ATOM 4768 O O . GLN A 1 590 ? -27.032 10.765 31.988 1.00 80.12 590 GLN A O 1
ATOM 4773 N N . PHE A 1 591 ? -26.444 10.350 29.862 1.00 85.69 591 PHE A N 1
ATOM 4774 C CA . PHE A 1 591 ? -25.076 9.943 30.198 1.00 85.69 591 PHE A CA 1
ATOM 4775 C C . PHE A 1 591 ? -24.204 11.187 30.360 1.00 85.69 591 PHE A C 1
ATOM 4777 O O . PHE A 1 591 ? -23.940 11.881 29.376 1.00 85.69 591 PHE A O 1
ATOM 4784 N N . ASP A 1 592 ? -23.729 11.446 31.576 1.00 89.25 592 ASP A N 1
ATOM 4785 C CA . ASP A 1 592 ? -22.689 12.443 31.803 1.00 89.25 592 ASP A CA 1
ATOM 4786 C C . ASP A 1 592 ? -21.307 11.822 31.569 1.00 89.25 592 ASP A C 1
ATOM 4788 O O . ASP A 1 592 ? -20.806 11.046 32.377 1.00 89.25 592 ASP A O 1
ATOM 4792 N N . ILE A 1 593 ? -20.701 12.171 30.436 1.00 93.50 593 ILE A N 1
ATOM 4793 C CA . ILE A 1 593 ? -19.349 11.752 30.040 1.00 93.50 593 ILE A CA 1
ATOM 4794 C C . ILE A 1 593 ? -18.339 12.908 30.112 1.00 93.50 593 ILE A C 1
ATOM 4796 O O . ILE A 1 593 ? -17.249 12.806 29.553 1.00 93.50 593 ILE A O 1
ATOM 4800 N N . ARG A 1 594 ? -18.664 14.025 30.785 1.00 94.56 594 ARG A N 1
ATOM 4801 C CA . ARG A 1 594 ? -17.761 15.190 30.870 1.00 94.56 594 ARG A CA 1
ATOM 4802 C C . ARG A 1 594 ? -16.437 14.834 31.544 1.00 94.56 594 ARG A C 1
ATOM 4804 O O . ARG A 1 594 ? -15.380 15.154 31.009 1.00 94.56 594 ARG A O 1
ATOM 4811 N N . MET A 1 595 ? -16.486 14.098 32.656 1.00 95.31 595 MET A N 1
ATOM 4812 C CA . MET A 1 595 ? -15.281 13.621 33.348 1.00 95.31 595 MET A CA 1
ATOM 4813 C C . MET A 1 595 ? -14.459 12.666 32.474 1.00 95.31 595 MET A C 1
ATOM 4815 O O . MET A 1 595 ? -13.251 12.839 32.358 1.00 95.31 595 MET A O 1
ATOM 4819 N N . THR A 1 596 ? -15.114 11.728 31.783 1.00 96.38 596 THR A N 1
ATOM 4820 C CA . THR A 1 596 ? -14.499 10.806 30.812 1.00 96.38 596 THR A CA 1
ATOM 4821 C C . THR A 1 596 ? -13.755 11.547 29.692 1.00 96.38 596 THR A C 1
ATOM 4823 O O . THR A 1 596 ? -12.670 11.133 29.278 1.00 96.38 596 THR A O 1
ATOM 4826 N N . VAL A 1 597 ? -14.325 12.656 29.210 1.00 96.56 597 VAL A N 1
ATOM 4827 C CA . VAL A 1 597 ? -13.745 13.512 28.166 1.00 96.56 597 VAL A CA 1
ATOM 4828 C C . VAL A 1 597 ? -12.562 14.333 28.686 1.00 96.56 597 VAL A C 1
ATOM 4830 O O . VAL A 1 597 ? -11.530 14.378 28.019 1.00 96.56 597 VAL A O 1
ATOM 4833 N N . GLU A 1 598 ? -12.654 14.939 29.871 1.00 96.69 598 GLU A N 1
ATOM 4834 C CA . GLU A 1 598 ? -11.521 15.667 30.466 1.00 96.69 598 GLU A CA 1
ATOM 4835 C C . GLU A 1 598 ? -10.363 14.726 30.840 1.00 96.69 598 GLU A C 1
ATOM 4837 O O . GLU A 1 598 ? -9.199 15.037 30.584 1.00 96.69 598 GLU A O 1
ATOM 4842 N N . ASP A 1 599 ? -10.669 13.520 31.325 1.00 96.69 599 ASP A N 1
ATOM 4843 C CA . ASP A 1 599 ? -9.692 12.445 31.504 1.00 96.69 599 ASP A CA 1
ATOM 4844 C C . ASP A 1 599 ? -9.018 12.052 30.187 1.00 96.69 599 ASP A C 1
ATOM 4846 O O . ASP A 1 599 ? -7.828 11.750 30.166 1.00 96.69 599 ASP A O 1
ATOM 4850 N N . PHE A 1 600 ? -9.753 11.995 29.076 1.00 97.25 600 PHE A N 1
ATOM 4851 C CA . PHE A 1 600 ? -9.169 11.723 27.761 1.00 97.25 600 PHE A CA 1
ATOM 4852 C C . PHE A 1 600 ? -8.269 12.871 27.282 1.00 97.25 600 PHE A C 1
ATOM 4854 O O . PHE A 1 600 ? -7.143 12.619 26.857 1.00 97.25 600 PHE A O 1
ATOM 4861 N N . LYS A 1 601 ? -8.720 14.126 27.406 1.00 96.88 601 LYS A N 1
ATOM 4862 C CA . LYS A 1 601 ? -7.924 15.311 27.046 1.00 96.88 601 LYS A CA 1
ATOM 4863 C C . LYS A 1 601 ? -6.617 15.367 27.838 1.00 96.88 601 LYS A C 1
ATOM 4865 O O . LYS A 1 601 ? -5.576 15.645 27.256 1.00 96.88 601 LYS A O 1
ATOM 4870 N N . ARG A 1 602 ? -6.638 15.029 29.131 1.00 95.94 602 ARG A N 1
ATOM 4871 C CA . ARG A 1 602 ? -5.436 14.923 29.976 1.00 95.94 602 ARG A CA 1
ATOM 4872 C C . ARG A 1 602 ? -4.417 13.899 29.452 1.00 95.94 602 ARG A C 1
ATOM 4874 O O . ARG A 1 602 ? -3.238 14.229 29.378 1.00 95.94 602 ARG A O 1
ATOM 4881 N N . ASP A 1 603 ? -4.849 12.711 29.026 1.00 94.19 603 ASP A N 1
ATOM 4882 C CA . ASP A 1 603 ? -3.955 11.702 28.421 1.00 94.19 603 ASP A CA 1
ATOM 4883 C C . ASP A 1 603 ? -3.395 12.141 27.053 1.00 94.19 603 ASP A C 1
ATOM 4885 O O . ASP A 1 603 ? -2.320 11.700 26.641 1.00 94.19 603 ASP A O 1
ATOM 4889 N N . VAL A 1 604 ? -4.138 12.980 26.323 1.00 95.00 604 VAL A N 1
ATOM 4890 C CA . VAL A 1 604 ? -3.709 13.567 25.046 1.00 95.00 604 VAL A CA 1
ATOM 4891 C C . VAL A 1 604 ? -2.689 14.687 25.271 1.00 95.00 604 VAL A C 1
ATOM 4893 O O . VAL A 1 604 ? -1.665 14.705 24.593 1.00 95.00 604 VAL A O 1
ATOM 4896 N N . TYR A 1 605 ? -2.913 15.565 26.253 1.00 95.88 605 TYR A N 1
ATOM 4897 C CA . TYR A 1 605 ? -1.980 16.633 26.631 1.00 95.88 605 TYR A CA 1
ATOM 4898 C C . TYR A 1 605 ? -0.696 16.131 27.310 1.00 95.88 605 TYR A C 1
ATOM 4900 O O . TYR A 1 605 ? 0.280 16.870 27.372 1.00 95.88 605 TYR A O 1
ATOM 4908 N N . ALA A 1 606 ? -0.634 14.867 27.738 1.00 92.81 606 ALA A N 1
ATOM 4909 C CA . ALA A 1 606 ? 0.595 14.212 28.197 1.00 92.81 606 ALA A CA 1
ATOM 4910 C C . ALA A 1 606 ? 1.595 13.881 27.056 1.00 92.81 606 ALA A C 1
ATOM 4912 O O . ALA A 1 606 ? 2.386 12.944 27.170 1.00 92.81 606 ALA A O 1
ATOM 4913 N N . TYR A 1 607 ? 1.544 14.607 25.934 1.00 91.44 607 TYR A N 1
ATOM 4914 C CA . TYR A 1 607 ? 2.477 14.458 24.818 1.00 91.44 607 TYR A CA 1
ATOM 4915 C C . TYR A 1 607 ? 3.805 15.143 25.128 1.00 91.44 607 TYR A C 1
ATOM 4917 O O . TYR A 1 607 ? 3.838 16.334 25.422 1.00 91.44 607 TYR A O 1
ATOM 4925 N N . SER A 1 608 ? 4.910 14.406 25.010 1.00 87.94 608 SER A N 1
ATOM 4926 C CA . SER A 1 608 ? 6.257 14.904 25.319 1.00 87.94 608 SER A CA 1
ATOM 4927 C C . SER A 1 608 ? 6.685 16.115 24.481 1.00 87.94 608 SER A C 1
ATOM 4929 O O . SER A 1 608 ? 7.510 16.896 24.940 1.00 87.94 608 SER A O 1
ATOM 4931 N N . PHE A 1 609 ? 6.111 16.283 23.284 1.00 88.06 609 PHE A N 1
ATOM 4932 C CA . PHE A 1 609 ? 6.380 17.400 22.370 1.00 88.06 609 PHE A CA 1
ATOM 4933 C C . PHE A 1 609 ? 5.187 18.365 22.247 1.00 88.06 609 PHE A C 1
ATOM 4935 O O . PHE A 1 609 ? 5.063 19.076 21.252 1.00 88.06 609 PHE A O 1
ATOM 4942 N N . TRP A 1 610 ? 4.281 18.378 23.234 1.00 92.50 610 TRP A N 1
ATOM 4943 C CA . TRP A 1 610 ? 3.144 19.297 23.240 1.00 92.50 610 TRP A CA 1
ATOM 4944 C C . TRP A 1 610 ? 3.594 20.765 23.238 1.00 92.50 610 TRP A C 1
ATOM 4946 O O . TRP A 1 610 ? 4.445 21.170 24.032 1.00 92.50 610 TRP A O 1
ATOM 4956 N N . LYS A 1 611 ? 2.963 21.574 22.382 1.00 92.31 611 LYS A N 1
ATOM 4957 C CA . LYS A 1 611 ? 3.125 23.033 22.320 1.00 92.31 611 LYS A CA 1
ATOM 4958 C C . LYS A 1 611 ? 1.804 23.723 22.686 1.00 92.31 611 LYS A C 1
ATOM 4960 O O . LYS A 1 611 ? 0.753 23.181 22.352 1.00 92.31 611 LYS A O 1
ATOM 4965 N N . PRO A 1 612 ? 1.808 24.942 23.260 1.00 93.00 612 PRO A N 1
ATOM 4966 C CA . PRO A 1 612 ? 0.579 25.688 23.568 1.00 93.00 612 PRO A CA 1
ATOM 4967 C C . PRO A 1 612 ? -0.371 25.905 22.378 1.00 93.00 612 PRO A C 1
ATOM 4969 O O . PRO A 1 612 ? -1.575 26.043 22.581 1.00 93.00 612 PRO A O 1
ATOM 4972 N N . SER A 1 613 ? 0.158 25.904 21.151 1.00 92.44 613 SER A N 1
ATOM 4973 C CA . SER A 1 613 ? -0.600 25.997 19.899 1.00 92.44 613 SER A CA 1
ATOM 4974 C C . SER A 1 613 ? -1.334 24.706 19.509 1.00 92.44 613 SER A C 1
ATOM 4976 O O . SER A 1 613 ? -2.285 24.759 18.732 1.00 92.44 613 SER A O 1
ATOM 4978 N N . MET A 1 614 ? -0.938 23.550 20.055 1.00 95.25 614 MET A N 1
ATOM 4979 C CA . MET A 1 614 ? -1.598 22.259 19.841 1.00 95.25 614 MET A CA 1
ATOM 4980 C C . MET A 1 614 ? -2.803 22.124 20.773 1.00 95.25 614 MET A C 1
ATOM 4982 O O . MET A 1 614 ? -2.656 21.846 21.969 1.00 95.25 614 MET A O 1
ATOM 4986 N N . TRP A 1 615 ? -4.015 22.280 20.243 1.00 94.56 615 TRP A N 1
ATOM 4987 C CA . TRP A 1 615 ? -5.240 22.139 21.034 1.00 94.56 615 TRP A CA 1
ATOM 4988 C C . TRP A 1 615 ? -6.117 20.973 20.582 1.00 94.56 615 TRP A C 1
ATOM 4990 O O . TRP A 1 615 ? -6.013 20.469 19.462 1.00 94.56 615 TRP A O 1
ATOM 5000 N N . ILE A 1 616 ? -6.968 20.524 21.508 1.00 97.06 616 ILE A N 1
ATOM 5001 C CA . ILE A 1 616 ? -7.991 19.506 21.285 1.00 97.06 616 ILE A CA 1
ATOM 5002 C C . ILE A 1 616 ? -9.291 19.922 21.980 1.00 97.06 616 ILE A C 1
ATOM 5004 O O . ILE A 1 616 ? -9.305 20.282 23.160 1.00 97.06 616 ILE A O 1
ATOM 5008 N N . HIS A 1 617 ? -10.401 19.840 21.256 1.00 96.06 617 HIS A N 1
ATOM 5009 C CA . HIS A 1 617 ? -11.744 20.031 21.787 1.00 96.06 617 HIS A CA 1
ATOM 5010 C C . HIS A 1 617 ? -12.596 18.799 21.495 1.00 96.06 617 HIS A C 1
ATOM 5012 O O . HIS A 1 617 ? -12.485 18.191 20.436 1.00 96.06 617 HIS A O 1
ATOM 5018 N N . VAL A 1 618 ? -13.446 18.412 22.445 1.00 96.94 618 VAL A N 1
ATOM 5019 C CA . VAL A 1 618 ? -14.351 17.269 22.294 1.00 96.94 618 VAL A CA 1
ATOM 5020 C C . VAL A 1 618 ? -15.737 17.711 22.730 1.00 96.94 618 VAL A C 1
ATOM 5022 O O . VAL A 1 618 ? -15.930 18.083 23.887 1.00 96.94 618 VAL A O 1
ATOM 5025 N N . CYS A 1 619 ? -16.701 17.675 21.814 1.00 95.00 619 CYS A N 1
ATOM 5026 C CA . CYS A 1 619 ? -18.057 18.158 22.052 1.00 95.00 619 CYS A CA 1
ATOM 5027 C C . CYS A 1 619 ? -19.122 17.154 21.589 1.00 95.00 619 CYS A C 1
ATOM 5029 O O . CYS A 1 619 ? -18.893 16.308 20.723 1.00 95.00 619 CYS A O 1
ATOM 5031 N N . HIS A 1 620 ? -20.309 17.233 22.195 1.00 96.00 620 HIS A N 1
ATOM 5032 C CA . HIS A 1 620 ? -21.478 16.462 21.772 1.00 96.00 620 HIS A CA 1
ATOM 5033 C C . HIS A 1 620 ? -22.229 17.207 20.668 1.00 96.00 620 HIS A C 1
ATOM 5035 O O . HIS A 1 620 ? -22.582 18.374 20.825 1.00 96.00 620 HIS A O 1
ATOM 5041 N N . VAL A 1 621 ? -22.525 16.502 19.576 1.00 95.56 621 VAL A N 1
ATOM 5042 C CA . VAL A 1 621 ? -23.250 17.037 18.421 1.00 95.56 621 VAL A CA 1
ATOM 5043 C C . VAL A 1 621 ? -24.439 16.127 18.105 1.00 95.56 621 VAL A C 1
ATOM 5045 O O . VAL A 1 621 ? -24.323 14.900 18.025 1.00 95.56 621 VAL A O 1
ATOM 5048 N N . LYS A 1 622 ? -25.630 16.707 17.927 1.00 94.88 622 LYS A N 1
ATOM 5049 C CA . LYS A 1 622 ? -26.819 15.965 17.470 1.00 94.88 622 LYS A CA 1
ATOM 5050 C C . LYS A 1 622 ? -26.760 15.810 15.954 1.00 94.88 622 LYS A C 1
ATOM 5052 O O . LYS A 1 622 ? -26.277 16.700 15.269 1.00 94.88 622 LYS A O 1
ATOM 5057 N N . ARG A 1 623 ? -27.360 14.750 15.400 1.00 93.88 623 ARG A N 1
ATOM 5058 C CA . ARG A 1 623 ? -27.364 14.488 13.943 1.00 93.88 623 ARG A CA 1
ATOM 5059 C C . ARG A 1 623 ? -27.733 15.702 13.077 1.00 93.88 623 ARG A C 1
ATOM 5061 O O . ARG A 1 623 ? -27.152 15.914 12.021 1.00 93.88 623 ARG A O 1
ATOM 5068 N N . LYS A 1 624 ? -28.714 16.498 13.513 1.00 91.94 624 LYS A N 1
ATOM 5069 C CA . LYS A 1 624 ? -29.163 17.694 12.780 1.00 91.94 624 LYS A CA 1
ATOM 5070 C C . LYS A 1 624 ? -28.129 18.832 12.763 1.00 91.94 624 LYS A C 1
ATOM 5072 O O . LYS A 1 624 ? -28.158 19.636 11.836 1.00 91.94 624 LYS A O 1
ATOM 5077 N N . ASP A 1 625 ? -27.214 18.849 13.725 1.00 93.06 625 ASP A N 1
ATOM 5078 C CA . ASP A 1 625 ? -26.255 19.924 13.988 1.00 93.06 625 ASP A CA 1
ATOM 5079 C C . ASP A 1 625 ? -24.825 19.556 13.512 1.00 93.06 625 ASP A C 1
ATOM 5081 O O . ASP A 1 625 ? -23.894 20.320 13.729 1.00 93.06 625 ASP A O 1
ATOM 5085 N N . ILE A 1 626 ? -24.645 18.404 12.840 1.00 93.19 626 ILE A N 1
ATOM 5086 C CA . ILE A 1 626 ? -23.376 18.004 12.195 1.00 93.19 626 ILE A CA 1
ATOM 5087 C C . ILE A 1 626 ? -22.957 19.058 11.148 1.00 93.19 626 ILE A C 1
ATOM 5089 O O . ILE A 1 626 ? -23.803 19.392 10.306 1.00 93.19 626 ILE A O 1
ATOM 5093 N N . PRO A 1 627 ? -21.689 19.523 11.137 1.00 90.56 627 PRO A N 1
ATOM 5094 C CA . PRO A 1 627 ? -21.188 20.510 10.176 1.00 90.56 627 PRO A CA 1
ATOM 5095 C C . PRO A 1 627 ? -21.402 20.131 8.705 1.00 90.56 627 PRO A C 1
ATOM 5097 O O . PRO A 1 627 ? -21.371 18.960 8.344 1.00 90.56 627 PRO A O 1
ATOM 5100 N N . GLY A 1 628 ? -21.571 21.127 7.829 1.00 87.12 628 GLY A N 1
ATOM 5101 C CA . GLY A 1 628 ? -21.772 20.893 6.391 1.00 87.12 628 GLY A CA 1
ATOM 5102 C C . GLY A 1 628 ? -20.569 20.245 5.692 1.00 87.12 628 GLY A C 1
ATOM 5103 O O . GLY A 1 628 ? -20.758 19.397 4.826 1.00 87.12 628 GLY A O 1
ATOM 5104 N N . PHE A 1 629 ? -19.341 20.585 6.104 1.00 89.12 629 PHE A N 1
ATOM 5105 C CA . PHE A 1 629 ? -18.102 20.169 5.427 1.00 89.12 629 PHE A CA 1
ATOM 5106 C C . PHE A 1 629 ? -17.844 18.651 5.414 1.00 89.12 629 PHE A C 1
ATOM 5108 O O . PHE A 1 629 ? -17.030 18.189 4.621 1.00 89.12 629 PHE A O 1
ATOM 5115 N N . VAL A 1 630 ? -18.527 17.862 6.255 1.00 88.56 630 VAL A N 1
ATOM 5116 C CA . VAL A 1 630 ? -18.382 16.393 6.259 1.00 88.56 630 VAL A CA 1
ATOM 5117 C C . VAL A 1 630 ? -19.192 15.697 5.159 1.00 88.56 630 VAL A C 1
ATOM 5119 O O . VAL A 1 630 ? -19.022 14.498 4.940 1.00 88.56 630 VAL A O 1
ATOM 5122 N N . PHE A 1 631 ? -20.093 16.421 4.486 1.00 86.75 631 PHE A N 1
ATOM 5123 C CA . PHE A 1 631 ? -20.900 15.899 3.385 1.00 86.75 631 PHE A CA 1
ATOM 5124 C C . PHE A 1 631 ? -20.287 16.302 2.031 1.00 86.75 631 PHE A C 1
ATOM 5126 O O . PHE A 1 631 ? -19.837 17.444 1.889 1.00 86.75 631 PHE A O 1
ATOM 5133 N N . PRO A 1 632 ? -20.293 15.421 1.010 1.00 75.88 632 PRO A N 1
ATOM 5134 C CA . PRO A 1 632 ? -19.861 15.774 -0.342 1.00 75.88 632 PRO A CA 1
ATOM 5135 C C . PRO A 1 632 ? -20.576 17.032 -0.862 1.00 75.88 632 PRO A C 1
ATOM 5137 O O . PRO A 1 632 ? -21.791 17.170 -0.732 1.00 75.88 632 PRO A O 1
ATOM 5140 N N . GLY A 1 633 ? -19.810 17.985 -1.401 1.00 70.75 633 GLY A N 1
ATOM 5141 C CA . GLY A 1 633 ? -20.332 19.281 -1.860 1.00 70.75 633 GLY A CA 1
ATOM 5142 C C . GLY A 1 633 ? -20.902 20.192 -0.758 1.00 70.75 633 GLY A C 1
ATOM 5143 O O . GLY A 1 633 ? -21.525 21.199 -1.074 1.00 70.75 633 GLY A O 1
ATOM 5144 N N . GLY A 1 634 ? -20.735 19.854 0.526 1.00 75.12 634 GLY A N 1
ATOM 5145 C CA . GLY A 1 634 ? -21.312 20.593 1.656 1.00 75.12 634 GLY A CA 1
ATOM 5146 C C . GLY A 1 634 ? -22.819 20.379 1.864 1.00 75.12 634 GLY A C 1
ATOM 5147 O O . GLY A 1 634 ? -23.402 20.957 2.785 1.00 75.12 634 GLY A O 1
ATOM 5148 N N . VAL A 1 635 ? -23.466 19.557 1.030 1.00 74.69 635 VAL A N 1
ATOM 5149 C CA . VAL A 1 635 ? -24.920 19.352 1.033 1.00 74.69 635 VAL A CA 1
ATOM 5150 C C . VAL A 1 635 ? -25.261 18.080 1.800 1.00 74.69 635 VAL A C 1
ATOM 5152 O O . VAL A 1 635 ? -24.896 16.976 1.403 1.00 74.69 635 VAL A O 1
ATOM 5155 N N . ARG A 1 636 ? -26.012 18.215 2.899 1.00 80.38 636 ARG A N 1
ATOM 5156 C CA . ARG A 1 636 ? -26.529 17.050 3.628 1.00 80.38 636 ARG A CA 1
ATOM 5157 C C . ARG A 1 636 ? -27.520 16.273 2.741 1.00 80.38 636 ARG A C 1
ATOM 5159 O O . ARG A 1 636 ? -28.438 16.906 2.215 1.00 80.38 636 ARG A O 1
ATOM 5166 N N . PRO A 1 637 ? -27.409 14.933 2.638 1.00 74.38 637 PRO A N 1
ATOM 5167 C CA . PRO A 1 637 ? -28.386 14.105 1.939 1.00 74.38 637 PRO A CA 1
ATOM 5168 C C . PRO A 1 637 ? -29.822 14.378 2.396 1.00 74.38 637 PRO A C 1
ATOM 5170 O O . PRO A 1 637 ? -30.101 14.563 3.588 1.00 74.38 637 PRO A O 1
ATOM 5173 N N . SER A 1 638 ? -30.747 14.405 1.439 1.00 63.88 638 SER A N 1
ATOM 5174 C CA . SER A 1 638 ? -32.174 14.480 1.729 1.00 63.88 638 SER A CA 1
ATOM 5175 C C . SER A 1 638 ? -32.619 13.204 2.459 1.00 63.88 638 SER A C 1
ATOM 5177 O O . SER A 1 638 ? -32.175 12.112 2.100 1.00 63.88 638 SER A O 1
ATOM 5179 N N . PRO A 1 639 ? -33.493 13.293 3.483 1.00 57.53 639 PRO A N 1
ATOM 5180 C CA . PRO A 1 639 ? -33.983 12.099 4.161 1.00 57.53 639 PRO A CA 1
ATOM 5181 C C . PRO A 1 639 ? -34.641 11.156 3.146 1.00 57.53 639 PRO A C 1
ATOM 5183 O O . PRO A 1 639 ? -35.431 11.645 2.330 1.00 57.53 639 PRO A O 1
ATOM 5186 N N . PRO A 1 640 ? -34.390 9.833 3.199 1.00 47.47 640 PRO A N 1
ATOM 5187 C CA . PRO A 1 640 ? -35.070 8.896 2.319 1.00 47.47 640 PRO A CA 1
ATOM 5188 C C . PRO A 1 640 ? -36.579 9.080 2.477 1.00 47.47 640 PRO A C 1
ATOM 5190 O O . PRO A 1 640 ? -37.106 9.073 3.597 1.00 47.47 640 PRO A O 1
ATOM 5193 N N . ALA A 1 641 ? -37.260 9.305 1.351 1.00 34.41 641 ALA A N 1
ATOM 5194 C CA . ALA A 1 641 ? -38.693 9.537 1.337 1.00 34.41 641 ALA A CA 1
ATOM 5195 C C . ALA A 1 641 ? -39.385 8.383 2.066 1.00 34.41 641 ALA A C 1
ATOM 5197 O O . ALA A 1 641 ? -39.151 7.215 1.753 1.00 34.41 641 ALA A O 1
ATOM 5198 N N . ARG A 1 642 ? -40.226 8.706 3.057 1.00 33.62 642 ARG A N 1
ATOM 5199 C CA . ARG A 1 642 ? -41.036 7.702 3.750 1.00 33.62 642 ARG A CA 1
ATOM 5200 C C . ARG A 1 642 ? -41.922 7.019 2.716 1.00 33.62 642 ARG A C 1
ATOM 5202 O O . ARG A 1 642 ? -42.949 7.574 2.335 1.00 33.62 642 ARG A O 1
ATOM 5209 N N . THR A 1 643 ? -41.552 5.811 2.306 1.00 29.72 643 THR A N 1
ATOM 5210 C CA . THR A 1 643 ? -42.459 4.904 1.615 1.00 29.72 643 THR A CA 1
ATOM 5211 C C . THR A 1 643 ? -43.610 4.610 2.566 1.00 29.72 643 THR A C 1
ATOM 5213 O O . THR A 1 643 ? -43.473 3.903 3.566 1.00 29.72 643 THR A O 1
ATOM 5216 N N . SER A 1 644 ? -44.755 5.229 2.290 1.00 29.94 644 SER A N 1
ATOM 5217 C CA . SER A 1 644 ? -46.008 4.944 2.967 1.00 29.94 644 SER A CA 1
ATOM 5218 C C . SER A 1 644 ? -46.360 3.484 2.713 1.00 29.94 644 SER A C 1
ATOM 5220 O O . SER A 1 644 ? -46.777 3.116 1.617 1.00 29.94 644 SER A O 1
ATOM 5222 N N . ALA A 1 645 ? -46.184 2.647 3.736 1.00 33.69 645 ALA A N 1
ATOM 5223 C CA . ALA A 1 645 ? -46.592 1.248 3.732 1.00 33.69 645 ALA A CA 1
ATOM 5224 C C . ALA A 1 645 ? -48.127 1.116 3.834 1.00 33.69 645 ALA A C 1
ATOM 5226 O O . ALA A 1 645 ? -48.664 0.488 4.747 1.00 33.69 645 ALA A O 1
ATOM 5227 N N . GLU A 1 646 ? -48.848 1.711 2.885 1.00 35.00 646 GLU A N 1
ATOM 5228 C CA . GLU A 1 646 ? -50.256 1.418 2.637 1.00 35.00 646 GLU A CA 1
ATOM 5229 C C . GLU A 1 646 ? -50.337 0.095 1.874 1.00 35.00 646 GLU A C 1
ATOM 5231 O O . GLU A 1 646 ? -50.172 0.049 0.658 1.00 35.00 646 GLU A O 1
ATOM 5236 N N . GLY A 1 647 ? -50.517 -1.018 2.596 1.00 35.22 647 GLY A N 1
ATOM 5237 C CA . GLY A 1 647 ? -50.417 -2.317 1.925 1.00 35.22 647 GLY A CA 1
ATOM 5238 C C . GLY A 1 647 ? -50.788 -3.595 2.671 1.00 35.22 647 GLY A C 1
ATOM 5239 O O . GLY A 1 647 ? -50.599 -4.648 2.073 1.00 35.22 647 GLY A O 1
ATOM 5240 N N . ARG A 1 648 ? -51.302 -3.566 3.917 1.00 33.47 648 ARG A N 1
ATOM 5241 C CA . ARG A 1 648 ? -52.076 -4.680 4.536 1.00 33.47 648 ARG A CA 1
ATOM 5242 C C . ARG A 1 648 ? -52.510 -4.382 5.980 1.00 33.47 648 ARG A C 1
ATOM 5244 O O . ARG A 1 648 ? -51.735 -4.579 6.905 1.00 33.47 648 ARG A O 1
ATOM 5251 N N . SER A 1 649 ? -53.772 -3.984 6.167 1.00 29.14 649 SER A N 1
ATOM 5252 C CA . SER A 1 649 ? -54.691 -4.523 7.197 1.00 29.14 649 SER A CA 1
ATOM 5253 C C . SER A 1 649 ? -56.002 -3.721 7.214 1.00 29.14 649 SER A C 1
ATOM 5255 O O . SER A 1 649 ? -56.227 -2.859 8.061 1.00 29.14 649 SER A O 1
ATOM 5257 N N . VAL A 1 650 ? -56.895 -4.003 6.260 1.00 29.91 650 VAL A N 1
ATOM 5258 C CA . VAL A 1 650 ? -58.290 -3.528 6.299 1.00 29.91 650 VAL A CA 1
ATOM 5259 C C . VAL A 1 650 ? -59.217 -4.732 6.189 1.00 29.91 650 VAL A C 1
ATOM 5261 O O . VAL A 1 650 ? -59.882 -4.928 5.184 1.00 29.91 650 VAL A O 1
ATOM 5264 N N . LEU A 1 651 ? -59.232 -5.561 7.236 1.00 34.56 651 LEU A N 1
ATOM 5265 C CA . LEU A 1 651 ? -60.251 -6.591 7.473 1.00 34.56 651 LEU A CA 1
ATOM 5266 C C . LEU A 1 651 ? -60.232 -7.006 8.962 1.00 34.56 651 LEU A C 1
ATOM 5268 O O . LEU A 1 651 ? -59.806 -8.106 9.265 1.00 34.56 651 LEU A O 1
ATOM 5272 N N . THR A 1 652 ? -60.646 -6.104 9.875 1.00 37.09 652 THR A N 1
ATOM 5273 C CA . THR A 1 652 ? -61.316 -6.387 11.187 1.00 37.09 652 THR A CA 1
ATOM 5274 C C . THR A 1 652 ? -61.362 -5.166 12.139 1.00 37.09 652 THR A C 1
ATOM 5276 O O . THR A 1 652 ? -60.916 -5.258 13.283 1.00 37.09 652 THR A O 1
ATOM 5279 N N . ARG A 1 653 ? -61.933 -4.007 11.744 1.00 28.75 653 ARG A N 1
ATOM 5280 C CA . ARG A 1 653 ? -62.417 -3.010 12.743 1.00 28.75 653 ARG A CA 1
ATOM 5281 C C . ARG A 1 653 ? -63.456 -1.981 12.253 1.00 28.75 653 ARG A C 1
ATOM 5283 O O . ARG A 1 653 ? -63.332 -0.791 12.516 1.00 28.75 653 ARG A O 1
ATOM 5290 N N . LYS A 1 654 ? -64.539 -2.426 11.600 1.00 28.19 654 LYS A N 1
ATOM 5291 C CA . LYS A 1 654 ? -65.742 -1.593 11.358 1.00 28.19 654 LYS A CA 1
ATOM 5292 C C . LYS A 1 654 ? -66.935 -2.039 12.223 1.00 28.19 654 LYS A C 1
ATOM 5294 O O . LYS A 1 654 ? -67.854 -2.686 11.735 1.00 28.19 654 LYS A O 1
ATOM 5299 N N . LYS A 1 655 ? -66.904 -1.683 13.515 1.00 31.41 655 LYS A N 1
ATOM 5300 C CA . LYS A 1 655 ? -68.071 -1.492 14.415 1.00 31.41 655 LYS A CA 1
ATOM 5301 C C . LYS A 1 655 ? -67.597 -0.869 15.745 1.00 31.41 655 LYS A C 1
ATOM 5303 O O . LYS A 1 655 ? -66.601 -1.342 16.283 1.00 31.41 655 LYS A O 1
ATOM 5308 N N . ARG A 1 656 ? -68.339 0.131 16.265 1.00 27.33 656 ARG A N 1
ATOM 5309 C CA . ARG A 1 656 ? -68.005 1.055 17.395 1.00 27.33 656 ARG A CA 1
ATOM 5310 C C . ARG A 1 656 ? -66.813 1.991 17.079 1.00 27.33 656 ARG A C 1
ATOM 5312 O O . ARG A 1 656 ? -65.689 1.519 17.050 1.00 27.33 656 ARG A O 1
ATOM 5319 N N . LYS A 1 657 ? -66.937 3.301 16.838 1.00 28.83 657 LYS A N 1
ATOM 5320 C CA . LYS A 1 657 ? -67.897 4.330 17.281 1.00 28.83 657 LYS A CA 1
ATOM 5321 C C . LYS A 1 657 ? -68.133 5.373 16.167 1.00 28.83 657 LYS A C 1
ATOM 5323 O O . LYS A 1 657 ? -67.176 5.913 15.625 1.00 28.83 657 LYS A O 1
ATOM 5328 N N . GLN A 1 658 ? -69.397 5.670 15.881 1.00 26.12 658 GLN A N 1
ATOM 5329 C CA . GLN A 1 658 ? -69.865 7.038 15.608 1.00 26.12 658 GLN A CA 1
ATOM 5330 C C . GLN A 1 658 ? -70.515 7.539 16.912 1.00 26.12 658 GLN A C 1
ATOM 5332 O O . GLN A 1 658 ? -70.856 6.691 17.739 1.00 26.12 658 GLN A O 1
ATOM 5337 N N . GLN A 1 659 ? -70.694 8.859 17.063 1.00 27.19 659 GLN A N 1
ATOM 5338 C CA . GLN A 1 659 ? -70.857 9.583 18.345 1.00 27.19 659 GLN A CA 1
ATOM 5339 C C . GLN A 1 659 ? -69.535 9.628 19.151 1.00 27.19 659 GLN A C 1
ATOM 5341 O O . GLN A 1 659 ? -68.944 8.578 19.412 1.00 27.19 659 GLN A O 1
ATOM 5346 N N . GLU A 1 660 ? -68.982 10.788 19.521 1.00 26.41 660 GLU A N 1
ATOM 5347 C CA . GLU A 1 660 ? -69.406 12.197 19.364 1.00 26.41 660 GLU A CA 1
ATOM 5348 C C . GLU A 1 660 ? -68.310 13.042 18.690 1.00 26.41 660 GLU A C 1
ATOM 5350 O O . GLU A 1 660 ? -67.136 12.721 18.822 1.00 26.41 660 GLU A O 1
ATOM 5355 N N . ASP A 1 661 ? -68.715 14.092 17.964 1.00 25.73 661 ASP A N 1
ATOM 5356 C CA . ASP A 1 661 ? -68.099 15.432 18.006 1.00 25.73 661 ASP A CA 1
ATOM 5357 C C . ASP A 1 661 ? -68.855 16.367 17.048 1.00 25.73 661 ASP A C 1
ATOM 5359 O O . ASP A 1 661 ? -68.875 16.165 15.832 1.00 25.73 661 ASP A O 1
ATOM 5363 N N . ASN A 1 662 ? -69.510 17.395 17.594 1.00 25.12 662 ASN A N 1
ATOM 5364 C CA . ASN A 1 662 ? -70.031 18.517 16.817 1.00 25.12 662 ASN A CA 1
ATOM 5365 C C . ASN A 1 662 ? -70.119 19.766 17.706 1.00 25.12 662 ASN A C 1
ATOM 5367 O O . ASN A 1 662 ? -70.659 19.691 18.806 1.00 25.12 662 ASN A O 1
ATOM 5371 N N . MET A 1 663 ? -69.667 20.907 17.171 1.00 27.00 663 MET A N 1
ATOM 5372 C CA . MET A 1 663 ? -69.497 22.209 17.850 1.00 27.00 663 MET A CA 1
ATOM 5373 C C . MET A 1 663 ? -68.352 22.230 18.900 1.00 27.00 663 MET A C 1
ATOM 5375 O O . MET A 1 663 ? -68.125 21.251 19.591 1.00 27.00 663 MET A O 1
ATOM 5379 N N . SER A 1 664 ? -67.554 23.298 19.053 1.00 28.95 664 SER A N 1
ATOM 5380 C CA . SER A 1 664 ? -67.678 24.664 18.506 1.00 28.95 664 SER A CA 1
ATOM 5381 C C . SER A 1 664 ? -66.336 25.394 18.307 1.00 28.95 664 SER A C 1
ATOM 5383 O O . SER A 1 664 ? -65.343 25.141 18.977 1.00 28.95 664 SER A O 1
ATOM 5385 N N . ARG A 1 665 ? -66.381 26.354 17.374 1.00 27.66 665 ARG A N 1
ATOM 5386 C CA . ARG A 1 665 ? -65.391 27.385 16.997 1.00 27.66 665 ARG A CA 1
ATOM 5387 C C . ARG A 1 665 ? -64.744 28.147 18.174 1.00 27.66 665 ARG A C 1
ATOM 5389 O O . ARG A 1 665 ? -65.454 28.474 19.117 1.00 27.66 665 ARG A O 1
ATOM 5396 N N . GLY A 1 666 ? -63.532 28.684 17.953 1.00 25.23 666 GLY A N 1
ATOM 5397 C CA . GLY A 1 666 ? -63.262 30.098 18.292 1.00 25.23 666 GLY A CA 1
ATOM 5398 C C . GLY A 1 666 ? -61.863 30.512 18.790 1.00 25.23 666 GLY A C 1
ATOM 5399 O O . GLY A 1 666 ? -61.598 30.373 19.969 1.00 25.23 666 GLY A O 1
ATOM 5400 N N . ILE A 1 667 ? -61.082 31.157 17.904 1.00 26.98 667 ILE A N 1
ATOM 5401 C CA . ILE A 1 667 ? -60.310 32.418 18.112 1.00 26.98 667 ILE A CA 1
ATOM 5402 C C . ILE A 1 667 ? -59.151 32.461 19.165 1.00 26.98 667 ILE A C 1
ATOM 5404 O O . ILE A 1 667 ? -59.223 31.932 20.264 1.00 26.98 667 ILE A O 1
ATOM 5408 N N . SER A 1 668 ? -58.052 33.131 18.782 1.00 23.17 668 SER A N 1
ATOM 5409 C CA . SER A 1 668 ? -56.795 33.434 19.519 1.00 23.17 668 SER A CA 1
ATOM 5410 C C . SER A 1 668 ? -56.855 34.800 20.272 1.00 23.17 668 SER A C 1
ATOM 5412 O O . SER A 1 668 ? -57.934 35.385 20.235 1.00 23.17 668 SER A O 1
ATOM 5414 N N . PRO A 1 669 ? -55.781 35.431 20.838 1.00 39.81 669 PRO A N 1
ATOM 5415 C CA . PRO A 1 669 ? -54.366 35.044 21.066 1.00 39.81 669 PRO A CA 1
ATOM 5416 C C . PRO A 1 669 ? -53.773 35.412 22.479 1.00 39.81 669 PRO A C 1
ATOM 5418 O O . PRO A 1 669 ? -54.472 35.928 23.339 1.00 39.81 669 PRO A O 1
ATOM 5421 N N . SER A 1 670 ? -52.450 35.192 22.648 1.00 23.84 670 SER A N 1
ATOM 5422 C CA . SER A 1 670 ? -51.430 36.008 23.385 1.00 23.84 670 SER A CA 1
ATOM 5423 C C . SER A 1 670 ? -51.503 36.351 24.898 1.00 23.84 670 SER A C 1
ATOM 5425 O O . SER A 1 670 ? -52.464 36.957 25.344 1.00 23.84 670 SER A O 1
ATOM 5427 N N . GLU A 1 671 ? -50.339 36.176 25.569 1.00 24.72 671 GLU A N 1
ATOM 5428 C CA . GLU A 1 671 ? -49.781 36.973 26.708 1.00 24.72 671 GLU A CA 1
ATOM 5429 C C . GLU A 1 671 ? -50.535 36.996 28.071 1.00 24.72 671 GLU A C 1
ATOM 5431 O O . GLU A 1 671 ? -51.739 36.811 28.125 1.00 24.72 671 GLU A O 1
ATOM 5436 N N . SER A 1 672 ? -49.928 37.246 29.248 1.00 23.81 672 SER A N 1
ATOM 5437 C CA . SER A 1 672 ? -48.547 37.090 29.768 1.00 23.81 672 SER A CA 1
ATOM 5438 C C . SER A 1 672 ? -48.539 37.224 31.325 1.00 23.81 672 SER A C 1
ATOM 5440 O O . SER A 1 672 ? -49.538 37.626 31.907 1.00 23.81 672 SER A O 1
ATOM 5442 N N . LEU A 1 673 ? -47.394 36.943 31.980 1.00 24.30 673 LEU A N 1
ATOM 5443 C CA . LEU A 1 673 ? -46.939 37.459 33.303 1.00 24.30 673 LEU A CA 1
ATOM 5444 C C . LEU A 1 673 ? -47.586 37.050 34.669 1.00 24.30 673 LEU A C 1
ATOM 5446 O O . LEU A 1 673 ? -48.667 37.488 35.043 1.00 24.30 673 LEU A O 1
ATOM 5450 N N . SER A 1 674 ? -46.702 36.509 35.535 1.00 24.86 674 SER A N 1
ATOM 5451 C CA . SER A 1 674 ? -46.387 36.957 36.928 1.00 24.86 674 SER A CA 1
ATOM 5452 C C . SER A 1 674 ? -47.106 36.405 38.191 1.00 24.86 674 SER A C 1
ATOM 5454 O O . SER A 1 674 ? -48.287 36.089 38.175 1.00 24.86 674 SER A O 1
ATOM 5456 N N . GLY A 1 675 ? -46.345 36.367 39.311 1.00 24.78 675 GLY A N 1
ATOM 5457 C CA . GLY A 1 675 ? -46.778 36.107 40.710 1.00 24.78 675 GLY A CA 1
ATOM 5458 C C . GLY A 1 675 ? -46.691 34.629 41.151 1.00 24.78 675 GLY A C 1
ATOM 5459 O O . GLY A 1 675 ? -47.490 33.837 40.678 1.00 24.78 675 GLY A O 1
ATOM 5460 N N . ALA A 1 676 ? -45.739 34.098 41.940 1.00 25.06 676 ALA A N 1
ATOM 5461 C CA . ALA A 1 676 ? -44.944 34.533 43.111 1.00 25.06 676 ALA A CA 1
ATOM 5462 C C . ALA A 1 676 ? -45.614 34.303 44.494 1.00 25.06 676 ALA A C 1
ATOM 5464 O O . ALA A 1 676 ? -46.802 34.557 44.646 1.00 25.06 676 ALA A O 1
ATOM 5465 N N . PHE A 1 677 ? -44.785 33.922 45.489 1.00 24.52 677 PHE A N 1
ATOM 5466 C CA . PHE A 1 677 ? -45.058 33.701 46.934 1.00 24.52 677 PHE A CA 1
ATOM 5467 C C . PHE A 1 677 ? -45.783 32.395 47.356 1.00 24.52 677 PHE A C 1
ATOM 5469 O O . PHE A 1 677 ? -46.650 31.921 46.635 1.00 24.52 677 PHE A O 1
ATOM 5476 N N . VAL A 1 678 ? -45.555 31.794 48.544 1.00 26.17 678 VAL A N 1
ATOM 5477 C CA . VAL A 1 678 ? -44.348 31.583 49.405 1.00 26.17 678 VAL A CA 1
ATOM 5478 C C . VAL A 1 678 ? -44.761 30.701 50.610 1.00 26.17 678 VAL A C 1
ATOM 5480 O O . VAL A 1 678 ? -45.830 30.950 51.154 1.00 26.17 678 VAL A O 1
ATOM 5483 N N . ASN A 1 679 ? -43.891 29.782 51.073 1.00 24.62 679 ASN A N 1
ATOM 5484 C CA . ASN A 1 679 ? -43.928 29.102 52.399 1.00 24.62 679 ASN A CA 1
ATOM 5485 C C . ASN A 1 679 ? -45.172 28.225 52.755 1.00 24.62 679 ASN A C 1
ATOM 5487 O O . ASN A 1 679 ? -46.211 28.331 52.120 1.00 24.62 679 ASN A O 1
ATOM 5491 N N . SER A 1 680 ? -45.147 27.305 53.738 1.00 26.19 680 SER A N 1
ATOM 5492 C CA . SER A 1 680 ? -44.052 26.700 54.533 1.00 26.19 680 SER A CA 1
ATOM 5493 C C . SER A 1 680 ? -44.475 25.366 55.205 1.00 26.19 680 SER A C 1
ATOM 5495 O O . SER A 1 680 ? -45.654 25.035 55.264 1.00 26.19 680 SER A O 1
ATOM 5497 N N . ASP A 1 681 ? -43.470 24.680 55.769 1.00 25.20 681 ASP A N 1
ATOM 5498 C CA . ASP A 1 681 ? -43.480 23.918 57.037 1.00 25.20 681 ASP A CA 1
ATOM 5499 C C . ASP A 1 681 ? -43.905 22.435 57.185 1.00 25.20 681 ASP A C 1
ATOM 5501 O O . ASP A 1 681 ? -44.932 21.955 56.718 1.00 25.20 681 ASP A O 1
ATOM 5505 N N . ALA A 1 682 ? -43.086 21.800 58.043 1.00 27.69 682 ALA A N 1
ATOM 5506 C CA . ALA A 1 682 ? -43.395 20.789 59.066 1.00 27.69 682 ALA A CA 1
ATOM 5507 C C . ALA A 1 682 ? -43.437 19.281 58.717 1.00 27.69 682 ALA A C 1
ATOM 5509 O O . ALA A 1 682 ? -44.478 18.652 58.566 1.00 27.69 682 ALA A O 1
ATOM 5510 N N . THR A 1 683 ? -42.242 18.683 58.775 1.00 25.77 683 THR A N 1
ATOM 5511 C CA . THR A 1 683 ? -41.877 17.517 59.622 1.00 25.77 683 THR A CA 1
ATOM 5512 C C . THR A 1 683 ? -42.957 16.793 60.454 1.00 25.77 683 THR A C 1
ATOM 5514 O O . THR A 1 683 ? -43.572 17.410 61.324 1.00 25.77 683 THR A O 1
ATOM 5517 N N . SER A 1 684 ? -42.935 15.451 60.426 1.00 25.17 684 SER A N 1
ATOM 5518 C CA . SER A 1 684 ? -42.788 14.615 61.642 1.00 25.17 684 SER A CA 1
ATOM 5519 C C . SER A 1 684 ? -42.306 13.184 61.309 1.00 25.17 684 SER A C 1
ATOM 5521 O O . SER A 1 684 ? -42.104 12.846 60.143 1.00 25.17 684 SER A O 1
ATOM 5523 N N . VAL A 1 685 ? -42.017 12.389 62.348 1.00 27.52 685 VAL A N 1
ATOM 5524 C CA . VAL A 1 685 ? -41.284 11.101 62.338 1.00 27.52 685 VAL A CA 1
ATOM 5525 C C . VAL A 1 685 ? -42.162 10.005 62.997 1.00 27.52 685 VAL A C 1
ATOM 5527 O O . VAL A 1 685 ? -43.248 10.320 63.477 1.00 27.52 685 VAL A O 1
ATOM 5530 N N . ASP A 1 686 ? -41.656 8.763 63.074 1.00 24.94 686 ASP A N 1
ATOM 5531 C CA . ASP A 1 686 ? -42.092 7.643 63.945 1.00 24.94 686 ASP A CA 1
ATOM 5532 C C . ASP A 1 686 ? -43.330 6.794 63.538 1.00 24.94 686 ASP A C 1
ATOM 5534 O O . ASP A 1 686 ? -44.252 7.281 62.895 1.00 24.94 686 ASP A O 1
ATOM 5538 N N . VAL A 1 687 ? -43.466 5.501 63.911 1.00 28.31 687 VAL A N 1
ATOM 5539 C CA . VAL A 1 687 ? -42.478 4.411 64.160 1.00 28.31 687 VAL A CA 1
ATOM 5540 C C . VAL A 1 687 ? -43.194 3.032 64.223 1.00 28.31 687 VAL A C 1
ATOM 5542 O O . VAL A 1 687 ? -44.315 2.947 64.710 1.00 28.31 687 VAL A O 1
ATOM 5545 N N . THR A 1 688 ? -42.520 1.939 63.821 1.00 26.42 688 THR A N 1
ATOM 5546 C CA . THR A 1 688 ? -42.816 0.489 64.078 1.00 26.42 688 THR A CA 1
ATOM 5547 C C . THR A 1 688 ? -44.182 -0.153 63.728 1.00 26.42 688 THR A C 1
ATOM 5549 O O . THR A 1 688 ? -45.232 0.357 64.095 1.00 26.42 688 THR A O 1
ATOM 5552 N N . ARG A 1 689 ? -44.156 -1.416 63.236 1.00 25.62 689 ARG A N 1
ATOM 5553 C CA . ARG A 1 689 ? -44.632 -2.614 63.992 1.00 25.62 689 ARG A CA 1
ATOM 5554 C C . ARG A 1 689 ? -44.269 -3.954 63.314 1.00 25.62 689 ARG A C 1
ATOM 5556 O O . ARG A 1 689 ? -44.436 -4.107 62.111 1.00 25.62 689 ARG A O 1
ATOM 5563 N N . GLU A 1 690 ? -43.843 -4.947 64.098 1.00 25.55 690 GLU A N 1
ATOM 5564 C CA . GLU A 1 690 ? -43.593 -6.338 63.660 1.00 25.55 690 GLU A CA 1
ATOM 5565 C C . GLU A 1 690 ? -44.832 -7.260 63.745 1.00 25.55 690 GLU A C 1
ATOM 5567 O O . GLU A 1 690 ? -45.671 -7.065 64.632 1.00 25.55 690 GLU A O 1
ATOM 5572 N N . LYS A 1 691 ? -44.855 -8.341 62.932 1.00 26.55 691 LYS A N 1
ATOM 5573 C CA . LYS A 1 691 ? -45.029 -9.789 63.294 1.00 26.55 691 LYS A CA 1
ATOM 5574 C C . LYS A 1 691 ? -45.572 -10.621 62.100 1.00 26.55 691 LYS A C 1
ATOM 5576 O O . LYS A 1 691 ? -46.256 -10.053 61.266 1.00 26.55 691 LYS A O 1
ATOM 5581 N N . SER A 1 692 ? -45.483 -11.963 62.008 1.00 24.72 692 SER A N 1
ATOM 5582 C CA . SER A 1 692 ? -44.464 -12.993 62.355 1.00 24.72 692 SER A CA 1
ATOM 5583 C C . SER A 1 692 ? -45.023 -14.412 62.031 1.00 24.72 692 SER A C 1
ATOM 5585 O O . SER A 1 692 ? -46.209 -14.620 62.269 1.00 24.72 692 SER A O 1
ATOM 5587 N N . ARG A 1 693 ? -44.163 -15.396 61.663 1.00 27.41 693 ARG A N 1
ATOM 5588 C CA . ARG A 1 693 ? -44.408 -16.878 61.534 1.00 27.41 693 ARG A CA 1
ATOM 5589 C C . ARG A 1 693 ? -45.296 -17.322 60.352 1.00 27.41 693 ARG A C 1
ATOM 5591 O O . ARG A 1 693 ? -46.215 -16.603 60.005 1.00 27.41 693 ARG A O 1
ATOM 5598 N N . ARG A 1 694 ? -45.206 -18.507 59.725 1.00 24.83 694 ARG A N 1
ATOM 5599 C CA . ARG A 1 694 ? -44.382 -19.759 59.626 1.00 24.83 694 ARG A CA 1
ATOM 5600 C C . ARG A 1 694 ? -45.035 -20.516 58.411 1.00 24.83 694 ARG A C 1
ATOM 5602 O O . ARG A 1 694 ? -46.151 -20.151 58.060 1.00 24.83 694 ARG A O 1
ATOM 5609 N N . MET A 1 695 ? -44.495 -21.518 57.704 1.00 24.08 695 MET A N 1
ATOM 5610 C CA . MET A 1 695 ? -43.730 -22.710 58.104 1.00 24.08 695 MET A CA 1
ATOM 5611 C C . MET A 1 695 ? -43.022 -23.355 56.878 1.00 24.08 695 MET A C 1
ATOM 5613 O O . MET A 1 695 ? -43.485 -23.203 55.752 1.00 24.08 695 MET A O 1
ATOM 5617 N N . GLU A 1 696 ? -41.931 -24.073 57.149 1.00 23.73 696 GLU A N 1
ATOM 5618 C CA . GLU A 1 696 ? -41.092 -24.956 56.290 1.00 23.73 696 GLU A CA 1
ATOM 5619 C C . GLU A 1 696 ? -41.753 -26.366 56.128 1.00 23.73 696 GLU A C 1
ATOM 5621 O O . GLU A 1 696 ? -42.718 -26.596 56.873 1.00 23.73 696 GLU A O 1
ATOM 5626 N N . PRO A 1 697 ? -41.339 -27.302 55.216 1.00 40.34 697 PRO A N 1
ATOM 5627 C CA . PRO A 1 697 ? -39.996 -27.934 55.263 1.00 40.34 697 PRO 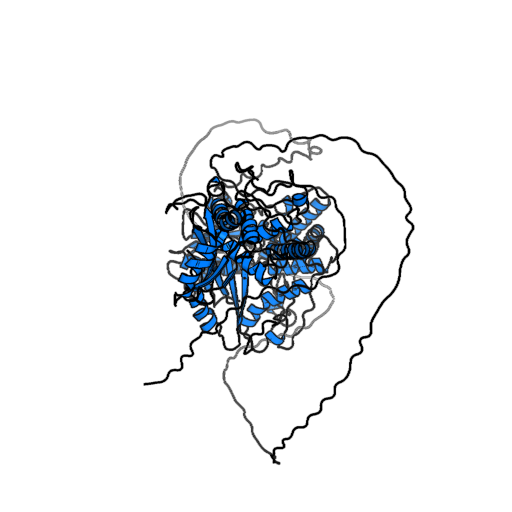A CA 1
ATOM 5628 C C . PRO A 1 697 ? -39.300 -28.445 53.961 1.00 40.34 697 PRO A C 1
ATOM 5630 O O . PRO A 1 697 ? -39.908 -29.143 53.154 1.00 40.34 697 PRO A O 1
ATOM 5633 N N . GLU A 1 698 ? -37.969 -28.240 53.914 1.00 27.58 698 GLU A N 1
ATOM 5634 C CA . GLU A 1 698 ? -36.883 -29.245 53.684 1.00 27.58 698 GLU A CA 1
ATOM 5635 C C . GLU A 1 698 ? -36.715 -29.929 52.282 1.00 27.58 698 GLU A C 1
ATOM 5637 O O . GLU A 1 698 ? -37.653 -30.032 51.503 1.00 27.58 698 GLU A O 1
ATOM 5642 N N . PHE A 1 699 ? -35.534 -30.425 51.837 1.00 25.17 699 PHE A N 1
ATOM 5643 C CA . PHE A 1 699 ? -34.268 -30.765 52.530 1.00 25.17 699 PHE A CA 1
ATOM 5644 C C . PHE A 1 699 ? -32.991 -30.711 51.627 1.00 25.17 699 PHE A C 1
ATOM 5646 O O . PHE A 1 699 ? -33.059 -31.112 50.473 1.00 25.17 699 PHE A O 1
ATOM 5653 N N . SER A 1 700 ? -31.847 -30.307 52.223 1.00 26.36 700 SER A N 1
ATOM 5654 C CA . SER A 1 700 ? -30.381 -30.527 51.959 1.00 26.36 700 SER A CA 1
ATOM 5655 C C . SER A 1 700 ? -29.762 -30.753 50.544 1.00 26.36 700 SER A C 1
ATOM 5657 O O . SER A 1 700 ? -30.405 -31.235 49.623 1.00 26.36 700 SER A O 1
ATOM 5659 N N . GLY A 1 701 ? -28.460 -30.488 50.310 1.00 25.83 701 GLY A N 1
ATOM 5660 C CA . GLY A 1 701 ? -27.368 -30.092 51.230 1.00 25.83 701 GLY A CA 1
ATOM 5661 C C . GLY A 1 701 ? -26.178 -29.400 50.519 1.00 25.83 701 GLY A C 1
ATOM 5662 O O . GLY A 1 701 ? -25.961 -29.608 49.330 1.00 25.83 701 GLY A O 1
ATOM 5663 N N . THR A 1 702 ? -25.556 -28.393 51.156 1.00 27.80 702 THR A N 1
ATOM 5664 C CA . THR A 1 702 ? -24.238 -28.420 51.868 1.00 27.80 702 THR A CA 1
ATOM 5665 C C . THR A 1 702 ? -23.005 -28.514 50.948 1.00 27.80 702 THR A C 1
ATOM 5667 O O . THR A 1 702 ? -22.828 -29.530 50.291 1.00 27.80 702 THR A O 1
ATOM 5670 N N . MET A 1 703 ? -22.223 -27.436 50.745 1.00 27.53 703 MET A N 1
ATOM 5671 C CA . MET A 1 703 ? -21.187 -26.821 51.634 1.00 27.53 703 MET A CA 1
ATOM 5672 C C . MET A 1 703 ? -19.831 -27.573 51.582 1.00 27.53 703 MET A C 1
ATOM 5674 O O . MET A 1 703 ? -19.824 -28.770 51.342 1.00 27.53 703 MET A O 1
ATOM 5678 N N . GLU A 1 704 ? -18.650 -26.946 51.704 1.00 26.66 704 GLU A N 1
ATOM 5679 C CA . GLU A 1 704 ? -18.270 -25.752 52.491 1.00 26.66 704 GLU A CA 1
ATOM 5680 C C . GLU A 1 704 ? -17.361 -24.730 51.760 1.00 26.66 704 GLU A C 1
ATOM 5682 O O . GLU A 1 704 ? -16.683 -25.041 50.784 1.00 26.66 704 GLU A O 1
ATOM 5687 N N . ASN A 1 705 ? -17.313 -23.507 52.306 1.00 26.89 705 ASN A N 1
ATOM 5688 C CA . ASN A 1 705 ? -16.279 -22.488 52.071 1.00 26.89 705 ASN A CA 1
ATOM 5689 C C . ASN A 1 705 ? -15.388 -22.387 53.320 1.00 26.89 705 ASN A C 1
ATOM 5691 O O . ASN A 1 705 ? -15.903 -22.501 54.430 1.00 26.89 705 ASN A O 1
ATOM 5695 N N . LEU A 1 706 ? -14.120 -21.991 53.162 1.00 25.66 706 LEU A N 1
ATOM 5696 C CA . LEU A 1 706 ? -13.338 -21.400 54.254 1.00 25.66 706 LEU A CA 1
ATOM 5697 C C . LEU A 1 706 ? -12.700 -20.078 53.820 1.00 25.66 706 LEU A C 1
ATOM 5699 O O . LEU A 1 706 ? -11.958 -20.002 52.844 1.00 25.66 706 LEU A O 1
ATOM 5703 N N . SER A 1 707 ? -13.020 -19.025 54.568 1.00 26.64 707 SER A N 1
ATOM 5704 C CA . SER A 1 707 ? -12.513 -17.664 54.403 1.00 26.64 707 SER A CA 1
ATOM 5705 C C . SER A 1 707 ? -11.371 -17.381 55.378 1.00 26.64 707 SER A C 1
ATOM 5707 O O . SER A 1 707 ? -11.501 -17.678 56.564 1.00 26.64 707 SER A O 1
ATOM 5709 N N . GLY A 1 708 ? -10.317 -16.708 54.918 1.00 23.59 708 GLY A N 1
ATOM 5710 C CA . GLY A 1 708 ? -9.253 -16.178 55.771 1.00 23.59 708 GLY A CA 1
ATOM 5711 C C . GLY A 1 708 ? -8.770 -14.824 55.260 1.00 23.59 708 GLY A C 1
ATOM 5712 O O . GLY A 1 708 ? -8.241 -14.731 54.158 1.00 23.59 708 GLY A O 1
ATOM 5713 N N . SER A 1 709 ? -8.970 -13.776 56.058 1.00 25.08 709 SER A N 1
ATOM 5714 C CA . SER A 1 709 ? -8.431 -12.430 55.832 1.00 25.08 709 SER A CA 1
ATOM 5715 C C . SER A 1 709 ? -7.262 -12.199 56.783 1.00 25.08 709 SER A C 1
ATOM 5717 O O . SER A 1 709 ? -7.383 -12.585 57.941 1.00 25.08 709 SER A O 1
ATOM 5719 N N . LEU A 1 710 ? -6.197 -11.521 56.340 1.00 25.45 710 LEU A N 1
ATOM 5720 C CA . LEU A 1 710 ? -5.324 -10.680 57.178 1.00 25.45 710 LEU A CA 1
ATOM 5721 C C . LEU A 1 710 ? -4.413 -9.792 56.303 1.00 25.45 710 LEU A C 1
ATOM 5723 O O . LEU A 1 710 ? -4.345 -9.967 55.087 1.00 25.45 710 LEU A O 1
ATOM 5727 N N . ALA A 1 711 ? -3.812 -8.770 56.916 1.00 25.16 711 ALA A N 1
ATOM 5728 C CA . ALA A 1 711 ? -3.318 -7.564 56.245 1.00 25.16 711 ALA A CA 1
ATOM 5729 C C . ALA A 1 711 ? -1.779 -7.473 56.110 1.00 25.16 711 ALA A C 1
ATOM 5731 O O . ALA A 1 711 ? -1.064 -8.292 56.670 1.00 25.16 711 ALA A O 1
ATOM 5732 N N . LEU A 1 712 ? -1.341 -6.444 55.360 1.00 26.70 712 LEU A N 1
ATOM 5733 C CA . LEU A 1 712 ? -0.034 -5.748 55.326 1.00 26.70 712 LEU A CA 1
ATOM 5734 C C . LEU A 1 712 ? 1.221 -6.465 55.883 1.00 26.70 712 LEU A C 1
ATOM 5736 O O . LEU A 1 712 ? 1.278 -6.754 57.070 1.00 26.70 712 LEU A O 1
ATOM 5740 N N . ASP A 1 713 ? 2.321 -6.450 55.112 1.00 23.34 713 ASP A N 1
ATOM 5741 C CA . ASP A 1 713 ? 3.297 -5.349 55.268 1.00 23.34 713 ASP A CA 1
ATOM 5742 C C . ASP A 1 713 ? 4.251 -5.165 54.062 1.00 23.34 713 ASP A C 1
ATOM 5744 O O . ASP A 1 713 ? 4.295 -5.988 53.146 1.00 23.34 713 ASP A O 1
ATOM 5748 N N . LYS A 1 714 ? 5.007 -4.058 54.056 1.00 29.05 714 LYS A N 1
ATOM 5749 C CA . LYS A 1 714 ? 6.118 -3.764 53.134 1.00 29.05 714 LYS A CA 1
ATOM 5750 C C . LYS A 1 714 ? 7.464 -3.947 53.840 1.00 29.05 714 LYS A C 1
ATOM 5752 O O . LYS A 1 714 ? 7.691 -3.321 54.870 1.00 29.05 714 LYS A O 1
ATOM 5757 N N . SER A 1 715 ? 8.435 -4.585 53.190 1.00 23.88 715 SER A N 1
ATOM 5758 C CA . SER A 1 715 ? 9.850 -4.253 53.414 1.00 23.88 715 SER A CA 1
ATOM 5759 C C . SER A 1 715 ? 10.741 -4.634 52.230 1.00 23.88 715 SER A C 1
ATOM 5761 O O . SER A 1 715 ? 10.455 -5.539 51.449 1.00 23.88 715 SER A O 1
ATOM 5763 N N . VAL A 1 716 ? 11.813 -3.860 52.076 1.00 25.38 716 VAL A N 1
ATOM 5764 C CA . VAL A 1 716 ? 12.897 -4.045 51.104 1.00 25.38 716 VAL A CA 1
ATOM 5765 C C . VAL A 1 716 ? 14.055 -4.756 51.816 1.00 25.38 716 VAL A C 1
ATOM 5767 O O . VAL A 1 716 ? 14.207 -4.575 53.024 1.00 25.38 716 VAL A O 1
ATOM 5770 N N . THR A 1 717 ? 14.897 -5.483 51.069 1.00 23.78 717 THR A N 1
ATOM 5771 C CA . THR A 1 717 ? 16.387 -5.418 51.075 1.00 23.78 717 THR A CA 1
ATOM 5772 C C . THR A 1 717 ? 17.040 -6.794 50.852 1.00 23.78 717 THR A C 1
ATOM 5774 O O . THR A 1 717 ? 17.045 -7.650 51.724 1.00 23.78 717 THR A O 1
ATOM 5777 N N . GLN A 1 718 ? 17.595 -6.969 49.647 1.00 25.12 718 GLN A N 1
ATOM 5778 C CA . GLN A 1 718 ? 18.943 -7.486 49.348 1.00 25.12 718 GLN A CA 1
ATOM 5779 C C . GLN A 1 718 ? 19.627 -8.442 50.355 1.00 25.12 718 GLN A C 1
ATOM 5781 O O . GLN A 1 718 ? 20.009 -8.030 51.447 1.00 25.12 718 GLN A O 1
ATOM 5786 N N . GLN A 1 719 ? 20.002 -9.644 49.894 1.00 24.36 719 GLN A N 1
ATOM 5787 C CA . GLN A 1 719 ? 21.234 -10.297 50.359 1.00 24.36 719 GLN A CA 1
ATOM 5788 C C . GLN A 1 719 ? 21.856 -11.201 49.284 1.00 24.36 719 GLN A C 1
ATOM 5790 O O . GLN A 1 719 ? 21.182 -12.015 48.657 1.00 24.36 719 GLN A O 1
ATOM 5795 N N . GLN A 1 720 ? 23.161 -11.027 49.068 1.00 24.94 720 GLN A N 1
ATOM 5796 C CA . GLN A 1 720 ? 24.005 -11.940 48.295 1.00 24.94 720 GLN A CA 1
ATOM 5797 C C . GLN A 1 720 ? 24.357 -13.158 49.153 1.00 24.94 720 GLN A C 1
ATOM 5799 O O . GLN A 1 720 ? 24.627 -12.997 50.340 1.00 24.94 720 GLN A O 1
ATOM 5804 N N . TYR A 1 721 ? 24.516 -14.325 48.528 1.00 24.72 721 TYR A N 1
ATOM 5805 C CA . TYR A 1 721 ? 25.436 -15.345 49.029 1.00 24.72 721 TYR A CA 1
ATOM 5806 C C . TYR A 1 721 ? 26.254 -15.932 47.880 1.00 24.72 721 TYR A C 1
ATOM 5808 O O . TYR A 1 721 ? 25.735 -16.582 46.977 1.00 24.72 721 TYR A O 1
ATOM 5816 N N . SER A 1 722 ? 27.558 -15.687 47.942 1.00 23.94 722 SER A N 1
ATOM 5817 C CA . SER A 1 722 ? 28.600 -16.357 47.167 1.00 23.94 722 SER A CA 1
ATOM 5818 C C . SER A 1 722 ? 29.299 -17.388 48.057 1.00 23.94 722 SER A C 1
ATOM 5820 O O . SER A 1 722 ? 29.604 -17.075 49.208 1.00 23.94 722 SER A O 1
ATOM 5822 N N . ALA A 1 723 ? 29.597 -18.581 47.534 1.00 25.80 723 ALA A N 1
ATOM 5823 C CA . ALA A 1 723 ? 30.401 -19.597 48.221 1.00 25.80 723 ALA A CA 1
ATOM 5824 C C . ALA A 1 723 ? 31.324 -20.353 47.243 1.00 25.80 723 ALA A C 1
ATOM 5826 O O . ALA A 1 723 ? 30.963 -20.596 46.094 1.00 25.80 723 ALA A O 1
ATOM 5827 N N . GLN A 1 724 ? 32.530 -20.685 47.717 1.00 23.56 724 GLN A N 1
ATOM 5828 C CA . GLN A 1 724 ? 33.740 -21.020 46.945 1.00 23.56 724 GLN A CA 1
ATOM 5829 C C . GLN A 1 724 ? 34.644 -21.931 47.819 1.00 23.56 724 GLN A C 1
ATOM 5831 O O . GLN A 1 724 ? 34.525 -21.869 49.040 1.00 23.56 724 GLN A O 1
ATOM 5836 N N . THR A 1 725 ? 35.571 -22.782 47.353 1.00 24.83 725 THR A N 1
ATOM 5837 C CA . THR A 1 725 ? 36.117 -23.106 46.008 1.00 24.83 725 THR A CA 1
ATOM 5838 C C . THR A 1 725 ? 36.485 -24.623 46.011 1.00 24.83 725 THR A C 1
ATOM 5840 O O . THR A 1 725 ? 35.852 -25.374 46.742 1.00 24.83 725 THR A O 1
ATOM 5843 N N . VAL A 1 726 ? 37.580 -25.037 45.342 1.00 25.12 726 VAL A N 1
ATOM 5844 C CA . VAL A 1 726 ? 38.474 -26.183 45.693 1.00 25.12 726 VAL A CA 1
ATOM 5845 C C . VAL A 1 726 ? 38.048 -27.594 45.212 1.00 25.12 726 VAL A C 1
ATOM 5847 O O . VAL A 1 726 ? 36.933 -28.007 45.491 1.00 25.12 726 VAL A O 1
ATOM 5850 N N . VAL A 1 727 ? 38.878 -28.456 44.577 1.00 25.42 727 VAL A N 1
ATOM 5851 C CA . VAL A 1 727 ? 40.129 -28.365 43.752 1.00 25.42 727 VAL A CA 1
ATOM 5852 C C . VAL A 1 727 ? 40.420 -29.757 43.131 1.00 25.42 727 VAL A C 1
ATOM 5854 O O . VAL A 1 727 ? 40.204 -30.760 43.806 1.00 25.42 727 VAL A O 1
ATOM 5857 N N . ASN A 1 728 ? 40.943 -29.807 41.892 1.00 24.27 728 ASN A N 1
ATOM 5858 C CA . ASN A 1 728 ? 42.005 -30.703 41.344 1.00 24.27 728 ASN A CA 1
ATOM 5859 C C . ASN A 1 728 ? 41.949 -30.623 39.799 1.00 24.27 728 ASN A C 1
ATOM 5861 O O . ASN A 1 728 ? 40.871 -30.811 39.249 1.00 24.27 728 ASN A O 1
ATOM 5865 N N . GLN A 1 729 ? 42.945 -30.173 39.021 1.00 26.83 729 GLN A N 1
ATOM 5866 C CA . GLN A 1 729 ? 44.404 -30.419 38.895 1.00 26.83 729 GLN A CA 1
ATOM 5867 C C . GLN A 1 729 ? 44.812 -31.582 37.960 1.00 26.83 729 GLN A C 1
ATOM 5869 O O . GLN A 1 729 ? 44.309 -32.689 38.093 1.00 26.83 729 GLN A O 1
ATOM 5874 N N . GLN A 1 730 ? 45.830 -31.280 37.126 1.00 27.00 730 GLN A N 1
ATOM 5875 C CA . GLN A 1 730 ? 46.627 -32.132 36.210 1.00 27.00 730 GLN A CA 1
ATOM 5876 C C . GLN A 1 730 ? 45.922 -32.566 34.896 1.00 27.00 730 GLN A C 1
ATOM 5878 O O . GLN A 1 730 ? 44.748 -32.905 34.914 1.00 27.00 730 GLN A O 1
ATOM 5883 N N . GLY A 1 731 ? 46.557 -32.545 33.708 1.00 24.56 731 GLY A N 1
ATOM 5884 C CA . GLY A 1 731 ? 47.965 -32.261 33.343 1.00 24.56 731 GLY A CA 1
ATOM 5885 C C . GLY A 1 731 ? 48.139 -31.642 31.933 1.00 24.56 731 GLY A C 1
ATOM 5886 O O . GLY A 1 731 ? 47.169 -31.176 31.344 1.00 24.56 731 GLY A O 1
ATOM 5887 N N . SER A 1 732 ? 49.380 -31.577 31.429 1.00 25.14 732 SER A N 1
ATOM 5888 C CA . SER A 1 732 ? 49.872 -30.602 30.425 1.00 25.14 732 SER A CA 1
ATOM 5889 C C . SER A 1 732 ? 50.572 -31.195 29.179 1.00 25.14 732 SER A C 1
ATOM 5891 O O . SER A 1 732 ? 50.914 -32.374 29.187 1.00 25.14 732 SER A O 1
ATOM 5893 N N . SER A 1 733 ? 50.906 -30.316 28.208 1.00 26.48 733 SER A N 1
ATOM 5894 C CA . SER A 1 733 ? 51.875 -30.492 27.087 1.00 26.48 733 SER A CA 1
ATOM 5895 C C . SER A 1 733 ? 51.440 -31.414 25.912 1.00 26.48 733 SER A C 1
ATOM 5897 O O . SER A 1 733 ? 50.635 -32.315 26.110 1.00 26.48 733 SER A O 1
ATOM 5899 N N . GLU A 1 734 ? 51.880 -31.243 24.648 1.00 27.05 734 GLU A N 1
ATOM 5900 C CA . GLU A 1 734 ? 52.805 -30.254 24.039 1.00 27.05 734 GLU A CA 1
ATOM 5901 C C . GLU A 1 734 ? 52.588 -30.036 22.512 1.00 27.05 734 GLU A C 1
ATOM 5903 O O . GLU A 1 734 ? 51.667 -30.591 21.917 1.00 27.05 734 GLU A O 1
ATOM 5908 N N . VAL A 1 735 ? 53.440 -29.191 21.909 1.00 27.45 735 VAL A N 1
ATOM 5909 C CA . VAL A 1 735 ? 53.513 -28.765 20.485 1.00 27.45 735 VAL A CA 1
ATOM 5910 C C . VAL A 1 735 ? 54.180 -29.863 19.601 1.00 27.45 735 VAL A C 1
ATOM 5912 O O . VAL A 1 735 ? 54.786 -30.775 20.154 1.00 27.45 735 VAL A O 1
ATOM 5915 N N . VAL A 1 736 ? 54.070 -29.901 18.258 1.00 28.16 736 VAL A N 1
ATOM 5916 C CA . VAL A 1 736 ? 55.036 -29.362 17.245 1.00 28.16 736 VAL A CA 1
ATOM 5917 C C . VAL A 1 736 ? 54.570 -29.719 15.804 1.00 28.16 736 VAL A C 1
ATOM 5919 O O . VAL A 1 736 ? 53.817 -30.670 15.608 1.00 28.16 736 VAL A O 1
ATOM 5922 N N . ASP A 1 737 ? 55.032 -28.925 14.828 1.00 25.81 737 ASP A N 1
ATOM 5923 C CA . ASP A 1 737 ? 54.828 -28.924 13.362 1.00 25.81 737 ASP A CA 1
ATOM 5924 C C . ASP A 1 737 ? 55.022 -30.233 12.553 1.00 25.81 737 ASP A C 1
ATOM 5926 O O . ASP A 1 737 ? 55.698 -31.171 12.973 1.00 25.81 737 ASP A O 1
ATOM 5930 N N . GLY A 1 738 ? 54.544 -30.216 11.294 1.00 24.77 738 GLY A N 1
ATOM 5931 C CA . GLY A 1 738 ? 54.934 -31.159 10.232 1.00 24.77 738 GLY A CA 1
ATOM 5932 C C . GLY A 1 738 ? 54.358 -30.815 8.845 1.00 24.77 738 GLY A C 1
ATOM 5933 O O . GLY A 1 738 ? 53.153 -30.910 8.634 1.00 24.77 738 GLY A O 1
ATOM 5934 N N . VAL A 1 739 ? 55.220 -30.431 7.894 1.00 26.69 739 VAL A N 1
ATOM 5935 C CA . VAL A 1 739 ? 54.900 -30.084 6.487 1.00 26.69 739 VAL A CA 1
ATOM 5936 C C . VAL A 1 739 ? 55.318 -31.228 5.553 1.00 26.69 739 VAL A C 1
ATOM 5938 O O . VAL A 1 739 ? 56.408 -31.753 5.764 1.00 26.69 739 VAL A O 1
ATOM 5941 N N . MET A 1 740 ? 54.528 -31.557 4.514 1.00 26.80 740 MET A N 1
ATOM 5942 C CA . MET A 1 740 ? 54.991 -31.732 3.112 1.00 26.80 740 MET A CA 1
ATOM 5943 C C . MET A 1 740 ? 53.890 -32.181 2.132 1.00 26.80 740 MET A C 1
ATOM 5945 O O . MET A 1 740 ? 52.885 -32.774 2.524 1.00 26.80 740 MET A O 1
ATOM 5949 N N . ASP A 1 741 ? 54.114 -31.842 0.860 1.00 27.52 741 ASP A N 1
ATOM 5950 C CA . ASP A 1 741 ? 53.314 -32.157 -0.329 1.00 27.52 741 ASP A CA 1
ATOM 5951 C C . ASP A 1 741 ? 53.365 -33.644 -0.735 1.00 27.52 741 ASP A C 1
ATOM 5953 O O . ASP A 1 741 ? 54.293 -34.355 -0.353 1.00 27.52 741 ASP A O 1
ATOM 5957 N N . ASP A 1 742 ? 52.440 -34.076 -1.607 1.00 27.38 742 ASP A N 1
ATOM 5958 C CA . ASP A 1 742 ? 52.863 -34.657 -2.895 1.00 27.38 742 ASP A CA 1
ATOM 5959 C C . ASP A 1 742 ? 51.749 -34.632 -3.967 1.00 27.38 742 ASP A C 1
ATOM 5961 O O . ASP A 1 742 ? 50.554 -34.728 -3.670 1.00 27.38 742 ASP A O 1
ATOM 5965 N N . ASP A 1 743 ? 52.164 -34.502 -5.228 1.00 28.98 743 ASP A N 1
ATOM 5966 C CA . ASP A 1 743 ? 51.324 -34.531 -6.435 1.00 28.98 743 ASP A CA 1
ATOM 5967 C C . ASP A 1 743 ? 50.936 -35.973 -6.833 1.00 28.98 743 ASP A C 1
ATOM 5969 O O . ASP A 1 743 ? 51.692 -36.908 -6.588 1.00 28.98 743 ASP A O 1
ATOM 5973 N N . LEU A 1 744 ? 49.847 -36.149 -7.605 1.00 26.92 744 LEU A N 1
ATOM 5974 C CA . LEU A 1 744 ? 49.940 -36.898 -8.875 1.00 26.92 744 LEU A CA 1
ATOM 5975 C C . LEU A 1 744 ? 48.722 -36.708 -9.800 1.00 26.92 744 LEU A C 1
ATOM 5977 O O . LEU A 1 744 ? 47.565 -36.875 -9.416 1.00 26.92 744 LEU A O 1
ATOM 5981 N N . GLN A 1 745 ? 49.003 -36.449 -11.079 1.00 27.47 745 GLN A N 1
ATOM 5982 C CA . GLN A 1 745 ? 48.023 -36.425 -12.170 1.00 27.47 745 GLN A CA 1
ATOM 5983 C C . GLN A 1 745 ? 47.858 -37.812 -12.811 1.00 27.47 745 GLN A C 1
ATOM 5985 O O . GLN A 1 745 ? 48.815 -38.578 -12.895 1.00 27.47 745 GLN A O 1
ATOM 5990 N N . SER A 1 746 ? 46.711 -38.070 -13.450 1.00 25.94 746 SER A N 1
ATOM 5991 C CA . SER A 1 746 ? 46.701 -38.875 -14.683 1.00 25.94 746 SER A CA 1
ATOM 5992 C C . SER A 1 746 ? 45.591 -38.449 -15.655 1.00 25.94 746 SER A C 1
ATOM 5994 O O . SER A 1 746 ? 44.440 -38.240 -15.279 1.00 25.94 746 SER A O 1
ATOM 5996 N N . LYS A 1 747 ? 45.976 -38.294 -16.928 1.00 25.78 747 LYS A N 1
ATOM 5997 C CA . LYS A 1 747 ? 45.084 -38.203 -18.100 1.00 25.78 747 LYS A CA 1
ATOM 5998 C C . LYS A 1 747 ? 44.686 -39.632 -18.508 1.00 25.78 747 LYS A C 1
ATOM 6000 O O . LYS A 1 747 ? 45.412 -40.571 -18.188 1.00 25.78 747 LYS A O 1
ATOM 6005 N N . THR A 1 748 ? 43.549 -39.865 -19.162 1.00 25.58 748 THR A N 1
ATOM 6006 C CA . THR A 1 748 ? 43.368 -40.041 -20.633 1.00 25.58 748 THR A CA 1
ATOM 6007 C C . THR A 1 748 ? 41.944 -40.631 -20.839 1.00 25.58 748 THR A C 1
ATOM 6009 O O . THR A 1 748 ? 41.341 -41.068 -19.862 1.00 25.58 748 THR A O 1
ATOM 6012 N N . GLU A 1 749 ? 41.273 -40.674 -21.997 1.00 25.02 749 GLU A N 1
ATOM 6013 C CA . GLU A 1 749 ? 41.590 -40.274 -23.379 1.00 25.02 749 GLU A CA 1
ATOM 6014 C C . GLU A 1 749 ? 40.317 -39.715 -24.077 1.00 25.02 749 GLU A C 1
ATOM 6016 O O . GLU A 1 749 ? 39.361 -39.304 -23.422 1.00 25.02 749 GLU A O 1
ATOM 6021 N N . ILE A 1 750 ? 40.278 -39.731 -25.413 1.00 30.44 750 ILE A N 1
ATOM 6022 C CA . ILE A 1 750 ? 39.116 -39.520 -26.294 1.00 30.44 750 ILE A CA 1
ATOM 6023 C C . ILE A 1 750 ? 39.045 -40.736 -27.242 1.00 30.44 750 ILE A C 1
ATOM 6025 O O . ILE A 1 750 ? 40.087 -41.312 -27.558 1.00 30.44 750 ILE A O 1
ATOM 6029 N N . PRO A 1 751 ? 37.865 -41.091 -27.780 1.00 29.31 751 PRO A N 1
ATOM 6030 C CA . PRO A 1 751 ? 37.852 -41.375 -29.216 1.00 29.31 751 PRO A CA 1
ATOM 6031 C C . PRO A 1 751 ? 36.726 -40.645 -29.963 1.00 29.31 751 PRO A C 1
ATOM 6033 O O . PRO A 1 751 ? 35.549 -40.733 -29.617 1.00 29.31 751 PRO A O 1
ATOM 6036 N N . LYS A 1 752 ? 37.109 -39.969 -31.050 1.00 28.20 752 LYS A N 1
ATOM 6037 C CA . LYS A 1 752 ? 36.237 -39.749 -32.209 1.00 28.20 752 LYS A CA 1
ATOM 6038 C C . LYS A 1 752 ? 36.397 -40.942 -33.151 1.00 28.20 752 LYS A C 1
ATOM 6040 O O . LYS A 1 752 ? 37.483 -41.511 -33.210 1.00 28.20 752 LYS A O 1
ATOM 6045 N N . ASN A 1 753 ? 35.367 -41.242 -33.932 1.00 28.12 753 ASN A N 1
ATOM 6046 C CA . ASN A 1 753 ? 35.537 -41.708 -35.306 1.00 28.12 753 ASN A CA 1
ATOM 6047 C C . ASN A 1 753 ? 34.272 -41.405 -36.117 1.00 28.12 753 ASN A C 1
ATOM 6049 O O . ASN A 1 753 ? 33.226 -41.079 -35.554 1.00 28.12 753 ASN A O 1
ATOM 6053 N N . ASP A 1 754 ? 34.433 -41.441 -37.433 1.00 27.48 754 ASP A N 1
ATOM 6054 C CA . ASP A 1 754 ? 33.665 -40.651 -38.390 1.00 27.48 754 ASP A CA 1
ATOM 6055 C C . ASP A 1 754 ? 32.713 -41.468 -39.295 1.00 27.48 754 ASP A C 1
ATOM 6057 O O . ASP A 1 754 ? 32.747 -42.694 -39.344 1.00 27.48 754 ASP A O 1
ATOM 6061 N N . GLU A 1 755 ? 31.937 -40.703 -40.073 1.00 28.78 755 GLU A N 1
ATOM 6062 C CA . GLU A 1 755 ? 31.573 -40.950 -41.481 1.00 28.78 755 GLU A CA 1
ATOM 6063 C C . GLU A 1 755 ? 30.396 -41.860 -41.931 1.00 28.78 755 GLU A C 1
ATOM 6065 O O . GLU A 1 755 ? 30.389 -43.083 -41.847 1.00 28.78 755 GLU A O 1
ATOM 6070 N N . THR A 1 756 ? 29.516 -41.193 -42.699 1.00 27.11 756 THR A N 1
ATOM 6071 C CA . THR A 1 756 ? 28.807 -41.632 -43.928 1.00 27.11 756 THR A CA 1
ATOM 6072 C C . THR A 1 756 ? 27.603 -42.589 -43.898 1.00 27.11 756 THR A C 1
ATOM 6074 O O . THR A 1 756 ? 27.667 -43.723 -43.445 1.00 27.11 756 THR A O 1
ATOM 6077 N N . GLY A 1 757 ? 26.556 -42.178 -44.636 1.00 25.50 757 GLY A N 1
ATOM 6078 C CA . GLY A 1 757 ? 25.955 -43.057 -45.653 1.00 25.50 757 GLY A CA 1
ATOM 6079 C C . GLY A 1 757 ? 24.433 -43.275 -45.637 1.00 25.50 757 GLY A C 1
ATOM 6080 O O . GLY A 1 757 ? 23.932 -44.086 -44.874 1.00 25.50 757 GLY A O 1
ATOM 6081 N N . GLY A 1 758 ? 23.729 -42.704 -46.627 1.00 24.48 758 GLY A N 1
ATOM 6082 C CA . GLY A 1 758 ? 22.735 -43.489 -47.387 1.00 24.48 758 GLY A CA 1
ATOM 6083 C C . GLY A 1 758 ? 21.231 -43.338 -47.095 1.00 24.48 758 GLY A C 1
ATOM 6084 O O . GLY A 1 758 ? 20.653 -44.088 -46.324 1.00 24.48 758 GLY A O 1
ATOM 6085 N N . SER A 1 759 ? 20.579 -42.478 -47.888 1.00 26.17 759 SER A N 1
ATOM 6086 C CA . SER A 1 759 ? 19.298 -42.737 -48.589 1.00 26.17 759 SER A CA 1
ATOM 6087 C C . SER A 1 759 ? 18.075 -43.345 -47.863 1.00 26.17 759 SER A C 1
ATOM 6089 O O . SER A 1 759 ? 17.966 -44.557 -47.718 1.00 26.17 759 SER A O 1
ATOM 6091 N N . GLY A 1 760 ? 17.037 -42.510 -47.717 1.00 25.00 760 GLY A N 1
ATOM 6092 C CA . GLY A 1 760 ? 15.756 -42.703 -48.423 1.00 25.00 760 GLY A CA 1
ATOM 6093 C C . GLY A 1 760 ? 14.719 -43.694 -47.872 1.00 25.00 760 GLY A C 1
ATOM 6094 O O . GLY A 1 760 ? 14.943 -44.895 -47.864 1.00 25.00 760 GLY A O 1
ATOM 6095 N N . LEU A 1 761 ? 13.515 -43.183 -47.574 1.00 26.52 761 LEU A N 1
ATOM 6096 C CA . LEU A 1 761 ? 12.236 -43.579 -48.201 1.00 26.52 761 LEU A CA 1
ATOM 6097 C C . LEU A 1 761 ? 11.054 -42.813 -47.567 1.00 26.52 761 LEU A C 1
ATOM 6099 O O . LEU A 1 761 ? 10.989 -42.591 -46.363 1.00 26.52 761 LEU A O 1
ATOM 6103 N N . SER A 1 762 ? 10.102 -42.424 -48.409 1.00 24.67 762 SER A N 1
ATOM 6104 C CA . SER A 1 762 ? 8.736 -41.984 -48.068 1.00 24.67 762 SER A CA 1
ATOM 6105 C C . SER A 1 762 ? 7.764 -42.883 -48.866 1.00 24.67 762 SER A C 1
ATOM 6107 O O . SER A 1 762 ? 8.257 -43.644 -49.704 1.00 24.67 762 SER A O 1
ATOM 6109 N N . PRO A 1 763 ? 6.420 -42.770 -48.773 1.00 45.12 763 PRO A N 1
ATOM 6110 C CA . PRO A 1 763 ? 5.549 -42.081 -47.811 1.00 45.12 763 PRO A CA 1
ATOM 6111 C C . PRO A 1 763 ? 4.585 -43.148 -47.174 1.00 45.12 763 PRO A C 1
ATOM 6113 O O . PRO A 1 763 ? 5.167 -44.143 -46.744 1.00 45.12 763 PRO A O 1
ATOM 6116 N N . PRO A 1 764 ? 3.222 -43.075 -47.050 1.00 37.16 764 PRO A N 1
ATOM 6117 C CA . PRO A 1 764 ? 2.200 -42.275 -47.750 1.00 37.16 764 PRO A CA 1
ATOM 6118 C C . PRO A 1 764 ? 1.322 -41.346 -46.880 1.00 37.16 764 PRO A C 1
ATOM 6120 O O . PRO A 1 764 ? 1.189 -41.490 -45.668 1.00 37.16 764 PRO A O 1
ATOM 6123 N N . LEU A 1 765 ? 0.681 -40.400 -47.573 1.00 28.75 765 LEU A N 1
ATOM 6124 C CA . LEU A 1 765 ? -0.449 -39.580 -47.119 1.00 28.75 765 LEU A CA 1
ATOM 6125 C C . LEU A 1 765 ? -1.785 -40.312 -47.339 1.00 28.75 765 LEU A C 1
ATOM 6127 O O . LEU A 1 765 ? -1.890 -41.128 -48.253 1.00 28.75 765 LEU A O 1
ATOM 6131 N N . THR A 1 766 ? -2.836 -39.888 -46.630 1.00 25.81 766 THR A N 1
ATOM 6132 C CA . THR A 1 766 ? -4.235 -40.043 -47.074 1.00 25.81 766 THR A CA 1
ATOM 6133 C C . THR A 1 766 ? -5.002 -38.724 -46.932 1.00 25.81 766 THR A C 1
ATOM 6135 O O . THR A 1 766 ? -4.960 -38.084 -45.883 1.00 25.81 766 THR A O 1
ATOM 6138 N N . SER A 1 767 ? -5.679 -38.334 -48.014 1.00 26.66 767 SER A N 1
ATOM 6139 C CA . SER A 1 767 ? -6.675 -37.253 -48.155 1.00 26.66 767 SER A CA 1
ATOM 6140 C C . SER A 1 767 ? -8.008 -37.619 -47.443 1.00 26.66 767 SER A C 1
ATOM 6142 O O . SER A 1 767 ? -8.094 -38.710 -46.893 1.00 26.66 767 SER A O 1
ATOM 6144 N N . GLU A 1 768 ? -9.065 -36.801 -47.306 1.00 25.56 768 GLU A N 1
ATOM 6145 C CA . GLU A 1 768 ? -9.759 -35.860 -48.219 1.00 25.56 768 GLU A CA 1
ATOM 6146 C C . GLU A 1 768 ? -10.490 -34.737 -47.430 1.00 25.56 768 GLU A C 1
ATOM 6148 O O . GLU A 1 768 ? -10.924 -34.947 -46.303 1.00 25.56 768 GLU A O 1
ATOM 6153 N N . GLN A 1 769 ? -10.412 -33.467 -47.854 1.00 26.20 769 GLN A N 1
ATOM 6154 C CA . GLN A 1 769 ? -11.389 -32.676 -48.649 1.00 26.20 769 GLN A CA 1
ATOM 6155 C C . GLN A 1 769 ? -12.802 -32.421 -48.068 1.00 26.20 769 GLN A C 1
ATOM 6157 O O . GLN A 1 769 ? -13.665 -33.288 -48.103 1.00 26.20 769 GLN A O 1
ATOM 6162 N N . ALA A 1 770 ? -13.065 -31.151 -47.726 1.00 26.20 770 ALA A N 1
ATOM 6163 C CA . ALA A 1 770 ? -14.186 -30.302 -48.190 1.00 26.20 770 ALA A CA 1
ATOM 6164 C C . ALA A 1 770 ? -14.012 -28.891 -47.565 1.00 26.20 770 ALA A C 1
ATOM 6166 O O . ALA A 1 770 ? -13.543 -28.784 -46.438 1.00 26.20 770 ALA A O 1
ATOM 6167 N N . GLY A 1 771 ? -14.325 -27.752 -48.189 1.00 24.55 771 GLY A N 1
ATOM 6168 C CA . GLY A 1 771 ? -14.935 -27.520 -49.499 1.00 24.55 771 GLY A CA 1
ATOM 6169 C C . GLY A 1 771 ? -16.099 -26.526 -49.390 1.00 24.55 771 GLY A C 1
ATOM 6170 O O . GLY A 1 771 ? -17.231 -26.949 -49.198 1.00 24.55 771 GLY A O 1
ATOM 6171 N N . GLY A 1 772 ? -15.838 -25.218 -49.510 1.00 24.00 772 GLY A N 1
ATOM 6172 C CA . GLY A 1 772 ? -16.894 -24.195 -49.530 1.00 24.00 772 GLY A CA 1
ATOM 6173 C C . GLY A 1 772 ? -16.416 -22.797 -49.131 1.00 24.00 772 GLY A C 1
ATOM 6174 O O . GLY A 1 772 ? -15.979 -22.580 -48.007 1.00 24.00 772 GLY A O 1
ATOM 6175 N N . GLY A 1 773 ? -16.532 -21.832 -50.039 1.00 22.83 773 GLY A N 1
ATOM 6176 C CA . GLY A 1 773 ? -16.379 -20.405 -49.738 1.00 22.83 773 GLY A CA 1
ATOM 6177 C C . GLY A 1 773 ? -17.379 -19.582 -50.547 1.00 22.83 773 GLY A C 1
ATOM 6178 O O . GLY A 1 773 ? -18.074 -20.161 -51.377 1.00 22.83 773 GLY A O 1
ATOM 6179 N N . VAL A 1 774 ? -17.433 -18.260 -50.315 1.00 25.62 774 VAL A N 1
ATOM 6180 C CA . VAL A 1 774 ? -17.628 -17.185 -51.323 1.00 25.62 774 VAL A CA 1
ATOM 6181 C C . VAL A 1 774 ? -17.764 -15.800 -50.644 1.00 25.62 774 VAL A C 1
ATOM 6183 O O . VAL A 1 774 ? -18.427 -15.661 -49.625 1.00 25.62 774 VAL A O 1
ATOM 6186 N N . ALA A 1 775 ? -17.116 -14.798 -51.256 1.00 23.86 775 ALA A N 1
ATOM 6187 C CA . ALA A 1 775 ? -17.335 -13.337 -51.209 1.00 23.86 775 ALA A CA 1
ATOM 6188 C C . ALA A 1 775 ? -17.573 -12.589 -49.868 1.00 23.86 775 ALA A C 1
ATOM 6190 O O . ALA A 1 775 ? -18.690 -12.431 -49.394 1.00 23.86 775 ALA A O 1
ATOM 6191 N N . GLY A 1 776 ? -16.511 -11.943 -49.373 1.00 23.89 776 GLY A N 1
ATOM 6192 C CA . GLY A 1 776 ? -16.231 -10.525 -49.670 1.00 23.89 776 GLY A CA 1
ATOM 6193 C C . GLY A 1 776 ? -17.314 -9.450 -49.457 1.00 23.89 776 GLY A C 1
ATOM 6194 O O . GLY A 1 776 ? -18.205 -9.287 -50.284 1.00 23.89 776 GLY A O 1
ATOM 6195 N N . ALA A 1 777 ? -17.074 -8.574 -48.476 1.00 23.98 777 ALA A N 1
ATOM 6196 C CA . ALA A 1 777 ? -17.507 -7.174 -48.482 1.00 23.98 777 ALA A CA 1
ATOM 6197 C C . ALA A 1 777 ? -16.409 -6.297 -47.847 1.00 23.98 777 ALA A C 1
ATOM 6199 O O . ALA A 1 777 ? -15.851 -6.659 -46.811 1.00 23.98 777 ALA A O 1
ATOM 6200 N N . ALA A 1 778 ? -16.083 -5.165 -48.474 1.00 25.67 778 ALA A N 1
ATOM 6201 C CA . ALA A 1 778 ? -15.232 -4.128 -47.888 1.00 25.67 778 ALA A CA 1
ATOM 6202 C C . ALA A 1 778 ? -16.110 -3.092 -47.164 1.00 25.67 778 ALA A C 1
ATOM 6204 O O . ALA A 1 778 ? -17.220 -2.819 -47.616 1.00 25.67 778 ALA A O 1
ATOM 6205 N N . GLY A 1 779 ? -15.619 -2.515 -46.064 1.00 23.86 779 GLY A N 1
ATOM 6206 C CA . GLY A 1 779 ? -16.364 -1.524 -45.283 1.00 23.86 779 GLY A CA 1
ATOM 6207 C C . GLY A 1 779 ? -15.507 -0.851 -44.210 1.00 23.86 779 GLY A C 1
ATOM 6208 O O . GLY A 1 779 ? -15.146 -1.477 -43.221 1.00 23.86 779 GLY A O 1
ATOM 6209 N N . ASP A 1 780 ? -15.179 0.407 -44.485 1.00 23.22 780 ASP A N 1
ATOM 6210 C CA . ASP A 1 780 ? -14.556 1.477 -43.694 1.00 23.22 780 ASP A CA 1
ATOM 6211 C C . ASP A 1 780 ? -14.264 1.311 -42.189 1.00 23.22 780 ASP A C 1
ATOM 6213 O O . ASP A 1 780 ? -15.086 0.898 -41.372 1.00 23.22 780 ASP A O 1
ATOM 6217 N N . TRP A 1 781 ? -13.094 1.838 -41.806 1.00 26.89 781 TRP A N 1
ATOM 6218 C CA . TRP A 1 781 ? -12.785 2.225 -40.429 1.00 26.89 781 TRP A CA 1
ATOM 6219 C C . TRP A 1 781 ? -13.430 3.591 -40.133 1.00 26.89 781 TRP A C 1
ATOM 6221 O O . TRP A 1 781 ? -13.197 4.533 -40.895 1.00 26.89 781 TRP A O 1
ATOM 6231 N N . PRO A 1 782 ? -14.202 3.755 -39.043 1.00 25.36 782 PRO A N 1
ATOM 6232 C CA . PRO A 1 782 ? -14.908 5.005 -38.785 1.00 25.36 782 PRO A CA 1
ATOM 6233 C C . PRO A 1 782 ? -13.947 6.143 -38.417 1.00 25.36 782 PRO A C 1
ATOM 6235 O O . PRO A 1 782 ? -13.202 6.061 -37.437 1.00 25.36 782 PRO A O 1
ATOM 6238 N N . MET A 1 783 ? -14.013 7.249 -39.164 1.00 22.44 783 MET A N 1
ATOM 6239 C CA . MET A 1 783 ? -13.463 8.529 -38.715 1.00 22.44 783 MET A CA 1
ATOM 6240 C C . MET A 1 783 ? -14.236 9.024 -37.490 1.00 22.44 783 MET A C 1
ATOM 6242 O O . MET A 1 783 ? -15.452 9.192 -37.551 1.00 22.44 783 MET A O 1
ATOM 6246 N N . CYS A 1 784 ? -13.528 9.332 -36.403 1.00 24.05 784 CYS A N 1
ATOM 6247 C CA . CYS A 1 784 ? -14.104 10.065 -35.280 1.00 24.05 784 CYS A CA 1
ATOM 6248 C C . CYS A 1 784 ? -13.855 11.567 -35.472 1.00 24.05 784 CYS A C 1
ATOM 6250 O O . CYS A 1 784 ? -12.710 12.022 -35.504 1.00 24.05 784 CYS A O 1
ATOM 6252 N N . SER A 1 785 ? -14.932 12.331 -35.644 1.00 23.42 785 SER A N 1
ATOM 6253 C CA . SER A 1 785 ? -14.897 13.778 -35.855 1.00 23.42 785 SER A CA 1
ATOM 6254 C C . SER A 1 785 ? -14.530 14.549 -34.584 1.00 23.42 785 SER A C 1
ATOM 6256 O O . SER A 1 785 ? -14.998 14.238 -33.491 1.00 23.42 785 SER A O 1
ATOM 6258 N N . ARG A 1 786 ? -13.743 15.613 -34.759 1.00 23.09 786 ARG A N 1
ATOM 6259 C CA . ARG A 1 786 ? -13.298 16.550 -33.719 1.00 23.09 786 ARG A CA 1
ATOM 6260 C C . ARG A 1 786 ? -14.483 17.207 -32.992 1.00 23.09 786 ARG A C 1
ATOM 6262 O O . ARG A 1 786 ? -15.249 17.937 -33.612 1.00 23.09 786 ARG A O 1
ATOM 6269 N N . VAL A 1 787 ? -14.570 17.006 -31.677 1.00 24.41 787 VAL A N 1
ATOM 6270 C CA . VAL A 1 787 ? -15.445 17.756 -30.759 1.00 24.41 787 VAL A CA 1
ATOM 6271 C C . VAL A 1 787 ? -14.557 18.408 -29.703 1.00 24.41 787 VAL A C 1
ATOM 6273 O O . VAL A 1 787 ? -13.763 17.725 -29.062 1.00 24.41 787 VAL A O 1
ATOM 6276 N N . GLU A 1 788 ? -14.663 19.726 -29.544 1.00 23.97 788 GLU A N 1
ATOM 6277 C CA . GLU A 1 788 ? -13.936 20.473 -28.511 1.00 23.97 788 GLU A CA 1
ATOM 6278 C C . GLU A 1 788 ? -14.735 20.460 -27.195 1.00 23.97 788 GLU A C 1
ATOM 6280 O O . GLU A 1 788 ? -15.906 20.853 -27.204 1.00 23.97 788 GLU A O 1
ATOM 6285 N N . PRO A 1 789 ? -14.150 20.030 -26.062 1.00 27.66 789 PRO A N 1
ATOM 6286 C CA . PRO A 1 789 ? -14.799 20.133 -24.763 1.00 27.66 789 PRO A CA 1
ATOM 6287 C C . PRO A 1 789 ? -14.526 21.501 -24.122 1.00 27.66 789 PRO A C 1
ATOM 6289 O O . PRO A 1 789 ? -13.389 21.969 -24.066 1.00 27.66 789 PRO A O 1
ATOM 6292 N N . LYS A 1 790 ? -15.578 22.126 -23.585 1.00 22.17 790 LYS A N 1
ATOM 6293 C CA . LYS A 1 790 ? -15.439 23.188 -22.579 1.00 22.17 790 LYS A CA 1
ATOM 6294 C C . LYS A 1 790 ? -15.096 22.559 -21.228 1.00 22.17 790 LYS A C 1
ATOM 6296 O O . LYS A 1 790 ? -15.546 21.451 -20.947 1.00 22.17 790 LYS A O 1
ATOM 6301 N N . ASN A 1 791 ? -14.340 23.287 -20.408 1.00 27.12 791 ASN A N 1
ATOM 6302 C CA . ASN A 1 791 ? -14.066 22.916 -19.019 1.00 27.12 791 ASN A CA 1
ATOM 6303 C C . ASN A 1 791 ? -15.371 22.729 -18.232 1.00 27.12 791 ASN A C 1
ATOM 6305 O O . ASN A 1 791 ? -16.217 23.619 -18.278 1.00 27.12 791 ASN A O 1
ATOM 6309 N N . ASP A 1 792 ? -15.480 21.612 -17.515 1.00 21.94 792 ASP A N 1
ATOM 6310 C CA . ASP A 1 792 ? -15.847 21.536 -16.092 1.00 21.94 792 ASP A CA 1
ATOM 6311 C C . ASP A 1 792 ? -15.555 20.108 -15.570 1.00 21.94 792 ASP A C 1
ATOM 6313 O O . ASP A 1 792 ? -15.273 19.198 -16.355 1.00 21.94 792 ASP A O 1
ATOM 6317 N N . ASP A 1 793 ? -15.529 19.949 -14.243 1.00 27.95 793 ASP A N 1
ATOM 6318 C CA . ASP A 1 793 ? -15.077 18.767 -13.484 1.00 27.95 793 ASP A CA 1
ATOM 6319 C C . ASP A 1 793 ? -15.656 17.409 -13.935 1.00 27.95 793 ASP A C 1
ATOM 6321 O O . ASP A 1 793 ? -16.835 17.331 -14.272 1.00 27.95 793 ASP A O 1
ATOM 6325 N N . LEU A 1 794 ? -14.884 16.311 -13.794 1.00 25.12 794 LEU A N 1
ATOM 6326 C CA . LEU A 1 794 ? -15.427 14.958 -13.542 1.00 25.12 794 LEU A CA 1
ATOM 6327 C C . LEU A 1 794 ? -14.373 13.922 -13.080 1.00 25.12 794 LEU A C 1
ATOM 6329 O O . LEU A 1 794 ? -13.226 13.921 -13.524 1.00 25.12 794 LEU A O 1
ATOM 6333 N N . GLU A 1 795 ? -14.800 13.014 -12.196 1.00 27.81 795 GLU A N 1
ATOM 6334 C CA . GLU A 1 795 ? -14.030 11.881 -11.651 1.00 27.81 795 GLU A CA 1
ATOM 6335 C C . GLU A 1 795 ? -13.919 10.698 -12.648 1.00 27.81 795 GLU A C 1
ATOM 6337 O O . GLU A 1 795 ? -14.755 10.541 -13.539 1.00 27.81 795 GLU A O 1
ATOM 6342 N N . GLU A 1 796 ? -12.907 9.827 -12.485 1.00 25.94 796 GLU A N 1
ATOM 6343 C CA . GLU A 1 796 ? -12.702 8.625 -13.324 1.00 25.94 796 GLU A CA 1
ATOM 6344 C C . GLU A 1 796 ? -13.907 7.655 -13.272 1.00 25.94 796 GLU A C 1
ATOM 6346 O O . GLU A 1 796 ? -14.129 6.966 -12.273 1.00 25.94 796 GLU A O 1
ATOM 6351 N N . LEU A 1 797 ? -14.615 7.510 -14.399 1.00 25.47 797 LEU A N 1
ATOM 6352 C CA . LEU A 1 797 ? -15.499 6.375 -14.691 1.00 25.47 797 LEU A CA 1
ATOM 6353 C C . LEU A 1 797 ? -14.945 5.562 -15.872 1.00 25.47 797 LEU A C 1
ATOM 6355 O O . LEU A 1 797 ? -14.603 6.112 -16.919 1.00 25.47 797 LEU A O 1
ATOM 6359 N N . GLU A 1 798 ? -14.867 4.239 -15.708 1.00 29.11 798 GLU A N 1
ATOM 6360 C CA . GLU A 1 798 ? -14.459 3.301 -16.765 1.00 29.11 798 GLU A CA 1
ATOM 6361 C C . GLU A 1 798 ? -15.567 3.131 -17.833 1.00 29.11 798 GLU A C 1
ATOM 6363 O O . GLU A 1 798 ? -16.738 2.994 -17.471 1.00 29.11 798 GLU A O 1
ATOM 6368 N N . PRO A 1 799 ? -15.235 3.057 -19.139 1.00 28.03 799 PRO A N 1
ATOM 6369 C CA . PRO A 1 799 ? -16.154 2.579 -20.173 1.00 28.03 799 PRO A CA 1
ATOM 6370 C C . PRO A 1 799 ? -16.106 1.044 -20.350 1.00 28.03 799 PRO A C 1
ATOM 6372 O O . PRO A 1 799 ? -15.086 0.396 -20.111 1.00 28.03 799 PRO A O 1
ATOM 6375 N N . LEU A 1 800 ? -17.239 0.473 -20.775 1.00 24.38 800 LEU A N 1
ATOM 6376 C CA . LEU A 1 800 ? -17.567 -0.959 -20.705 1.00 24.38 800 LEU A CA 1
ATOM 6377 C C . LEU A 1 800 ? -16.982 -1.871 -21.809 1.00 24.38 800 LEU A C 1
ATOM 6379 O O . LEU A 1 800 ? -16.833 -1.482 -22.961 1.00 24.38 800 LEU A O 1
ATOM 6383 N N . GLU A 1 801 ? -16.788 -3.128 -21.392 1.00 25.62 801 GLU A N 1
ATOM 6384 C CA . GLU A 1 801 ? -16.939 -4.421 -22.092 1.00 25.62 801 GLU A CA 1
ATOM 6385 C C . GLU A 1 801 ? -16.369 -4.680 -23.506 1.00 25.62 801 GLU A C 1
ATOM 6387 O O . GLU A 1 801 ? -16.793 -4.136 -24.521 1.00 25.62 801 GLU A O 1
ATOM 6392 N N . LEU A 1 802 ? -15.552 -5.742 -23.575 1.00 24.47 802 LEU A N 1
ATOM 6393 C CA . LEU A 1 802 ? -15.466 -6.650 -24.722 1.00 24.47 802 LEU A CA 1
ATOM 6394 C C . LEU A 1 802 ? -15.612 -8.098 -24.226 1.00 24.47 802 LEU A C 1
ATOM 6396 O O . LEU A 1 802 ? -14.865 -8.544 -23.356 1.00 24.47 802 LEU A O 1
ATOM 6400 N N . SER A 1 803 ? -16.572 -8.827 -24.794 1.00 21.98 803 SER A N 1
ATOM 6401 C CA . SER A 1 803 ? -16.939 -10.200 -24.423 1.00 21.98 803 SER A CA 1
ATOM 6402 C C . SER A 1 803 ? -15.808 -11.218 -24.624 1.00 21.98 803 SER A C 1
ATOM 6404 O O . SER A 1 803 ? -15.137 -11.199 -25.658 1.00 21.98 803 SER A O 1
ATOM 6406 N N . VAL A 1 804 ? -15.671 -12.173 -23.696 1.00 24.03 804 VAL A N 1
ATOM 6407 C CA . VAL A 1 804 ? -14.719 -13.295 -23.782 1.00 24.03 804 VAL A CA 1
ATOM 6408 C C . VAL A 1 804 ? -15.465 -14.629 -23.724 1.00 24.03 804 VAL A C 1
ATOM 6410 O O . VAL A 1 804 ? -16.171 -14.909 -22.758 1.00 24.03 804 VAL A O 1
ATOM 6413 N N . THR A 1 805 ? -15.269 -15.473 -24.737 1.00 21.38 805 THR A N 1
ATOM 6414 C CA . THR A 1 805 ? -15.619 -16.901 -24.703 1.00 21.38 805 THR A CA 1
ATOM 6415 C C . THR A 1 805 ? -14.446 -17.715 -24.153 1.00 21.38 805 THR A C 1
ATOM 6417 O O . THR A 1 805 ? -13.284 -17.435 -24.442 1.00 21.38 805 THR A O 1
ATOM 6420 N N . SER A 1 806 ? -14.740 -18.711 -23.318 1.00 22.83 806 SER A N 1
ATOM 6421 C CA . SER A 1 806 ? -13.737 -19.483 -22.583 1.00 22.83 806 SER A CA 1
ATOM 6422 C C . SER A 1 806 ? -13.097 -20.602 -23.412 1.00 22.83 806 SER A C 1
ATOM 6424 O O . SER A 1 806 ? -13.782 -21.374 -24.078 1.00 22.83 806 SER A O 1
ATOM 6426 N N . ALA A 1 807 ? -11.779 -20.760 -23.272 1.00 21.92 807 ALA A N 1
ATOM 6427 C CA . ALA A 1 807 ? -11.060 -21.984 -23.616 1.00 21.92 807 ALA A CA 1
ATOM 6428 C C . ALA A 1 807 ? -10.047 -22.293 -22.502 1.00 21.92 807 ALA A C 1
ATOM 6430 O O . ALA A 1 807 ? -9.227 -21.447 -22.148 1.00 21.92 807 ALA A O 1
ATOM 6431 N N . THR A 1 808 ? -10.133 -23.484 -21.910 1.00 24.20 808 THR A N 1
ATOM 6432 C CA . THR A 1 808 ? -9.300 -23.905 -20.773 1.00 24.20 808 THR A CA 1
ATOM 6433 C C . THR A 1 808 ? -8.059 -24.664 -21.229 1.00 24.20 808 THR A C 1
ATOM 6435 O O . THR A 1 808 ? -8.182 -25.660 -21.938 1.00 24.20 808 THR A O 1
ATOM 6438 N N . ALA A 1 809 ? -6.885 -24.272 -20.732 1.00 22.33 809 ALA A N 1
ATOM 6439 C CA . ALA A 1 809 ? -5.659 -25.064 -20.807 1.00 22.33 809 ALA A CA 1
ATOM 6440 C C . ALA A 1 809 ? -4.943 -25.041 -19.447 1.00 22.33 809 ALA A C 1
ATOM 6442 O O . ALA A 1 809 ? -4.740 -23.981 -18.859 1.00 22.33 809 ALA A O 1
ATOM 6443 N N . SER A 1 810 ? -4.600 -26.219 -18.928 1.00 23.64 810 SER A N 1
ATOM 6444 C CA . SER A 1 810 ? -3.954 -26.408 -17.624 1.00 23.64 810 SER A CA 1
ATOM 6445 C C . SER A 1 810 ? -2.432 -26.272 -17.712 1.00 23.64 810 SER A C 1
ATOM 6447 O O . SER A 1 810 ? -1.819 -26.903 -18.572 1.00 23.64 810 SER A O 1
ATOM 6449 N N . VAL A 1 811 ? -1.820 -25.540 -16.776 1.00 26.59 811 VAL A N 1
ATOM 6450 C CA . VAL A 1 811 ? -0.358 -25.382 -16.644 1.00 26.59 811 VAL A CA 1
ATOM 6451 C C . VAL A 1 811 ? 0.091 -25.855 -15.244 1.00 26.59 811 VAL A C 1
ATOM 6453 O O . VAL A 1 811 ? -0.670 -25.660 -14.293 1.00 26.59 811 VAL A O 1
ATOM 6456 N N . PRO A 1 812 ? 1.267 -26.504 -15.077 1.00 26.55 812 PRO A N 1
ATOM 6457 C CA . PRO A 1 812 ? 1.703 -27.045 -13.783 1.00 26.55 812 PRO A CA 1
ATOM 6458 C C . PRO A 1 812 ? 2.122 -25.984 -12.751 1.00 26.55 812 PRO A C 1
ATOM 6460 O O . PRO A 1 812 ? 2.365 -24.824 -13.078 1.00 26.55 812 PRO A O 1
ATOM 6463 N N . ALA A 1 813 ? 2.229 -26.415 -11.490 1.00 24.58 813 ALA A N 1
ATOM 6464 C CA . ALA A 1 813 ? 2.499 -25.559 -10.336 1.00 24.58 813 ALA A CA 1
ATOM 6465 C C . ALA A 1 813 ? 3.850 -24.821 -10.410 1.00 24.58 813 ALA A C 1
ATOM 6467 O O . ALA A 1 813 ? 4.885 -25.413 -10.713 1.00 24.58 813 ALA A O 1
ATOM 6468 N N . ASN A 1 814 ? 3.827 -23.532 -10.064 1.00 30.41 814 ASN A N 1
ATOM 6469 C CA . ASN A 1 814 ? 4.975 -22.630 -10.127 1.00 30.41 814 ASN A CA 1
ATOM 6470 C C . ASN A 1 814 ? 5.556 -22.364 -8.723 1.00 30.41 814 ASN A C 1
ATOM 6472 O O . ASN A 1 814 ? 4.812 -22.273 -7.744 1.00 30.41 814 ASN A O 1
ATOM 6476 N N . VAL A 1 815 ? 6.879 -22.221 -8.618 1.00 26.55 815 VAL A N 1
ATOM 6477 C CA . VAL A 1 815 ? 7.578 -21.949 -7.345 1.00 26.55 815 VAL A CA 1
ATOM 6478 C C . VAL A 1 815 ? 7.319 -20.492 -6.914 1.00 26.55 815 VAL A C 1
ATOM 6480 O O . VAL A 1 815 ? 7.408 -19.596 -7.756 1.00 26.55 815 VAL A O 1
ATOM 6483 N N . PRO A 1 816 ? 6.999 -20.202 -5.635 1.00 29.38 816 PRO A N 1
ATOM 6484 C CA . PRO A 1 816 ? 6.656 -18.845 -5.209 1.00 29.38 816 PRO A CA 1
ATOM 6485 C C . PRO A 1 816 ? 7.858 -17.889 -5.281 1.00 29.38 816 PRO A C 1
ATOM 6487 O O . PRO A 1 816 ? 8.890 -18.110 -4.647 1.00 29.38 816 PRO A O 1
ATOM 6490 N N . ALA A 1 817 ? 7.699 -16.790 -6.021 1.00 30.94 817 ALA A N 1
ATOM 6491 C CA . ALA A 1 817 ? 8.715 -15.748 -6.153 1.00 30.94 817 ALA A CA 1
ATOM 6492 C C . ALA A 1 817 ? 8.841 -14.890 -4.876 1.00 30.94 817 ALA A C 1
ATOM 6494 O O . ALA A 1 817 ? 7.840 -14.444 -4.311 1.00 30.94 817 ALA A O 1
ATOM 6495 N N . GLN A 1 818 ? 10.079 -14.622 -4.451 1.00 30.22 818 GLN A N 1
ATOM 6496 C CA . GLN A 1 818 ? 10.387 -13.741 -3.317 1.00 30.22 818 GLN A CA 1
ATOM 6497 C C . GLN A 1 818 ? 10.202 -12.249 -3.661 1.00 30.22 818 GLN A C 1
ATOM 6499 O O . GLN A 1 818 ? 10.254 -11.846 -4.827 1.00 30.22 818 GLN A O 1
ATOM 6504 N N . LYS A 1 819 ? 10.012 -11.411 -2.630 1.00 31.33 819 LYS A N 1
ATOM 6505 C CA . LYS A 1 819 ? 9.918 -9.946 -2.769 1.00 31.33 819 LYS A CA 1
ATOM 6506 C C . LYS A 1 819 ? 11.238 -9.330 -3.280 1.00 31.33 819 LYS A C 1
ATOM 6508 O O . LYS A 1 819 ? 12.309 -9.844 -2.956 1.00 31.33 819 LYS A O 1
ATOM 6513 N N . PRO A 1 820 ? 11.200 -8.195 -4.007 1.00 28.75 820 PRO A N 1
ATOM 6514 C CA . PRO A 1 820 ? 12.412 -7.479 -4.395 1.00 28.75 820 PRO A CA 1
ATOM 6515 C C . PRO A 1 820 ? 13.144 -6.924 -3.168 1.00 28.75 820 PRO A C 1
ATOM 6517 O O . PRO A 1 820 ? 12.523 -6.337 -2.283 1.00 28.75 820 PRO A O 1
ATOM 6520 N N . ARG A 1 821 ? 14.473 -7.052 -3.154 1.00 31.58 821 ARG A N 1
ATOM 6521 C CA . ARG A 1 821 ? 15.352 -6.462 -2.134 1.00 31.58 821 ARG A CA 1
ATOM 6522 C C . ARG A 1 821 ? 15.972 -5.176 -2.687 1.00 31.58 821 ARG A C 1
ATOM 6524 O O . ARG A 1 821 ? 16.413 -5.152 -3.837 1.00 31.58 821 ARG A O 1
ATOM 6531 N N . ILE A 1 822 ? 16.022 -4.117 -1.881 1.00 29.30 822 ILE A N 1
ATOM 6532 C CA . ILE A 1 822 ? 16.744 -2.875 -2.194 1.00 29.30 822 ILE A CA 1
ATOM 6533 C C . ILE A 1 822 ? 17.938 -2.795 -1.241 1.00 29.30 822 ILE A C 1
ATOM 6535 O O . ILE A 1 822 ? 17.770 -2.917 -0.030 1.00 29.30 822 ILE A O 1
ATOM 6539 N N . ARG A 1 823 ? 19.144 -2.636 -1.794 1.00 29.08 823 ARG A N 1
ATOM 6540 C CA . ARG A 1 823 ? 20.407 -2.594 -1.049 1.00 29.08 823 ARG A CA 1
ATOM 6541 C C . ARG A 1 823 ? 20.968 -1.177 -1.085 1.00 29.08 823 ARG A C 1
ATOM 6543 O O . ARG A 1 823 ? 21.262 -0.670 -2.164 1.00 29.08 823 ARG A O 1
ATOM 6550 N N . PHE A 1 824 ? 21.161 -0.580 0.086 1.00 27.70 824 PHE A N 1
ATOM 6551 C CA . PHE A 1 824 ? 22.015 0.593 0.260 1.00 27.70 824 PHE A CA 1
ATOM 6552 C C . PHE A 1 824 ? 23.438 0.105 0.569 1.00 27.70 824 PHE A C 1
ATOM 6554 O O . PHE A 1 824 ? 23.616 -0.794 1.394 1.00 27.70 824 PHE A O 1
ATOM 6561 N N . SER A 1 825 ? 24.448 0.641 -0.120 1.00 23.22 825 SER A N 1
ATOM 6562 C CA . SER A 1 825 ? 25.853 0.279 0.107 1.00 23.22 825 SER A CA 1
ATOM 6563 C C . SER A 1 825 ? 26.523 1.343 0.969 1.00 23.22 825 SER A C 1
ATOM 6565 O O . SER A 1 825 ? 27.017 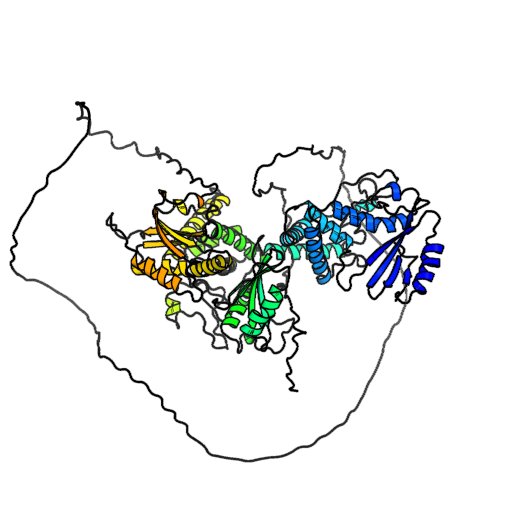2.337 0.448 1.00 23.22 825 SER A O 1
ATOM 6567 N N . PHE A 1 826 ? 26.564 1.128 2.285 1.00 26.70 826 PHE A N 1
ATOM 6568 C CA . PHE A 1 826 ? 27.223 2.017 3.255 1.00 26.70 826 PHE A CA 1
ATOM 6569 C C . PHE A 1 826 ? 28.762 1.873 3.235 1.00 26.70 826 PHE A C 1
ATOM 6571 O O . PHE A 1 826 ? 29.422 1.802 4.267 1.00 26.70 826 PHE A O 1
ATOM 6578 N N . THR A 1 827 ? 29.363 1.801 2.046 1.00 23.66 827 THR A N 1
ATOM 6579 C CA . THR A 1 827 ? 30.808 1.590 1.834 1.00 23.66 827 THR A CA 1
ATOM 6580 C C . THR A 1 827 ? 31.626 2.889 1.873 1.00 23.66 827 THR A C 1
ATOM 6582 O O . THR A 1 827 ? 32.710 2.951 1.302 1.00 23.66 827 THR A O 1
ATOM 6585 N N . SER A 1 828 ? 31.115 3.932 2.533 1.00 26.38 828 SER A N 1
ATOM 6586 C CA . SER A 1 828 ? 31.756 5.251 2.624 1.00 26.38 828 SER A CA 1
ATOM 6587 C C . SER A 1 828 ? 31.471 5.986 3.941 1.00 26.38 828 SER A C 1
ATOM 6589 O O . SER A 1 828 ? 31.385 7.210 3.950 1.00 26.38 828 SER A O 1
ATOM 6591 N N . LEU A 1 829 ? 31.339 5.261 5.058 1.00 25.73 829 LEU A N 1
ATOM 6592 C CA . LEU A 1 829 ? 31.473 5.862 6.390 1.00 25.73 829 LEU A CA 1
ATOM 6593 C C . LEU A 1 829 ? 32.969 6.088 6.676 1.00 25.73 829 LEU A C 1
ATOM 6595 O O . LEU A 1 829 ? 33.701 5.102 6.826 1.00 25.73 829 LEU A O 1
ATOM 6599 N N . PRO A 1 830 ? 33.466 7.338 6.752 1.00 27.02 830 PRO A N 1
ATOM 6600 C CA . PRO A 1 830 ? 34.836 7.575 7.173 1.00 27.02 830 PRO A CA 1
ATOM 6601 C C . PRO A 1 830 ? 34.954 7.218 8.656 1.00 27.02 830 PRO A C 1
ATOM 6603 O O . PRO A 1 830 ? 34.330 7.841 9.514 1.00 27.02 830 PRO A O 1
ATOM 6606 N N . LYS A 1 831 ? 35.777 6.214 8.979 1.00 26.44 831 LYS A N 1
ATOM 6607 C CA . LYS A 1 831 ? 36.167 5.968 10.371 1.00 26.44 831 LYS A CA 1
ATOM 6608 C C . LYS A 1 831 ? 36.871 7.216 10.891 1.00 26.44 831 LYS A C 1
ATOM 6610 O O . LYS A 1 831 ? 37.975 7.521 10.446 1.00 26.44 831 LYS A O 1
ATOM 6615 N N . ALA A 1 832 ? 36.265 7.887 11.865 1.00 27.98 832 ALA A N 1
ATOM 6616 C CA . ALA A 1 832 ? 36.912 8.935 12.640 1.00 27.98 832 ALA A CA 1
ATOM 6617 C C . ALA A 1 832 ? 37.993 8.321 13.550 1.00 27.98 832 ALA A C 1
ATOM 6619 O O . ALA A 1 832 ? 37.820 8.182 14.759 1.00 27.98 832 ALA A O 1
ATOM 6620 N N . THR A 1 833 ? 39.123 7.919 12.965 1.00 28.94 833 THR A N 1
ATOM 6621 C CA . THR A 1 833 ? 40.343 7.627 13.720 1.00 28.94 833 THR A CA 1
ATOM 6622 C C . THR A 1 833 ? 40.943 8.953 14.159 1.00 28.94 833 THR A C 1
ATOM 6624 O O . THR A 1 833 ? 41.727 9.562 13.430 1.00 28.94 833 THR A O 1
ATOM 6627 N N . GLY A 1 834 ? 40.542 9.421 15.340 1.00 27.56 834 GLY A N 1
ATOM 6628 C CA . GLY A 1 834 ? 41.208 10.542 15.983 1.00 27.56 834 GLY A CA 1
ATOM 6629 C C . GLY A 1 834 ? 42.674 10.194 16.232 1.00 27.56 834 GLY A C 1
ATOM 6630 O O . GLY A 1 834 ? 42.964 9.220 16.920 1.00 27.56 834 GLY A O 1
ATOM 6631 N N . ASN A 1 835 ? 43.579 11.001 15.685 1.00 27.44 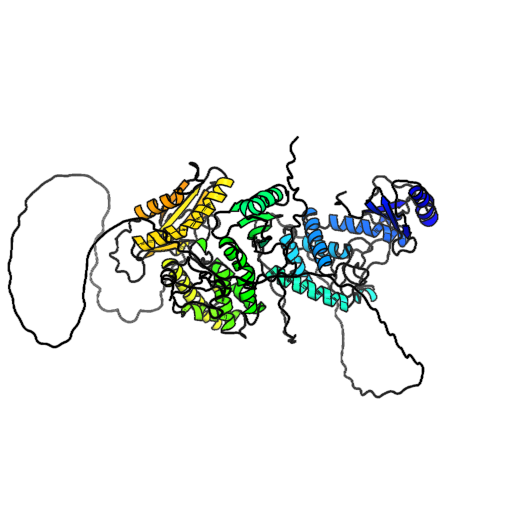835 ASN A N 1
ATOM 6632 C CA . ASN A 1 835 ? 44.972 11.053 16.104 1.00 27.44 835 ASN A CA 1
ATOM 6633 C C . ASN A 1 835 ? 45.283 12.497 16.487 1.00 27.44 835 ASN A C 1
ATOM 6635 O O . ASN A 1 835 ? 45.060 13.423 15.711 1.00 27.44 835 ASN A O 1
ATOM 6639 N N . SER A 1 836 ? 45.761 12.663 17.712 1.00 29.44 836 SER A N 1
ATOM 6640 C CA . SER A 1 836 ? 46.114 13.938 18.321 1.00 29.44 836 SER A CA 1
ATOM 6641 C C . SER A 1 836 ? 47.458 14.464 17.814 1.00 29.44 836 SER A C 1
ATOM 6643 O O . SER A 1 836 ? 48.476 13.796 18.015 1.00 29.44 836 SER A O 1
ATOM 6645 N N . ALA A 1 837 ? 47.456 15.680 17.268 1.00 28.84 837 ALA A N 1
ATOM 6646 C CA . ALA A 1 837 ? 48.566 16.634 17.281 1.00 28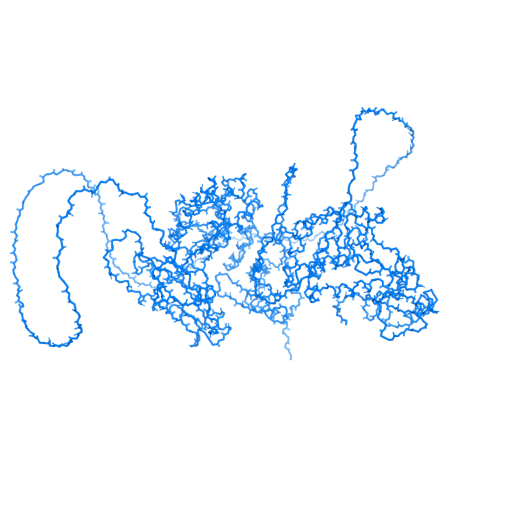.84 837 ALA A CA 1
ATOM 6647 C C . ALA A 1 837 ? 47.993 18.049 17.095 1.00 28.84 837 ALA A C 1
ATOM 6649 O O . ALA A 1 837 ? 47.210 18.218 16.135 1.00 28.84 837 ALA A O 1
#

pLDDT: mean 74.42, std 27.89, range [21.38, 98.62]